Protein AF-A0A4T0GZQ4-F1 (afdb_monomer)

InterPro domains:
  IPR000477 Reverse transcriptase domain [PF00078] (363-568)
  IPR000477 Reverse transcriptase domain [PS50878] (343-579)
  IPR043502 DNA/RNA polymerase superfamily [SSF56672] (304-568)

Mean predicted aligned error: 12.55 Å

Sequence (806 aa):
MSSGGNKISCPACQIAYRDILDHFRKKHRGVISKQHAARVKLGRCDCGAVLASNSSVALRSHQNKARNNCTVWLQSHSPNPQPDFGVDQCDTRTSSHRPTPASVLDIFSSNSPPPATRSPPPPPALPTTPEWPAQDCTTQFLKLSGCSGVNKPPSPIWAPTFKSVVERLSKEYVGNPSEANLFHMLALPKLGLASCQYQAASGNKQARTLFSQYPHTGFGPVPLKFNNRDRSMMQTVEGYVEQGRCGTGNAVLGSNTKVLPIDDAVINALRAKHPQGESEPFQRYEGFVPGSMPHSGLAEHLLQKKMSADTSPGVSGWTYDLTMLAFQVPTFTAFFNLLMKQVIQNNAPGKTMLCASKLIPLSKPDNGVRPIAVGELFYRLIMKTIMSTYFNIGCLLPNQLGVGSKGGVEPIIYAAQRETDRESGSQFSHLISLDFSNAFNTLKRSSLCNSVFRHLQPVFRSVKWAYNQPAPLVLNDGDQIVNIPSNQGVRQGDPLGPLLFSLGVKDILQDLQNQLEGRATIMAYLDDVYLFAKEDVMDEVEEFFRSTSVGLKLNRSKCSVWRMDEIRENGCSILGSFVGSKKKRAAFLRAKIAKVVSKLDLLQGLRSQHALLLLTRCIQSELRHLQRCLRSDDMMEEWVTLDTALIRQVQLLRGSSRELLSDEWIISLPVRYGGMGISMHSKIAPLAYSAMADFTQDMLRPIFDTVYEPGNDNVAQPERQHQRVSKIHEEQYKKHVDLTREQQNILIDSQSKFGKSWLTTIPYNNSLALSNSEVSVALHYRTLCPGQAEFCLACGLRNTIGHDDL

Radius of gyration: 32.08 Å; Cα contacts (8 Å, |Δi|>4): 1096; chains: 1; bounding box: 82×89×100 Å

Solvent-accessible surface area (backbone atoms only — not comparable to full-atom values): 45987 Å² total; per-residue (Å²): 139,81,92,70,83,85,85,85,85,70,90,87,57,94,51,62,68,61,48,48,54,47,45,50,57,57,73,72,50,78,86,84,59,78,77,67,54,71,79,67,79,65,77,64,55,98,75,69,53,78,60,86,71,71,95,52,62,70,58,48,54,52,50,48,52,51,46,57,62,44,48,72,58,46,77,77,67,73,87,86,83,90,81,94,80,85,86,85,85,82,87,80,90,78,91,83,82,85,87,88,90,87,89,90,86,90,90,88,86,90,82,85,87,81,82,86,76,80,73,77,77,77,78,78,77,75,75,73,79,74,77,65,69,91,67,55,66,53,64,57,46,61,53,35,55,42,35,33,50,51,70,53,70,70,51,84,88,49,40,62,50,50,41,54,38,47,36,50,45,19,48,51,25,66,75,48,81,37,45,66,40,49,43,54,58,46,36,31,34,19,56,26,53,28,25,29,56,68,60,22,82,83,37,66,67,61,27,47,56,35,40,56,46,49,94,68,48,90,61,66,68,38,66,39,76,72,66,90,60,89,66,49,70,55,58,50,29,49,55,27,32,34,41,56,16,41,63,57,16,48,52,60,53,78,47,87,66,43,76,56,73,92,43,71,67,53,51,49,59,52,50,72,57,38,41,85,47,71,80,47,40,37,69,92,54,76,68,60,71,55,96,67,78,73,61,79,63,47,50,61,50,41,49,72,75,72,46,62,70,54,49,71,43,18,39,43,25,50,31,48,56,56,50,59,53,38,60,74,30,71,47,32,42,53,30,52,48,51,50,41,50,27,33,47,65,50,66,43,64,48,51,59,54,43,52,19,19,35,41,44,47,29,48,40,97,84,76,40,80,40,84,42,32,33,37,21,51,66,44,44,45,45,49,47,39,52,45,76,67,68,67,58,58,74,56,37,51,88,40,41,23,58,54,84,44,83,64,35,64,47,47,59,49,48,53,51,41,56,44,39,65,42,91,70,86,44,88,40,48,23,45,33,41,49,34,50,59,62,43,56,25,39,28,34,47,49,46,31,38,53,32,34,55,74,56,44,41,68,51,31,18,36,48,38,56,62,60,31,53,61,25,44,29,36,33,63,77,61,86,54,81,48,77,45,57,44,44,24,32,42,54,64,70,42,73,57,23,63,53,51,50,41,35,43,45,37,64,61,53,50,53,50,37,60,76,33,57,98,43,37,49,59,45,22,42,57,75,49,34,37,34,44,13,58,54,93,54,64,69,60,53,49,51,53,47,70,73,50,86,49,51,57,42,76,32,71,92,66,32,46,78,41,43,34,67,54,29,30,70,67,36,46,79,50,100,92,34,51,44,48,29,70,71,51,43,50,53,53,50,50,58,54,45,50,57,52,51,59,37,57,63,57,36,75,74,41,61,45,54,58,30,49,39,34,42,68,72,40,57,64,59,57,67,58,64,42,27,42,50,32,89,47,87,91,50,50,70,60,34,46,55,50,37,52,51,55,52,50,51,52,34,59,55,33,70,43,89,77,84,54,94,53,43,69,56,34,37,33,32,46,40,79,74,15,22,65,41,45,64,48,51,52,74,43,26,62,50,30,25,50,29,40,50,58,57,32,49,68,68,42,37,81,76,75,45,94,84,68,76,92,80,75,87,81,69,75,80,70,69,48,42,71,57,59,52,48,52,52,54,51,51,60,68,66,49,85,68,98,61,53,73,58,53,50,50,48,34,54,50,21,39,36,77,70,56,47,42,70,74,72,55,57,39,68,44,81,90,49,52,64,52,54,62,59,43,14,48,51,38,23,60,55,55,71,42,45,34,86,52,68,43,24,93,82,72,67,48,68,33,35,70,94,52,41,72,114

pLDDT: mean 80.66, std 23.18, range [21.62, 98.75]

Structure (mmCIF, N/CA/C/O backbone):
data_AF-A0A4T0GZQ4-F1
#
_entry.id   AF-A0A4T0GZQ4-F1
#
loop_
_atom_site.group_PDB
_atom_site.id
_atom_site.type_symbol
_atom_site.label_atom_id
_atom_site.label_alt_id
_atom_site.label_comp_id
_atom_site.label_asym_id
_atom_site.label_entity_id
_atom_site.label_seq_id
_atom_site.pdbx_PDB_ins_code
_atom_site.Cartn_x
_atom_site.Cartn_y
_atom_site.Cartn_z
_atom_site.occupancy
_atom_site.B_iso_or_equiv
_atom_site.auth_seq_id
_atom_site.auth_comp_id
_atom_site.auth_asym_id
_atom_site.auth_atom_id
_atom_site.pdbx_PDB_model_num
ATOM 1 N N . MET A 1 1 ? 16.306 19.475 3.702 1.00 23.75 1 MET A N 1
ATOM 2 C CA . MET A 1 1 ? 16.298 19.546 2.224 1.00 23.75 1 MET A CA 1
ATOM 3 C C . MET A 1 1 ? 16.507 18.150 1.658 1.00 23.75 1 MET A C 1
ATOM 5 O O . MET A 1 1 ? 17.451 17.471 2.030 1.00 23.75 1 MET A O 1
ATOM 9 N N . SER A 1 2 ? 15.541 17.676 0.877 1.00 21.62 2 SER A N 1
ATOM 10 C CA . SER A 1 2 ? 15.345 16.279 0.482 1.00 21.62 2 SER A CA 1
ATOM 11 C C . SER A 1 2 ? 16.032 15.938 -0.843 1.00 21.62 2 SER A C 1
ATOM 13 O O . SER A 1 2 ? 15.696 16.519 -1.875 1.00 21.62 2 SER A O 1
ATOM 15 N N . SER A 1 3 ? 16.914 14.938 -0.835 1.00 24.05 3 SER A N 1
ATOM 16 C CA . SER A 1 3 ? 17.512 14.311 -2.020 1.00 24.05 3 SER A CA 1
ATOM 17 C C . SER A 1 3 ? 16.481 13.454 -2.770 1.00 24.05 3 SER A C 1
ATOM 19 O O . SER A 1 3 ? 16.455 12.227 -2.710 1.00 24.05 3 SER A O 1
ATOM 21 N N . GLY A 1 4 ? 15.587 14.132 -3.487 1.00 23.78 4 GLY A N 1
ATOM 22 C CA . GLY A 1 4 ? 14.661 13.529 -4.435 1.00 23.78 4 GLY A CA 1
ATOM 23 C C . GLY A 1 4 ? 15.346 13.267 -5.772 1.00 23.78 4 GLY A C 1
ATOM 24 O O . GLY A 1 4 ? 15.381 14.140 -6.632 1.00 23.78 4 GLY A O 1
ATOM 25 N N . GLY A 1 5 ? 15.847 12.048 -5.968 1.00 27.56 5 GLY A N 1
ATOM 26 C CA . GLY A 1 5 ? 16.142 11.544 -7.307 1.00 27.56 5 GLY A CA 1
ATOM 27 C C . GLY A 1 5 ? 14.872 11.526 -8.169 1.00 27.56 5 GLY A C 1
ATOM 28 O O . GLY A 1 5 ? 13.815 11.092 -7.714 1.00 27.56 5 GLY A O 1
ATOM 29 N N . ASN A 1 6 ? 15.016 11.985 -9.414 1.00 26.67 6 ASN A N 1
ATOM 30 C CA . ASN A 1 6 ? 14.038 12.075 -10.511 1.00 26.67 6 ASN A CA 1
ATOM 31 C C . ASN A 1 6 ? 13.094 13.292 -10.488 1.00 26.67 6 ASN A C 1
ATOM 33 O O . ASN A 1 6 ? 12.062 13.309 -9.808 1.00 26.67 6 ASN A O 1
ATOM 37 N N . LYS A 1 7 ? 13.409 14.293 -11.320 1.00 28.78 7 LYS A N 1
ATOM 38 C CA . LYS A 1 7 ? 12.959 14.483 -12.724 1.00 28.78 7 LYS A CA 1
ATOM 39 C C . LYS A 1 7 ? 13.751 15.688 -13.280 1.00 28.78 7 LYS A C 1
ATOM 41 O O . LYS A 1 7 ? 14.019 16.609 -12.527 1.00 28.78 7 LYS A O 1
ATOM 46 N N . ILE A 1 8 ? 14.333 15.652 -14.477 1.00 24.08 8 ILE A N 1
ATOM 47 C CA . ILE A 1 8 ? 13.736 16.058 -15.763 1.00 24.08 8 ILE A CA 1
ATOM 48 C C . ILE A 1 8 ? 14.510 15.335 -16.884 1.00 24.08 8 ILE A C 1
ATOM 50 O O . ILE A 1 8 ? 15.741 15.316 -16.892 1.00 24.08 8 ILE A O 1
ATOM 54 N N . SER A 1 9 ? 13.802 14.726 -17.835 1.00 28.78 9 SER A N 1
ATOM 55 C CA . SER A 1 9 ? 14.374 14.271 -19.107 1.00 28.78 9 SER A CA 1
ATOM 56 C C . SER A 1 9 ? 14.308 15.409 -20.126 1.00 28.78 9 SER A C 1
ATOM 58 O O . SER A 1 9 ? 13.218 15.900 -20.412 1.00 28.78 9 SER A O 1
ATOM 60 N N . CYS A 1 10 ? 15.449 15.800 -20.695 1.00 24.52 10 CYS A N 1
ATOM 61 C CA . CYS A 1 10 ? 15.496 16.665 -21.873 1.00 24.52 10 CYS A CA 1
ATOM 62 C C . CYS A 1 10 ? 14.977 15.887 -23.107 1.00 24.52 10 CYS A C 1
ATOM 64 O O . CYS A 1 10 ? 15.439 14.764 -23.333 1.00 24.52 10 CYS A O 1
ATOM 66 N N . PRO A 1 11 ? 14.057 16.446 -23.921 1.00 32.50 11 PRO A N 1
ATOM 67 C CA . PRO A 1 11 ? 13.531 15.800 -25.131 1.00 32.50 11 PRO A CA 1
ATOM 68 C C . PRO A 1 11 ? 14.577 15.533 -26.229 1.00 32.50 11 PRO A C 1
ATOM 70 O O . PRO A 1 11 ? 14.305 14.766 -27.146 1.00 32.50 11 PRO A O 1
ATOM 73 N N . ALA A 1 12 ? 15.771 16.128 -26.144 1.00 27.91 12 ALA A N 1
ATOM 74 C CA . ALA A 1 12 ? 16.777 16.071 -27.206 1.00 27.91 12 ALA A CA 1
ATOM 75 C C . ALA A 1 12 ? 17.689 14.827 -27.181 1.00 27.91 12 ALA A C 1
ATOM 77 O O . ALA A 1 12 ? 18.412 14.585 -28.141 1.00 27.91 12 ALA A O 1
ATOM 78 N N . CYS A 1 13 ? 17.700 14.025 -26.109 1.00 34.69 13 CYS A N 1
ATOM 79 C CA . CYS A 1 13 ? 18.739 13.002 -25.907 1.00 34.69 13 CYS A CA 1
ATOM 80 C C . CYS A 1 13 ? 18.234 11.552 -25.815 1.00 34.69 13 CYS A C 1
ATOM 82 O O . CYS A 1 13 ? 18.862 10.724 -25.153 1.00 34.69 13 CYS A O 1
ATOM 84 N N . GLN A 1 14 ? 17.178 11.197 -26.563 1.00 39.50 14 GLN A N 1
ATOM 85 C CA . GLN A 1 14 ? 16.739 9.804 -26.815 1.00 39.50 14 GLN A CA 1
ATOM 86 C C . GLN A 1 14 ? 17.777 8.918 -27.560 1.00 39.50 14 GLN A C 1
ATOM 88 O O . GLN A 1 14 ? 17.420 8.002 -28.296 1.00 39.50 14 GLN A O 1
ATOM 93 N N . ILE A 1 15 ? 19.071 9.159 -27.364 1.00 36.44 15 ILE A N 1
ATOM 94 C CA . ILE A 1 15 ? 20.176 8.472 -28.032 1.00 36.44 15 ILE A CA 1
ATOM 95 C C . ILE A 1 15 ? 21.142 7.813 -27.021 1.00 36.44 15 ILE A C 1
ATOM 97 O O . ILE A 1 15 ? 21.798 6.843 -27.358 1.00 36.44 15 ILE A O 1
ATOM 101 N N . ALA A 1 16 ? 21.157 8.179 -25.732 1.00 43.62 16 ALA A N 1
ATOM 102 C CA . ALA A 1 16 ? 22.224 7.694 -24.841 1.00 43.62 16 ALA A CA 1
ATOM 103 C C . ALA A 1 16 ? 22.129 6.209 -24.408 1.00 43.62 16 ALA A C 1
ATOM 105 O O . ALA A 1 16 ? 23.152 5.547 -24.292 1.00 43.62 16 ALA A O 1
ATOM 106 N N . TYR A 1 17 ? 20.938 5.650 -24.162 1.00 39.59 17 TYR A N 1
ATOM 107 C CA . TYR A 1 17 ? 20.830 4.242 -23.722 1.00 39.59 17 TYR A CA 1
ATOM 108 C C . TYR A 1 17 ? 20.951 3.252 -24.892 1.00 39.59 17 TYR A C 1
ATOM 110 O O . TYR A 1 17 ? 21.590 2.209 -24.768 1.00 39.59 17 TYR A O 1
ATOM 118 N N . ARG A 1 18 ? 20.387 3.615 -26.054 1.00 37.22 18 ARG A N 1
ATOM 119 C CA . ARG A 1 18 ? 20.533 2.843 -27.293 1.00 37.22 18 ARG A CA 1
ATOM 120 C C . ARG A 1 18 ? 21.998 2.807 -27.731 1.00 37.22 18 ARG A C 1
ATOM 122 O O . ARG A 1 18 ? 22.458 1.737 -28.095 1.00 37.22 18 ARG A O 1
ATOM 129 N N . ASP A 1 19 ? 22.728 3.915 -27.587 1.00 43.00 19 ASP A N 1
ATOM 130 C CA . ASP A 1 19 ? 24.159 3.999 -27.893 1.00 43.00 19 ASP A CA 1
ATOM 131 C C . ASP A 1 19 ? 25.044 3.230 -26.913 1.00 43.00 19 ASP A C 1
ATOM 133 O O . ASP A 1 19 ? 26.093 2.753 -27.319 1.00 43.00 19 ASP A O 1
ATOM 137 N N . ILE A 1 20 ? 24.641 3.061 -25.648 1.00 41.03 20 ILE A N 1
ATOM 138 C CA . ILE A 1 20 ? 25.356 2.195 -24.695 1.00 41.03 20 ILE A CA 1
ATOM 139 C C . ILE A 1 20 ? 25.183 0.729 -25.079 1.00 41.03 20 ILE A C 1
ATOM 141 O O . ILE A 1 20 ? 26.166 -0.003 -25.101 1.00 41.03 20 ILE A O 1
ATOM 145 N N . LEU A 1 21 ? 23.964 0.305 -25.421 1.00 38.84 21 LEU A N 1
ATOM 146 C CA . LEU A 1 21 ? 23.730 -1.049 -25.923 1.00 38.84 21 LEU A CA 1
ATOM 147 C C . LEU A 1 21 ? 24.415 -1.275 -27.265 1.00 38.84 21 LEU A C 1
ATOM 149 O O . LEU A 1 21 ? 24.980 -2.338 -27.478 1.00 38.84 21 LEU A O 1
ATOM 153 N N . ASP A 1 22 ? 24.416 -0.284 -28.151 1.00 43.41 22 ASP A N 1
ATOM 154 C CA . ASP A 1 22 ? 25.172 -0.339 -29.398 1.00 43.41 22 ASP A CA 1
ATOM 155 C C . ASP A 1 22 ? 26.682 -0.324 -29.146 1.00 43.41 22 ASP A C 1
ATOM 157 O O . ASP A 1 22 ? 27.404 -1.012 -29.853 1.00 43.41 22 ASP A O 1
ATOM 161 N N . HIS A 1 23 ? 27.177 0.403 -28.142 1.00 42.34 23 HIS A N 1
ATOM 162 C CA . HIS A 1 23 ? 28.583 0.410 -27.742 1.00 42.34 23 HIS A CA 1
ATOM 163 C C . HIS A 1 23 ? 28.994 -0.940 -27.156 1.00 42.34 23 HIS A C 1
ATOM 165 O O . HIS A 1 23 ? 30.000 -1.484 -27.594 1.00 42.34 23 HIS A O 1
ATOM 171 N N . PHE A 1 24 ? 28.202 -1.525 -26.252 1.00 40.53 24 PHE A N 1
ATOM 172 C CA . PHE A 1 24 ? 28.402 -2.888 -25.753 1.00 40.53 24 PHE A CA 1
ATOM 173 C C . PHE A 1 24 ? 28.362 -3.892 -26.914 1.00 40.53 24 PHE A C 1
ATOM 175 O O . PHE A 1 24 ? 29.325 -4.616 -27.150 1.00 40.53 24 PHE A O 1
ATOM 182 N N . ARG A 1 25 ? 27.317 -3.865 -27.747 1.00 43.91 25 ARG A N 1
ATOM 183 C CA . ARG A 1 25 ? 27.191 -4.751 -28.918 1.00 43.91 25 ARG A CA 1
ATOM 184 C C . ARG A 1 25 ? 28.315 -4.570 -29.937 1.00 43.91 25 ARG A C 1
ATOM 186 O O . ARG A 1 25 ? 28.681 -5.542 -30.583 1.00 43.91 25 ARG A O 1
ATOM 193 N N . LYS A 1 26 ? 28.856 -3.360 -30.115 1.00 44.94 26 LYS A N 1
ATOM 194 C CA . LYS A 1 26 ? 29.976 -3.076 -31.034 1.00 44.94 26 LYS A CA 1
ATOM 195 C C . LYS A 1 26 ? 31.333 -3.431 -30.431 1.00 44.94 26 LYS A C 1
ATOM 197 O O . LYS A 1 26 ? 32.196 -3.889 -31.165 1.00 44.94 26 LYS A O 1
ATOM 202 N N . LYS A 1 27 ? 31.530 -3.241 -29.124 1.00 40.09 27 LYS A N 1
ATOM 203 C CA . LYS A 1 27 ? 32.787 -3.542 -28.419 1.00 40.09 27 LYS A CA 1
ATOM 204 C C . LYS A 1 27 ? 32.964 -5.043 -28.166 1.00 40.09 27 LYS A C 1
ATOM 206 O O . LYS A 1 27 ? 34.094 -5.512 -28.137 1.00 40.09 27 LYS A O 1
ATOM 211 N N . HIS A 1 28 ? 31.863 -5.788 -28.059 1.00 45.31 28 HIS A N 1
ATOM 212 C CA . HIS A 1 28 ? 31.848 -7.235 -27.815 1.00 45.31 28 HIS A CA 1
ATOM 213 C C . HIS A 1 28 ? 31.476 -8.072 -29.057 1.00 45.31 28 HIS A C 1
ATOM 215 O O . HIS A 1 28 ? 31.193 -9.262 -28.948 1.00 45.31 28 HIS A O 1
ATOM 221 N N . ARG A 1 29 ? 31.495 -7.481 -30.263 1.00 37.00 29 ARG A N 1
ATOM 222 C CA . ARG A 1 29 ? 31.456 -8.219 -31.537 1.00 37.00 29 ARG A CA 1
ATOM 223 C C . ARG A 1 29 ? 32.874 -8.309 -32.097 1.00 37.00 29 ARG A C 1
ATOM 225 O O . ARG A 1 29 ? 33.365 -7.308 -32.588 1.00 37.00 29 ARG A O 1
ATOM 232 N N . GLY A 1 30 ? 33.487 -9.491 -32.005 1.00 45.44 30 GLY A N 1
ATOM 233 C CA . GLY A 1 30 ? 34.592 -10.008 -32.837 1.00 45.44 30 GLY A CA 1
ATOM 234 C C . GLY A 1 30 ? 35.685 -9.052 -33.364 1.00 45.44 30 GLY A C 1
ATOM 235 O O . GLY A 1 30 ? 35.423 -8.141 -34.136 1.00 45.44 30 GLY A O 1
ATOM 236 N N . VAL A 1 31 ? 36.937 -9.371 -33.009 1.00 36.69 31 VAL A N 1
ATOM 237 C CA . VAL A 1 31 ? 38.247 -8.991 -33.596 1.00 36.69 31 VAL A CA 1
ATOM 238 C C . VAL A 1 31 ? 38.290 -7.755 -34.521 1.00 36.69 31 VAL A C 1
ATOM 240 O O . VAL A 1 31 ? 37.938 -7.795 -35.699 1.00 36.69 31 VAL A O 1
ATOM 243 N N . ILE A 1 32 ? 38.866 -6.662 -34.008 1.00 37.47 32 ILE A N 1
ATOM 244 C CA . ILE A 1 32 ? 39.205 -5.448 -34.772 1.00 37.47 32 ILE A CA 1
ATOM 245 C C . ILE A 1 32 ? 40.310 -5.761 -35.800 1.00 37.47 32 ILE A C 1
ATOM 247 O O . ILE A 1 32 ? 41.368 -6.276 -35.440 1.00 37.47 32 ILE A O 1
ATOM 251 N N . SER A 1 33 ? 40.101 -5.398 -37.070 1.00 41.66 33 SER A N 1
ATOM 252 C CA . SER A 1 33 ? 41.095 -5.588 -38.139 1.00 41.66 33 SER A CA 1
ATOM 253 C C . SER A 1 33 ? 42.335 -4.688 -37.983 1.00 41.66 33 SER A C 1
ATOM 255 O O . SER A 1 33 ? 42.250 -3.529 -37.560 1.00 41.66 33 SER A O 1
ATOM 257 N N . LYS A 1 34 ? 43.505 -5.212 -38.388 1.00 37.00 34 LYS A N 1
ATOM 258 C CA . LYS A 1 34 ? 44.832 -4.565 -38.271 1.00 37.00 34 LYS A CA 1
ATOM 259 C C . LYS A 1 34 ? 44.896 -3.145 -38.860 1.00 37.00 34 LYS A C 1
ATOM 261 O O . LYS A 1 34 ? 45.604 -2.296 -38.327 1.00 37.00 34 LYS A O 1
ATOM 266 N N . GLN A 1 35 ? 44.134 -2.855 -39.915 1.00 37.56 35 GLN A N 1
ATOM 267 C CA . GLN A 1 35 ? 44.163 -1.553 -40.596 1.00 37.56 35 GLN A CA 1
ATOM 268 C C . GLN A 1 35 ? 43.468 -0.424 -39.813 1.00 37.56 35 GLN A C 1
ATOM 270 O O . GLN A 1 35 ? 43.809 0.743 -40.000 1.00 37.56 35 GLN A O 1
ATOM 275 N N . HIS A 1 36 ? 42.536 -0.738 -38.904 1.00 38.31 36 HIS A N 1
ATOM 276 C CA . HIS A 1 36 ? 41.826 0.282 -38.119 1.00 38.31 36 HIS A CA 1
ATOM 277 C C . HIS A 1 36 ? 42.612 0.738 -36.875 1.00 38.31 36 HIS A C 1
ATOM 279 O O . HIS A 1 36 ? 42.454 1.874 -36.434 1.00 38.31 36 HIS A O 1
ATOM 285 N N . ALA A 1 37 ? 43.496 -0.110 -36.335 1.00 35.09 37 ALA A N 1
ATOM 286 C CA . ALA A 1 37 ? 44.306 0.194 -35.151 1.00 35.09 37 ALA A CA 1
ATOM 287 C C . ALA A 1 37 ? 45.426 1.220 -35.430 1.00 35.09 37 ALA A C 1
ATOM 289 O O . ALA A 1 37 ? 45.722 2.058 -34.579 1.00 35.09 37 ALA A O 1
ATOM 290 N N . ALA A 1 38 ? 45.993 1.214 -36.641 1.00 33.72 38 ALA A N 1
ATOM 291 C CA . ALA A 1 38 ? 47.089 2.106 -37.031 1.00 33.72 38 ALA A CA 1
ATOM 292 C C . ALA A 1 38 ? 46.673 3.588 -37.155 1.00 33.72 38 ALA A C 1
ATOM 294 O O . ALA A 1 38 ? 47.495 4.483 -36.978 1.00 33.72 38 ALA A O 1
ATOM 295 N N . ARG A 1 39 ? 45.387 3.872 -37.412 1.00 32.78 39 ARG A N 1
ATOM 296 C CA . ARG A 1 39 ? 44.881 5.242 -37.623 1.00 32.78 39 ARG A CA 1
ATOM 297 C C . ARG A 1 39 ? 44.642 6.047 -36.339 1.00 32.78 39 ARG A C 1
ATOM 299 O O . ARG A 1 39 ? 44.467 7.257 -36.435 1.00 32.78 39 ARG A O 1
ATOM 306 N N . VAL A 1 40 ? 44.640 5.419 -35.158 1.00 32.06 40 VAL A N 1
ATOM 307 C CA . VAL A 1 40 ? 44.196 6.060 -33.895 1.00 32.06 40 VAL A CA 1
ATOM 308 C C . VAL A 1 40 ? 45.311 6.206 -32.842 1.00 32.06 40 VAL A C 1
ATOM 310 O O . VAL A 1 40 ? 45.030 6.610 -31.721 1.00 32.06 40 VAL A O 1
ATOM 313 N N . LYS A 1 41 ? 46.578 5.908 -33.183 1.00 29.52 41 LYS A N 1
ATOM 314 C CA . LYS A 1 41 ? 47.761 6.023 -32.292 1.00 29.52 41 LYS A CA 1
ATOM 315 C C . LYS A 1 41 ? 47.526 5.498 -30.859 1.00 29.52 41 LYS A C 1
ATOM 317 O O . LYS A 1 41 ? 47.833 6.171 -29.879 1.00 29.52 41 LYS A O 1
ATOM 322 N N . LEU A 1 42 ? 46.988 4.285 -30.735 1.00 32.03 42 LEU A N 1
ATOM 323 C CA . LEU A 1 42 ? 46.937 3.551 -29.467 1.00 32.03 42 LEU A CA 1
ATOM 324 C C . LEU A 1 42 ? 48.161 2.632 -29.385 1.00 32.03 42 LEU A C 1
ATOM 326 O O . LEU A 1 42 ? 48.298 1.733 -30.213 1.00 32.03 42 LEU A O 1
ATOM 330 N N . GLY A 1 43 ? 49.043 2.849 -28.406 1.00 30.14 43 GLY A N 1
ATOM 331 C CA . GLY A 1 43 ? 50.091 1.881 -28.075 1.00 30.14 43 GLY A CA 1
ATOM 332 C C . GLY A 1 43 ? 49.457 0.609 -27.506 1.00 30.14 43 GLY A C 1
ATOM 333 O O . GLY A 1 43 ? 48.632 0.689 -26.596 1.00 30.14 43 GLY A O 1
ATOM 334 N N . ARG A 1 44 ? 49.798 -0.553 -28.069 1.00 33.22 44 ARG A N 1
ATOM 335 C CA . ARG A 1 44 ? 49.336 -1.875 -27.619 1.00 33.22 44 ARG A CA 1
ATOM 336 C C . ARG A 1 44 ? 50.514 -2.705 -27.116 1.00 33.22 44 ARG A C 1
ATOM 338 O O . ARG A 1 44 ? 51.618 -2.563 -27.625 1.00 33.22 44 ARG A O 1
ATOM 345 N N . CYS A 1 45 ? 50.229 -3.587 -26.159 1.00 34.12 45 CYS A N 1
ATOM 346 C CA . CYS A 1 45 ? 51.033 -4.776 -25.883 1.00 34.12 45 CYS A CA 1
ATOM 347 C C . CYS A 1 45 ? 50.745 -5.846 -26.957 1.00 34.12 45 CYS A C 1
ATOM 349 O O . CYS A 1 45 ? 49.644 -5.879 -27.521 1.00 34.12 45 CYS A O 1
ATOM 351 N N . ASP A 1 46 ? 51.708 -6.728 -27.219 1.00 36.66 46 ASP A N 1
ATOM 352 C CA . ASP A 1 46 ? 51.681 -7.717 -28.306 1.00 36.66 46 ASP A CA 1
ATOM 353 C C . ASP A 1 46 ? 50.530 -8.743 -28.230 1.00 36.66 46 ASP A C 1
ATOM 355 O O . ASP A 1 46 ? 50.212 -9.381 -29.231 1.00 36.66 46 ASP A O 1
ATOM 359 N N . CYS A 1 47 ? 49.822 -8.852 -27.100 1.00 42.25 47 CYS A N 1
ATOM 360 C CA . CYS A 1 47 ? 48.625 -9.694 -26.954 1.00 42.25 47 CYS A CA 1
ATOM 361 C C . CYS A 1 47 ? 47.312 -9.030 -27.426 1.00 42.25 47 CYS A C 1
ATOM 363 O O . CYS A 1 47 ? 46.246 -9.638 -27.373 1.00 42.25 47 CYS A O 1
ATOM 365 N N . GLY A 1 48 ? 47.346 -7.776 -27.891 1.00 39.72 48 GLY A N 1
ATOM 366 C CA . GLY A 1 48 ? 46.174 -7.098 -28.456 1.00 39.72 48 GLY A CA 1
ATOM 367 C C . GLY A 1 48 ? 45.190 -6.499 -27.442 1.00 39.72 48 GLY A C 1
ATOM 368 O O . GLY A 1 48 ? 44.212 -5.875 -27.870 1.00 39.72 48 GLY A O 1
ATOM 369 N N . ALA A 1 49 ? 45.458 -6.603 -26.138 1.00 32.94 49 ALA A N 1
ATOM 370 C CA . ALA A 1 49 ? 44.716 -5.886 -25.108 1.00 32.94 49 ALA A CA 1
ATOM 371 C C . ALA A 1 49 ? 44.929 -4.364 -25.235 1.00 32.94 49 ALA A C 1
ATOM 373 O O . ALA A 1 49 ? 46.039 -3.871 -25.458 1.00 32.94 49 ALA A O 1
ATOM 374 N N . VAL A 1 50 ? 43.842 -3.599 -25.108 1.00 30.95 50 VAL A N 1
ATOM 375 C CA . VAL A 1 50 ? 43.907 -2.137 -25.022 1.00 30.95 50 VAL A CA 1
ATOM 376 C C . VAL A 1 50 ? 44.387 -1.794 -23.615 1.00 30.95 50 VAL A C 1
ATOM 378 O O . VAL A 1 50 ? 43.604 -1.850 -22.672 1.00 30.95 50 VAL A O 1
ATOM 381 N N . LEU A 1 51 ? 45.661 -1.417 -23.477 1.00 30.89 51 LEU A N 1
ATOM 382 C CA . LEU A 1 51 ? 46.113 -0.646 -22.320 1.00 30.89 51 LEU A CA 1
ATOM 383 C C . LEU A 1 51 ? 45.188 0.564 -22.205 1.00 30.89 51 LEU A C 1
ATOM 385 O O . LEU A 1 51 ? 44.945 1.238 -23.210 1.00 30.89 51 LEU A O 1
ATOM 389 N N . ALA A 1 52 ? 44.640 0.814 -21.018 1.00 31.89 52 ALA A N 1
ATOM 390 C CA . ALA A 1 52 ? 43.803 1.972 -20.753 1.00 31.89 52 ALA A CA 1
ATOM 391 C C . ALA A 1 52 ? 44.537 3.253 -21.186 1.00 31.89 52 ALA A C 1
ATOM 393 O O . ALA A 1 52 ? 45.332 3.823 -20.444 1.00 31.89 52 ALA A O 1
ATOM 394 N N . SER A 1 53 ? 44.282 3.727 -22.408 1.00 27.56 53 SER A N 1
ATOM 395 C CA . SER A 1 53 ? 44.705 5.055 -22.811 1.00 27.56 53 SER A CA 1
ATOM 396 C C . SER A 1 53 ? 43.811 6.007 -22.038 1.00 27.56 53 SER A C 1
ATOM 398 O O . SER A 1 53 ? 42.610 6.063 -22.313 1.00 27.56 53 SER A O 1
ATOM 400 N N . ASN A 1 54 ? 44.392 6.676 -21.043 1.00 31.20 54 ASN A N 1
ATOM 401 C CA . ASN A 1 54 ? 43.836 7.794 -20.289 1.00 31.20 54 ASN A CA 1
ATOM 402 C C . ASN A 1 54 ? 42.494 8.289 -20.838 1.00 31.20 54 ASN A C 1
ATOM 404 O O . ASN A 1 54 ? 42.424 8.958 -21.876 1.00 31.20 54 ASN A O 1
ATOM 408 N N . SER A 1 55 ? 41.436 7.973 -20.101 1.00 39.47 55 SER A N 1
ATOM 409 C CA . SER A 1 55 ? 40.116 8.582 -20.182 1.00 39.47 55 SER A CA 1
ATOM 410 C C . SER A 1 55 ? 40.229 10.111 -20.231 1.00 39.47 55 SER A C 1
ATOM 412 O O . SER A 1 55 ? 40.237 10.792 -19.212 1.00 39.47 55 SER A O 1
ATOM 414 N N . SER A 1 56 ? 40.361 10.675 -21.429 1.00 31.00 56 SER A N 1
ATOM 415 C CA . SER A 1 56 ? 40.310 12.126 -21.633 1.00 31.00 56 SER A CA 1
ATOM 416 C C . SER A 1 56 ? 39.913 12.536 -23.053 1.00 31.00 56 SER A C 1
ATOM 418 O O . SER A 1 56 ? 39.361 13.617 -23.214 1.00 31.00 56 SER A O 1
ATOM 420 N N . VAL A 1 57 ? 40.065 11.689 -24.079 1.00 30.91 57 VAL A N 1
ATOM 421 C CA . VAL A 1 57 ? 39.730 12.082 -25.468 1.00 30.91 57 VAL A CA 1
ATOM 422 C C . VAL A 1 57 ? 38.262 11.802 -25.829 1.00 30.91 57 VAL A C 1
ATOM 424 O O . VAL A 1 57 ? 37.599 12.662 -26.410 1.00 30.91 57 VAL A O 1
ATOM 427 N N . ALA A 1 58 ? 37.693 10.668 -25.403 1.00 31.64 58 ALA A N 1
ATOM 428 C CA . ALA A 1 58 ? 36.276 10.360 -25.643 1.00 31.64 58 ALA A CA 1
ATOM 429 C C . ALA A 1 58 ? 35.332 11.230 -24.787 1.00 31.64 58 ALA A C 1
ATOM 431 O O . ALA A 1 58 ? 34.306 11.701 -25.279 1.00 31.64 58 ALA A O 1
ATOM 432 N N . LEU A 1 59 ? 35.720 11.535 -23.540 1.00 30.77 59 LEU A N 1
ATOM 433 C CA . LEU A 1 59 ? 34.976 12.458 -22.678 1.00 30.77 59 LEU A CA 1
ATOM 434 C C . LEU A 1 59 ? 35.110 13.919 -23.130 1.00 30.77 59 LEU A C 1
ATOM 436 O O . LEU A 1 59 ? 34.105 14.618 -23.102 1.00 30.77 59 LEU A O 1
ATOM 440 N N . ARG A 1 60 ? 36.273 14.384 -23.626 1.00 31.08 60 ARG A N 1
ATOM 441 C CA . ARG A 1 60 ? 36.406 15.748 -24.184 1.00 31.08 60 ARG A CA 1
ATOM 442 C C . ARG A 1 60 ? 35.656 15.920 -25.502 1.00 31.08 60 ARG A C 1
ATOM 444 O O . ARG A 1 60 ? 35.076 16.974 -25.714 1.00 31.08 60 ARG A O 1
ATOM 451 N N . SER A 1 61 ? 35.582 14.897 -26.356 1.00 33.69 61 SER A N 1
ATOM 452 C CA . SER A 1 61 ? 34.751 14.927 -27.572 1.00 33.69 61 SER A CA 1
ATOM 453 C C . SER A 1 61 ? 33.257 15.048 -27.239 1.00 33.69 61 SER A C 1
ATOM 455 O O . SER A 1 61 ? 32.545 15.860 -27.833 1.00 33.69 61 SER A O 1
ATOM 457 N N . HIS A 1 62 ? 32.791 14.314 -26.223 1.00 32.59 62 HIS A N 1
ATOM 458 C CA . HIS A 1 62 ? 31.392 14.338 -25.798 1.00 32.59 62 HIS A CA 1
ATOM 459 C C . HIS A 1 62 ? 31.041 15.560 -24.930 1.00 32.59 62 HIS A C 1
ATOM 461 O O . HIS A 1 62 ? 29.932 16.078 -25.046 1.00 32.59 62 HIS A O 1
ATOM 467 N N . GLN A 1 63 ? 31.980 16.066 -24.120 1.00 33.25 63 GLN A N 1
ATOM 468 C CA . GLN A 1 63 ? 31.864 17.334 -23.388 1.00 33.25 63 GLN A CA 1
ATOM 469 C C . GLN A 1 63 ? 31.960 18.544 -24.320 1.00 33.25 63 GLN A C 1
ATOM 471 O O . GLN A 1 63 ? 31.260 19.513 -24.068 1.00 33.25 63 GLN A O 1
ATOM 476 N N . ASN A 1 64 ? 32.730 18.490 -25.414 1.00 35.00 64 ASN A N 1
ATOM 477 C CA . ASN A 1 64 ? 32.776 19.553 -26.426 1.00 35.00 64 ASN A CA 1
ATOM 478 C C . ASN A 1 64 ? 31.556 19.521 -27.357 1.00 35.00 64 ASN A C 1
ATOM 480 O O . ASN A 1 64 ? 31.055 20.581 -27.709 1.00 35.00 64 ASN A O 1
ATOM 484 N N . LYS A 1 65 ? 30.992 18.346 -27.683 1.00 33.81 65 LYS A N 1
ATOM 485 C CA . LYS A 1 65 ? 29.676 18.251 -28.351 1.00 33.81 65 LYS A CA 1
ATOM 486 C C . LYS A 1 65 ? 28.523 18.684 -27.442 1.00 33.81 65 LYS A C 1
ATOM 488 O O . LYS A 1 65 ? 27.600 19.340 -27.910 1.00 33.81 65 LYS A O 1
ATOM 493 N N . ALA A 1 66 ? 28.582 18.361 -26.148 1.00 34.34 66 ALA A N 1
ATOM 494 C CA . ALA A 1 66 ? 27.615 18.843 -25.165 1.00 34.34 66 ALA A CA 1
ATOM 495 C C . ALA A 1 66 ? 27.778 20.346 -24.886 1.00 34.34 66 ALA A C 1
ATOM 497 O O . ALA A 1 66 ? 26.768 21.026 -24.773 1.00 34.34 66 ALA A O 1
ATOM 498 N N . ARG A 1 67 ? 29.009 20.884 -24.846 1.00 32.00 67 ARG A N 1
ATOM 499 C CA . ARG A 1 67 ? 29.274 22.331 -24.774 1.00 32.00 67 ARG A CA 1
ATOM 500 C C . ARG A 1 67 ? 28.758 23.039 -26.020 1.00 32.00 67 ARG A C 1
ATOM 502 O O . ARG A 1 67 ? 27.973 23.955 -25.847 1.00 32.00 67 ARG A O 1
ATOM 509 N N . ASN A 1 68 ? 29.082 22.564 -27.227 1.00 34.75 68 ASN A N 1
ATOM 510 C CA . ASN A 1 68 ? 28.663 23.186 -28.491 1.00 34.75 68 ASN A CA 1
ATOM 511 C C . ASN A 1 68 ? 27.143 23.141 -28.724 1.00 34.75 68 ASN A C 1
ATOM 513 O O . ASN A 1 68 ? 26.585 24.092 -29.258 1.00 34.75 68 ASN A O 1
ATOM 517 N N . ASN A 1 69 ? 26.450 22.091 -28.268 1.00 34.47 69 ASN A N 1
ATOM 518 C CA . ASN A 1 69 ? 24.982 22.040 -28.313 1.00 34.47 69 ASN A CA 1
ATOM 519 C C . ASN A 1 69 ? 24.309 22.824 -27.170 1.00 34.47 69 ASN A C 1
ATOM 521 O O . ASN A 1 69 ? 23.116 23.103 -27.256 1.00 34.47 69 ASN A O 1
ATOM 525 N N . CYS A 1 70 ? 25.047 23.193 -26.116 1.00 28.83 70 CYS A N 1
ATOM 526 C CA . CYS A 1 70 ? 24.559 24.081 -25.058 1.00 28.83 70 CYS A CA 1
ATOM 527 C C . CYS A 1 70 ? 24.819 25.562 -25.397 1.00 28.83 70 CYS A C 1
ATOM 529 O O . CYS A 1 70 ? 24.008 26.410 -25.037 1.00 28.83 70 CYS A O 1
ATOM 531 N N . THR A 1 71 ? 25.877 25.893 -26.153 1.00 30.17 71 THR A N 1
ATOM 532 C CA . THR A 1 71 ? 26.137 27.267 -26.628 1.00 30.17 71 THR A CA 1
ATOM 533 C C . THR A 1 71 ? 25.111 27.751 -27.651 1.00 30.17 71 THR A C 1
ATOM 535 O O . THR A 1 71 ? 24.778 28.930 -27.632 1.00 30.17 71 THR A O 1
ATOM 538 N N . VAL A 1 72 ? 24.526 26.861 -28.463 1.00 32.53 72 VAL A N 1
ATOM 539 C CA . VAL A 1 72 ? 23.424 27.220 -29.385 1.00 32.53 72 VAL A CA 1
ATOM 540 C C . VAL A 1 72 ? 22.119 27.535 -28.635 1.00 32.53 72 VAL A C 1
ATOM 542 O O . VAL A 1 72 ? 21.269 28.255 -29.147 1.00 32.53 72 VAL A O 1
ATOM 545 N N . TRP A 1 73 ? 21.966 27.067 -27.392 1.00 30.25 73 TRP A N 1
ATOM 546 C CA . TRP A 1 73 ? 20.817 27.416 -26.550 1.00 30.25 73 TRP A CA 1
ATOM 547 C C . TRP A 1 73 ? 21.099 28.650 -25.671 1.00 30.25 73 TRP A C 1
ATOM 549 O O . TRP A 1 73 ? 20.249 29.531 -25.554 1.00 30.25 73 TRP A O 1
ATOM 559 N N . LEU A 1 74 ? 22.320 28.777 -25.135 1.00 27.22 74 LEU A N 1
ATOM 560 C CA . LEU A 1 74 ? 22.732 29.884 -24.257 1.00 27.22 74 LEU A CA 1
ATOM 561 C C . LEU A 1 74 ? 23.024 31.211 -24.985 1.00 27.22 74 LEU A C 1
ATOM 563 O O . LEU A 1 74 ? 22.929 32.259 -24.358 1.00 27.22 74 LEU A O 1
ATOM 567 N N . GLN A 1 75 ? 23.281 31.217 -26.299 1.00 29.73 75 GLN A N 1
ATOM 568 C CA . GLN A 1 75 ? 23.375 32.466 -27.081 1.00 29.73 75 GLN A CA 1
ATOM 569 C C . GLN A 1 75 ? 22.016 33.117 -27.392 1.00 29.73 75 GLN A C 1
ATOM 571 O O . GLN A 1 75 ? 21.984 34.224 -27.920 1.00 29.73 75 GLN A O 1
ATOM 576 N N . SER A 1 76 ? 20.898 32.479 -27.028 1.00 33.19 76 SER A N 1
ATOM 577 C CA . SER A 1 76 ? 19.567 33.098 -27.122 1.00 33.19 76 SER A CA 1
ATOM 578 C C . SER A 1 76 ? 19.092 33.753 -25.821 1.00 33.19 76 SER A C 1
ATOM 580 O O . SER A 1 76 ? 18.118 34.493 -25.855 1.00 33.19 76 SER A O 1
ATOM 582 N N . HIS A 1 77 ? 19.759 33.513 -24.684 1.00 32.94 77 HIS A N 1
ATOM 583 C CA . HIS A 1 77 ? 19.351 34.041 -23.377 1.00 32.94 77 HIS A CA 1
ATOM 584 C C . HIS A 1 77 ? 20.565 34.205 -22.451 1.00 32.94 77 HIS A C 1
ATOM 586 O O . HIS A 1 77 ? 20.795 33.387 -21.561 1.00 32.94 77 HIS A O 1
ATOM 592 N N . SER A 1 78 ? 21.334 35.278 -22.646 1.00 24.09 78 SER A N 1
ATOM 593 C CA . SER A 1 78 ? 22.369 35.705 -21.698 1.00 24.09 78 SER A CA 1
ATOM 594 C C . SER A 1 78 ? 22.022 37.094 -21.151 1.00 24.09 78 SER A C 1
ATOM 596 O O . SER A 1 78 ? 22.026 38.050 -21.923 1.00 24.09 78 SER A O 1
ATOM 598 N N . PRO A 1 79 ? 21.779 37.255 -19.840 1.00 27.44 79 PRO A N 1
ATOM 599 C CA . PRO A 1 79 ? 22.159 38.455 -19.112 1.00 27.44 79 PRO A CA 1
ATOM 600 C C . PRO A 1 79 ? 23.589 38.250 -18.578 1.00 27.44 79 PRO A C 1
ATOM 602 O O . PRO A 1 79 ? 23.871 37.270 -17.890 1.00 27.44 79 PRO A O 1
ATOM 605 N N . ASN A 1 80 ? 24.512 39.131 -18.961 1.00 28.36 80 ASN A N 1
ATOM 606 C CA . ASN A 1 80 ? 25.902 39.156 -18.476 1.00 28.36 80 ASN A CA 1
ATOM 607 C C . ASN A 1 80 ? 26.022 40.131 -17.261 1.00 28.36 80 ASN A C 1
ATOM 609 O O . ASN A 1 80 ? 25.025 40.774 -16.937 1.00 28.36 80 ASN A O 1
ATOM 613 N N . PRO A 1 81 ? 27.156 40.227 -16.532 1.00 30.95 81 PRO A N 1
ATOM 614 C CA . PRO A 1 81 ? 27.234 39.739 -15.148 1.00 30.95 81 PRO A CA 1
ATOM 615 C C . PRO A 1 81 ? 27.877 40.720 -14.118 1.00 30.95 81 PRO A C 1
ATOM 617 O O . PRO A 1 81 ? 28.525 41.684 -14.505 1.00 30.95 81 PRO A O 1
ATOM 620 N N . GLN A 1 82 ? 27.805 40.345 -12.824 1.00 25.16 82 GLN A N 1
ATOM 621 C CA . GLN A 1 82 ? 28.683 40.724 -11.675 1.00 25.16 82 GLN A CA 1
ATOM 622 C C . GLN A 1 82 ? 28.622 42.155 -11.074 1.00 25.16 82 GLN A C 1
ATOM 624 O O . GLN A 1 82 ? 28.189 43.069 -11.767 1.00 25.16 82 GLN A O 1
ATOM 629 N N . PRO A 1 83 ? 29.163 42.410 -9.847 1.00 31.22 83 PRO A N 1
ATOM 630 C CA . PRO A 1 83 ? 29.429 41.555 -8.664 1.00 31.22 83 PRO A CA 1
ATOM 631 C C . PRO A 1 83 ? 28.895 42.148 -7.322 1.00 31.22 83 PRO A C 1
ATOM 633 O O . PRO A 1 83 ? 28.340 43.241 -7.277 1.00 31.22 83 PRO A O 1
ATOM 636 N N . ASP A 1 84 ? 29.087 41.400 -6.228 1.00 25.58 84 ASP A N 1
ATOM 637 C CA . ASP A 1 84 ? 28.903 41.800 -4.820 1.00 25.58 84 ASP A CA 1
ATOM 638 C C . ASP A 1 84 ? 29.655 43.089 -4.428 1.00 25.58 84 ASP A C 1
ATOM 640 O O . ASP A 1 84 ? 30.807 43.260 -4.819 1.00 25.58 84 ASP A O 1
ATOM 644 N N . PHE A 1 85 ? 29.022 43.945 -3.611 1.00 24.52 85 PHE A N 1
ATOM 645 C CA . PHE A 1 85 ? 29.437 44.369 -2.254 1.00 24.52 85 PHE A CA 1
ATOM 646 C C . PHE A 1 85 ? 28.684 45.647 -1.820 1.00 24.52 85 PHE A C 1
ATOM 648 O O . PHE A 1 85 ? 28.814 46.691 -2.440 1.00 24.52 85 PHE A O 1
ATOM 655 N N . GLY A 1 86 ? 27.960 45.549 -0.699 1.00 22.61 86 GLY A N 1
ATOM 656 C CA . GLY A 1 86 ? 27.989 46.523 0.400 1.00 22.61 86 GLY A CA 1
ATOM 657 C C . GLY A 1 86 ? 27.343 47.918 0.277 1.00 22.61 86 GLY A C 1
ATOM 658 O O . GLY A 1 86 ? 27.900 48.810 -0.338 1.00 22.61 86 GLY A O 1
ATOM 659 N N . VAL A 1 87 ? 26.312 48.107 1.115 1.00 23.88 87 VAL A N 1
ATOM 660 C CA . VAL A 1 87 ? 26.131 49.245 2.050 1.00 23.88 87 VAL A CA 1
ATOM 661 C C . VAL A 1 87 ? 25.608 50.603 1.511 1.00 23.88 87 VAL A C 1
ATOM 663 O O . VAL A 1 87 ? 26.213 51.254 0.675 1.00 23.88 87 VAL A O 1
ATOM 666 N N . ASP A 1 88 ? 24.501 51.016 2.146 1.00 23.98 88 ASP A N 1
ATOM 667 C CA . ASP A 1 88 ? 23.988 52.363 2.463 1.00 23.98 88 ASP A CA 1
ATOM 668 C C . ASP A 1 88 ? 23.426 53.366 1.425 1.00 23.98 88 ASP A C 1
ATOM 670 O O . ASP A 1 88 ? 24.082 53.841 0.511 1.00 23.98 88 ASP A O 1
ATOM 674 N N . GLN A 1 89 ? 22.191 53.773 1.769 1.00 24.38 89 GLN A N 1
ATOM 675 C CA . GLN A 1 89 ? 21.625 55.131 1.866 1.00 24.38 89 GLN A CA 1
ATOM 676 C C . GLN A 1 89 ? 21.353 56.024 0.633 1.00 24.38 89 GLN A C 1
ATOM 678 O O . GLN A 1 89 ? 22.199 56.311 -0.198 1.00 24.38 89 GLN A O 1
ATOM 683 N N . CYS A 1 90 ? 20.142 56.595 0.710 1.00 22.75 90 CYS A N 1
ATOM 684 C CA . CYS A 1 90 ? 19.716 57.949 0.336 1.00 22.75 90 CYS A CA 1
ATOM 685 C C . CYS A 1 90 ? 19.705 58.424 -1.133 1.00 22.75 90 CYS A C 1
ATOM 687 O O . CYS A 1 90 ? 20.709 58.814 -1.708 1.00 22.75 90 CYS A O 1
ATOM 689 N N . ASP A 1 91 ? 18.464 58.583 -1.604 1.00 23.30 91 ASP A N 1
ATOM 690 C CA . ASP A 1 91 ? 17.823 59.867 -1.934 1.00 23.30 91 ASP A CA 1
ATOM 691 C C . ASP A 1 91 ? 18.169 60.670 -3.209 1.00 23.30 91 ASP A C 1
ATOM 693 O O . ASP A 1 91 ? 19.311 60.908 -3.582 1.00 23.30 91 ASP A O 1
ATOM 697 N N . THR A 1 92 ? 17.083 61.249 -3.742 1.00 24.34 92 THR A N 1
ATOM 698 C CA . THR A 1 92 ? 16.941 62.423 -4.634 1.00 24.34 92 THR A CA 1
ATOM 699 C C . THR A 1 92 ? 17.042 62.301 -6.172 1.00 24.34 92 THR A C 1
ATOM 701 O O . THR A 1 92 ? 18.085 62.003 -6.730 1.00 24.34 92 THR A O 1
ATOM 704 N N . ARG A 1 93 ? 15.904 62.672 -6.815 1.00 23.55 93 ARG A N 1
ATOM 705 C CA . ARG A 1 93 ? 15.687 63.700 -7.882 1.00 23.55 93 ARG A CA 1
ATOM 706 C C . ARG A 1 93 ? 16.544 63.615 -9.173 1.00 23.55 93 ARG A C 1
ATOM 708 O O . ARG A 1 93 ? 17.727 63.367 -9.116 1.00 23.55 93 ARG A O 1
ATOM 715 N N . THR A 1 94 ? 16.121 63.920 -10.406 1.00 25.08 94 THR A N 1
ATOM 716 C CA . THR A 1 94 ? 14.931 64.517 -11.050 1.00 25.08 94 THR A CA 1
ATOM 717 C C . THR A 1 94 ? 15.217 64.593 -12.566 1.00 25.08 94 THR A C 1
ATOM 719 O O . THR A 1 94 ? 16.354 64.872 -12.928 1.00 25.08 94 THR A O 1
ATOM 722 N N . SER A 1 95 ? 14.157 64.579 -13.396 1.00 24.38 95 SER A N 1
ATOM 723 C CA . SER A 1 95 ? 14.047 65.267 -14.712 1.00 24.38 95 SER A CA 1
ATOM 724 C C . SER A 1 95 ? 14.890 64.721 -15.895 1.00 24.38 95 SER A C 1
ATOM 726 O O . SER A 1 95 ? 15.985 64.231 -15.699 1.00 24.38 95 SER A O 1
ATOM 728 N N . SER A 1 96 ? 14.509 64.828 -17.172 1.00 24.31 96 SER A N 1
ATOM 729 C CA . SER A 1 96 ? 13.324 65.376 -17.842 1.00 24.31 96 SER A CA 1
ATOM 730 C C . SER A 1 96 ? 13.404 65.098 -19.361 1.00 24.31 96 SER A C 1
ATOM 732 O O . SER A 1 96 ? 14.466 64.810 -19.900 1.00 24.31 96 SER A O 1
ATOM 734 N N . HIS A 1 97 ? 12.250 65.268 -20.017 1.00 24.86 97 HIS A N 1
ATOM 735 C CA . HIS A 1 97 ? 12.044 65.695 -21.413 1.00 24.86 97 HIS A CA 1
ATOM 736 C C . HIS A 1 97 ? 12.047 64.686 -22.591 1.00 24.86 97 HIS A C 1
ATOM 738 O O . HIS A 1 97 ? 13.051 64.356 -23.208 1.00 24.86 97 HIS A O 1
ATOM 744 N N . ARG A 1 98 ? 10.799 64.329 -22.957 1.00 26.36 98 ARG A N 1
ATOM 745 C CA . ARG A 1 98 ? 10.172 64.263 -24.309 1.00 26.36 98 ARG A CA 1
ATOM 746 C C . ARG A 1 98 ? 10.700 65.326 -25.308 1.00 26.36 98 ARG A C 1
ATOM 748 O O . ARG A 1 98 ? 11.117 66.370 -24.809 1.00 26.36 98 ARG A O 1
ATOM 755 N N . PRO A 1 99 ? 10.546 65.188 -26.658 1.00 29.31 99 PRO A N 1
ATOM 756 C CA . PRO A 1 99 ? 9.272 64.830 -27.328 1.00 29.31 99 PRO A CA 1
ATOM 757 C C . PRO A 1 99 ? 9.327 64.068 -28.690 1.00 29.31 99 PRO A C 1
ATOM 759 O O . PRO A 1 99 ? 10.358 63.924 -29.330 1.00 29.31 99 PRO A O 1
ATOM 762 N N . THR A 1 100 ? 8.154 63.590 -29.126 1.00 27.27 100 THR A N 1
ATOM 763 C CA . THR A 1 100 ? 7.736 63.161 -30.493 1.00 27.27 100 THR A CA 1
ATOM 764 C C . THR A 1 100 ? 7.171 64.366 -31.296 1.00 27.27 100 THR A C 1
ATOM 766 O O . THR A 1 100 ? 7.095 65.427 -30.675 1.00 27.27 100 THR A O 1
ATOM 769 N N . PRO A 1 101 ? 6.591 64.284 -32.532 1.00 47.84 101 PRO A N 1
ATOM 770 C CA . PRO A 1 101 ? 6.513 63.246 -33.600 1.00 47.84 101 PRO A CA 1
ATOM 771 C C . PRO A 1 101 ? 6.721 63.807 -35.054 1.00 47.84 101 PRO A C 1
ATOM 773 O O . PRO A 1 101 ? 6.865 65.010 -35.230 1.00 47.84 101 PRO A O 1
ATOM 776 N N . ALA A 1 102 ? 6.640 62.952 -36.097 1.00 24.64 102 ALA A N 1
ATOM 777 C CA . ALA A 1 102 ? 5.744 63.071 -37.284 1.00 24.64 102 ALA A CA 1
ATOM 778 C C . ALA A 1 102 ? 6.308 62.497 -38.617 1.00 24.64 102 ALA A C 1
ATOM 780 O O . ALA A 1 102 ? 7.509 62.414 -38.835 1.00 24.64 102 ALA A O 1
ATOM 781 N N . SER A 1 103 ? 5.359 62.073 -39.461 1.00 29.52 103 SER A N 1
ATOM 782 C CA . SER A 1 103 ? 5.356 61.330 -40.744 1.00 29.52 103 SER A CA 1
ATOM 783 C C . SER A 1 103 ? 5.990 62.004 -41.974 1.00 29.52 103 SER A C 1
ATOM 785 O O . SER A 1 103 ? 6.079 63.221 -41.951 1.00 29.52 103 SER A O 1
ATOM 787 N N . VAL A 1 104 ? 6.226 61.255 -43.079 1.00 25.91 104 VAL A N 1
ATOM 788 C CA . VAL A 1 104 ? 5.760 61.514 -44.483 1.00 25.91 104 VAL A CA 1
ATOM 789 C C . VAL A 1 104 ? 6.067 60.300 -45.413 1.00 25.91 104 VAL A C 1
ATOM 791 O O . VAL A 1 104 ? 6.959 59.505 -45.136 1.00 25.91 104 VAL A O 1
ATOM 794 N N . LEU A 1 105 ? 5.236 60.177 -46.459 1.00 25.94 105 LEU A N 1
ATOM 795 C CA . LEU A 1 105 ? 4.978 59.153 -47.491 1.00 25.94 105 LEU A CA 1
ATOM 796 C C . LEU A 1 105 ? 6.036 58.903 -48.604 1.00 25.94 105 LEU A C 1
ATOM 798 O O . LEU A 1 105 ? 6.814 59.789 -48.934 1.00 25.94 105 LEU A O 1
ATOM 802 N N . ASP A 1 106 ? 5.889 57.712 -49.220 1.00 25.25 106 ASP A N 1
ATOM 803 C CA . ASP A 1 106 ? 6.020 57.264 -50.633 1.00 25.25 106 ASP A CA 1
ATOM 804 C C . ASP A 1 106 ? 7.289 57.480 -51.496 1.00 25.25 106 ASP A C 1
ATOM 806 O O . ASP A 1 106 ? 7.829 58.574 -51.604 1.00 25.25 106 ASP A O 1
ATOM 810 N N . ILE A 1 107 ? 7.696 56.410 -52.216 1.00 25.91 107 ILE A N 1
ATOM 811 C CA . ILE A 1 107 ? 7.691 56.223 -53.698 1.00 25.91 107 ILE A CA 1
ATOM 812 C C . ILE A 1 107 ? 8.618 55.025 -54.069 1.00 25.91 107 ILE A C 1
ATOM 814 O O . ILE A 1 107 ? 9.816 55.069 -53.813 1.00 25.91 107 ILE A O 1
ATOM 818 N N . PHE A 1 108 ? 8.076 53.964 -54.693 1.00 27.95 108 PHE A N 1
ATOM 819 C CA . PHE A 1 108 ? 8.463 53.396 -56.014 1.00 27.95 108 PHE A CA 1
ATOM 820 C C . PHE A 1 108 ? 7.859 51.995 -56.246 1.00 27.95 108 PHE A C 1
ATOM 822 O O . PHE A 1 108 ? 7.791 51.151 -55.357 1.00 27.95 108 PHE A O 1
ATOM 829 N N . SER A 1 109 ? 7.396 51.790 -57.481 1.00 26.53 109 SER A N 1
ATOM 830 C CA . SER A 1 109 ? 6.564 50.685 -57.970 1.00 26.53 109 SER A CA 1
ATOM 831 C C . SER A 1 109 ? 7.354 49.657 -58.806 1.00 26.53 109 SER A C 1
ATOM 833 O O . SER A 1 109 ? 8.468 49.931 -59.246 1.00 26.53 109 SER A O 1
ATOM 835 N N . SER A 1 110 ? 6.676 48.541 -59.115 1.00 26.67 110 SER A N 1
ATOM 836 C CA . SER A 1 110 ? 6.912 47.502 -60.146 1.00 26.67 110 SER A CA 1
ATOM 837 C C . SER A 1 110 ? 7.657 46.207 -59.757 1.00 26.67 110 SER A C 1
ATOM 839 O O . SER A 1 110 ? 8.880 46.152 -59.685 1.00 26.67 110 SER A O 1
ATOM 841 N N . ASN A 1 111 ? 6.904 45.108 -59.581 1.00 29.47 111 ASN A N 1
ATOM 842 C CA . ASN A 1 111 ? 6.859 43.974 -60.527 1.00 29.47 111 ASN A CA 1
ATOM 843 C C . ASN A 1 111 ? 5.914 42.838 -60.054 1.00 29.47 111 ASN A C 1
ATOM 845 O O . ASN A 1 111 ? 5.657 42.662 -58.868 1.00 29.47 111 ASN A O 1
ATOM 849 N N . SER A 1 112 ? 5.369 42.125 -61.040 1.00 31.11 112 SER A N 1
ATOM 850 C CA . SER A 1 112 ? 4.213 41.207 -61.096 1.00 31.11 112 SER A CA 1
ATOM 851 C C . SER A 1 112 ? 4.124 40.036 -60.083 1.00 31.11 112 SER A C 1
ATOM 853 O O . SER A 1 112 ? 5.143 39.600 -59.551 1.00 31.11 112 SER A O 1
ATOM 855 N N . PRO A 1 113 ? 2.917 39.456 -59.854 1.00 32.91 113 PRO A N 1
ATOM 856 C CA . PRO A 1 113 ? 2.679 38.444 -58.817 1.00 32.91 113 PRO A CA 1
ATOM 857 C C . PRO A 1 113 ? 2.942 36.991 -59.283 1.00 32.91 113 PRO A C 1
ATOM 859 O O . PRO A 1 113 ? 2.653 36.658 -60.435 1.00 32.91 113 PRO A O 1
ATOM 862 N N . PRO A 1 114 ? 3.411 36.085 -58.399 1.00 30.81 114 PRO A N 1
ATOM 863 C CA . PRO A 1 114 ? 3.434 34.645 -58.656 1.00 30.81 114 PRO A CA 1
ATOM 864 C C . PRO A 1 114 ? 2.064 33.990 -58.355 1.00 30.81 114 PRO A C 1
ATOM 866 O O . PRO A 1 114 ? 1.245 34.560 -57.630 1.00 30.81 114 PRO A O 1
ATOM 869 N N . PRO A 1 115 ? 1.780 32.796 -58.910 1.00 32.97 115 PRO A N 1
ATOM 870 C CA . PRO A 1 115 ? 0.436 32.228 -58.944 1.00 32.97 115 PRO A CA 1
ATOM 871 C C . PRO A 1 115 ? -0.039 31.706 -57.582 1.00 32.97 115 PRO A C 1
ATOM 873 O O . PRO A 1 115 ? 0.736 31.209 -56.764 1.00 32.97 115 PRO A O 1
ATOM 876 N N . ALA A 1 116 ? -1.356 31.782 -57.382 1.00 36.41 116 ALA A N 1
ATOM 877 C CA . ALA A 1 116 ? -2.064 31.311 -56.200 1.00 36.41 116 ALA A CA 1
ATOM 878 C C . ALA A 1 116 ? -1.772 29.829 -55.903 1.00 36.41 116 ALA A C 1
ATOM 880 O O . ALA A 1 116 ? -2.157 28.928 -56.651 1.00 36.41 116 ALA A O 1
ATOM 881 N N . THR A 1 117 ? -1.139 29.569 -54.761 1.00 34.47 117 THR A N 1
ATOM 882 C CA . THR A 1 117 ? -1.088 28.234 -54.169 1.00 34.47 117 THR A CA 1
ATOM 883 C C . THR A 1 117 ? -2.448 27.944 -53.538 1.00 34.47 117 THR A C 1
ATOM 885 O O . THR A 1 117 ? -2.862 28.588 -52.577 1.00 34.47 117 THR A O 1
ATOM 888 N N . ARG A 1 118 ? -3.180 26.980 -54.111 1.00 38.47 118 ARG A N 1
ATOM 889 C CA . ARG A 1 118 ? -4.410 26.439 -53.519 1.00 38.47 118 ARG A CA 1
ATOM 890 C C . ARG A 1 118 ? -4.110 25.969 -52.096 1.00 38.47 118 ARG A C 1
ATOM 892 O O . ARG A 1 118 ? -3.312 25.053 -51.903 1.00 38.47 118 ARG A O 1
ATOM 899 N N . SER A 1 119 ? -4.771 26.575 -51.116 1.00 37.62 119 SER A N 1
ATOM 900 C CA . SER A 1 119 ? -4.818 26.053 -49.754 1.00 37.62 119 SER A CA 1
ATOM 901 C C . SER A 1 119 ? -5.386 24.625 -49.791 1.00 37.62 119 SER A C 1
ATOM 903 O O . SER A 1 119 ? -6.357 24.387 -50.517 1.00 37.62 119 SER A O 1
ATOM 905 N N . PRO A 1 120 ? -4.807 23.659 -49.057 1.00 38.72 120 PRO A N 1
ATOM 906 C CA . PRO A 1 120 ? -5.414 22.341 -48.936 1.00 38.72 120 PRO A CA 1
ATOM 907 C C . PRO A 1 120 ? -6.808 22.489 -48.303 1.00 38.72 120 PRO A C 1
ATOM 909 O O . PRO A 1 120 ? -6.994 23.368 -47.454 1.00 38.72 120 PRO A O 1
ATOM 912 N N . PRO A 1 121 ? -7.796 21.669 -48.705 1.00 38.03 121 PRO A N 1
ATOM 913 C CA . PRO A 1 121 ? -9.127 21.743 -48.124 1.00 38.03 121 PRO A CA 1
ATOM 914 C C . PRO A 1 121 ? -9.039 21.499 -46.609 1.00 38.03 121 PRO A C 1
ATOM 916 O O . PRO A 1 121 ? -8.184 20.716 -46.170 1.00 38.03 121 PRO A O 1
ATOM 919 N N . PRO A 1 122 ? -9.892 22.151 -45.798 1.00 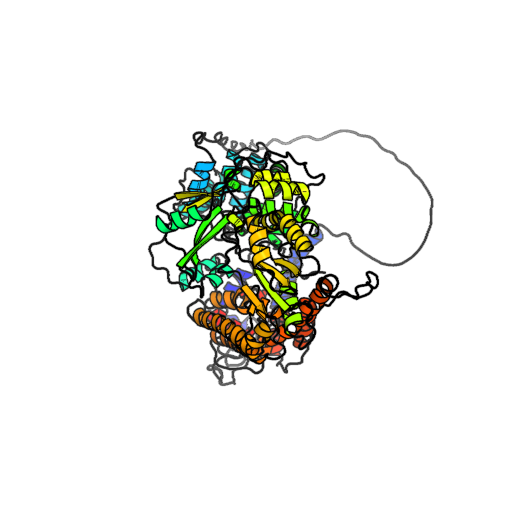39.34 122 PRO A N 1
ATOM 920 C CA . PRO A 1 122 ? -9.958 21.852 -44.377 1.00 39.34 122 PRO A CA 1
ATOM 921 C C . PRO A 1 122 ? -10.232 20.351 -44.198 1.00 39.34 122 PRO A C 1
ATOM 923 O O . PRO A 1 122 ? -10.954 19.760 -45.011 1.00 39.34 122 PRO A O 1
ATOM 926 N N . PRO A 1 123 ? -9.643 19.706 -43.173 1.00 38.84 123 PRO A N 1
ATOM 927 C CA . PRO A 1 123 ? -9.950 18.314 -42.882 1.00 38.84 123 PRO A CA 1
ATOM 928 C C . PRO A 1 123 ? -11.471 18.158 -42.739 1.00 38.84 123 PRO A C 1
ATOM 930 O O . PRO A 1 123 ? -12.120 19.079 -42.231 1.00 38.84 123 PRO A O 1
ATOM 933 N N . PRO A 1 124 ? -12.051 17.031 -43.196 1.00 38.38 124 PRO A N 1
ATOM 934 C CA . PRO A 1 124 ? -13.485 16.808 -43.087 1.00 38.38 124 PRO A CA 1
ATOM 935 C C . PRO A 1 124 ? -13.910 17.031 -41.637 1.00 38.38 124 PRO A C 1
ATOM 937 O O . PRO A 1 124 ? -13.240 16.553 -40.715 1.00 38.38 124 PRO A O 1
ATOM 940 N N . ALA A 1 125 ? -14.990 17.794 -41.447 1.00 39.97 125 ALA A N 1
ATOM 941 C CA . ALA A 1 125 ? -15.594 17.966 -40.138 1.00 39.97 125 ALA A CA 1
ATOM 942 C C . ALA A 1 125 ? -15.800 16.574 -39.532 1.00 39.97 125 ALA A C 1
ATOM 944 O O . ALA A 1 125 ? -16.381 15.692 -40.170 1.00 39.97 125 ALA A O 1
ATOM 945 N N . LEU A 1 126 ? -15.241 16.362 -38.337 1.00 45.00 126 LEU A N 1
ATOM 946 C CA . LEU A 1 126 ? -15.462 15.127 -37.598 1.00 45.00 126 LEU A CA 1
ATOM 947 C C . LEU A 1 126 ? -16.980 14.937 -37.467 1.00 45.00 126 LEU A C 1
ATOM 949 O O . LEU A 1 126 ? -17.668 15.915 -37.158 1.00 45.00 126 LEU A O 1
ATOM 953 N N . PRO A 1 127 ? -17.508 13.723 -37.704 1.00 41.22 127 PRO A N 1
ATOM 954 C CA . PRO A 1 127 ? -18.905 13.436 -37.423 1.00 41.22 127 PRO A CA 1
ATOM 955 C C . PRO A 1 127 ? -19.218 13.881 -35.995 1.00 41.22 127 PRO A C 1
ATOM 957 O O . PRO A 1 127 ? -18.413 13.647 -35.087 1.00 41.22 127 PRO A O 1
ATOM 960 N N . THR A 1 128 ? -20.370 14.523 -35.793 1.00 43.44 128 THR A N 1
ATOM 961 C CA . THR A 1 128 ? -20.952 14.672 -34.456 1.00 43.44 128 THR A CA 1
ATOM 962 C C . THR A 1 128 ? -20.881 13.324 -33.757 1.00 43.44 128 THR A C 1
ATOM 964 O O . THR A 1 128 ? -21.103 12.300 -34.410 1.00 43.44 128 THR A O 1
ATOM 967 N N . THR A 1 129 ? -20.524 13.337 -32.466 1.00 39.59 129 THR A N 1
ATOM 968 C CA . THR A 1 129 ? -20.482 12.152 -31.597 1.00 39.59 129 THR A CA 1
ATOM 969 C C . THR A 1 129 ? -21.558 11.164 -32.046 1.00 39.59 129 THR A C 1
ATOM 971 O O . THR A 1 129 ? -22.724 11.564 -32.053 1.00 39.59 129 THR A O 1
ATOM 974 N N . PRO A 1 130 ? -21.213 9.926 -32.461 1.00 38.31 130 PRO A N 1
ATOM 975 C CA . PRO A 1 130 ? -22.197 8.898 -32.667 1.00 38.31 130 PRO A CA 1
ATOM 976 C C . PRO A 1 130 ? -23.030 8.909 -31.407 1.00 38.31 130 PRO A C 1
ATOM 978 O O . PRO A 1 130 ? -22.478 8.855 -30.300 1.00 38.31 130 PRO A O 1
ATOM 981 N N . GLU A 1 131 ? -24.339 8.985 -31.588 1.00 40.44 131 GLU A N 1
ATOM 982 C CA . GLU A 1 131 ? -25.249 8.421 -30.621 1.00 40.44 131 GLU A CA 1
ATOM 983 C C . GLU A 1 131 ? -24.859 6.944 -30.526 1.00 40.44 131 GLU A C 1
ATOM 985 O O . GLU A 1 131 ? -25.379 6.070 -31.214 1.00 40.44 131 GLU A O 1
ATOM 990 N N . TRP A 1 132 ? -23.865 6.654 -29.680 1.00 40.75 132 TRP A N 1
ATOM 991 C CA . TRP A 1 132 ? -23.909 5.425 -28.926 1.00 40.75 132 TRP A CA 1
ATOM 992 C C . TRP A 1 132 ? -25.327 5.418 -28.377 1.00 40.75 132 TRP A C 1
ATOM 994 O O . TRP A 1 132 ? -25.707 6.420 -27.754 1.00 40.75 132 TRP A O 1
ATOM 1004 N N . PRO A 1 133 ? -26.140 4.387 -28.674 1.00 39.06 133 PRO A N 1
ATOM 1005 C CA . PRO A 1 133 ? -27.488 4.338 -28.138 1.00 39.06 133 PRO A CA 1
ATOM 1006 C C . PRO A 1 133 ? -27.375 4.650 -26.651 1.00 39.06 133 PRO A C 1
ATOM 1008 O O . PRO A 1 133 ? -26.378 4.252 -26.038 1.00 39.06 133 PRO A O 1
ATOM 1011 N N . ALA A 1 134 ? -28.347 5.369 -26.089 1.00 39.44 134 ALA A N 1
ATOM 1012 C CA . ALA A 1 134 ? -28.408 5.761 -24.678 1.00 39.44 134 ALA A CA 1
ATOM 1013 C C . ALA A 1 134 ? -28.463 4.555 -23.699 1.00 39.44 134 ALA A C 1
ATOM 1015 O O . ALA A 1 134 ? -29.089 4.599 -22.649 1.00 39.44 134 ALA A O 1
ATOM 1016 N N . GLN A 1 135 ? -27.833 3.436 -24.051 1.00 52.53 135 GLN A N 1
ATOM 1017 C CA . GLN A 1 135 ? -27.273 2.438 -23.172 1.00 52.53 135 GLN A CA 1
ATOM 1018 C C . GLN A 1 135 ? -26.406 3.129 -22.123 1.00 52.53 135 GLN A C 1
ATOM 1020 O O . GLN A 1 135 ? -25.382 3.739 -22.428 1.00 52.53 135 GLN A O 1
ATOM 1025 N N . ASP A 1 136 ? -26.845 2.982 -20.882 1.00 82.50 136 ASP A N 1
ATOM 1026 C CA . ASP A 1 136 ? -26.190 3.413 -19.659 1.00 82.50 136 ASP A CA 1
ATOM 1027 C C . ASP A 1 136 ? -24.647 3.305 -19.731 1.00 82.50 136 ASP A C 1
ATOM 1029 O O . ASP A 1 136 ? -24.076 2.207 -19.810 1.00 82.50 136 ASP A O 1
ATOM 1033 N N . CYS A 1 137 ? -23.968 4.464 -19.695 1.00 90.25 137 CYS A N 1
ATOM 1034 C CA . CYS A 1 137 ? -22.504 4.583 -19.667 1.00 90.25 137 CYS A CA 1
ATOM 1035 C C . CYS A 1 137 ? -21.895 3.716 -18.558 1.00 90.25 137 CYS A C 1
ATOM 1037 O O . CYS A 1 137 ? -20.813 3.152 -18.731 1.00 90.25 137 CYS A O 1
ATOM 1039 N N . THR A 1 138 ? -22.606 3.555 -17.437 1.00 89.75 138 THR A N 1
ATOM 1040 C CA . THR A 1 138 ? -22.182 2.699 -16.330 1.00 89.75 138 THR A CA 1
ATOM 1041 C C . THR A 1 138 ? -22.110 1.242 -16.766 1.00 89.75 138 THR A C 1
ATOM 1043 O O . THR A 1 138 ? -21.069 0.609 -16.606 1.00 89.75 138 THR A O 1
ATOM 1046 N N . THR A 1 139 ? -23.171 0.701 -17.362 1.00 90.69 139 THR A N 1
ATOM 1047 C CA . THR A 1 139 ? -23.193 -0.679 -17.861 1.00 90.69 139 THR A CA 1
ATOM 1048 C C . THR A 1 139 ? -22.051 -0.944 -18.846 1.00 90.69 139 THR A C 1
ATOM 1050 O O . THR A 1 139 ? -21.353 -1.956 -18.734 1.00 90.69 139 THR A O 1
ATOM 1053 N N . GLN A 1 140 ? -21.800 -0.025 -19.782 1.00 91.56 140 GLN A N 1
ATOM 1054 C CA . GLN A 1 140 ? -20.674 -0.151 -20.714 1.00 91.56 140 GLN A CA 1
ATOM 1055 C C . GLN A 1 140 ? -19.321 -0.091 -20.000 1.00 91.56 140 GLN A C 1
ATOM 1057 O O . GLN A 1 140 ? -18.415 -0.868 -20.306 1.00 91.56 140 GLN A O 1
ATOM 1062 N N . PHE A 1 141 ? -19.190 0.791 -19.013 1.00 94.56 141 PHE A N 1
ATOM 1063 C CA . PHE A 1 141 ? -17.986 0.912 -18.209 1.00 94.56 141 PHE A CA 1
ATOM 1064 C C . PHE A 1 141 ? -17.676 -0.373 -17.438 1.00 94.56 141 PHE A C 1
ATOM 1066 O O . PHE A 1 141 ? -16.542 -0.846 -17.477 1.00 94.56 141 PHE A O 1
ATOM 1073 N N . LEU A 1 142 ? -18.668 -0.996 -16.793 1.00 93.00 142 LEU A N 1
ATOM 1074 C CA . LEU A 1 142 ? -18.461 -2.254 -16.066 1.00 93.00 142 LEU A CA 1
ATOM 1075 C C . LEU A 1 142 ? -18.048 -3.396 -17.011 1.00 93.00 142 LEU A C 1
ATOM 1077 O O . LEU A 1 142 ? -17.192 -4.207 -16.645 1.00 93.00 142 LEU A O 1
ATOM 1081 N N . LYS A 1 143 ? -18.557 -3.417 -18.253 1.00 91.94 143 LYS A N 1
ATOM 1082 C CA . LYS A 1 143 ? -18.128 -4.368 -19.299 1.00 91.94 143 LYS A CA 1
ATOM 1083 C C . LYS A 1 143 ? -16.661 -4.208 -19.693 1.00 91.94 143 LYS A C 1
ATOM 1085 O O . LYS A 1 143 ? -16.038 -5.193 -20.085 1.00 91.94 143 LYS A O 1
ATOM 1090 N N . LEU A 1 144 ? -16.056 -3.027 -19.503 1.00 93.12 144 LEU A N 1
ATOM 1091 C CA . LEU A 1 144 ? -14.618 -2.848 -19.730 1.00 93.12 144 LEU A CA 1
ATOM 1092 C C . LEU A 1 144 ? -13.779 -3.780 -18.860 1.00 93.12 144 LEU A C 1
ATOM 1094 O O . LEU A 1 144 ? -12.644 -4.071 -19.235 1.00 93.12 144 LEU A O 1
ATOM 1098 N N . SER A 1 145 ? -14.296 -4.269 -17.726 1.00 91.62 145 SER A N 1
ATOM 1099 C CA . SER A 1 145 ? -13.614 -5.277 -16.906 1.00 91.62 145 SER A CA 1
ATOM 1100 C C . SER A 1 145 ? -13.195 -6.511 -17.709 1.00 91.62 145 SER A C 1
ATOM 1102 O O . SER A 1 145 ? -12.162 -7.070 -17.366 1.00 91.62 145 SER A O 1
ATOM 1104 N N . GLY A 1 146 ? -13.914 -6.843 -18.792 1.00 89.44 146 GLY A N 1
ATOM 1105 C CA . GLY A 1 146 ? -13.656 -7.967 -19.701 1.00 89.44 146 GLY A CA 1
ATOM 1106 C C . GLY A 1 146 ? -12.747 -7.637 -20.883 1.00 89.44 146 GLY A C 1
ATOM 1107 O O . GLY A 1 146 ? -12.486 -8.498 -21.717 1.00 89.44 146 GLY A O 1
ATOM 1108 N N . CYS A 1 147 ? -12.256 -6.399 -20.978 1.00 90.69 147 CYS A N 1
ATOM 1109 C CA . CYS A 1 147 ? -11.431 -5.934 -22.091 1.00 90.69 147 CYS A CA 1
ATOM 1110 C C . CYS A 1 147 ? -9.958 -5.807 -21.697 1.00 90.69 147 CYS A C 1
ATOM 1112 O O . CYS A 1 147 ? -9.607 -5.360 -20.596 1.00 90.69 147 CYS A O 1
ATOM 1114 N N . SER A 1 148 ? -9.088 -6.169 -22.636 1.00 89.00 148 SER A N 1
ATOM 1115 C CA . SER A 1 148 ? -7.644 -6.037 -22.522 1.00 89.00 148 SER A CA 1
ATOM 1116 C C . SER A 1 148 ? -7.244 -4.560 -22.468 1.00 89.00 148 SER A C 1
ATOM 1118 O O . SER A 1 148 ? -7.794 -3.720 -23.175 1.00 89.00 148 SER A O 1
ATOM 1120 N N . GLY A 1 149 ? -6.289 -4.232 -21.596 1.00 88.19 149 GLY A N 1
ATOM 1121 C CA . GLY A 1 149 ? -5.746 -2.882 -21.428 1.00 88.19 149 GLY A CA 1
ATOM 1122 C C . GLY A 1 149 ? -4.263 -2.808 -21.776 1.00 88.19 149 GLY A C 1
ATOM 1123 O O . GLY A 1 149 ? -3.603 -3.821 -22.013 1.00 88.19 149 GLY A O 1
ATOM 1124 N N . VAL A 1 150 ? -3.724 -1.591 -21.756 1.00 88.25 150 VAL A N 1
ATOM 1125 C CA . VAL A 1 150 ? -2.299 -1.336 -21.977 1.00 88.25 150 VAL A CA 1
ATOM 1126 C C . VAL A 1 150 ? -1.568 -1.286 -20.638 1.00 88.25 150 VAL A C 1
ATOM 1128 O O . VAL A 1 150 ? -1.695 -0.329 -19.880 1.00 88.25 150 VAL A O 1
ATOM 1131 N N . ASN A 1 151 ? -0.790 -2.332 -20.354 1.00 82.94 151 ASN A N 1
ATOM 1132 C CA . ASN A 1 151 ? -0.074 -2.481 -19.080 1.00 82.94 151 ASN A CA 1
ATOM 1133 C C . ASN A 1 151 ? 1.383 -1.989 -19.118 1.00 82.94 151 ASN A C 1
ATOM 1135 O O . ASN A 1 151 ? 2.017 -1.913 -18.073 1.00 82.94 151 ASN A O 1
ATOM 1139 N N . LYS A 1 152 ? 1.925 -1.688 -20.306 1.00 84.94 152 LYS A N 1
ATOM 1140 C CA . LYS A 1 152 ? 3.281 -1.146 -20.490 1.00 84.94 152 LYS A CA 1
ATOM 1141 C C . LYS A 1 152 ? 3.194 0.336 -20.883 1.00 84.94 152 LYS A C 1
ATOM 1143 O O . LYS A 1 152 ? 2.237 0.707 -21.566 1.00 84.94 152 LYS A O 1
ATOM 1148 N N . PRO A 1 153 ? 4.175 1.181 -20.524 1.00 84.25 153 PRO A N 1
ATOM 1149 C CA . PRO A 1 153 ? 4.220 2.560 -20.998 1.00 84.25 153 PRO A CA 1
ATOM 1150 C C . PRO A 1 153 ? 4.115 2.628 -22.531 1.00 84.25 153 PRO A C 1
ATOM 1152 O O . PRO A 1 153 ? 4.765 1.825 -23.215 1.00 84.25 153 PRO A O 1
ATOM 1155 N N . PRO A 1 154 ? 3.350 3.578 -23.104 1.00 84.06 154 PRO A N 1
ATOM 1156 C CA . PRO A 1 154 ? 3.322 3.769 -24.546 1.00 84.06 154 PRO A CA 1
ATOM 1157 C C . PRO A 1 154 ? 4.734 4.008 -25.079 1.00 84.06 154 PRO A C 1
ATOM 1159 O O . PRO A 1 154 ? 5.464 4.865 -24.580 1.00 84.06 154 PRO A O 1
ATOM 1162 N N . SER A 1 155 ? 5.122 3.257 -26.111 1.00 84.00 155 SER A N 1
ATOM 1163 C CA . SER A 1 155 ? 6.415 3.482 -26.760 1.00 84.00 155 SER A CA 1
ATOM 1164 C C . SER A 1 155 ? 6.506 4.913 -27.325 1.00 84.00 155 SER A C 1
ATOM 1166 O O . SER A 1 155 ? 5.467 5.527 -27.609 1.00 84.00 155 SER A O 1
ATOM 1168 N N . PRO A 1 156 ? 7.721 5.442 -27.574 1.00 84.75 156 PRO A N 1
ATOM 1169 C CA . PRO A 1 156 ? 7.906 6.787 -28.128 1.00 84.75 156 PRO A CA 1
ATOM 1170 C C . PRO A 1 156 ? 7.118 7.063 -29.420 1.00 84.75 156 PRO A C 1
ATOM 1172 O O . PRO A 1 156 ? 6.786 8.207 -29.703 1.00 84.75 156 PRO A O 1
ATOM 1175 N N . ILE A 1 157 ? 6.775 6.018 -30.181 1.00 87.12 157 ILE A N 1
ATOM 1176 C CA . ILE A 1 157 ? 6.011 6.108 -31.434 1.00 87.12 157 ILE A CA 1
ATOM 1177 C C . ILE A 1 157 ? 4.520 6.411 -31.185 1.00 87.12 157 ILE A C 1
ATOM 1179 O O . ILE A 1 157 ? 3.884 7.079 -32.003 1.00 87.12 157 ILE A O 1
ATOM 1183 N N . TRP A 1 158 ? 3.962 5.923 -30.072 1.00 90.50 158 TRP A N 1
ATOM 1184 C CA . TRP A 1 158 ? 2.540 6.045 -29.718 1.00 90.50 158 TRP A CA 1
ATOM 1185 C C . TRP A 1 158 ? 2.255 7.207 -28.760 1.00 90.50 158 TRP A C 1
ATOM 1187 O O . TRP A 1 158 ? 1.149 7.745 -28.762 1.00 90.50 158 TRP A O 1
ATOM 1197 N N . ALA A 1 159 ? 3.247 7.613 -27.962 1.00 93.06 159 ALA A N 1
ATOM 1198 C CA . ALA A 1 159 ? 3.088 8.657 -26.954 1.00 93.06 159 ALA A CA 1
ATOM 1199 C C . ALA A 1 159 ? 2.567 10.009 -27.503 1.00 93.06 159 ALA A C 1
ATOM 1201 O O . ALA A 1 159 ? 1.683 10.578 -26.863 1.00 93.06 159 ALA A O 1
ATOM 1202 N N . PRO A 1 160 ? 3.019 10.527 -28.668 1.00 95.75 160 PRO A N 1
ATOM 1203 C CA . PRO A 1 160 ? 2.492 11.782 -29.214 1.00 95.75 160 PRO A CA 1
ATOM 1204 C C . PRO A 1 160 ? 1.002 11.707 -29.572 1.00 95.75 160 PRO A C 1
ATOM 1206 O O . PRO A 1 160 ? 0.233 12.586 -29.193 1.00 95.75 160 PRO A O 1
ATOM 1209 N N . THR A 1 161 ? 0.574 10.632 -30.243 1.00 96.00 161 THR A N 1
ATOM 1210 C CA . THR A 1 161 ? -0.838 10.433 -30.607 1.00 96.00 161 THR A CA 1
ATOM 1211 C C . THR A 1 161 ? -1.710 10.285 -29.362 1.00 96.00 161 THR A C 1
ATOM 1213 O O . THR A 1 161 ? -2.775 10.888 -29.293 1.00 96.00 161 THR A O 1
ATOM 1216 N N . PHE A 1 162 ? -1.237 9.555 -28.346 1.00 97.00 162 PHE A N 1
ATOM 1217 C CA . PHE A 1 162 ? -1.934 9.436 -27.062 1.00 97.00 162 PHE A CA 1
ATOM 1218 C C . PHE A 1 162 ? -2.171 10.798 -26.409 1.00 97.00 162 PHE A C 1
ATOM 1220 O O . PHE A 1 162 ? -3.299 11.099 -26.030 1.00 97.00 162 PHE A O 1
ATOM 1227 N N . LYS A 1 163 ? -1.139 11.646 -26.336 1.00 97.88 163 LYS A N 1
ATOM 1228 C CA . LYS A 1 163 ? -1.266 12.999 -25.779 1.00 97.88 163 LYS A CA 1
ATOM 1229 C C . LYS A 1 163 ? -2.280 13.849 -26.541 1.00 97.88 163 LYS A C 1
ATOM 1231 O O . LYS A 1 163 ? -3.075 14.528 -25.906 1.00 97.88 163 LYS A O 1
ATOM 1236 N N . SER A 1 164 ? -2.285 13.777 -27.872 1.00 98.00 164 SER A N 1
ATOM 1237 C CA . SER A 1 164 ? -3.242 14.517 -28.704 1.00 98.00 164 SER A CA 1
ATOM 1238 C C . SER A 1 164 ? -4.694 14.080 -28.461 1.00 98.00 164 SER A C 1
ATOM 1240 O O . SER A 1 164 ? -5.572 14.930 -28.316 1.00 98.00 164 SER A O 1
ATOM 1242 N N . VAL A 1 165 ? -4.953 12.772 -28.334 1.00 98.31 165 VAL A N 1
ATOM 1243 C CA . VAL A 1 165 ? -6.294 12.259 -27.996 1.00 98.31 165 VAL A CA 1
ATOM 1244 C C . VAL A 1 165 ? -6.703 12.692 -26.587 1.00 98.31 165 VAL A C 1
ATOM 1246 O O . VAL A 1 165 ? -7.806 13.199 -26.404 1.00 98.31 165 VAL A O 1
ATOM 1249 N N . VAL A 1 166 ? -5.807 12.561 -25.602 1.00 98.50 166 VAL A N 1
ATOM 1250 C CA . VAL A 1 166 ? -6.044 13.037 -24.228 1.00 98.50 166 VAL A CA 1
ATOM 1251 C C . VAL A 1 166 ? -6.364 14.530 -24.212 1.00 98.50 166 VAL A C 1
ATOM 1253 O O . VAL A 1 166 ? -7.289 14.940 -23.515 1.00 98.50 166 VAL A O 1
ATOM 1256 N N . GLU A 1 167 ? -5.637 15.343 -24.980 1.00 98.69 167 GLU A N 1
ATOM 1257 C CA . GLU A 1 167 ? -5.868 16.784 -25.060 1.00 98.69 167 GLU A CA 1
ATOM 1258 C C . GLU A 1 167 ? -7.289 17.098 -25.535 1.00 98.69 167 GLU A C 1
ATOM 1260 O O . GLU A 1 167 ? -7.964 17.925 -24.917 1.00 98.69 167 GLU A O 1
ATOM 1265 N N . ARG A 1 168 ? -7.746 16.420 -26.595 1.00 98.31 168 ARG A N 1
ATOM 1266 C CA . ARG A 1 168 ? -9.088 16.598 -27.156 1.00 98.31 168 ARG A CA 1
ATOM 1267 C C . ARG A 1 168 ? -10.184 16.144 -26.191 1.00 98.31 168 ARG A C 1
ATOM 1269 O O . ARG A 1 168 ? -11.049 16.952 -25.875 1.00 98.31 168 ARG A O 1
ATOM 1276 N N . LEU A 1 169 ? -10.097 14.926 -25.649 1.00 98.50 169 LEU A N 1
ATOM 1277 C CA . LEU A 1 169 ? -11.080 14.421 -24.675 1.00 98.50 169 LEU A CA 1
ATOM 1278 C C . LEU A 1 169 ? -11.145 15.307 -23.418 1.00 98.50 169 LEU A C 1
ATOM 1280 O O . LEU A 1 169 ? -12.211 15.522 -22.846 1.00 98.50 169 LEU A O 1
ATOM 1284 N N . SER A 1 170 ? -10.003 15.861 -22.993 1.00 98.75 170 SER A N 1
ATOM 1285 C CA . SER A 1 170 ? -9.958 16.802 -21.867 1.00 98.75 170 SER A CA 1
ATOM 1286 C C . SER A 1 170 ? -10.698 18.102 -22.190 1.00 98.75 170 SER A C 1
ATOM 1288 O O . SER A 1 170 ? -11.442 18.594 -21.346 1.00 98.75 170 SER A O 1
ATOM 1290 N N . LYS A 1 171 ? -10.530 18.651 -23.404 1.00 98.56 171 LYS A N 1
ATOM 1291 C CA . LYS A 1 171 ? -11.268 19.842 -23.866 1.00 98.56 171 LYS A CA 1
ATOM 1292 C C . LYS A 1 171 ? -12.773 19.573 -23.950 1.00 98.56 171 LYS A C 1
ATOM 1294 O O . LYS A 1 171 ? -13.546 20.408 -23.495 1.00 98.56 171 LYS A O 1
ATOM 1299 N N . GLU A 1 172 ? -13.175 18.411 -24.465 1.00 98.00 172 GLU A N 1
ATOM 1300 C CA . GLU A 1 172 ? -14.582 17.991 -24.557 1.00 98.00 172 GLU A CA 1
ATOM 1301 C C . GLU A 1 172 ? -15.246 17.926 -23.171 1.00 98.00 172 GLU A C 1
ATOM 1303 O O . GLU A 1 172 ? -16.302 18.523 -22.969 1.00 98.00 172 GLU A O 1
ATOM 1308 N N . TYR A 1 173 ? -14.603 17.292 -22.181 1.00 98.25 173 TYR A N 1
ATOM 1309 C CA . TYR A 1 173 ? -15.139 17.258 -20.815 1.00 98.25 173 TYR A CA 1
ATOM 1310 C C . TYR A 1 173 ? -15.139 18.634 -20.143 1.00 98.25 173 TYR A C 1
ATOM 1312 O O . TYR A 1 173 ? -16.102 18.975 -19.468 1.00 98.25 173 TYR A O 1
ATOM 1320 N N . VAL A 1 174 ? -14.079 19.438 -20.299 1.00 98.44 174 VAL A N 1
ATOM 1321 C CA . VAL A 1 174 ? -14.028 20.787 -19.704 1.00 98.44 174 VAL A CA 1
ATOM 1322 C C . VAL A 1 174 ? -15.115 21.693 -20.285 1.00 98.44 174 VAL A C 1
ATOM 1324 O O . VAL A 1 174 ? -15.702 22.473 -19.540 1.00 98.44 174 VAL A O 1
ATOM 1327 N N . GLY A 1 175 ? -15.401 21.579 -21.586 1.00 98.12 175 GLY A N 1
ATOM 1328 C CA . GLY A 1 175 ? -16.472 22.328 -22.244 1.00 98.12 175 GLY A CA 1
ATOM 1329 C C . GLY A 1 175 ? -17.876 21.825 -21.901 1.00 98.12 175 GLY A C 1
ATOM 1330 O O . GLY A 1 175 ? -18.799 22.627 -21.803 1.00 98.12 175 GLY A O 1
ATOM 1331 N N . ASN A 1 176 ? -18.042 20.515 -21.693 1.00 97.25 176 ASN A N 1
ATOM 1332 C CA . ASN A 1 176 ? -19.315 19.898 -21.325 1.00 97.25 176 ASN A CA 1
ATOM 1333 C C . ASN A 1 176 ? -19.098 18.720 -20.348 1.00 97.25 176 ASN A C 1
ATOM 1335 O O . ASN A 1 176 ? -18.925 17.576 -20.791 1.00 97.25 176 ASN A O 1
ATOM 1339 N N . PRO A 1 177 ? -19.090 18.966 -19.024 1.00 96.75 177 PRO A N 1
ATOM 1340 C CA . PRO A 1 177 ? -18.906 17.912 -18.029 1.00 96.75 177 PRO A CA 1
ATOM 1341 C C . PRO A 1 177 ? -20.119 16.972 -17.973 1.00 96.75 177 PRO A C 1
ATOM 1343 O O . PRO A 1 177 ? -21.116 17.255 -17.314 1.00 96.75 177 PRO A O 1
ATOM 1346 N N . SER A 1 178 ? -20.024 15.830 -18.650 1.00 95.75 178 SER A N 1
ATOM 1347 C CA . SER A 1 178 ? -21.097 14.835 -18.760 1.00 95.75 178 SER A CA 1
ATOM 1348 C C . SER A 1 178 ? -20.585 13.419 -18.493 1.00 95.75 178 SER A C 1
ATOM 1350 O O . SER A 1 178 ? -19.378 13.155 -18.550 1.00 95.75 178 SER A O 1
ATOM 1352 N N . GLU A 1 179 ? -21.499 12.481 -18.216 1.00 95.06 179 GLU A N 1
ATOM 1353 C CA . GLU A 1 179 ? -21.132 11.067 -18.054 1.00 95.06 179 GLU A CA 1
ATOM 1354 C C . GLU A 1 179 ? -20.511 10.487 -19.326 1.00 95.06 179 GLU A C 1
ATOM 1356 O O . GLU A 1 179 ? -19.532 9.751 -19.231 1.00 95.06 179 GLU A O 1
ATOM 1361 N N . ALA A 1 180 ? -21.012 10.869 -20.505 1.00 95.38 180 ALA A N 1
ATOM 1362 C CA . ALA A 1 180 ? -20.494 10.410 -21.792 1.00 95.38 180 ALA A CA 1
ATOM 1363 C C . ALA A 1 180 ? -19.039 10.859 -22.022 1.00 95.38 180 ALA A C 1
ATOM 1365 O O . ALA A 1 180 ? -18.167 10.042 -22.328 1.00 95.38 180 ALA A O 1
ATOM 1366 N N . ASN A 1 181 ? -18.738 12.141 -21.789 1.00 96.94 181 ASN A N 1
ATOM 1367 C CA . ASN A 1 181 ? -17.376 12.660 -21.946 1.00 96.94 181 ASN A CA 1
ATOM 1368 C C . ASN A 1 181 ? -16.411 12.047 -20.920 1.00 96.94 181 ASN A C 1
ATOM 1370 O O . ASN A 1 181 ? -15.266 11.721 -21.250 1.00 96.94 181 ASN A O 1
ATOM 1374 N N . LEU A 1 182 ? -16.874 11.822 -19.684 1.00 97.88 182 LEU A N 1
ATOM 1375 C CA . LEU A 1 182 ? -16.085 11.110 -18.681 1.00 97.88 182 LEU A CA 1
ATOM 1376 C C . LEU A 1 182 ? -15.849 9.651 -19.082 1.00 97.88 182 LEU A C 1
ATOM 1378 O O . LEU A 1 182 ? -14.725 9.163 -18.960 1.00 97.88 182 LEU A O 1
ATOM 1382 N N . PHE A 1 183 ? -16.875 8.962 -19.584 1.00 97.44 183 PHE A N 1
ATOM 1383 C CA . PHE A 1 183 ? -16.770 7.589 -20.063 1.00 97.44 183 PHE A CA 1
ATOM 1384 C C . PHE A 1 183 ? -15.715 7.470 -21.161 1.00 97.44 183 PHE A C 1
ATOM 1386 O O . PHE A 1 183 ? -14.837 6.619 -21.052 1.00 97.44 183 PHE A O 1
ATOM 1393 N N . HIS A 1 184 ? -15.720 8.345 -22.172 1.00 96.50 184 HIS A N 1
ATOM 1394 C CA . HIS A 1 184 ? -14.722 8.295 -23.243 1.00 96.50 184 HIS A CA 1
ATOM 1395 C C . HIS A 1 184 ? -13.292 8.491 -22.729 1.00 96.50 184 HIS A C 1
ATOM 1397 O O . HIS A 1 184 ? -12.394 7.757 -23.157 1.00 96.50 184 HIS A O 1
ATOM 1403 N N . MET A 1 185 ? -13.080 9.407 -21.777 1.00 98.06 185 MET A N 1
ATOM 1404 C CA . MET A 1 185 ? -11.787 9.569 -21.105 1.00 98.06 185 MET A CA 1
ATOM 1405 C C . MET A 1 185 ? -11.391 8.307 -20.325 1.00 98.06 185 MET A C 1
ATOM 1407 O O . MET A 1 185 ? -10.265 7.821 -20.449 1.00 98.06 185 MET A O 1
ATOM 1411 N N . LEU A 1 186 ? -12.303 7.740 -19.533 1.00 97.88 186 LEU A N 1
ATOM 1412 C CA . LEU A 1 186 ? -12.030 6.542 -18.741 1.00 97.88 186 LEU A CA 1
ATOM 1413 C C . LEU A 1 186 ? -11.797 5.306 -19.626 1.00 97.88 186 LEU A C 1
ATOM 1415 O O . LEU A 1 186 ? -10.898 4.521 -19.348 1.00 97.88 186 LEU A O 1
ATOM 1419 N N . ALA A 1 187 ? -12.539 5.144 -20.716 1.00 96.69 187 ALA A N 1
ATOM 1420 C CA . ALA A 1 187 ? -12.454 3.996 -21.613 1.00 96.69 187 ALA A CA 1
ATOM 1421 C C . ALA A 1 187 ? -11.251 4.044 -22.576 1.00 96.69 187 ALA A C 1
ATOM 1423 O O . ALA A 1 187 ? -10.906 3.016 -23.169 1.00 96.69 187 ALA A O 1
ATOM 1424 N N . LEU A 1 188 ? -10.573 5.196 -22.695 1.00 96.69 188 LEU A N 1
ATOM 1425 C CA . LEU A 1 188 ? -9.446 5.427 -23.608 1.00 96.69 188 LEU A CA 1
ATOM 1426 C C . LEU A 1 188 ? -8.372 4.319 -23.591 1.00 96.69 188 LEU A C 1
ATOM 1428 O O . LEU A 1 188 ? -7.951 3.906 -24.677 1.00 96.69 188 LEU A O 1
ATOM 1432 N N . PRO A 1 189 ? -7.912 3.790 -22.434 1.00 96.00 189 PRO A N 1
ATOM 1433 C CA . PRO A 1 189 ? -6.881 2.753 -22.418 1.00 96.00 189 PRO A CA 1
ATOM 1434 C C . PRO A 1 189 ? -7.314 1.451 -23.098 1.00 96.00 189 PRO A C 1
ATOM 1436 O O . PRO A 1 189 ? -6.474 0.772 -23.688 1.00 96.00 189 PRO A O 1
ATOM 1439 N N . LYS A 1 190 ? -8.602 1.099 -23.011 1.00 94.06 190 LYS A N 1
ATOM 1440 C CA . LYS A 1 190 ? -9.142 -0.198 -23.442 1.00 94.06 190 LYS A CA 1
ATOM 1441 C C . LYS A 1 190 ? -9.807 -0.134 -24.811 1.00 94.06 190 LYS A C 1
ATOM 1443 O O . LYS A 1 190 ? -9.477 -0.943 -25.669 1.00 94.06 190 LYS A O 1
ATOM 1448 N N . LEU A 1 191 ? -10.696 0.835 -25.027 1.00 93.50 191 LEU A N 1
ATOM 1449 C CA . LEU A 1 191 ? -11.428 0.991 -26.289 1.00 93.50 191 LEU A CA 1
ATOM 1450 C C . LEU A 1 191 ? -10.650 1.795 -27.339 1.00 93.50 191 LEU A C 1
ATOM 1452 O O . LEU A 1 191 ? -10.905 1.669 -28.533 1.00 93.50 191 LEU A O 1
ATOM 1456 N N . GLY A 1 192 ? -9.700 2.626 -26.907 1.00 93.75 192 GLY A N 1
ATOM 1457 C CA . GLY A 1 192 ? -8.847 3.403 -27.802 1.00 93.75 192 GLY A CA 1
ATOM 1458 C C . GLY A 1 192 ? -7.492 2.744 -28.007 1.00 93.75 192 GLY A C 1
ATOM 1459 O O . GLY A 1 192 ? -7.229 2.118 -29.032 1.00 93.75 192 GLY A O 1
ATOM 1460 N N . LEU A 1 193 ? -6.607 2.906 -27.023 1.00 93.38 193 LEU A N 1
ATOM 1461 C CA . LEU A 1 193 ? -5.194 2.576 -27.180 1.00 93.38 193 LEU A CA 1
ATOM 1462 C C . LEU A 1 193 ? -4.964 1.070 -27.378 1.00 93.38 193 LEU A C 1
ATOM 1464 O O . LEU A 1 193 ? -4.291 0.696 -28.338 1.00 93.38 193 LEU A O 1
ATOM 1468 N N . ALA A 1 194 ? -5.519 0.212 -26.512 1.00 91.88 194 ALA A N 1
ATOM 1469 C CA . ALA A 1 194 ? -5.343 -1.239 -26.622 1.00 91.88 194 ALA A CA 1
ATOM 1470 C C . ALA A 1 194 ? -5.946 -1.799 -27.920 1.00 91.88 194 ALA A C 1
ATOM 1472 O O . ALA A 1 194 ? -5.261 -2.539 -28.627 1.00 91.88 194 ALA A O 1
ATOM 1473 N N . SER A 1 195 ? -7.178 -1.405 -28.267 1.00 89.88 195 SER A N 1
ATOM 1474 C CA . SER A 1 195 ? -7.829 -1.817 -29.517 1.00 89.88 195 SER A CA 1
ATOM 1475 C C . SER A 1 195 ? -7.008 -1.456 -30.753 1.00 89.88 195 SER A C 1
ATOM 1477 O O . SER A 1 195 ? -6.725 -2.327 -31.576 1.00 89.88 195 SER A O 1
ATOM 1479 N N . CYS A 1 196 ? -6.534 -0.212 -30.862 1.00 90.31 196 CYS A N 1
ATOM 1480 C CA . CYS A 1 196 ? -5.719 0.196 -32.006 1.00 90.31 196 CYS A CA 1
ATOM 1481 C C . CYS A 1 196 ? -4.340 -0.483 -32.023 1.00 90.31 196 CYS A C 1
ATOM 1483 O O . CYS A 1 196 ? -3.860 -0.855 -33.090 1.00 90.31 196 CYS A O 1
ATOM 1485 N N . GLN A 1 197 ? -3.692 -0.679 -30.868 1.00 88.25 197 GLN A N 1
ATOM 1486 C CA . GLN A 1 197 ? -2.405 -1.384 -30.797 1.00 88.25 197 GLN A CA 1
ATOM 1487 C C . GLN A 1 197 ? -2.521 -2.857 -31.193 1.00 88.25 197 GLN A C 1
ATOM 1489 O O . GLN A 1 197 ? -1.631 -3.372 -31.864 1.00 88.25 197 GLN A O 1
ATOM 1494 N N . TYR A 1 198 ? -3.611 -3.529 -30.819 1.00 85.12 198 TYR A N 1
ATOM 1495 C CA . TYR A 1 198 ? -3.856 -4.917 -31.211 1.00 85.12 198 TYR A CA 1
ATOM 1496 C C . TYR A 1 198 ? -3.984 -5.062 -32.734 1.00 85.12 198 TYR A C 1
ATOM 1498 O O . TYR A 1 198 ? -3.410 -5.974 -33.322 1.00 85.12 198 TYR A O 1
ATOM 1506 N N . GLN A 1 199 ? -4.655 -4.107 -33.385 1.00 78.12 199 GLN A N 1
ATOM 1507 C CA . GLN A 1 199 ? -4.805 -4.052 -34.844 1.00 78.12 199 GLN A CA 1
ATOM 1508 C C . GLN A 1 199 ? -3.546 -3.528 -35.569 1.00 78.12 199 GLN A C 1
ATOM 1510 O O . GLN A 1 199 ? -3.441 -3.608 -36.791 1.00 78.12 199 GLN A O 1
ATOM 1515 N N . ALA A 1 200 ? -2.549 -3.015 -34.834 1.00 72.50 200 ALA A N 1
ATOM 1516 C CA . ALA A 1 200 ? -1.316 -2.467 -35.403 1.00 72.50 200 ALA A CA 1
ATOM 1517 C C . ALA A 1 200 ? -0.352 -3.528 -35.957 1.00 72.50 200 ALA A C 1
ATOM 1519 O O . ALA A 1 200 ? 0.633 -3.154 -36.601 1.00 72.50 200 ALA A O 1
ATOM 1520 N N . ALA A 1 201 ? -0.642 -4.823 -35.771 1.00 62.97 201 ALA A N 1
ATOM 1521 C CA . ALA A 1 201 ? 0.047 -5.911 -36.469 1.00 62.97 201 ALA A CA 1
ATOM 1522 C C . ALA A 1 201 ? -0.011 -5.742 -38.004 1.00 62.97 201 ALA A C 1
ATOM 1524 O O . ALA A 1 201 ? 0.919 -6.147 -38.695 1.00 62.97 201 ALA A O 1
ATOM 1525 N N . SER A 1 202 ? -1.040 -5.052 -38.511 1.00 58.28 202 SER A N 1
ATOM 1526 C CA . SER A 1 202 ? -1.237 -4.720 -39.929 1.00 58.28 202 SER A CA 1
ATOM 1527 C C . SER A 1 202 ? -0.572 -3.400 -40.367 1.00 58.28 202 SER A C 1
ATOM 1529 O O . SER A 1 202 ? -0.564 -3.083 -41.552 1.00 58.28 202 SER A O 1
ATOM 1531 N N . GLY A 1 203 ? -0.010 -2.609 -39.436 1.00 77.56 203 GLY A N 1
ATOM 1532 C CA . GLY A 1 203 ? 0.692 -1.354 -39.738 1.00 77.56 203 GLY A CA 1
ATOM 1533 C C . GLY A 1 203 ? 0.565 -0.254 -38.669 1.00 77.56 203 GLY A C 1
ATOM 1534 O O . GLY A 1 203 ? -0.492 0.349 -38.477 1.00 77.56 203 GLY A O 1
ATOM 1535 N N . ASN A 1 204 ? 1.689 0.124 -38.043 1.00 81.75 204 ASN A N 1
ATOM 1536 C CA . ASN A 1 204 ? 1.745 1.144 -36.976 1.00 81.75 204 ASN A CA 1
ATOM 1537 C C . ASN A 1 204 ? 1.293 2.560 -37.392 1.00 81.75 204 ASN A C 1
ATOM 1539 O O . ASN A 1 204 ? 0.915 3.363 -36.537 1.00 81.75 204 ASN A O 1
ATOM 1543 N N . LYS A 1 205 ? 1.393 2.936 -38.674 1.00 85.00 205 LYS A N 1
ATOM 1544 C CA . LYS A 1 205 ? 0.986 4.278 -39.135 1.00 85.00 205 LYS A CA 1
ATOM 1545 C C . LYS A 1 205 ? -0.538 4.395 -39.177 1.00 85.00 205 LYS A C 1
ATOM 1547 O O . LYS A 1 205 ? -1.081 5.287 -38.537 1.00 85.00 205 LYS A O 1
ATOM 1552 N N . GLN A 1 206 ? -1.202 3.456 -39.848 1.00 85.31 206 GLN A N 1
ATOM 1553 C CA . GLN A 1 206 ? -2.660 3.414 -39.974 1.00 85.31 206 GLN A CA 1
ATOM 1554 C C . GLN A 1 206 ? -3.342 3.282 -38.609 1.00 85.31 206 GLN A C 1
ATOM 1556 O O . GLN A 1 206 ? -4.254 4.044 -38.301 1.00 85.31 206 GLN A O 1
ATOM 1561 N N . ALA A 1 207 ? -2.844 2.389 -37.751 1.00 87.94 207 ALA A N 1
ATOM 1562 C CA . ALA A 1 207 ? -3.410 2.194 -36.421 1.00 87.94 207 ALA A CA 1
ATOM 1563 C C . ALA A 1 207 ? -3.317 3.455 -35.536 1.00 87.94 207 ALA A C 1
ATOM 1565 O O . ALA A 1 207 ? -4.231 3.743 -34.765 1.00 87.94 207 ALA A O 1
ATOM 1566 N N . ARG A 1 208 ? -2.251 4.259 -35.677 1.00 90.81 208 ARG A N 1
ATOM 1567 C CA . ARG A 1 208 ? -2.140 5.561 -34.995 1.00 90.81 208 ARG A CA 1
ATOM 1568 C C . ARG A 1 208 ? -3.076 6.612 -35.579 1.00 90.81 208 ARG A C 1
ATOM 1570 O O . ARG A 1 208 ? -3.648 7.383 -34.815 1.00 90.81 208 ARG A O 1
ATOM 1577 N N . THR A 1 209 ? -3.256 6.640 -36.898 1.00 89.81 209 THR A N 1
ATOM 1578 C CA . THR A 1 209 ? -4.243 7.522 -37.537 1.00 89.81 209 THR A CA 1
ATOM 1579 C C . THR A 1 209 ? -5.649 7.216 -37.024 1.00 89.81 209 THR A C 1
ATOM 1581 O O . THR A 1 209 ? -6.340 8.130 -36.589 1.00 89.81 209 THR A O 1
ATOM 1584 N N . LEU A 1 210 ? -6.038 5.943 -36.953 1.00 90.00 210 LEU A N 1
ATOM 1585 C CA . LEU A 1 210 ? -7.338 5.544 -36.403 1.00 90.00 210 LEU A CA 1
ATOM 1586 C C . LEU A 1 210 ? -7.453 5.872 -34.912 1.00 90.00 210 LEU A C 1
ATOM 1588 O O . LEU A 1 210 ? -8.455 6.423 -34.470 1.00 90.00 210 LEU A O 1
ATOM 1592 N N . PHE A 1 211 ? -6.398 5.633 -34.128 1.00 93.94 211 PHE A N 1
ATOM 1593 C CA . PHE A 1 211 ? -6.385 6.017 -32.717 1.00 93.94 211 PHE A CA 1
ATOM 1594 C C . PHE A 1 211 ? -6.592 7.526 -32.506 1.00 93.94 211 PHE A C 1
ATOM 1596 O O . PHE A 1 211 ? -7.297 7.913 -31.577 1.00 93.94 211 PHE A O 1
ATOM 1603 N N . SER A 1 212 ? -6.055 8.379 -33.386 1.00 93.81 212 SER A N 1
ATOM 1604 C CA . SER A 1 212 ? -6.255 9.835 -33.303 1.00 93.81 212 SER A CA 1
ATOM 1605 C C . SER A 1 212 ? -7.726 10.266 -33.427 1.00 93.81 212 SER A C 1
ATOM 1607 O O . SER A 1 212 ? -8.095 11.336 -32.938 1.00 93.81 212 SER A O 1
ATOM 1609 N N . GLN A 1 213 ? -8.572 9.407 -34.006 1.00 92.88 213 GLN A N 1
ATOM 1610 C CA . GLN A 1 213 ? -10.005 9.622 -34.216 1.00 92.88 213 GLN A CA 1
ATOM 1611 C C . GLN A 1 213 ? -10.878 9.059 -33.078 1.00 92.88 213 GLN A C 1
ATOM 1613 O O . GLN A 1 213 ? -12.095 9.213 -33.117 1.00 92.88 213 GLN A O 1
ATOM 1618 N N . TYR A 1 214 ? -10.297 8.433 -32.043 1.00 94.38 214 TYR A N 1
ATOM 1619 C CA . TYR A 1 214 ? -11.048 7.908 -30.890 1.00 94.38 214 TYR A CA 1
ATOM 1620 C C . TYR A 1 214 ? -11.971 8.979 -30.262 1.00 94.38 214 TYR A C 1
ATOM 1622 O O . TYR A 1 214 ? -11.493 10.085 -30.016 1.00 94.38 214 TYR A O 1
ATOM 1630 N N . PRO A 1 215 ? -13.250 8.698 -29.949 1.00 90.81 215 PRO A N 1
ATOM 1631 C CA . PRO A 1 215 ? -13.871 7.374 -29.838 1.00 90.81 215 PRO A CA 1
ATOM 1632 C C . PRO A 1 215 ? -14.373 6.750 -31.151 1.00 90.81 215 PRO A C 1
ATOM 1634 O O . PRO A 1 215 ? -14.905 5.644 -31.131 1.00 90.81 215 PRO A O 1
ATOM 1637 N N . HIS A 1 216 ? -14.154 7.385 -32.303 1.00 86.69 216 HIS A N 1
ATOM 1638 C CA . HIS A 1 216 ? -14.621 6.922 -33.620 1.00 86.69 216 HIS A CA 1
ATOM 1639 C C . HIS A 1 216 ? -13.555 6.095 -34.346 1.00 86.69 216 HIS A C 1
ATOM 1641 O O . HIS A 1 216 ? -13.176 6.385 -35.475 1.00 86.69 216 HIS A O 1
ATOM 1647 N N . THR A 1 217 ? -13.021 5.070 -33.681 1.00 81.88 217 THR A N 1
ATOM 1648 C CA . THR A 1 217 ? -11.946 4.242 -34.257 1.00 81.88 217 THR A CA 1
ATOM 1649 C C . THR A 1 217 ? -12.455 3.187 -35.241 1.00 81.88 217 THR A C 1
ATOM 1651 O O . THR A 1 217 ? -11.667 2.673 -36.029 1.00 81.88 217 THR A O 1
ATOM 1654 N N . GLY A 1 218 ? -13.742 2.823 -35.165 1.00 74.31 218 GLY A N 1
ATOM 1655 C CA . GLY A 1 218 ? -14.325 1.704 -35.916 1.00 74.31 218 GLY A CA 1
ATOM 1656 C C . GLY A 1 218 ? -13.889 0.317 -35.422 1.00 74.31 218 GLY A C 1
ATOM 1657 O O . GLY A 1 218 ? -14.239 -0.687 -36.037 1.00 74.31 218 GLY A O 1
ATOM 1658 N N . PHE A 1 219 ? -13.135 0.236 -34.319 1.00 79.06 219 PHE A N 1
ATOM 1659 C CA . PHE A 1 219 ? -12.656 -1.026 -33.755 1.00 79.06 219 PHE A CA 1
ATOM 1660 C C . PHE A 1 219 ? -13.445 -1.446 -32.517 1.00 79.06 219 PHE A C 1
ATOM 1662 O O . PHE A 1 219 ? -13.730 -0.635 -31.638 1.00 79.06 219 PHE A O 1
ATOM 1669 N N . GLY A 1 220 ? -13.726 -2.746 -32.421 1.00 79.12 220 GLY A N 1
ATOM 1670 C CA . GLY A 1 220 ? -14.297 -3.349 -31.221 1.00 79.12 220 GLY A CA 1
ATOM 1671 C C . GLY A 1 220 ? -13.300 -3.438 -30.053 1.00 79.12 220 GLY A C 1
ATOM 1672 O O . GLY A 1 220 ? -12.081 -3.309 -30.244 1.00 79.12 220 GLY A O 1
ATOM 1673 N N . PRO A 1 221 ? -13.793 -3.675 -28.824 1.00 84.62 221 PRO A N 1
ATOM 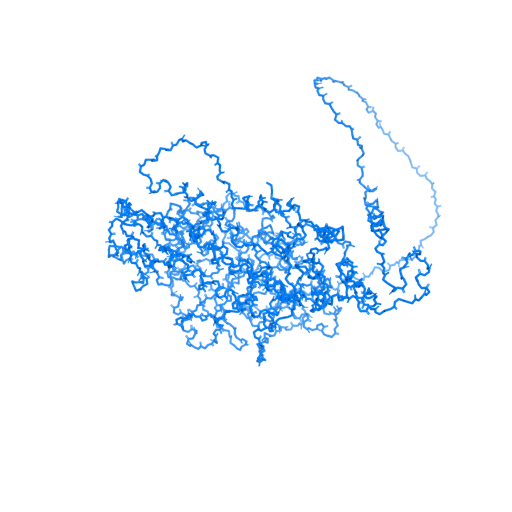1674 C CA . PRO A 1 221 ? -12.939 -3.989 -27.686 1.00 84.62 221 PRO A CA 1
ATOM 1675 C C . PRO A 1 221 ? -12.143 -5.270 -27.942 1.00 84.62 221 PRO A C 1
ATOM 1677 O O . PRO A 1 221 ? -12.648 -6.224 -28.528 1.00 84.62 221 PRO A O 1
ATOM 1680 N N . VAL A 1 222 ? -10.906 -5.315 -27.451 1.00 88.12 222 VAL A N 1
ATOM 1681 C CA . VAL A 1 222 ? -10.108 -6.547 -27.443 1.00 88.12 222 VAL A CA 1
ATOM 1682 C C . VAL A 1 222 ? -10.493 -7.350 -26.202 1.00 88.12 222 VAL A C 1
ATOM 1684 O O . VAL A 1 222 ? -10.233 -6.863 -25.097 1.00 88.12 222 VAL A O 1
ATOM 1687 N N . PRO A 1 223 ? -11.071 -8.558 -26.332 1.00 85.94 223 PRO A N 1
ATOM 1688 C CA . PRO A 1 223 ? -11.419 -9.372 -25.171 1.00 85.94 223 PRO A CA 1
ATOM 1689 C C . PRO A 1 223 ? -10.180 -9.673 -24.316 1.00 85.94 223 PRO A C 1
ATOM 1691 O O . PRO A 1 223 ? -9.059 -9.790 -24.830 1.00 85.94 223 PRO A O 1
ATOM 1694 N N . LEU A 1 224 ? -10.347 -9.767 -22.998 1.00 79.88 224 LEU A N 1
ATOM 1695 C CA . LEU A 1 224 ? -9.320 -10.318 -22.118 1.00 79.88 224 LEU A CA 1
ATOM 1696 C C . LEU A 1 224 ? -9.108 -11.781 -22.477 1.00 79.88 224 LEU A C 1
ATOM 1698 O O . LEU A 1 224 ? -9.974 -12.619 -22.267 1.00 79.88 224 LEU A O 1
ATOM 1702 N N . LYS A 1 225 ? -7.925 -12.100 -23.002 1.00 67.62 225 LYS A N 1
ATOM 1703 C CA . LYS A 1 225 ? -7.507 -13.491 -23.148 1.00 67.62 225 LYS A CA 1
ATOM 1704 C C . LYS A 1 225 ? -7.002 -13.979 -21.794 1.00 67.62 225 LYS A C 1
ATOM 1706 O O . LYS A 1 225 ? -5.849 -13.718 -21.439 1.00 67.62 225 LYS A O 1
ATOM 1711 N N . PHE A 1 226 ? -7.841 -14.696 -21.054 1.00 59.25 226 PHE A N 1
ATOM 1712 C CA . PHE A 1 226 ? -7.361 -15.589 -20.006 1.00 59.25 226 PHE A CA 1
ATOM 1713 C C . PHE A 1 226 ? -6.664 -16.741 -20.726 1.00 59.25 226 PHE A C 1
ATOM 1715 O O . PHE A 1 226 ? -7.292 -17.639 -21.274 1.00 59.25 226 PHE A O 1
ATOM 1722 N N . ASN A 1 227 ? -5.344 -16.645 -20.882 1.00 47.41 227 ASN A N 1
ATOM 1723 C CA . ASN A 1 227 ? -4.602 -17.732 -21.502 1.00 47.41 227 ASN A CA 1
ATOM 1724 C C . ASN A 1 227 ? -4.732 -18.966 -20.599 1.00 47.41 227 ASN A C 1
ATOM 1726 O O . ASN A 1 227 ? -4.049 -19.024 -19.583 1.00 47.41 227 ASN A O 1
ATOM 1730 N N . ASN A 1 228 ? -5.470 -19.984 -21.048 1.00 41.38 228 ASN A N 1
ATOM 1731 C CA . ASN A 1 228 ? -5.365 -21.385 -20.601 1.00 41.38 228 ASN A CA 1
ATOM 1732 C C . ASN A 1 228 ? -3.982 -22.010 -20.898 1.00 41.38 228 ASN A C 1
ATOM 1734 O O . ASN A 1 228 ? -3.829 -23.224 -20.945 1.00 41.38 228 ASN A O 1
ATOM 1738 N N . ARG A 1 229 ? -2.951 -21.194 -21.153 1.00 44.34 229 ARG A N 1
ATOM 1739 C CA . ARG A 1 229 ? -1.574 -21.680 -21.191 1.00 44.34 229 ARG A CA 1
ATOM 1740 C C . ARG A 1 229 ? -1.088 -21.656 -19.758 1.00 44.34 229 ARG A C 1
ATOM 1742 O O . ARG A 1 229 ? -1.027 -20.564 -19.193 1.00 44.34 229 ARG A O 1
ATOM 1749 N N . ASP A 1 230 ? -0.720 -22.819 -19.233 1.00 54.34 230 ASP A N 1
ATOM 1750 C CA . ASP A 1 230 ? -0.006 -22.992 -17.969 1.00 54.34 230 ASP A CA 1
ATOM 1751 C C . ASP A 1 230 ? 1.275 -22.151 -17.973 1.00 54.34 230 ASP A C 1
ATOM 1753 O O . ASP A 1 230 ? 2.373 -22.612 -18.289 1.00 54.34 230 ASP A O 1
ATOM 1757 N N . ARG A 1 231 ? 1.144 -20.853 -17.686 1.00 64.56 231 ARG A N 1
ATOM 1758 C CA . ARG A 1 231 ? 2.296 -19.992 -17.475 1.00 64.56 231 ARG A CA 1
ATOM 1759 C C . ARG A 1 231 ? 2.900 -20.420 -16.161 1.00 64.56 231 ARG A C 1
ATOM 1761 O O . ARG A 1 231 ? 2.240 -20.355 -15.124 1.00 64.56 231 ARG A O 1
ATOM 1768 N N . SER A 1 232 ? 4.171 -20.801 -16.198 1.00 83.44 232 SER A N 1
ATOM 1769 C CA . SER A 1 232 ? 4.890 -21.058 -14.960 1.00 83.44 232 SER A CA 1
ATOM 1770 C C . SER A 1 232 ? 4.866 -19.802 -14.080 1.00 83.44 232 SER A C 1
ATOM 1772 O O . SER A 1 232 ? 4.752 -18.666 -14.566 1.00 83.44 232 SER A O 1
ATOM 1774 N N . MET A 1 233 ? 4.996 -19.993 -12.765 1.00 86.81 233 MET A N 1
ATOM 1775 C CA . MET A 1 233 ? 5.142 -18.886 -11.814 1.00 86.81 233 MET A CA 1
ATOM 1776 C C . MET A 1 233 ? 6.218 -17.897 -12.293 1.00 86.81 233 MET A C 1
ATOM 1778 O O . MET A 1 233 ? 5.985 -16.691 -12.296 1.00 86.81 233 MET A O 1
ATOM 1782 N N . MET A 1 234 ? 7.344 -18.414 -12.797 1.00 90.19 234 MET A N 1
ATOM 1783 C CA . MET A 1 234 ? 8.465 -17.618 -13.300 1.00 90.19 234 MET A CA 1
ATOM 1784 C C . MET A 1 234 ? 8.062 -16.714 -14.469 1.00 90.19 234 MET A C 1
ATOM 1786 O O . MET A 1 234 ? 8.296 -15.510 -14.419 1.00 90.19 234 MET A O 1
ATOM 1790 N N . GLN A 1 235 ? 7.365 -17.245 -15.479 1.00 89.88 235 GLN A N 1
ATOM 1791 C CA . GLN A 1 235 ? 6.887 -16.444 -16.617 1.00 89.88 235 GLN A CA 1
ATOM 1792 C C . GLN A 1 235 ? 5.912 -15.341 -16.185 1.00 89.88 235 GLN A C 1
ATOM 1794 O O . GLN A 1 235 ? 5.909 -14.240 -16.742 1.00 89.88 235 GLN A O 1
ATOM 1799 N N . THR A 1 236 ? 5.081 -15.620 -15.180 1.00 88.69 236 THR A N 1
ATOM 1800 C CA . THR A 1 236 ? 4.153 -14.634 -14.615 1.00 88.69 236 THR A CA 1
ATOM 1801 C C . THR A 1 236 ? 4.902 -13.522 -13.880 1.00 88.69 236 THR A C 1
ATOM 1803 O O . THR A 1 236 ? 4.619 -12.341 -14.098 1.00 88.69 236 THR A O 1
ATOM 1806 N N . VAL A 1 237 ? 5.892 -13.881 -13.058 1.00 91.75 237 VAL A N 1
ATOM 1807 C CA . VAL A 1 237 ? 6.755 -12.930 -12.341 1.00 91.75 237 VAL A CA 1
ATOM 1808 C C . VAL A 1 237 ? 7.514 -12.039 -13.323 1.00 91.75 237 VAL A C 1
ATOM 1810 O O . VAL A 1 237 ? 7.477 -10.814 -13.186 1.00 91.75 237 VAL A O 1
ATOM 1813 N N . GLU A 1 238 ? 8.138 -12.622 -14.348 1.00 93.50 238 GLU A N 1
ATOM 1814 C CA . GLU A 1 238 ? 8.834 -11.854 -15.381 1.00 93.50 238 GLU A CA 1
ATOM 1815 C C . GLU A 1 238 ? 7.890 -10.893 -16.106 1.00 93.50 238 GLU A C 1
ATOM 1817 O O . GLU A 1 238 ? 8.203 -9.712 -16.258 1.00 93.50 238 GLU A O 1
ATOM 1822 N N . GLY A 1 239 ? 6.688 -11.356 -16.463 1.00 91.25 239 GLY A N 1
ATOM 1823 C CA . GLY A 1 239 ? 5.666 -10.522 -17.085 1.00 91.25 239 GLY A CA 1
ATOM 1824 C C . GLY A 1 239 ? 5.285 -9.297 -16.248 1.00 91.25 239 GLY A C 1
ATOM 1825 O O . GLY A 1 239 ? 5.058 -8.229 -16.819 1.00 91.25 239 GLY A O 1
ATOM 1826 N N . TYR A 1 240 ? 5.233 -9.408 -14.914 1.00 91.56 240 TYR A N 1
ATOM 1827 C CA . TYR A 1 240 ? 5.006 -8.255 -14.033 1.00 91.56 240 TYR A CA 1
ATOM 1828 C C . TYR A 1 240 ? 6.208 -7.314 -13.976 1.00 91.56 240 TYR A C 1
ATOM 1830 O O . TYR A 1 240 ? 6.027 -6.096 -14.029 1.00 91.56 240 TYR A O 1
ATOM 1838 N N . VAL A 1 241 ? 7.430 -7.844 -13.916 1.00 92.94 241 VAL A N 1
ATOM 1839 C CA . VAL A 1 241 ? 8.650 -7.023 -13.946 1.00 92.94 241 VAL A CA 1
ATOM 1840 C C . VAL A 1 241 ? 8.740 -6.233 -15.254 1.00 92.94 241 VAL A C 1
ATOM 1842 O O . VAL A 1 241 ? 8.995 -5.034 -15.208 1.00 92.94 241 VAL A O 1
ATOM 1845 N N . GLU A 1 242 ? 8.431 -6.837 -16.404 1.00 91.88 242 GLU A N 1
ATOM 1846 C CA . GLU A 1 242 ? 8.394 -6.153 -17.709 1.00 91.88 242 GLU A CA 1
ATOM 1847 C C . GLU A 1 242 ? 7.295 -5.084 -17.831 1.00 91.88 242 GLU A C 1
ATOM 1849 O O . GLU A 1 242 ? 7.325 -4.261 -18.745 1.00 91.88 242 GLU A O 1
ATOM 1854 N N . GLN A 1 243 ? 6.303 -5.096 -16.940 1.00 88.75 243 GLN A N 1
ATOM 1855 C CA . GLN A 1 243 ? 5.294 -4.039 -16.807 1.00 88.75 243 GLN A CA 1
ATOM 1856 C C . GLN A 1 243 ? 5.738 -2.944 -15.827 1.00 88.75 243 GLN A C 1
ATOM 1858 O O . GLN A 1 243 ? 4.972 -2.033 -15.539 1.00 88.75 243 GLN A O 1
ATOM 1863 N N . GLY A 1 244 ? 6.954 -3.035 -15.280 1.00 89.50 244 GLY A N 1
ATOM 1864 C CA . GLY A 1 244 ? 7.455 -2.141 -14.238 1.00 89.50 244 GLY A CA 1
ATOM 1865 C C . GLY A 1 244 ? 6.915 -2.449 -12.845 1.00 89.50 244 GLY A C 1
ATOM 1866 O O . GLY A 1 244 ? 7.218 -1.698 -11.926 1.00 89.50 244 GLY A O 1
ATOM 1867 N N . ARG A 1 245 ? 6.174 -3.556 -12.680 1.00 90.31 245 ARG A N 1
ATOM 1868 C CA . ARG A 1 245 ? 5.428 -3.933 -11.471 1.00 90.31 245 ARG A CA 1
ATOM 1869 C C . ARG A 1 245 ? 6.204 -4.900 -10.574 1.00 90.31 245 ARG A C 1
ATOM 1871 O O . ARG A 1 245 ? 5.709 -5.977 -10.231 1.00 90.31 245 ARG A O 1
ATOM 1878 N N . CYS A 1 246 ? 7.430 -4.532 -10.205 1.00 92.38 246 CYS A N 1
ATOM 1879 C CA . CYS A 1 246 ? 8.354 -5.406 -9.471 1.00 92.38 246 CYS A CA 1
ATOM 1880 C C . CYS A 1 246 ? 7.774 -5.912 -8.142 1.00 92.38 246 CYS A C 1
ATOM 1882 O O . CYS A 1 246 ? 7.925 -7.088 -7.835 1.00 92.38 246 CYS A O 1
ATOM 1884 N N . GLY A 1 247 ? 7.060 -5.081 -7.380 1.00 91.38 247 GLY A N 1
ATOM 1885 C CA . GLY A 1 247 ? 6.439 -5.483 -6.118 1.00 91.38 247 GLY A CA 1
ATOM 1886 C C . GLY A 1 247 ? 5.304 -6.491 -6.300 1.00 91.38 247 GLY A C 1
ATOM 1887 O O . GLY A 1 247 ? 5.159 -7.392 -5.480 1.00 91.38 247 GLY A O 1
ATOM 1888 N N . THR A 1 248 ? 4.542 -6.404 -7.401 1.00 88.38 248 THR A N 1
ATOM 1889 C CA . THR A 1 248 ? 3.553 -7.445 -7.748 1.00 88.38 248 THR A CA 1
ATOM 1890 C C . THR A 1 248 ? 4.261 -8.747 -8.123 1.00 88.38 248 THR A C 1
ATOM 1892 O O . THR A 1 248 ? 3.884 -9.803 -7.626 1.00 88.38 248 THR A O 1
ATOM 1895 N N . GLY A 1 249 ? 5.328 -8.672 -8.928 1.00 91.56 249 GLY A N 1
ATOM 1896 C CA . GLY A 1 249 ? 6.175 -9.827 -9.238 1.00 91.56 249 GLY A CA 1
ATOM 1897 C C . GLY A 1 249 ? 6.755 -10.479 -7.978 1.00 91.56 249 GLY A C 1
ATOM 189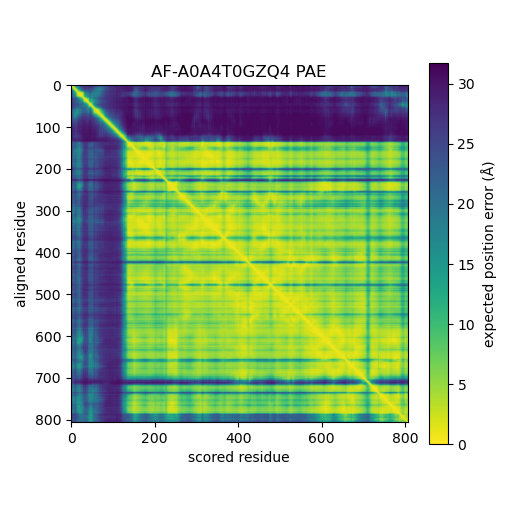8 O O . GLY A 1 249 ? 6.644 -11.685 -7.817 1.00 91.56 249 GLY A O 1
ATOM 1899 N N . ASN A 1 250 ? 7.272 -9.684 -7.038 1.00 92.81 250 ASN A N 1
ATOM 1900 C CA . ASN A 1 250 ? 7.794 -10.153 -5.753 1.00 92.81 250 ASN A CA 1
ATOM 1901 C C . ASN A 1 250 ? 6.724 -10.760 -4.835 1.00 92.81 250 ASN A C 1
ATOM 1903 O O . ASN A 1 250 ? 7.024 -11.640 -4.038 1.00 92.81 250 ASN A O 1
ATOM 1907 N N . ALA A 1 251 ? 5.487 -10.260 -4.900 1.00 88.75 251 ALA A N 1
ATOM 1908 C CA . ALA A 1 251 ? 4.381 -10.837 -4.148 1.00 88.75 251 ALA A CA 1
ATOM 1909 C C . ALA A 1 251 ? 4.003 -12.210 -4.708 1.00 88.75 251 ALA A C 1
ATOM 1911 O O . ALA A 1 251 ? 3.753 -13.118 -3.932 1.00 88.75 251 ALA A O 1
ATOM 1912 N N . VAL A 1 252 ? 3.996 -12.381 -6.033 1.00 87.69 252 VAL A N 1
ATOM 1913 C CA . VAL A 1 252 ? 3.762 -13.687 -6.674 1.00 87.69 252 VAL A CA 1
ATOM 1914 C C . VAL A 1 252 ? 4.929 -14.643 -6.416 1.00 87.69 252 VAL A C 1
ATOM 1916 O O . VAL A 1 252 ? 4.708 -15.823 -6.154 1.00 87.69 252 VAL A O 1
ATOM 1919 N N . LEU A 1 253 ? 6.161 -14.129 -6.431 1.00 86.75 253 LEU A N 1
ATOM 1920 C CA . LEU A 1 253 ? 7.375 -14.875 -6.120 1.00 86.75 253 LEU A CA 1
ATOM 1921 C C . LEU A 1 253 ? 7.383 -15.265 -4.627 1.00 86.75 253 LEU A C 1
ATOM 1923 O O . LEU A 1 253 ? 7.701 -14.460 -3.756 1.00 86.75 253 LEU A O 1
ATOM 1927 N N . GLY A 1 254 ? 6.997 -16.503 -4.319 1.00 73.94 254 GLY A N 1
ATOM 1928 C CA . GLY A 1 254 ? 6.947 -17.030 -2.948 1.00 73.94 254 GLY A CA 1
ATOM 1929 C C . GLY A 1 254 ? 5.597 -16.888 -2.232 1.00 73.94 254 GLY A C 1
ATOM 1930 O O . GLY A 1 254 ? 5.520 -17.146 -1.031 1.00 73.94 254 GLY A O 1
ATOM 1931 N N . SER A 1 255 ? 4.527 -16.493 -2.932 1.00 71.56 255 SER A N 1
ATOM 1932 C CA . SER A 1 255 ? 3.168 -16.538 -2.380 1.00 71.56 255 SER A CA 1
ATOM 1933 C C . SER A 1 255 ? 2.492 -17.879 -2.651 1.00 71.56 255 SER A C 1
ATOM 1935 O O . SER A 1 255 ? 2.366 -18.301 -3.798 1.00 71.56 255 SER A O 1
ATOM 1937 N N . ASN A 1 256 ? 1.943 -18.479 -1.592 1.00 63.28 256 ASN A N 1
ATOM 1938 C CA . ASN A 1 256 ? 0.969 -19.572 -1.694 1.00 63.28 256 ASN A CA 1
ATOM 1939 C C . ASN A 1 256 ? -0.472 -19.055 -1.863 1.00 63.28 256 ASN A C 1
ATOM 1941 O O . ASN A 1 256 ? -1.389 -19.842 -2.095 1.00 63.28 256 ASN A O 1
ATOM 1945 N N . THR A 1 257 ? -0.685 -17.741 -1.736 1.00 67.62 257 THR A N 1
ATOM 1946 C CA . THR A 1 257 ? -1.976 -17.093 -1.968 1.00 67.62 257 THR A CA 1
ATOM 1947 C C . THR A 1 257 ? -2.288 -17.117 -3.456 1.00 67.62 257 THR A C 1
ATOM 1949 O O . THR A 1 257 ? -1.576 -16.504 -4.256 1.00 67.62 257 THR A O 1
ATOM 19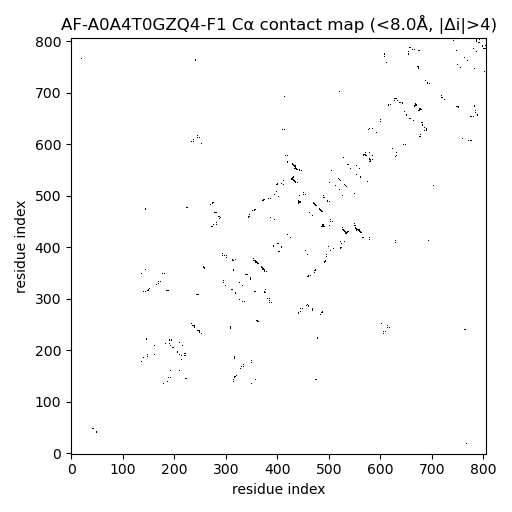52 N N . LYS A 1 258 ? -3.358 -17.822 -3.819 1.00 77.44 258 LYS A N 1
ATOM 1953 C CA . LYS A 1 258 ? -3.834 -17.965 -5.195 1.00 77.44 258 LYS A CA 1
ATOM 1954 C C . LYS A 1 258 ? -5.054 -17.076 -5.403 1.00 77.44 258 LYS A C 1
ATOM 1956 O O . LYS A 1 258 ? -5.827 -16.848 -4.471 1.00 77.44 258 LYS A O 1
ATOM 1961 N N . VAL A 1 259 ? -5.219 -16.574 -6.624 1.00 81.19 259 VAL A N 1
ATOM 1962 C CA . VAL A 1 259 ? -6.515 -16.038 -7.052 1.00 81.19 259 VAL A CA 1
ATOM 1963 C C . VAL A 1 259 ? -7.454 -17.232 -7.182 1.00 81.19 259 VAL A C 1
ATOM 1965 O O . VAL A 1 259 ? -7.101 -18.211 -7.839 1.00 81.19 259 VAL A O 1
ATOM 1968 N N . LEU A 1 260 ? -8.590 -17.183 -6.495 1.00 84.94 260 LEU A N 1
ATOM 1969 C CA . LEU A 1 260 ? -9.575 -18.258 -6.528 1.00 84.94 260 LEU A CA 1
ATOM 1970 C C . LEU A 1 260 ? -10.395 -18.188 -7.826 1.00 84.94 260 LEU A C 1
ATOM 1972 O O . LEU A 1 260 ? -10.625 -17.080 -8.325 1.00 84.94 260 LEU A O 1
ATOM 1976 N N . PRO A 1 261 ? -10.835 -19.337 -8.371 1.00 86.12 261 PRO A N 1
ATOM 1977 C CA . PRO A 1 261 ? -11.781 -19.349 -9.480 1.00 86.12 261 PRO A CA 1
ATOM 1978 C C . PRO A 1 261 ? -13.083 -18.651 -9.071 1.00 86.12 261 PRO A C 1
ATOM 1980 O O . PRO A 1 261 ? -13.454 -18.631 -7.896 1.00 86.12 261 PRO A O 1
ATOM 1983 N N . ILE A 1 262 ? -13.762 -18.041 -10.038 1.00 87.12 262 ILE A N 1
ATOM 1984 C CA . ILE A 1 262 ? -15.015 -17.324 -9.799 1.00 87.12 262 ILE A CA 1
ATOM 1985 C C . ILE A 1 262 ? -16.166 -18.334 -9.903 1.00 87.12 262 ILE A C 1
ATOM 1987 O O . ILE A 1 262 ? -16.893 -18.371 -10.882 1.00 87.12 262 ILE A O 1
ATOM 1991 N N . ASP A 1 263 ? -16.303 -19.205 -8.908 1.00 90.50 263 ASP A N 1
ATOM 1992 C CA . ASP A 1 263 ? -17.438 -20.130 -8.806 1.00 90.50 263 ASP A CA 1
ATOM 1993 C C . ASP A 1 263 ? -18.526 -19.593 -7.858 1.00 90.50 263 ASP A C 1
ATOM 1995 O O . ASP A 1 263 ? -18.337 -18.594 -7.152 1.00 90.50 263 ASP A O 1
ATOM 1999 N N . ASP A 1 264 ? -19.683 -20.258 -7.827 1.00 91.88 264 ASP A N 1
ATOM 2000 C CA . ASP A 1 264 ? -20.807 -19.859 -6.975 1.00 91.88 264 ASP A CA 1
ATOM 2001 C C . ASP A 1 264 ? -20.443 -19.826 -5.484 1.00 91.88 264 ASP A C 1
ATOM 2003 O O . ASP A 1 264 ? -20.933 -18.966 -4.746 1.00 91.88 264 ASP A O 1
ATOM 2007 N N . ALA A 1 265 ? -19.557 -20.714 -5.020 1.00 93.31 265 ALA A N 1
ATOM 2008 C CA . ALA A 1 265 ? -19.131 -20.751 -3.624 1.00 93.31 265 ALA A CA 1
ATOM 2009 C C . ALA A 1 265 ? -18.308 -19.504 -3.265 1.00 93.31 265 ALA A C 1
ATOM 2011 O O . ALA A 1 265 ? -18.575 -18.849 -2.252 1.00 93.31 265 ALA A O 1
ATOM 2012 N N . VAL A 1 266 ? -17.356 -19.122 -4.119 1.00 92.25 266 VAL A N 1
ATOM 2013 C CA . VAL A 1 266 ? -16.550 -17.906 -3.967 1.00 92.25 266 VAL A CA 1
ATOM 2014 C C . VAL A 1 266 ? -17.424 -16.662 -4.090 1.00 92.25 266 VAL A C 1
ATOM 2016 O O . VAL A 1 266 ? -17.313 -15.760 -3.255 1.00 92.25 266 VAL A O 1
ATOM 2019 N N . ILE A 1 267 ? -18.332 -16.608 -5.070 1.00 92.75 267 ILE A N 1
ATOM 2020 C CA . ILE A 1 267 ? -19.271 -15.491 -5.240 1.00 92.75 267 ILE A CA 1
ATOM 2021 C C . ILE A 1 267 ? -20.136 -15.325 -3.985 1.00 92.75 267 ILE A C 1
ATOM 2023 O O . ILE A 1 267 ? -20.257 -14.211 -3.469 1.00 92.75 267 ILE A O 1
ATOM 2027 N N . ASN A 1 268 ? -20.707 -16.406 -3.453 1.00 94.19 268 ASN A N 1
ATOM 2028 C CA . ASN A 1 268 ? -21.543 -16.353 -2.254 1.00 94.19 268 ASN A CA 1
ATOM 2029 C C . ASN A 1 268 ? -20.736 -15.962 -1.008 1.00 94.19 268 ASN A C 1
ATOM 2031 O O . ASN A 1 268 ? -21.188 -15.122 -0.226 1.00 94.19 268 ASN A O 1
ATOM 2035 N N . ALA A 1 269 ? -19.506 -16.465 -0.861 1.00 93.56 269 ALA A N 1
ATOM 2036 C CA . ALA A 1 269 ? -18.599 -16.055 0.211 1.00 93.56 269 ALA A CA 1
ATOM 2037 C C . ALA A 1 269 ? -18.224 -14.563 0.133 1.00 93.56 269 ALA A C 1
ATOM 2039 O O . ALA A 1 269 ? -18.049 -13.909 1.163 1.00 93.56 269 ALA A O 1
ATOM 2040 N N . LEU A 1 270 ? -18.104 -14.001 -1.074 1.00 93.00 270 LEU A N 1
ATOM 2041 C CA . LEU A 1 270 ? -17.892 -12.567 -1.277 1.00 93.00 270 LEU A CA 1
ATOM 2042 C C . LEU A 1 270 ? -19.156 -11.756 -0.979 1.00 93.00 270 LEU A C 1
ATOM 2044 O O . LEU A 1 270 ? -19.066 -10.757 -0.269 1.00 93.00 270 LEU A O 1
ATOM 2048 N N . ARG A 1 271 ? -20.332 -12.190 -1.452 1.00 94.12 271 ARG A N 1
ATOM 2049 C CA . ARG A 1 271 ? -21.620 -11.535 -1.154 1.00 94.12 271 ARG A CA 1
ATOM 2050 C C . ARG A 1 271 ? -21.870 -11.457 0.351 1.00 94.12 271 ARG A C 1
ATOM 2052 O O . ARG A 1 271 ? -22.209 -10.389 0.848 1.00 94.12 271 ARG A O 1
ATOM 2059 N N . ALA A 1 272 ? -21.597 -12.534 1.089 1.00 93.44 272 ALA A N 1
ATOM 2060 C CA . ALA A 1 272 ? -21.739 -12.576 2.547 1.00 93.44 272 ALA A CA 1
ATOM 2061 C C . ALA A 1 272 ? -20.867 -11.538 3.284 1.00 93.44 272 ALA A C 1
ATOM 2063 O O . ALA A 1 272 ? -21.188 -11.132 4.399 1.00 93.44 272 ALA A O 1
ATOM 2064 N N . LYS A 1 273 ? -19.772 -11.073 2.669 1.00 91.88 273 LYS A N 1
ATOM 2065 C CA . LYS A 1 273 ? -18.908 -10.029 3.241 1.00 91.88 273 LYS A CA 1
ATOM 2066 C C . LYS A 1 273 ? -19.405 -8.615 2.989 1.00 91.88 273 LYS A C 1
ATOM 2068 O O . LYS A 1 273 ? -18.882 -7.699 3.618 1.00 91.88 273 LYS A O 1
ATOM 2073 N N . HIS A 1 274 ? -20.367 -8.421 2.097 1.00 92.44 274 HIS A N 1
ATOM 2074 C CA . HIS A 1 274 ? -20.905 -7.113 1.744 1.00 92.44 274 HIS A CA 1
ATOM 2075 C C . HIS A 1 274 ? -22.376 -7.041 2.173 1.00 92.44 274 HIS A C 1
ATOM 2077 O O . HIS A 1 274 ? -23.266 -7.227 1.341 1.00 92.44 274 HIS A O 1
ATOM 2083 N N . PRO A 1 275 ? -22.644 -6.805 3.474 1.00 92.94 275 PRO A N 1
ATOM 2084 C CA . PRO A 1 275 ? -24.007 -6.753 3.981 1.00 92.94 275 PRO A CA 1
ATOM 2085 C C . PRO A 1 275 ? -24.781 -5.583 3.367 1.00 92.94 275 PRO A C 1
ATOM 2087 O O . PRO A 1 275 ? -24.204 -4.604 2.879 1.00 92.94 275 PRO A O 1
ATOM 2090 N N . GLN A 1 276 ? -26.108 -5.691 3.413 1.00 93.00 276 GLN A N 1
ATOM 2091 C CA . GLN A 1 276 ? -26.993 -4.589 3.054 1.00 93.00 276 GLN A CA 1
ATOM 2092 C C . GLN A 1 276 ? -26.800 -3.412 4.020 1.00 93.00 276 GLN A C 1
ATOM 2094 O O . GLN A 1 276 ? -26.422 -3.589 5.180 1.00 93.00 276 GLN A O 1
ATOM 2099 N N . GLY A 1 277 ? -27.023 -2.204 3.513 1.00 89.94 277 GLY A N 1
ATOM 2100 C CA . GLY A 1 277 ? -26.913 -0.956 4.262 1.00 89.94 277 GLY A CA 1
ATOM 2101 C C . GLY A 1 277 ? -28.194 -0.138 4.147 1.00 89.94 277 GLY A C 1
ATOM 2102 O O . GLY A 1 277 ? -29.082 -0.468 3.364 1.00 89.94 277 GLY A O 1
ATOM 2103 N N . GLU A 1 278 ? -28.278 0.933 4.930 1.00 90.94 278 GLU A N 1
ATOM 2104 C CA . GLU A 1 278 ? -29.360 1.913 4.815 1.00 90.94 278 GLU A CA 1
ATOM 2105 C C . GLU A 1 278 ? -29.315 2.599 3.441 1.00 90.94 278 GLU A C 1
ATOM 2107 O O . GLU A 1 278 ? -28.234 2.846 2.896 1.00 90.94 278 GLU A O 1
ATOM 2112 N N . SER A 1 279 ? -30.487 2.923 2.890 1.00 91.88 279 SER A N 1
ATOM 2113 C CA . SER A 1 279 ? -30.573 3.735 1.678 1.00 91.88 279 SER A CA 1
ATOM 2114 C C . SER A 1 279 ? -30.147 5.163 1.999 1.00 91.88 279 SER A C 1
ATOM 2116 O O . SER A 1 279 ? -30.637 5.761 2.951 1.00 91.88 279 SER A O 1
ATOM 2118 N N . GLU A 1 280 ? -29.236 5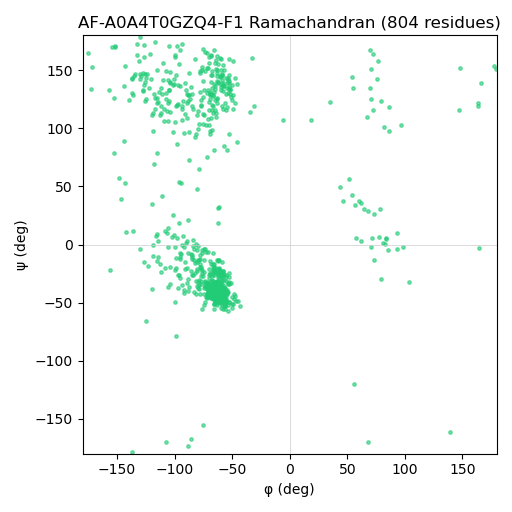.703 1.196 1.00 91.62 280 GLU A N 1
ATOM 2119 C CA . GLU A 1 280 ? -28.809 7.103 1.259 1.00 91.62 280 GLU A CA 1
ATOM 2120 C C . GLU A 1 280 ? -28.375 7.605 2.657 1.00 91.62 280 GLU A C 1
ATOM 2122 O O . GLU A 1 280 ? -28.857 8.631 3.150 1.00 91.62 280 GLU A O 1
ATOM 2127 N N . PRO A 1 281 ? -27.384 6.942 3.287 1.00 93.69 281 PRO A N 1
ATOM 2128 C CA . PRO A 1 281 ? -27.028 7.149 4.695 1.00 93.69 281 PRO A CA 1
ATOM 2129 C C . PRO A 1 281 ? -26.431 8.531 5.014 1.00 93.69 281 PRO A C 1
ATOM 2131 O O . PRO A 1 281 ? -26.212 8.853 6.179 1.00 93.69 281 PRO A O 1
ATOM 2134 N N . PHE A 1 282 ? -26.142 9.353 3.999 1.00 94.62 282 PHE A N 1
ATOM 2135 C CA . PHE A 1 282 ? -25.616 10.714 4.135 1.00 94.62 282 PHE A CA 1
ATOM 2136 C C . PHE A 1 282 ? -26.656 11.798 3.822 1.00 94.62 282 PHE A C 1
ATOM 2138 O O . PHE A 1 282 ? -26.299 12.974 3.708 1.00 94.62 282 PHE A O 1
ATOM 2145 N N . GLN A 1 283 ? -27.936 11.452 3.660 1.00 88.81 283 GLN A N 1
ATOM 2146 C CA . GLN A 1 283 ? -28.987 12.441 3.395 1.00 88.81 283 GLN A CA 1
ATOM 2147 C C . GLN A 1 283 ? -29.195 13.431 4.534 1.00 88.81 283 GLN A C 1
ATOM 2149 O O . GLN A 1 283 ? -29.474 14.594 4.262 1.00 88.81 283 GLN A O 1
ATOM 2154 N N . ARG A 1 284 ? -28.984 12.992 5.780 1.00 89.31 284 ARG A N 1
ATOM 2155 C CA . ARG A 1 284 ? -29.239 13.787 6.989 1.00 89.31 284 ARG A CA 1
ATOM 2156 C C . ARG A 1 284 ? -28.551 15.154 6.995 1.00 89.31 284 ARG A C 1
ATOM 2158 O O . ARG A 1 284 ? -29.092 16.094 7.566 1.00 89.31 284 ARG A O 1
ATOM 2165 N N . TYR A 1 285 ? -27.372 15.264 6.385 1.00 93.06 285 TYR A N 1
ATOM 2166 C CA . TYR A 1 285 ? -26.630 16.519 6.324 1.00 93.06 285 TYR A CA 1
ATOM 2167 C C . TYR A 1 285 ? -26.218 16.846 4.890 1.00 93.06 285 TYR A C 1
ATOM 2169 O O . TYR A 1 285 ? -25.854 15.968 4.102 1.00 93.06 285 TYR A O 1
ATOM 2177 N N . GLU A 1 286 ? -26.214 18.130 4.546 1.00 89.81 286 GLU A N 1
ATOM 2178 C CA . GLU A 1 286 ? -25.672 18.603 3.269 1.00 89.81 286 GLU A CA 1
ATOM 2179 C C . GLU A 1 286 ? -24.151 18.782 3.316 1.00 89.81 286 GLU A C 1
ATOM 2181 O O . GLU A 1 286 ? -23.442 18.420 2.374 1.00 89.81 286 GLU A O 1
ATOM 2186 N N . GLY A 1 287 ? -23.650 19.314 4.433 1.00 90.44 287 GLY A N 1
ATOM 2187 C CA . GLY A 1 287 ? -22.267 19.755 4.601 1.00 90.44 287 GLY A CA 1
ATOM 2188 C C . GLY A 1 287 ? -21.911 21.006 3.787 1.00 90.44 287 GLY A C 1
ATOM 2189 O O . GLY A 1 287 ? -22.652 21.402 2.887 1.00 90.44 287 GLY A O 1
ATOM 2190 N N . PHE A 1 288 ? -20.764 21.632 4.065 1.00 91.44 288 PHE A N 1
ATOM 2191 C CA . PHE A 1 288 ? -20.306 22.826 3.342 1.00 91.44 288 PHE A CA 1
ATOM 2192 C C . PHE A 1 288 ? -19.258 22.508 2.261 1.00 91.44 288 PHE A C 1
ATOM 2194 O O . PHE A 1 288 ? -18.672 21.425 2.228 1.00 91.44 288 PHE A O 1
ATOM 2201 N N . VAL A 1 289 ? -19.051 23.456 1.340 1.00 91.31 289 VAL A N 1
ATOM 2202 C CA . VAL A 1 289 ? -17.930 23.430 0.385 1.00 91.31 289 VAL A CA 1
ATOM 2203 C C . VAL A 1 289 ? -16.722 24.091 1.047 1.00 91.31 289 VAL A C 1
ATOM 2205 O O . VAL A 1 289 ? -16.863 25.230 1.494 1.00 91.31 289 VAL A O 1
ATOM 2208 N N . PRO A 1 290 ? -15.555 23.428 1.134 1.00 91.12 290 PRO A N 1
ATOM 2209 C CA . PRO A 1 290 ? -14.364 24.021 1.737 1.00 91.12 290 PRO A CA 1
ATOM 2210 C C . PRO A 1 290 ? -14.007 25.377 1.125 1.00 91.12 290 PRO A C 1
ATOM 2212 O O . PRO A 1 290 ? -14.091 25.553 -0.090 1.00 91.12 290 PRO A O 1
ATOM 2215 N N . GLY A 1 291 ? -13.563 26.319 1.963 1.00 85.25 291 GLY A N 1
ATOM 2216 C CA . GLY A 1 291 ? -13.205 27.674 1.523 1.00 85.25 291 GLY A CA 1
ATOM 2217 C C . GLY A 1 291 ? -11.980 27.737 0.601 1.00 85.25 291 GLY A C 1
ATOM 2218 O O . GLY A 1 291 ? -11.807 28.711 -0.124 1.00 85.25 291 GLY A O 1
ATOM 2219 N N . SER A 1 292 ? -11.143 26.696 0.590 1.00 90.44 292 SER A N 1
ATOM 2220 C CA . SER A 1 292 ? -9.988 26.569 -0.302 1.00 90.44 292 SER A CA 1
ATOM 2221 C C . SER A 1 292 ? -10.053 25.266 -1.089 1.00 90.44 292 SER 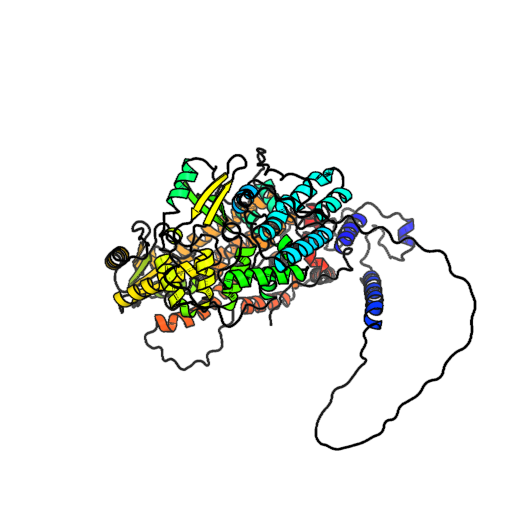A C 1
ATOM 2223 O O . SER A 1 292 ? -10.469 24.237 -0.563 1.00 90.44 292 SER A O 1
ATOM 2225 N N . MET A 1 293 ? -9.629 25.302 -2.353 1.00 94.31 293 MET A N 1
ATOM 2226 C CA . MET A 1 293 ? -9.496 24.121 -3.212 1.00 94.31 293 MET A CA 1
ATOM 2227 C C . MET A 1 293 ? -8.053 23.599 -3.191 1.00 94.31 293 MET A C 1
ATOM 2229 O O . MET A 1 293 ? -7.131 24.388 -2.970 1.00 94.31 293 MET A O 1
ATOM 2233 N N . PRO A 1 294 ? -7.814 22.305 -3.478 1.00 95.06 294 PRO A N 1
ATOM 2234 C CA . PRO A 1 294 ? -6.457 21.799 -3.638 1.00 95.06 294 PRO A CA 1
ATOM 2235 C C . PRO A 1 294 ? -5.716 22.529 -4.766 1.00 95.06 294 PRO A C 1
ATOM 2237 O O . PRO A 1 294 ? -6.305 22.863 -5.797 1.00 95.06 294 PRO A O 1
ATOM 2240 N N . HIS A 1 295 ? -4.408 22.742 -4.598 1.00 94.50 295 HIS A N 1
ATOM 2241 C CA . HIS A 1 295 ? -3.573 23.346 -5.638 1.00 94.50 295 HIS A CA 1
ATOM 2242 C C . HIS A 1 295 ? -3.601 22.524 -6.936 1.00 94.50 295 HIS A C 1
ATOM 2244 O O . HIS A 1 295 ? -3.533 21.294 -6.907 1.00 94.50 295 HIS A O 1
ATOM 2250 N N . SER A 1 296 ? -3.606 23.208 -8.082 1.00 92.06 296 SER A N 1
ATOM 2251 C CA . SER A 1 296 ? -3.790 22.602 -9.410 1.00 92.06 296 SER A CA 1
ATOM 2252 C C . SER A 1 296 ? -2.749 21.538 -9.787 1.00 92.06 296 SER A C 1
ATOM 2254 O O . SER A 1 296 ? -3.071 20.605 -10.519 1.00 92.06 296 SER A O 1
ATOM 2256 N N . GLY A 1 297 ? -1.514 21.658 -9.289 1.00 94.62 297 GLY A N 1
ATOM 2257 C CA . GLY A 1 297 ? -0.429 20.692 -9.511 1.00 94.62 297 GLY A CA 1
ATOM 2258 C C . GLY A 1 297 ? -0.318 19.595 -8.445 1.00 94.62 297 GLY A C 1
ATOM 2259 O O . GLY A 1 297 ? 0.545 18.721 -8.552 1.00 94.62 297 GLY A O 1
ATOM 2260 N N . LEU A 1 298 ? -1.156 19.617 -7.399 1.00 97.25 298 LEU A N 1
ATOM 2261 C CA . LEU A 1 298 ? -1.019 18.696 -6.267 1.00 97.25 298 LEU A CA 1
ATOM 2262 C C . LEU A 1 298 ? -1.290 17.242 -6.673 1.00 97.25 298 LEU A C 1
ATOM 2264 O O . LEU A 1 298 ? -0.567 16.350 -6.237 1.00 97.25 298 LEU A O 1
ATOM 2268 N N . ALA A 1 299 ? -2.272 16.997 -7.544 1.00 97.56 299 ALA A N 1
ATOM 2269 C CA . ALA A 1 299 ? -2.577 15.649 -8.023 1.00 97.56 299 ALA A CA 1
ATOM 2270 C C . ALA A 1 299 ? -1.381 15.025 -8.767 1.00 97.56 299 ALA A C 1
ATOM 2272 O O . ALA A 1 299 ? -0.953 13.920 -8.436 1.00 97.56 299 ALA A O 1
ATOM 2273 N N . GLU A 1 300 ? -0.769 15.747 -9.709 1.00 97.56 300 GLU A N 1
ATOM 2274 C CA . GLU A 1 300 ? 0.433 15.265 -10.402 1.00 97.56 300 GLU A CA 1
ATOM 2275 C C . GLU A 1 300 ? 1.584 15.021 -9.413 1.00 97.56 300 GLU A C 1
ATOM 2277 O O . GLU A 1 300 ? 2.258 13.986 -9.465 1.00 97.56 300 GLU A O 1
ATOM 2282 N N . HIS A 1 301 ? 1.782 15.943 -8.466 1.00 97.06 301 HIS A N 1
ATOM 2283 C CA . HIS A 1 301 ? 2.806 15.806 -7.437 1.00 97.06 301 HIS A CA 1
ATOM 2284 C C . HIS A 1 301 ? 2.604 14.541 -6.588 1.00 97.06 301 HIS A C 1
ATOM 2286 O O . HIS A 1 301 ? 3.555 13.790 -6.357 1.00 97.06 301 HIS A O 1
ATOM 2292 N N . LEU A 1 302 ? 1.374 14.270 -6.142 1.00 96.81 302 LEU A N 1
ATOM 2293 C CA . LEU A 1 302 ? 1.041 13.087 -5.349 1.00 96.81 302 LEU A CA 1
ATOM 2294 C C . LEU A 1 302 ? 1.159 11.800 -6.163 1.00 96.81 302 LEU A C 1
ATOM 2296 O O . LEU A 1 302 ? 1.705 10.820 -5.650 1.00 96.81 302 LEU A O 1
ATOM 2300 N N . LEU A 1 303 ? 0.729 11.799 -7.428 1.00 96.38 303 LEU A N 1
ATOM 2301 C CA . LEU A 1 303 ? 0.964 10.677 -8.332 1.00 96.38 303 LEU A CA 1
ATOM 2302 C C . LEU A 1 303 ? 2.469 10.391 -8.414 1.00 96.38 303 LEU A C 1
ATOM 2304 O O . LEU A 1 303 ? 2.897 9.274 -8.151 1.00 96.38 303 LEU A O 1
ATOM 2308 N N . GLN A 1 304 ? 3.300 11.407 -8.655 1.00 94.19 304 GLN A N 1
ATOM 2309 C CA . GLN A 1 304 ? 4.748 11.231 -8.760 1.00 94.19 304 GLN A CA 1
ATOM 2310 C C . GLN A 1 304 ? 5.415 10.772 -7.454 1.00 94.19 304 GLN A C 1
ATOM 2312 O O . GLN A 1 304 ? 6.348 9.971 -7.500 1.00 94.19 304 GLN A O 1
ATOM 2317 N N . LYS A 1 305 ? 5.040 11.357 -6.311 1.00 93.75 305 LYS A N 1
ATOM 2318 C CA . LYS A 1 305 ? 5.817 11.250 -5.063 1.00 93.75 305 LYS A CA 1
ATOM 2319 C C . LYS A 1 305 ? 5.228 10.286 -4.040 1.00 93.75 305 LYS A C 1
ATOM 2321 O O . LYS A 1 305 ? 5.944 9.893 -3.122 1.00 93.75 305 LYS A O 1
ATOM 2326 N N . LYS A 1 306 ? 3.941 9.947 -4.146 1.00 90.25 306 LYS A N 1
ATOM 2327 C CA . LYS A 1 306 ? 3.204 9.188 -3.121 1.00 90.25 306 LYS A CA 1
ATOM 2328 C C . LYS A 1 306 ? 2.492 7.947 -3.657 1.00 90.25 306 LYS A C 1
ATOM 2330 O O . LYS A 1 306 ? 2.100 7.108 -2.849 1.00 90.25 306 LYS A O 1
ATOM 2335 N N . MET A 1 307 ? 2.316 7.805 -4.970 1.00 91.50 307 MET A N 1
ATOM 2336 C CA . MET A 1 307 ? 1.761 6.590 -5.570 1.00 91.50 307 MET A CA 1
ATOM 2337 C C . MET A 1 307 ? 2.867 5.714 -6.156 1.00 91.50 307 MET A C 1
ATOM 2339 O O . MET A 1 307 ? 3.799 6.205 -6.786 1.00 91.50 307 MET A O 1
ATOM 2343 N N . SER A 1 308 ? 2.755 4.402 -5.943 1.00 87.81 308 SER A N 1
ATOM 2344 C CA . SER A 1 308 ? 3.681 3.437 -6.536 1.00 87.81 308 SER A CA 1
ATOM 2345 C C . SER A 1 308 ? 3.379 3.254 -8.022 1.00 87.81 308 SER A C 1
ATOM 2347 O O . SER A 1 308 ? 2.209 3.143 -8.398 1.00 87.81 308 SER A O 1
ATOM 2349 N N . ALA A 1 309 ? 4.420 3.137 -8.848 1.00 85.25 309 ALA A N 1
ATOM 2350 C CA . ALA A 1 309 ? 4.280 2.722 -10.245 1.00 85.25 309 ALA A CA 1
ATOM 2351 C C . ALA A 1 309 ? 3.653 1.317 -10.375 1.00 85.25 309 ALA A C 1
ATOM 2353 O O . ALA A 1 309 ? 2.975 1.033 -11.356 1.00 85.25 309 ALA A O 1
ATOM 2354 N N . ASP A 1 310 ? 3.769 0.483 -9.334 1.00 85.69 310 ASP A N 1
ATOM 2355 C CA . ASP A 1 310 ? 3.203 -0.874 -9.284 1.00 85.69 310 ASP A CA 1
ATOM 2356 C C . ASP A 1 310 ? 1.678 -0.903 -9.094 1.00 85.69 310 ASP A C 1
ATOM 2358 O O . ASP A 1 310 ? 1.071 -1.979 -9.064 1.00 85.69 310 ASP A O 1
ATOM 2362 N N . THR A 1 311 ? 1.053 0.265 -8.920 1.00 88.56 311 THR A N 1
ATOM 2363 C CA . THR A 1 311 ? -0.378 0.393 -8.647 1.00 88.56 311 THR A CA 1
ATOM 2364 C C . THR A 1 311 ? -1.202 -0.255 -9.762 1.00 88.56 311 THR A C 1
ATOM 2366 O O . THR A 1 311 ? -1.203 0.211 -10.901 1.00 88.56 311 THR A O 1
ATOM 2369 N N . SER A 1 312 ? -1.964 -1.300 -9.421 1.00 89.31 312 SER A N 1
ATOM 2370 C CA . SER A 1 312 ? -2.886 -1.956 -10.356 1.00 89.31 312 SER A CA 1
ATOM 2371 C C . SER A 1 312 ? -3.917 -0.963 -10.914 1.00 89.31 312 SER A C 1
ATOM 2373 O O . SER A 1 312 ? -4.475 -0.189 -10.129 1.00 89.31 312 SER A O 1
ATOM 2375 N N . PRO A 1 313 ? -4.230 -1.003 -12.222 1.00 92.81 313 PRO A N 1
ATOM 2376 C CA . PRO A 1 313 ? -5.311 -0.206 -12.801 1.00 92.81 313 PRO A CA 1
ATOM 2377 C C . PRO A 1 313 ? -6.683 -0.715 -12.337 1.00 92.81 313 PRO A C 1
ATOM 2379 O O . PRO A 1 313 ? -6.817 -1.897 -12.007 1.00 92.81 313 PRO A O 1
ATOM 2382 N N . GLY A 1 314 ? -7.697 0.153 -12.368 1.00 94.50 314 GLY A N 1
ATOM 2383 C CA . GLY A 1 314 ? -9.103 -0.199 -12.125 1.00 94.50 314 GLY A CA 1
ATOM 2384 C C . GLY A 1 314 ? -9.761 -0.934 -13.304 1.00 94.50 314 GLY A C 1
ATOM 2385 O O . GLY A 1 314 ? -9.086 -1.587 -14.113 1.00 94.50 314 GLY A O 1
ATOM 2386 N N . VAL A 1 315 ? -11.085 -0.830 -13.397 1.00 95.44 315 VAL A N 1
ATOM 2387 C CA . VAL A 1 315 ? -11.929 -1.292 -14.509 1.00 95.44 315 VAL A CA 1
ATOM 2388 C C . VAL A 1 315 ? -11.553 -0.576 -15.810 1.00 95.44 315 VAL A C 1
ATOM 2390 O O . VAL A 1 315 ? -11.403 -1.240 -16.835 1.00 95.44 315 VAL A O 1
ATOM 2393 N N . SER A 1 316 ? -11.285 0.732 -15.755 1.00 96.00 316 SER A N 1
ATOM 2394 C CA . SER A 1 316 ? -10.930 1.569 -16.917 1.00 96.00 316 SER A CA 1
ATOM 2395 C C . SER A 1 316 ? -9.634 1.166 -17.637 1.00 96.00 316 SER A C 1
ATOM 2397 O O . SER A 1 316 ? -9.471 1.387 -18.834 1.00 96.00 316 SER A O 1
ATOM 2399 N N . GLY A 1 317 ? -8.691 0.551 -16.916 1.00 94.69 317 GLY A N 1
ATOM 2400 C CA . GLY A 1 317 ? -7.356 0.249 -17.435 1.00 94.69 317 GLY A CA 1
ATOM 2401 C C . GLY A 1 317 ? -6.350 1.403 -17.340 1.00 94.69 317 GLY A C 1
ATOM 2402 O O . GLY A 1 317 ? -5.227 1.236 -17.808 1.00 94.69 317 GLY A O 1
ATOM 2403 N N . TRP A 1 318 ? -6.693 2.540 -16.719 1.00 96.94 318 TRP A N 1
ATOM 2404 C CA . TRP A 1 318 ? -5.730 3.622 -16.482 1.00 96.94 318 TRP A CA 1
ATOM 2405 C C . TRP A 1 318 ? -4.619 3.178 -15.524 1.00 96.94 318 TRP A C 1
ATOM 2407 O O . TRP A 1 318 ? -4.867 2.874 -14.354 1.00 96.94 318 TRP A O 1
ATOM 2417 N N . THR A 1 319 ? -3.386 3.140 -16.031 1.00 94.88 319 THR A N 1
ATOM 2418 C CA . THR A 1 319 ? -2.178 2.808 -15.265 1.00 94.88 319 THR A CA 1
ATOM 2419 C C . THR A 1 319 ? -1.477 4.068 -14.761 1.00 94.88 319 THR A C 1
ATOM 2421 O O . THR A 1 319 ? -1.759 5.186 -15.208 1.00 94.88 319 THR A O 1
ATOM 2424 N N . TYR A 1 320 ? -0.527 3.888 -13.839 1.00 94.00 320 TYR A N 1
ATOM 2425 C CA . TYR A 1 320 ? 0.375 4.952 -13.399 1.00 94.00 320 TYR A CA 1
ATOM 2426 C C . TYR A 1 320 ? 1.036 5.669 -14.586 1.00 94.00 320 TYR A C 1
ATOM 2428 O O . TYR A 1 320 ? 0.951 6.891 -14.686 1.00 94.00 320 TYR A O 1
ATOM 2436 N N . ASP A 1 321 ? 1.629 4.917 -15.517 1.00 91.94 321 ASP A N 1
ATOM 2437 C CA . ASP A 1 321 ? 2.395 5.481 -16.632 1.00 91.94 321 ASP A CA 1
ATOM 2438 C C . ASP A 1 321 ? 1.522 6.228 -17.641 1.00 91.94 321 ASP A C 1
ATOM 2440 O O . ASP A 1 321 ? 1.907 7.299 -18.109 1.00 91.94 321 ASP A O 1
ATOM 2444 N N . LEU A 1 322 ? 0.328 5.707 -17.945 1.00 95.69 322 LEU A N 1
ATOM 2445 C CA . LEU A 1 322 ? -0.630 6.405 -18.807 1.00 95.69 322 LEU A CA 1
ATOM 2446 C C . LEU A 1 322 ? -1.063 7.731 -18.179 1.00 95.69 322 LEU A C 1
ATOM 2448 O O . LEU A 1 322 ? -1.111 8.751 -18.862 1.00 95.69 322 LEU A O 1
ATOM 2452 N N . THR A 1 323 ? -1.313 7.734 -16.871 1.00 97.25 323 THR A N 1
ATOM 2453 C CA . THR A 1 323 ? -1.730 8.938 -16.141 1.00 97.25 323 THR A CA 1
ATOM 2454 C C . THR A 1 323 ? -0.584 9.950 -16.047 1.00 97.25 323 THR A C 1
ATOM 2456 O O . THR A 1 323 ? -0.784 11.137 -16.289 1.00 97.25 323 THR A O 1
ATOM 2459 N N . MET A 1 324 ? 0.646 9.490 -15.789 1.00 95.69 324 MET A N 1
ATOM 2460 C CA . MET A 1 324 ? 1.851 10.326 -15.831 1.00 95.69 324 MET A CA 1
ATOM 2461 C C . MET A 1 324 ? 2.101 10.931 -17.217 1.00 95.69 324 MET A C 1
ATOM 2463 O O . MET A 1 324 ? 2.590 12.055 -17.317 1.00 95.69 324 MET A O 1
ATOM 2467 N N . LEU A 1 325 ? 1.796 10.196 -18.288 1.00 95.94 325 LEU A N 1
ATOM 2468 C CA . LEU A 1 325 ? 1.896 10.703 -19.653 1.00 95.94 325 LEU A CA 1
ATOM 2469 C C . LEU A 1 325 ? 0.793 11.726 -19.960 1.00 95.94 325 LEU A C 1
ATOM 2471 O O . LEU A 1 325 ? 1.072 12.716 -20.634 1.00 95.94 325 LEU A O 1
ATOM 2475 N N . ALA A 1 326 ? -0.420 11.509 -19.446 1.00 97.81 326 ALA A N 1
ATOM 2476 C CA . ALA A 1 326 ? -1.552 12.421 -19.586 1.00 97.81 326 ALA A CA 1
ATOM 2477 C C . ALA A 1 326 ? -1.315 13.761 -18.870 1.00 97.81 326 ALA A C 1
ATOM 2479 O O . ALA A 1 326 ? -1.568 14.801 -19.463 1.00 97.81 326 ALA A O 1
ATOM 2480 N N . PHE A 1 327 ? -0.721 13.770 -17.669 1.00 97.88 327 PHE A N 1
ATOM 2481 C CA . PHE A 1 327 ? -0.357 15.013 -16.961 1.00 97.88 327 PHE A CA 1
ATOM 2482 C C . PHE A 1 327 ? 0.679 15.885 -17.693 1.00 97.88 327 PHE A C 1
ATOM 2484 O O . PHE A 1 327 ? 0.802 17.067 -17.395 1.00 97.88 327 PHE A O 1
ATOM 2491 N N . GLN A 1 328 ? 1.374 15.359 -18.710 1.00 96.44 328 GLN A N 1
ATOM 2492 C CA . GLN A 1 328 ? 2.218 16.181 -19.592 1.00 96.44 328 GLN A CA 1
ATOM 2493 C C . GLN A 1 328 ? 1.399 17.033 -20.579 1.00 96.44 328 GLN A C 1
ATOM 2495 O O . GLN A 1 328 ? 1.983 17.788 -21.355 1.00 96.44 328 GLN A O 1
ATOM 2500 N N . VAL A 1 329 ? 0.073 16.883 -20.595 1.00 97.75 329 VAL A N 1
ATOM 2501 C CA . VAL A 1 329 ? -0.870 17.658 -21.401 1.00 97.75 329 VAL A CA 1
ATOM 2502 C C . VAL A 1 329 ? -1.566 18.677 -20.486 1.00 97.75 329 VAL A C 1
ATOM 2504 O O . VAL A 1 329 ? -2.338 18.272 -19.618 1.00 97.75 329 VAL A O 1
ATOM 2507 N N . PRO A 1 330 ? -1.361 19.996 -20.665 1.00 97.38 330 PRO A N 1
ATOM 2508 C CA . PRO A 1 330 ? -1.923 21.006 -19.762 1.00 97.38 330 PRO A CA 1
ATOM 2509 C C . PRO A 1 330 ? -3.452 20.957 -19.614 1.00 97.38 330 PRO A C 1
ATOM 2511 O O . PRO A 1 330 ? -3.978 21.168 -18.520 1.00 97.38 330 PRO A O 1
ATOM 2514 N N . THR A 1 331 ? -4.187 20.630 -20.682 1.00 98.19 331 THR A N 1
ATOM 2515 C CA . THR A 1 331 ? -5.655 20.516 -20.619 1.00 98.19 331 THR A CA 1
ATOM 2516 C C . THR A 1 331 ? -6.124 19.317 -19.801 1.00 98.19 331 THR A C 1
ATOM 2518 O O . THR A 1 331 ? -7.201 19.385 -19.217 1.00 98.19 331 THR A O 1
ATOM 2521 N N . PHE A 1 332 ? -5.317 18.258 -19.681 1.00 98.62 332 PHE A N 1
ATOM 2522 C CA . PHE A 1 332 ? -5.622 17.141 -18.789 1.00 98.62 332 PHE A CA 1
ATOM 2523 C C . PHE A 1 332 ? -5.581 17.576 -17.322 1.00 98.62 332 PHE A C 1
ATOM 2525 O O . PHE A 1 332 ? -6.444 17.191 -16.539 1.00 98.62 332 PHE A O 1
ATOM 2532 N N . THR A 1 333 ? -4.635 18.444 -16.953 1.00 98.25 333 THR A N 1
ATOM 2533 C CA . THR A 1 333 ? -4.599 19.053 -15.616 1.00 98.25 333 THR A CA 1
ATOM 2534 C C . THR A 1 333 ? -5.854 19.889 -15.355 1.00 98.25 333 THR A C 1
ATOM 2536 O O . THR A 1 333 ? -6.427 19.807 -14.269 1.00 98.25 333 THR A O 1
ATOM 2539 N N . ALA A 1 334 ? -6.338 20.648 -16.345 1.00 98.19 334 ALA A N 1
ATOM 2540 C CA . ALA A 1 334 ? -7.601 21.385 -16.231 1.00 98.19 334 ALA A CA 1
ATOM 2541 C C . ALA A 1 334 ? -8.813 20.446 -16.065 1.00 98.19 334 ALA A C 1
ATOM 2543 O O . ALA A 1 334 ? -9.606 20.639 -15.143 1.00 98.19 334 ALA A O 1
ATOM 2544 N N . PHE A 1 335 ? -8.907 19.396 -16.889 1.00 98.69 335 PHE A N 1
ATOM 2545 C CA . PHE A 1 335 ? -9.911 18.331 -16.776 1.00 98.69 335 PHE A CA 1
ATOM 2546 C C . PHE A 1 335 ? -9.928 17.711 -15.374 1.00 98.69 335 PHE A C 1
ATOM 2548 O O . PHE A 1 335 ? -10.971 17.654 -14.724 1.00 98.69 335 PHE A O 1
ATOM 2555 N N . PHE A 1 336 ? -8.763 17.285 -14.886 1.00 98.56 336 PHE A N 1
ATOM 2556 C CA . PHE A 1 336 ? -8.647 16.580 -13.616 1.00 98.56 336 PHE A CA 1
ATOM 2557 C C . PHE A 1 336 ? -9.019 17.480 -12.431 1.00 98.56 336 PHE A C 1
ATOM 2559 O O . PHE A 1 336 ? -9.709 17.045 -11.509 1.00 98.56 336 PHE A O 1
ATOM 2566 N N . ASN A 1 337 ? -8.614 18.754 -12.472 1.00 98.38 337 ASN A N 1
ATOM 2567 C CA . ASN A 1 337 ? -8.969 19.737 -11.449 1.00 98.38 337 ASN A CA 1
ATOM 2568 C C . ASN A 1 337 ? -10.465 20.067 -11.450 1.00 98.38 337 ASN A C 1
ATOM 2570 O O . ASN A 1 337 ? -11.052 20.201 -10.376 1.00 98.38 337 ASN A O 1
ATOM 2574 N N . LEU A 1 338 ? -11.095 20.157 -12.625 1.00 98.50 338 LEU A N 1
ATOM 2575 C CA . LEU A 1 338 ? -12.540 20.345 -12.728 1.00 98.50 338 LEU A CA 1
ATOM 2576 C C . LEU A 1 338 ? -13.296 19.143 -12.154 1.00 98.50 338 LEU A C 1
ATOM 2578 O O . LEU A 1 338 ? -14.158 19.328 -11.298 1.00 98.50 338 LEU A O 1
ATOM 2582 N N . LEU A 1 339 ? -12.924 17.922 -12.548 1.00 98.69 339 LEU A N 1
ATOM 2583 C CA . LEU A 1 339 ? -13.530 16.700 -12.018 1.00 98.69 339 LEU A CA 1
ATOM 2584 C C . LEU A 1 339 ? -13.380 16.616 -10.490 1.00 98.69 339 LEU A C 1
ATOM 2586 O O . LEU A 1 339 ? -14.347 16.350 -9.780 1.00 98.69 339 LEU A O 1
ATOM 2590 N N . MET A 1 340 ? -12.187 16.908 -9.961 1.00 98.38 340 MET A N 1
ATOM 2591 C CA . MET A 1 340 ? -11.940 16.963 -8.516 1.00 98.38 340 MET A CA 1
ATOM 2592 C C . MET A 1 340 ? -12.811 18.015 -7.818 1.00 98.38 340 MET A C 1
ATOM 2594 O O . MET A 1 340 ? -13.376 17.736 -6.760 1.00 98.38 340 MET A O 1
ATOM 2598 N N . LYS A 1 341 ? -12.957 19.210 -8.406 1.00 98.00 341 LYS A N 1
ATOM 2599 C CA . LYS A 1 341 ? -13.842 20.256 -7.880 1.00 98.00 341 LYS A CA 1
ATOM 2600 C C . LYS A 1 341 ? -15.286 19.779 -7.807 1.00 98.00 341 LYS A C 1
ATOM 2602 O O . LYS A 1 341 ? -15.937 19.984 -6.787 1.00 98.00 341 LYS A O 1
ATOM 2607 N N . GLN A 1 342 ? -15.759 19.098 -8.843 1.00 98.12 342 GLN A N 1
ATOM 2608 C CA . GLN A 1 342 ? -17.115 18.569 -8.877 1.00 98.12 342 GLN A CA 1
ATOM 2609 C C . GLN A 1 342 ? -17.339 17.453 -7.838 1.00 98.12 342 GLN A C 1
ATOM 2611 O O . GLN A 1 342 ? -18.399 17.375 -7.217 1.00 98.12 342 GLN A O 1
ATOM 2616 N N . VAL A 1 343 ? -16.324 16.623 -7.566 1.00 98.06 343 VAL A N 1
ATOM 2617 C CA . VAL A 1 343 ? -16.370 15.633 -6.471 1.00 98.06 343 VAL A CA 1
ATOM 2618 C C . VAL A 1 343 ? -16.490 16.330 -5.113 1.00 98.06 343 VAL A C 1
ATOM 2620 O O . VAL A 1 343 ? -17.359 15.973 -4.319 1.00 98.06 343 VAL A O 1
ATOM 2623 N N . ILE A 1 344 ? -15.681 17.367 -4.865 1.00 97.69 344 ILE A N 1
ATOM 2624 C CA . ILE A 1 344 ? -15.737 18.173 -3.629 1.00 97.69 344 ILE A CA 1
ATOM 2625 C C . ILE A 1 344 ? -17.106 18.844 -3.460 1.00 97.69 344 ILE A C 1
ATOM 2627 O O . ILE A 1 344 ? -17.609 18.968 -2.345 1.00 97.69 344 ILE A O 1
ATOM 2631 N N . GLN A 1 345 ? -17.738 19.238 -4.563 1.00 96.12 345 GLN A N 1
ATOM 2632 C CA . GLN A 1 345 ? -19.060 19.857 -4.573 1.00 96.12 345 GLN A CA 1
ATOM 2633 C C . GLN A 1 345 ? -20.223 18.855 -4.518 1.00 96.12 345 GLN A C 1
ATOM 2635 O O . GLN A 1 345 ? -21.365 19.295 -4.405 1.00 96.12 345 GLN A O 1
ATOM 2640 N N . ASN A 1 346 ? -19.955 17.541 -4.546 1.00 96.25 346 ASN A N 1
ATOM 2641 C CA . ASN A 1 346 ? -20.961 16.477 -4.633 1.00 96.25 346 ASN A CA 1
ATOM 2642 C C . ASN A 1 346 ? -21.837 16.549 -5.907 1.00 96.25 346 ASN A C 1
ATOM 2644 O O . ASN A 1 346 ? -23.028 16.257 -5.864 1.00 96.25 346 ASN A O 1
ATOM 2648 N N . ASN A 1 347 ? -21.259 16.930 -7.050 1.00 95.81 347 ASN A N 1
ATOM 2649 C CA . ASN A 1 347 ? -21.971 17.033 -8.334 1.00 95.81 347 ASN A CA 1
ATOM 2650 C C . ASN A 1 347 ? -21.199 16.446 -9.535 1.00 95.81 347 ASN A C 1
ATOM 2652 O O . ASN A 1 347 ? -21.590 16.665 -10.679 1.00 95.81 347 ASN A O 1
ATOM 2656 N N . ALA A 1 348 ? -20.106 15.706 -9.303 1.00 97.06 348 ALA A N 1
ATOM 2657 C CA . ALA A 1 348 ? -19.361 15.074 -10.393 1.00 97.06 348 ALA A CA 1
ATOM 2658 C C . ALA A 1 348 ? -20.195 13.996 -11.112 1.00 97.06 348 ALA A C 1
ATOM 2660 O O . ALA A 1 348 ? -20.777 13.143 -10.426 1.00 97.06 348 ALA A O 1
ATOM 2661 N N . PRO A 1 349 ? -20.204 13.991 -12.462 1.00 95.75 349 PRO A N 1
ATOM 2662 C CA . PRO A 1 349 ? -20.853 12.952 -13.257 1.00 95.75 349 PRO A CA 1
ATOM 2663 C C . PRO A 1 349 ? -20.125 11.607 -13.118 1.00 95.75 349 PRO A C 1
ATOM 2665 O O . PRO A 1 349 ? -18.966 11.548 -12.701 1.00 95.75 349 PRO A O 1
ATOM 2668 N N . GLY A 1 350 ? -20.788 10.505 -13.483 1.00 94.56 350 GLY A N 1
ATOM 2669 C CA . GLY A 1 350 ? -20.166 9.182 -13.564 1.00 94.56 350 GLY A CA 1
ATOM 2670 C C . GLY A 1 350 ? -19.687 8.642 -12.219 1.00 94.56 350 GLY A C 1
ATOM 2671 O O . GLY A 1 350 ? -18.712 7.887 -12.163 1.00 94.56 350 GLY A O 1
ATOM 2672 N N . LYS A 1 351 ? -20.372 9.015 -11.129 1.00 95.38 351 LYS A N 1
ATOM 2673 C CA . LYS A 1 351 ? -20.104 8.537 -9.764 1.00 95.38 351 LYS A CA 1
ATOM 2674 C C . LYS A 1 351 ? -19.932 7.024 -9.721 1.00 95.38 351 LYS A C 1
ATOM 2676 O O . LYS A 1 351 ? -18.945 6.547 -9.165 1.00 95.38 351 LYS A O 1
ATOM 2681 N N . THR A 1 352 ? -20.849 6.278 -10.334 1.00 95.19 352 THR A N 1
ATOM 2682 C CA . THR A 1 352 ? -20.826 4.811 -10.343 1.00 95.19 352 THR A CA 1
ATOM 2683 C C . THR A 1 352 ? -19.589 4.263 -11.057 1.00 95.19 352 THR A C 1
ATOM 2685 O O . THR A 1 352 ? -18.959 3.341 -10.543 1.00 95.19 352 THR A O 1
ATOM 2688 N N . MET A 1 353 ? -19.173 4.876 -12.173 1.00 97.00 353 MET A N 1
ATOM 2689 C CA . MET A 1 353 ? -17.952 4.500 -12.897 1.00 97.00 353 MET A CA 1
ATOM 2690 C C . MET A 1 353 ? -16.691 4.762 -12.063 1.00 97.00 353 MET A C 1
ATOM 2692 O O . MET A 1 353 ? -15.859 3.876 -11.897 1.00 97.00 353 MET A O 1
ATOM 2696 N N . LEU A 1 354 ? -16.562 5.958 -11.482 1.00 97.38 354 LEU A N 1
ATOM 2697 C CA . LEU A 1 354 ? -15.400 6.337 -10.670 1.00 97.38 354 LEU A CA 1
ATOM 2698 C C . LEU A 1 354 ? -15.314 5.558 -9.348 1.00 97.38 354 LEU A C 1
ATOM 2700 O O . LEU A 1 354 ? -14.222 5.307 -8.847 1.00 97.38 354 LEU A O 1
ATOM 2704 N N . CYS A 1 355 ? -16.454 5.174 -8.776 1.00 97.00 355 CYS A N 1
ATOM 2705 C CA . CYS A 1 355 ? -16.530 4.411 -7.533 1.00 97.00 355 CYS A CA 1
ATOM 2706 C C . CYS A 1 355 ? -16.409 2.894 -7.725 1.00 97.00 355 CYS A C 1
ATOM 2708 O O . CYS A 1 355 ? -16.264 2.180 -6.726 1.00 97.00 355 CYS A O 1
ATOM 2710 N N . ALA A 1 356 ? -16.476 2.398 -8.962 1.00 96.31 356 ALA A N 1
ATOM 2711 C CA . ALA A 1 356 ? -16.367 0.977 -9.249 1.00 96.31 356 ALA A CA 1
ATOM 2712 C C . ALA A 1 356 ? -14.959 0.446 -8.944 1.00 96.31 356 ALA A C 1
ATOM 2714 O O . ALA A 1 356 ? -13.947 1.147 -9.044 1.00 96.31 356 ALA A O 1
ATOM 2715 N N . SER A 1 357 ? -14.890 -0.826 -8.563 1.00 95.88 357 SER A N 1
ATOM 2716 C CA . SER A 1 357 ? -13.632 -1.514 -8.275 1.00 95.88 357 SER A CA 1
ATOM 2717 C C . SER A 1 357 ? -13.613 -2.898 -8.903 1.00 95.88 357 SER A C 1
ATOM 2719 O O . SER A 1 357 ? -14.632 -3.582 -8.922 1.00 95.88 357 SER A O 1
ATOM 2721 N N . LYS A 1 358 ? -12.442 -3.348 -9.361 1.00 94.25 358 LYS A N 1
ATOM 2722 C CA . LYS A 1 358 ? -12.245 -4.766 -9.699 1.00 94.25 358 LYS A CA 1
ATOM 2723 C C . LYS A 1 358 ? -12.057 -5.556 -8.418 1.00 94.25 358 LYS A C 1
ATOM 2725 O O . LYS A 1 358 ? -11.154 -5.230 -7.648 1.00 94.25 358 LYS A O 1
ATOM 2730 N N . LEU A 1 359 ? -12.871 -6.575 -8.202 1.00 93.00 359 LEU A N 1
ATOM 2731 C CA . LEU A 1 359 ? -12.818 -7.416 -7.020 1.00 93.00 359 LEU A CA 1
ATOM 2732 C C . LEU A 1 359 ? -12.063 -8.706 -7.343 1.00 93.00 359 LEU A C 1
ATOM 2734 O O . LEU A 1 359 ? -12.454 -9.466 -8.222 1.00 93.00 359 LEU A O 1
ATOM 2738 N N . ILE A 1 360 ? -10.956 -8.925 -6.639 1.00 89.25 360 ILE A N 1
ATOM 2739 C CA . ILE A 1 360 ? -10.085 -10.088 -6.809 1.00 89.25 360 ILE A CA 1
ATOM 2740 C C . ILE A 1 360 ? -10.245 -10.984 -5.573 1.00 89.25 360 ILE A C 1
ATOM 2742 O O . ILE A 1 360 ? -9.915 -10.532 -4.469 1.00 89.25 360 ILE A O 1
ATOM 2746 N N . PRO A 1 361 ? -10.741 -12.226 -5.720 1.00 90.75 361 PRO A N 1
ATOM 2747 C CA . PRO A 1 361 ? -10.808 -13.183 -4.624 1.00 90.75 361 PRO A CA 1
ATOM 2748 C C . PRO A 1 361 ? -9.445 -13.844 -4.419 1.00 90.75 361 PRO A C 1
ATOM 2750 O O . PRO A 1 361 ? -8.979 -14.615 -5.252 1.00 90.75 361 PRO A O 1
ATOM 2753 N N . LEU A 1 362 ? -8.791 -13.546 -3.302 1.00 87.31 362 LEU A N 1
ATOM 2754 C CA . LEU A 1 362 ? -7.556 -14.215 -2.899 1.00 87.31 362 LEU A CA 1
ATOM 2755 C C . LEU A 1 362 ? -7.847 -15.308 -1.873 1.00 87.31 362 LEU A C 1
ATOM 2757 O O . LEU A 1 362 ? -8.715 -15.131 -1.017 1.00 87.31 362 LEU A O 1
ATOM 2761 N N . SER A 1 363 ? -7.096 -16.406 -1.903 1.00 86.81 363 SER A N 1
ATOM 2762 C CA . SER A 1 363 ? -7.164 -17.409 -0.843 1.00 86.81 363 SER A CA 1
ATOM 2763 C C . SER A 1 363 ? -6.621 -16.864 0.482 1.00 86.81 363 SER A C 1
ATOM 2765 O O . SER A 1 363 ? -5.692 -16.053 0.536 1.00 86.81 363 SER A O 1
ATOM 2767 N N . LYS A 1 364 ? -7.212 -17.300 1.589 1.00 83.75 364 LYS A N 1
ATOM 2768 C CA . LYS A 1 364 ? -6.639 -17.149 2.924 1.00 83.75 364 LYS A CA 1
ATOM 2769 C C . LYS A 1 364 ? -5.966 -18.457 3.362 1.00 83.75 364 LYS A C 1
ATOM 2771 O O . LYS A 1 364 ? -6.297 -19.513 2.826 1.00 83.75 364 LYS A O 1
ATOM 2776 N N . PRO A 1 365 ? -5.076 -18.409 4.370 1.00 78.19 365 PRO A N 1
ATOM 2777 C CA . PRO A 1 365 ? -4.515 -19.618 4.974 1.00 78.19 365 PRO A CA 1
ATOM 2778 C C . PRO A 1 365 ? -5.567 -20.555 5.592 1.00 78.19 365 PRO A C 1
ATOM 2780 O O . PRO A 1 365 ? -5.339 -21.753 5.650 1.00 78.19 365 PRO A O 1
ATOM 2783 N N . ASP A 1 366 ? -6.710 -20.018 6.031 1.00 79.06 366 ASP A N 1
ATOM 2784 C CA . ASP A 1 366 ? -7.832 -20.752 6.637 1.00 79.06 366 ASP A CA 1
ATOM 2785 C C . ASP A 1 366 ? -8.851 -21.264 5.595 1.00 79.06 366 ASP A C 1
ATOM 2787 O O . ASP A 1 366 ? -10.014 -21.478 5.924 1.00 79.06 366 ASP A O 1
ATOM 2791 N N . ASN A 1 367 ? -8.448 -21.393 4.323 1.00 79.44 367 ASN A N 1
ATOM 2792 C CA . ASN A 1 367 ? -9.312 -21.682 3.167 1.00 79.44 367 ASN A CA 1
ATOM 2793 C C . ASN A 1 367 ? -10.455 -20.674 2.928 1.00 79.44 367 ASN A C 1
ATOM 2795 O O . ASN A 1 367 ? -11.263 -20.859 2.019 1.00 79.44 367 ASN A O 1
ATOM 2799 N N . GLY A 1 368 ? -10.520 -19.572 3.679 1.00 85.38 368 GLY A N 1
ATOM 2800 C CA . GLY A 1 368 ? -11.483 -18.509 3.431 1.00 85.38 368 GLY A CA 1
ATOM 2801 C C . GLY A 1 368 ? -11.121 -17.641 2.220 1.00 85.38 368 GLY A C 1
ATOM 2802 O O . GLY A 1 368 ? -9.997 -17.636 1.720 1.00 85.38 368 GLY A O 1
ATOM 2803 N N . VAL A 1 369 ? -12.070 -16.814 1.780 1.00 88.12 369 VAL A N 1
ATOM 2804 C CA . VAL A 1 369 ? -11.850 -15.838 0.698 1.00 88.12 369 VAL A CA 1
ATOM 2805 C C . VAL A 1 369 ? -11.392 -14.498 1.283 1.00 88.12 369 VAL A C 1
ATOM 2807 O O . VAL A 1 369 ? -11.927 -14.042 2.297 1.00 88.12 369 VAL A O 1
ATOM 2810 N N . ARG A 1 370 ? -10.428 -13.814 0.664 1.00 84.50 370 ARG A N 1
ATOM 2811 C CA . ARG A 1 370 ? -10.041 -12.423 0.948 1.00 84.50 370 ARG A CA 1
ATOM 2812 C C . ARG A 1 370 ? -10.394 -11.544 -0.260 1.00 84.50 370 ARG A C 1
ATOM 2814 O O . ARG A 1 370 ? -9.753 -11.688 -1.298 1.00 84.50 370 ARG A O 1
ATOM 2821 N N . PRO A 1 371 ? -11.375 -10.631 -0.140 1.00 89.00 371 PRO A N 1
ATOM 2822 C CA . PRO A 1 371 ? -11.658 -9.674 -1.200 1.00 89.00 371 PRO A CA 1
ATOM 2823 C C . PRO A 1 371 ? -10.544 -8.630 -1.291 1.00 89.00 371 PRO A C 1
ATOM 2825 O O . PRO A 1 371 ? -10.148 -8.053 -0.280 1.00 89.00 371 PRO A O 1
ATOM 2828 N N . ILE A 1 372 ? -10.062 -8.359 -2.502 1.00 87.44 372 ILE A N 1
ATOM 2829 C CA . ILE A 1 372 ? -9.244 -7.182 -2.806 1.00 87.44 372 ILE A CA 1
ATOM 2830 C C . ILE A 1 372 ? -9.974 -6.358 -3.855 1.00 87.44 372 ILE A C 1
ATOM 2832 O O . ILE A 1 372 ? -10.089 -6.781 -5.003 1.00 87.44 372 ILE A O 1
ATOM 2836 N N . ALA A 1 373 ? -10.450 -5.176 -3.473 1.00 92.38 373 ALA A N 1
ATOM 2837 C CA . ALA A 1 373 ? -11.056 -4.235 -4.402 1.00 92.38 373 ALA A CA 1
ATOM 2838 C C . ALA A 1 373 ? -10.008 -3.235 -4.917 1.00 92.38 373 ALA A C 1
ATOM 2840 O O . ALA A 1 373 ? -9.376 -2.487 -4.172 1.00 92.38 373 ALA A O 1
ATOM 2841 N N . VAL A 1 374 ? -9.801 -3.241 -6.232 1.00 93.56 374 VAL A N 1
ATOM 2842 C CA . VAL A 1 374 ? -8.902 -2.333 -6.945 1.00 93.56 374 VAL A CA 1
ATOM 2843 C C . VAL A 1 374 ? -9.737 -1.233 -7.593 1.00 93.56 374 VAL A C 1
ATOM 2845 O O . VAL A 1 374 ? -10.285 -1.424 -8.680 1.00 93.56 374 VAL A O 1
ATOM 2848 N N . GLY A 1 375 ? -9.837 -0.092 -6.909 1.00 95.12 375 GLY A N 1
ATOM 2849 C CA . GLY A 1 375 ? -10.610 1.064 -7.367 1.00 95.12 375 GLY A CA 1
ATOM 2850 C C . GLY A 1 375 ? -9.977 1.846 -8.521 1.00 95.12 375 GLY A C 1
ATOM 2851 O O . GLY A 1 375 ? -8.780 1.723 -8.819 1.00 95.12 375 GLY A O 1
ATOM 2852 N N . GLU A 1 376 ? -10.785 2.701 -9.148 1.00 96.31 376 GLU A N 1
ATOM 2853 C CA . GLU A 1 376 ? -10.360 3.552 -10.259 1.00 96.31 376 GLU A CA 1
ATOM 2854 C C . GLU A 1 376 ? -9.194 4.474 -9.912 1.00 96.31 376 GLU A C 1
ATOM 2856 O O . GLU A 1 376 ? -9.144 5.093 -8.849 1.00 96.31 376 GLU A O 1
ATOM 2861 N N . LEU A 1 377 ? -8.220 4.581 -10.821 1.00 96.56 377 LEU A N 1
ATOM 2862 C CA . LEU A 1 377 ? -7.009 5.361 -10.560 1.00 96.56 377 LEU A CA 1
ATOM 2863 C C . LEU A 1 377 ? -7.317 6.857 -10.400 1.00 96.56 377 LEU A C 1
ATOM 2865 O O . LEU A 1 377 ? -6.764 7.486 -9.500 1.00 96.56 377 LEU A O 1
ATOM 2869 N N . PHE A 1 378 ? -8.232 7.404 -11.208 1.00 98.06 378 PHE A N 1
ATOM 2870 C CA . PHE A 1 378 ? -8.636 8.810 -11.106 1.00 98.06 378 PHE A CA 1
ATOM 2871 C C . PHE A 1 378 ? -9.328 9.088 -9.773 1.00 98.06 378 PHE A C 1
ATOM 2873 O O . PHE A 1 378 ? -8.913 10.000 -9.065 1.00 98.06 378 PHE A O 1
ATOM 2880 N N . TYR A 1 379 ? -10.289 8.248 -9.374 1.00 98.06 379 TYR A N 1
ATOM 2881 C CA . TYR A 1 379 ? -10.922 8.328 -8.056 1.00 98.06 379 TYR A CA 1
ATOM 2882 C C . TYR A 1 379 ? -9.886 8.278 -6.929 1.00 98.06 379 TYR A C 1
ATOM 2884 O O . TYR A 1 379 ? -9.869 9.139 -6.049 1.00 98.06 379 TYR A O 1
ATOM 2892 N N . ARG A 1 380 ? -8.967 7.305 -6.977 1.00 97.75 380 ARG A N 1
ATOM 2893 C CA . ARG A 1 380 ? -7.950 7.147 -5.934 1.00 97.75 380 ARG A CA 1
ATOM 2894 C C . ARG A 1 380 ? -7.033 8.358 -5.827 1.00 97.75 380 ARG A C 1
ATOM 2896 O O . ARG A 1 380 ? -6.658 8.737 -4.718 1.00 97.75 380 ARG A O 1
ATOM 2903 N N . LEU A 1 381 ? -6.663 8.949 -6.960 1.00 98.00 381 LEU A N 1
ATOM 2904 C CA . LEU A 1 381 ? -5.825 10.137 -6.990 1.00 98.00 381 LEU A CA 1
ATOM 2905 C C . LEU A 1 381 ? -6.588 11.381 -6.510 1.00 98.00 381 LEU A C 1
ATOM 2907 O O . LEU A 1 381 ? -6.046 12.128 -5.702 1.00 98.00 381 LEU A O 1
ATOM 2911 N N . ILE A 1 382 ? -7.846 11.566 -6.922 1.00 98.19 382 ILE A N 1
ATOM 2912 C CA . ILE A 1 382 ? -8.726 12.639 -6.428 1.00 98.19 382 ILE A CA 1
ATOM 2913 C C . ILE A 1 382 ? -8.842 12.569 -4.904 1.00 98.19 382 ILE A C 1
ATOM 2915 O O . ILE A 1 382 ? -8.547 13.545 -4.219 1.00 98.19 382 ILE A O 1
ATOM 2919 N N . MET A 1 383 ? -9.182 11.400 -4.358 1.00 97.44 383 MET A N 1
ATOM 2920 C CA . MET A 1 383 ? -9.364 11.245 -2.916 1.00 97.44 383 MET A CA 1
ATOM 2921 C C . MET A 1 383 ? -8.066 11.419 -2.132 1.00 97.44 383 MET A C 1
ATOM 2923 O O . MET A 1 383 ? -8.073 12.046 -1.076 1.00 97.44 383 MET A O 1
ATOM 2927 N N . LYS A 1 384 ? -6.927 10.953 -2.660 1.00 96.62 384 LYS A N 1
ATOM 2928 C CA . LYS A 1 384 ? -5.615 11.245 -2.062 1.00 96.62 384 LYS A CA 1
ATOM 2929 C C . LYS A 1 384 ? -5.305 12.741 -2.048 1.00 96.62 384 LYS A C 1
ATOM 2931 O O . LYS A 1 384 ? -4.746 13.214 -1.061 1.00 96.62 384 LYS A O 1
ATOM 2936 N N . THR A 1 385 ? -5.657 13.471 -3.105 1.00 97.62 385 THR A N 1
ATOM 2937 C CA . THR A 1 385 ? -5.481 14.928 -3.170 1.00 97.62 385 THR A CA 1
ATOM 2938 C C . THR A 1 385 ? -6.354 15.629 -2.133 1.00 97.62 385 THR A C 1
ATOM 2940 O O . THR A 1 385 ? -5.829 16.401 -1.339 1.00 97.62 385 THR A O 1
ATOM 2943 N N . ILE A 1 386 ? -7.640 15.277 -2.052 1.00 96.25 386 ILE A N 1
ATOM 2944 C CA . ILE A 1 386 ? -8.587 15.803 -1.054 1.00 96.25 386 ILE A CA 1
ATOM 2945 C C . ILE A 1 386 ? -8.080 15.537 0.371 1.00 96.25 386 ILE A C 1
ATOM 2947 O O . ILE A 1 386 ? -7.998 16.459 1.180 1.00 96.25 386 ILE A O 1
ATOM 2951 N N . MET A 1 387 ? -7.662 14.304 0.677 1.00 94.69 387 MET A N 1
ATOM 2952 C CA . MET A 1 387 ? -7.085 13.966 1.983 1.00 94.69 387 MET A CA 1
ATOM 2953 C C . MET A 1 387 ? -5.820 14.773 2.274 1.00 94.69 387 MET A C 1
ATOM 2955 O O . MET A 1 387 ? -5.678 15.302 3.366 1.00 94.69 387 MET A O 1
ATOM 2959 N N . SER A 1 388 ? -4.904 14.894 1.308 1.00 94.31 388 SER A N 1
ATOM 2960 C CA . SER A 1 388 ? -3.661 15.649 1.500 1.00 94.31 388 SER A CA 1
ATOM 2961 C C . SER A 1 388 ? -3.893 17.141 1.748 1.00 94.31 388 SER A C 1
ATOM 2963 O O . SER A 1 388 ? -2.981 17.798 2.244 1.00 94.31 388 SER A O 1
ATOM 2965 N N . THR A 1 389 ? -5.055 17.676 1.366 1.00 95.44 389 THR A N 1
ATOM 2966 C CA . THR A 1 389 ? -5.419 19.082 1.568 1.00 95.44 389 THR A CA 1
ATOM 2967 C C . THR A 1 389 ? -6.172 19.302 2.876 1.00 95.44 389 THR A C 1
ATOM 2969 O O . THR A 1 389 ? -5.891 20.278 3.562 1.00 95.44 389 THR A O 1
ATOM 2972 N N . TYR A 1 390 ? -7.111 18.421 3.231 1.00 95.31 390 TYR A N 1
ATOM 2973 C CA . TYR A 1 390 ? -8.069 18.701 4.308 1.00 95.31 390 TYR A CA 1
ATOM 2974 C C . TYR A 1 390 ? -7.945 17.814 5.550 1.00 95.31 390 TYR A C 1
ATOM 2976 O O . TYR A 1 390 ? -8.606 18.086 6.549 1.00 95.31 390 TYR A O 1
ATOM 2984 N N . PHE A 1 391 ? -7.155 16.739 5.512 1.00 94.56 391 PHE A N 1
ATOM 2985 C CA . PHE A 1 391 ? -7.002 15.856 6.667 1.00 94.56 391 PHE A CA 1
ATOM 2986 C C . PHE A 1 391 ? -6.266 16.553 7.820 1.00 94.56 391 PHE A C 1
ATOM 2988 O O . PHE A 1 391 ? -5.208 17.152 7.625 1.00 94.56 391 PHE A O 1
ATOM 2995 N N . ASN A 1 392 ? -6.791 16.392 9.035 1.00 91.75 392 ASN A N 1
ATOM 2996 C CA . ASN A 1 392 ? -6.159 16.825 10.276 1.00 91.75 392 ASN A CA 1
ATOM 2997 C C . ASN A 1 392 ? -6.048 15.630 11.232 1.00 91.75 392 ASN A C 1
ATOM 2999 O O . ASN A 1 392 ? -7.048 15.000 11.547 1.00 91.75 392 ASN A O 1
ATOM 3003 N N . ILE A 1 393 ? -4.847 15.330 11.726 1.00 91.56 393 ILE A N 1
ATOM 3004 C CA . ILE A 1 393 ? -4.607 14.194 12.631 1.00 91.56 393 ILE A CA 1
ATOM 3005 C C . ILE A 1 393 ? -5.371 14.288 13.967 1.00 91.56 393 ILE A C 1
ATOM 3007 O O . ILE A 1 393 ? -5.769 13.264 14.520 1.00 91.56 393 ILE A O 1
ATOM 3011 N N . GLY A 1 394 ? -5.645 15.500 14.457 1.00 91.12 394 GLY A N 1
ATOM 3012 C CA . GLY A 1 394 ? -6.413 15.738 15.681 1.00 91.12 394 GLY A CA 1
ATOM 3013 C C . GLY A 1 394 ? -7.848 15.210 15.610 1.00 91.12 394 GLY A C 1
ATOM 3014 O O . GLY A 1 394 ? -8.440 14.922 16.642 1.00 91.12 394 GLY A O 1
ATOM 3015 N N . CYS A 1 395 ? -8.386 14.981 14.404 1.00 92.12 395 CYS A N 1
ATOM 3016 C CA . CYS A 1 395 ? -9.693 14.345 14.244 1.00 92.12 395 CYS A CA 1
ATOM 3017 C C . CYS A 1 395 ? -9.697 12.849 14.592 1.00 92.12 395 CYS A C 1
ATOM 3019 O O . CYS A 1 395 ? -10.768 12.262 14.584 1.00 92.12 395 CYS A O 1
ATOM 3021 N N . LEU A 1 396 ? -8.542 12.226 14.872 1.00 93.69 396 LEU A N 1
ATOM 3022 C CA . LEU A 1 396 ? -8.409 10.797 15.197 1.00 93.69 396 LEU A CA 1
ATOM 3023 C C . LEU A 1 396 ? -7.825 10.545 16.590 1.00 93.69 396 LEU A C 1
ATOM 3025 O O . LEU A 1 396 ? -8.276 9.637 17.286 1.00 93.69 396 LEU A O 1
ATOM 3029 N N . LEU A 1 397 ? -6.855 11.358 17.005 1.00 90.12 397 LEU A N 1
ATOM 3030 C CA . LEU A 1 397 ? -6.200 11.239 18.309 1.00 90.12 397 LEU A CA 1
ATOM 3031 C C . LEU A 1 397 ? -7.186 11.454 19.482 1.00 90.12 397 LEU A C 1
ATOM 3033 O O . LEU A 1 397 ? -8.223 12.103 19.290 1.00 90.12 397 LEU A O 1
ATOM 3037 N N . PRO A 1 398 ? -6.891 10.907 20.679 1.00 87.62 398 PRO A N 1
ATOM 3038 C CA . PRO A 1 398 ? -5.669 10.171 21.041 1.00 87.62 398 PRO A CA 1
ATOM 3039 C C . PRO A 1 398 ? -5.679 8.675 20.682 1.00 87.62 398 PRO A C 1
ATOM 3041 O O . PRO A 1 398 ? -4.615 8.113 20.448 1.00 87.62 398 PRO A O 1
ATOM 3044 N N . ASN A 1 399 ? -6.845 8.026 20.589 1.00 90.31 399 ASN A N 1
ATOM 3045 C CA . ASN A 1 399 ? -6.901 6.557 20.557 1.00 90.31 399 ASN A CA 1
ATOM 3046 C C . ASN A 1 399 ? -6.497 5.926 19.219 1.00 90.31 399 ASN A C 1
ATOM 3048 O O . ASN A 1 399 ? -6.101 4.766 19.200 1.00 90.31 399 ASN A O 1
ATOM 3052 N N . GLN A 1 400 ? -6.613 6.637 18.094 1.00 93.62 400 GLN A N 1
ATOM 3053 C CA . GLN A 1 400 ? -6.467 6.039 16.766 1.00 93.62 400 GLN A CA 1
ATOM 3054 C C . GLN A 1 400 ? -5.203 6.518 16.043 1.00 93.62 400 GLN A C 1
ATOM 3056 O O . GLN A 1 400 ? -5.090 7.674 15.636 1.00 93.62 400 GLN A O 1
ATOM 3061 N N . LEU A 1 401 ? -4.268 5.590 15.836 1.00 93.56 401 LEU A N 1
ATOM 3062 C CA . LEU A 1 401 ? -2.944 5.824 15.256 1.00 93.56 401 LEU A CA 1
ATOM 3063 C C . LEU A 1 401 ? -2.810 5.316 13.809 1.00 93.56 401 LEU A C 1
ATOM 3065 O O . LEU A 1 401 ? -1.773 5.500 13.173 1.00 93.56 401 LEU A O 1
ATOM 3069 N N . GLY A 1 402 ? -3.852 4.694 13.255 1.00 92.75 402 GLY A N 1
ATOM 3070 C CA . GLY A 1 402 ? -3.822 4.051 11.939 1.00 92.75 402 GLY A CA 1
ATOM 3071 C C . GLY A 1 402 ? -3.656 4.997 10.746 1.00 92.75 402 GLY A C 1
ATOM 3072 O O . GLY A 1 402 ? -3.219 4.570 9.675 1.00 92.75 402 GLY A O 1
ATOM 3073 N N . VAL A 1 403 ? -3.983 6.286 10.899 1.00 93.38 403 VAL A N 1
ATOM 3074 C CA . VAL A 1 403 ? -3.957 7.263 9.800 1.00 93.38 403 VAL A CA 1
ATOM 3075 C C . VAL A 1 403 ? -3.314 8.570 10.244 1.00 93.38 403 VAL A C 1
ATOM 3077 O O . VAL A 1 403 ? -3.703 9.176 11.233 1.00 93.38 403 VAL A O 1
ATOM 3080 N N . GLY A 1 404 ? -2.333 9.041 9.473 1.00 89.56 404 GLY A N 1
ATOM 3081 C CA . GLY A 1 404 ? -1.672 10.327 9.713 1.00 89.56 404 GLY A CA 1
ATOM 3082 C C . GLY A 1 404 ? -0.607 10.310 10.809 1.00 89.56 404 GLY A C 1
ATOM 3083 O O . GLY A 1 404 ? 0.370 11.053 10.689 1.00 89.56 404 GLY A O 1
ATOM 3084 N N . SER A 1 405 ? -0.735 9.443 11.817 1.00 89.31 405 SER A N 1
ATOM 3085 C CA . SER A 1 405 ? 0.271 9.263 12.868 1.00 89.31 405 SER A CA 1
ATOM 3086 C C . SER A 1 405 ? 1.553 8.673 12.290 1.00 89.31 405 SER A C 1
ATOM 3088 O O . SER A 1 405 ? 1.572 7.585 11.707 1.00 89.31 405 SER A O 1
ATOM 3090 N N . LYS A 1 406 ? 2.655 9.417 12.421 1.00 85.88 406 LYS A N 1
ATOM 3091 C CA . LYS A 1 406 ? 3.977 8.920 12.030 1.00 85.88 406 LYS A CA 1
ATOM 3092 C C . LYS A 1 406 ? 4.311 7.723 12.912 1.00 85.88 406 LYS A C 1
ATOM 3094 O O . LYS A 1 406 ? 4.253 7.845 14.125 1.00 85.88 406 LYS A O 1
ATOM 3099 N N . GLY A 1 407 ? 4.643 6.601 12.280 1.00 85.81 407 GLY A N 1
ATOM 3100 C CA . GLY A 1 407 ? 4.962 5.366 12.983 1.00 85.81 407 GLY A CA 1
ATOM 3101 C C . GLY A 1 407 ? 3.808 4.822 13.823 1.00 85.81 407 GLY A C 1
ATOM 3102 O O . GLY A 1 407 ? 4.066 4.341 14.899 1.00 85.81 407 GLY A O 1
ATOM 3103 N N . GLY A 1 408 ? 2.540 4.933 13.406 1.00 90.19 408 GLY A N 1
ATOM 3104 C CA . GLY A 1 408 ? 1.398 4.589 14.272 1.00 90.19 408 GLY A CA 1
ATOM 3105 C C . GLY A 1 408 ? 1.329 3.146 14.807 1.00 90.19 408 GLY A C 1
ATOM 3106 O O . GLY A 1 408 ? 0.576 2.898 15.742 1.00 90.19 408 GLY A O 1
ATOM 3107 N N . VAL A 1 409 ? 2.094 2.206 14.242 1.00 93.56 409 VAL A N 1
ATOM 3108 C CA . VAL A 1 409 ? 2.202 0.825 14.750 1.00 93.56 409 VAL A CA 1
ATOM 3109 C C . VAL A 1 409 ? 3.185 0.753 15.918 1.00 93.56 409 VAL A C 1
ATOM 3111 O O . VAL A 1 409 ? 2.943 0.078 16.917 1.00 93.56 409 VAL A O 1
ATOM 3114 N N . GLU A 1 410 ? 4.311 1.444 15.777 1.00 93.25 410 GLU A N 1
ATOM 3115 C CA . GLU A 1 410 ? 5.465 1.321 16.655 1.00 93.25 410 GLU A CA 1
ATOM 3116 C C . GLU A 1 410 ? 5.190 1.698 18.134 1.00 93.25 410 GLU A C 1
ATOM 3118 O O . GLU A 1 410 ? 5.619 0.933 18.998 1.00 93.25 410 GLU A O 1
ATOM 3123 N N . PRO A 1 411 ? 4.397 2.741 18.464 1.00 92.38 411 PRO A N 1
ATOM 3124 C CA . PRO A 1 411 ? 3.952 3.057 19.818 1.00 92.38 411 PRO A CA 1
ATOM 3125 C C . PRO A 1 411 ? 3.248 1.933 20.548 1.00 92.38 411 PRO A C 1
ATOM 3127 O O . PRO A 1 411 ? 3.541 1.699 21.715 1.00 92.38 411 PRO A O 1
ATOM 3130 N N . ILE A 1 412 ? 2.362 1.208 19.869 1.00 94.94 412 ILE A N 1
ATOM 3131 C CA . ILE A 1 412 ? 1.601 0.121 20.489 1.00 94.94 412 ILE A CA 1
ATOM 3132 C C . ILE A 1 412 ? 2.546 -1.034 20.841 1.00 94.94 412 ILE A C 1
ATOM 3134 O O . ILE A 1 412 ? 2.509 -1.567 21.948 1.00 94.94 412 ILE A O 1
ATOM 3138 N N . ILE A 1 413 ? 3.441 -1.391 19.916 1.00 95.81 413 ILE A N 1
ATOM 3139 C CA . ILE A 1 413 ? 4.413 -2.472 20.121 1.00 95.81 413 ILE A CA 1
ATOM 3140 C C . ILE A 1 413 ? 5.408 -2.103 21.224 1.00 95.81 413 ILE A C 1
ATOM 3142 O O . ILE A 1 413 ? 5.707 -2.927 22.085 1.00 95.81 413 ILE A O 1
ATOM 3146 N N . TYR A 1 414 ? 5.915 -0.869 21.217 1.00 93.25 414 TYR A N 1
ATOM 3147 C CA . TYR A 1 414 ? 6.875 -0.410 22.214 1.00 93.25 414 TYR A CA 1
ATOM 3148 C C . TYR A 1 414 ? 6.245 -0.285 23.604 1.00 93.25 414 TYR A C 1
ATOM 3150 O O . TYR A 1 414 ? 6.891 -0.646 24.581 1.00 93.25 414 TYR A O 1
ATOM 3158 N N . ALA A 1 415 ? 4.986 0.155 23.710 1.00 92.69 415 ALA A N 1
ATOM 3159 C CA . ALA A 1 415 ? 4.250 0.139 24.974 1.00 92.69 415 ALA A CA 1
ATOM 3160 C C . ALA A 1 415 ? 4.144 -1.290 25.535 1.00 92.69 415 ALA A C 1
ATOM 3162 O O . ALA A 1 415 ? 4.470 -1.519 26.699 1.00 92.69 415 ALA A O 1
ATOM 3163 N N . ALA A 1 416 ? 3.801 -2.273 24.693 1.00 94.25 416 ALA A N 1
ATOM 3164 C CA . ALA A 1 416 ? 3.783 -3.683 25.091 1.00 94.25 416 ALA A CA 1
ATOM 3165 C C . ALA A 1 416 ? 5.168 -4.189 25.516 1.00 94.25 416 ALA A C 1
ATOM 3167 O O . ALA A 1 416 ? 5.286 -4.845 26.549 1.00 94.25 416 ALA A O 1
ATOM 3168 N N . GLN A 1 417 ? 6.223 -3.849 24.771 1.00 93.00 417 GLN A N 1
ATOM 3169 C CA . GLN A 1 417 ? 7.600 -4.213 25.118 1.00 93.00 417 GLN A CA 1
ATOM 3170 C C . GLN A 1 417 ? 8.040 -3.587 26.451 1.00 93.00 417 GLN A C 1
ATOM 3172 O O . GLN A 1 417 ? 8.592 -4.291 27.292 1.00 93.00 417 GLN A O 1
ATOM 3177 N N . ARG A 1 418 ? 7.754 -2.297 26.673 1.00 89.69 418 ARG A N 1
ATOM 3178 C CA . ARG A 1 418 ? 8.075 -1.562 27.906 1.00 89.69 418 ARG A CA 1
ATOM 3179 C C . ARG A 1 418 ? 7.420 -2.200 29.128 1.00 89.69 418 ARG A C 1
ATOM 3181 O O . ARG A 1 418 ? 8.100 -2.400 30.129 1.00 89.69 418 ARG A O 1
ATOM 3188 N N . GLU A 1 419 ? 6.130 -2.524 29.058 1.00 90.44 419 GLU A N 1
ATOM 3189 C CA . GLU A 1 419 ? 5.440 -3.172 30.181 1.00 90.44 419 GLU A CA 1
ATOM 3190 C C . GLU A 1 419 ? 5.905 -4.621 30.381 1.00 90.44 419 GLU A C 1
ATOM 3192 O O . GLU A 1 419 ? 6.109 -5.046 31.516 1.00 90.44 419 GLU A O 1
ATOM 3197 N N . THR A 1 420 ? 6.195 -5.345 29.295 1.00 90.81 420 THR A N 1
ATOM 3198 C CA . THR A 1 420 ? 6.740 -6.712 29.363 1.00 90.81 420 THR A CA 1
ATOM 3199 C C . THR A 1 420 ? 8.160 -6.759 29.933 1.00 90.81 420 THR A C 1
ATOM 3201 O O . THR A 1 420 ? 8.542 -7.776 30.497 1.00 90.81 420 THR A O 1
ATOM 3204 N N . ASP A 1 421 ? 8.966 -5.701 29.809 1.00 87.94 421 ASP A N 1
ATOM 3205 C CA . ASP A 1 421 ? 10.344 -5.688 30.320 1.00 87.94 421 ASP A CA 1
ATOM 3206 C C . ASP A 1 421 ? 10.418 -5.396 31.836 1.00 87.94 421 ASP A C 1
ATOM 3208 O O . ASP A 1 421 ? 11.361 -5.827 32.499 1.00 87.94 421 ASP A O 1
ATOM 3212 N N . ARG A 1 422 ? 9.409 -4.751 32.439 1.00 83.94 422 ARG A N 1
ATOM 3213 C CA . ARG A 1 422 ? 9.394 -4.375 33.873 1.00 83.94 422 ARG A CA 1
ATOM 3214 C C . ARG A 1 422 ? 9.201 -5.579 34.796 1.00 83.94 422 ARG A C 1
ATOM 3216 O O . ARG A 1 422 ? 8.085 -6.067 34.895 1.00 83.94 422 ARG A O 1
ATOM 3223 N N . GLU A 1 423 ? 10.247 -6.087 35.451 1.00 66.94 423 GLU A N 1
ATOM 3224 C CA . GLU A 1 423 ? 10.166 -7.295 36.310 1.00 66.94 423 GLU A CA 1
ATOM 3225 C C . GLU A 1 423 ? 9.196 -7.154 37.497 1.00 66.94 423 GLU A C 1
ATOM 3227 O O . GLU A 1 423 ? 8.472 -8.096 37.804 1.00 66.94 423 GLU A O 1
ATOM 3232 N N . SER A 1 424 ? 9.127 -5.964 38.102 1.00 66.06 424 SER A N 1
ATOM 3233 C CA . SER A 1 424 ? 8.202 -5.612 39.187 1.00 66.06 424 SER A CA 1
ATOM 3234 C C . SER A 1 424 ? 7.629 -4.214 38.938 1.00 66.06 424 SER A C 1
ATOM 3236 O O . SER A 1 424 ? 8.346 -3.332 38.466 1.00 66.06 424 SER A O 1
ATOM 3238 N N . GLY A 1 425 ? 6.350 -3.990 39.261 1.00 65.81 425 GLY A N 1
ATOM 3239 C CA . GLY A 1 425 ? 5.728 -2.661 39.167 1.00 65.81 425 GLY A CA 1
ATOM 3240 C C . GLY A 1 425 ? 5.327 -2.217 37.754 1.00 65.81 425 GLY A C 1
ATOM 3241 O O . GLY A 1 425 ? 5.348 -1.020 37.466 1.00 65.81 425 GLY A O 1
ATOM 3242 N N . SER A 1 426 ? 4.969 -3.150 36.860 1.00 73.06 426 SER A N 1
ATOM 3243 C CA . SER A 1 426 ? 4.286 -2.777 35.612 1.00 73.06 426 SER A CA 1
ATOM 3244 C C . SER A 1 426 ? 2.986 -2.032 35.928 1.00 73.06 426 SER A C 1
ATOM 3246 O O . SER A 1 426 ? 2.265 -2.377 36.865 1.00 73.06 426 SER A O 1
ATOM 3248 N N . GLN A 1 427 ? 2.702 -0.985 35.153 1.00 83.75 427 GLN A N 1
ATOM 3249 C CA . GLN A 1 427 ? 1.512 -0.154 35.343 1.00 83.75 427 GLN A CA 1
ATOM 3250 C C . GLN A 1 427 ? 0.232 -0.915 34.974 1.00 83.75 427 GLN A C 1
ATOM 3252 O O . GLN A 1 427 ? -0.840 -0.607 35.495 1.00 83.75 427 GLN A O 1
ATOM 3257 N N . PHE A 1 428 ? 0.358 -1.897 34.080 1.00 91.12 428 PHE A N 1
ATOM 3258 C CA . PHE A 1 428 ? -0.729 -2.691 33.530 1.00 91.12 428 PHE A CA 1
ATOM 3259 C C . PHE A 1 428 ? -0.402 -4.170 33.694 1.00 91.12 428 PHE A C 1
ATOM 3261 O O . PHE A 1 428 ? 0.696 -4.609 33.379 1.00 91.12 428 PHE A O 1
ATOM 3268 N N . SER A 1 429 ? -1.353 -4.959 34.177 1.00 93.25 429 SER A N 1
ATOM 3269 C CA . SER A 1 429 ? -1.159 -6.397 34.372 1.00 93.25 429 SER A CA 1
ATOM 3270 C C . SER A 1 429 ? -1.564 -7.214 33.141 1.00 93.25 429 SER A C 1
ATOM 3272 O O . SER A 1 429 ? -1.075 -8.331 32.980 1.00 93.25 429 SER A O 1
ATOM 3274 N N . HIS A 1 430 ? -2.401 -6.654 32.257 1.00 96.00 430 HIS A N 1
ATOM 3275 C CA . HIS A 1 430 ? -2.949 -7.330 31.082 1.00 96.00 430 HIS A CA 1
ATOM 3276 C C . HIS A 1 430 ? -2.781 -6.508 29.799 1.00 96.00 430 HIS A C 1
ATOM 3278 O O . HIS A 1 430 ? -2.873 -5.277 29.797 1.00 96.00 430 HIS A O 1
ATOM 3284 N N . LEU A 1 431 ? -2.587 -7.215 28.687 1.00 97.38 431 LEU A N 1
ATOM 3285 C CA . LEU A 1 431 ? -2.747 -6.712 27.329 1.00 97.38 431 LEU A CA 1
ATOM 3286 C C . LEU A 1 431 ? -3.918 -7.452 26.684 1.00 97.38 431 LEU A C 1
ATOM 3288 O O . LEU A 1 431 ? -3.898 -8.678 26.574 1.00 97.38 431 LEU A O 1
ATOM 3292 N N . ILE A 1 432 ? -4.918 -6.710 26.224 1.00 98.12 432 ILE A N 1
ATOM 3293 C CA . ILE A 1 432 ? -6.094 -7.263 25.551 1.00 98.12 432 ILE A CA 1
ATOM 3294 C C . ILE A 1 432 ? -6.076 -6.802 24.099 1.00 98.12 432 ILE A C 1
ATOM 3296 O O . ILE A 1 432 ? -5.907 -5.615 23.833 1.00 98.12 432 ILE A O 1
ATOM 3300 N N . SER A 1 433 ? -6.262 -7.724 23.158 1.00 97.81 433 SER A N 1
ATOM 3301 C CA . SER A 1 433 ? -6.450 -7.411 21.737 1.00 97.81 433 SER A CA 1
ATOM 3302 C C . SER A 1 433 ? -7.874 -7.734 21.301 1.00 97.81 433 SER A C 1
ATOM 3304 O O . SER A 1 433 ? -8.408 -8.799 21.626 1.00 97.81 433 SER A O 1
ATOM 3306 N N . LEU A 1 434 ? -8.486 -6.813 20.559 1.00 97.75 434 LEU A N 1
ATOM 3307 C CA . LEU A 1 434 ? -9.832 -6.967 20.019 1.00 97.75 434 LEU A CA 1
ATOM 3308 C C . LEU A 1 434 ? -9.772 -7.259 18.517 1.00 97.75 434 LEU A C 1
ATOM 3310 O O . LEU A 1 434 ? -9.095 -6.553 17.774 1.00 97.75 434 LEU A O 1
ATOM 3314 N N . ASP A 1 435 ? -10.534 -8.259 18.071 1.00 96.38 435 ASP A N 1
ATOM 3315 C CA . ASP A 1 435 ? -10.747 -8.575 16.654 1.00 96.38 435 ASP A CA 1
ATOM 3316 C C . ASP A 1 435 ? -12.233 -8.412 16.318 1.00 96.38 435 ASP A C 1
ATOM 3318 O O . ASP A 1 435 ? -13.109 -8.951 17.002 1.00 96.38 435 ASP A O 1
ATOM 3322 N N . PHE A 1 436 ? -12.535 -7.673 15.251 1.00 95.44 436 PHE A N 1
ATOM 3323 C CA . PHE A 1 436 ? -13.904 -7.447 14.791 1.00 95.44 436 PHE A CA 1
ATOM 3324 C C . PHE A 1 436 ? -14.211 -8.268 13.537 1.00 95.44 436 PHE A C 1
ATOM 3326 O O . PHE A 1 436 ? -13.495 -8.240 12.532 1.00 95.44 436 PHE A O 1
ATOM 3333 N N . SER A 1 437 ? -15.360 -8.943 13.537 1.00 93.25 437 SER A N 1
ATOM 3334 C CA . SER A 1 437 ? -15.807 -9.728 12.386 1.00 93.25 437 SER A CA 1
ATOM 3335 C C . SER A 1 437 ? -16.133 -8.825 11.195 1.00 93.25 437 SER A C 1
ATOM 3337 O O . SER A 1 437 ? -17.120 -8.097 11.218 1.00 93.25 437 SER A O 1
ATOM 3339 N N . ASN A 1 438 ? -15.341 -8.919 10.120 1.00 92.31 438 ASN A N 1
ATOM 3340 C CA . ASN A 1 438 ? -15.578 -8.204 8.855 1.00 92.31 438 ASN A CA 1
ATOM 3341 C C . ASN A 1 438 ? -15.680 -6.666 9.013 1.00 92.31 438 ASN A C 1
ATOM 3343 O O . ASN A 1 438 ? -16.402 -6.010 8.261 1.00 92.31 438 ASN A O 1
ATOM 3347 N N . ALA A 1 439 ? -14.911 -6.105 9.955 1.00 93.12 439 ALA A N 1
ATOM 3348 C CA . ALA A 1 439 ? -15.027 -4.735 10.466 1.00 93.12 439 ALA A CA 1
ATOM 3349 C C . ALA A 1 439 ? -15.253 -3.658 9.391 1.00 93.12 439 ALA A C 1
ATOM 3351 O O . ALA A 1 439 ? -16.213 -2.888 9.449 1.00 93.12 439 ALA A O 1
ATOM 3352 N N . PHE A 1 440 ? -14.391 -3.636 8.367 1.00 92.69 440 PHE A N 1
ATOM 3353 C CA . PHE A 1 440 ? -14.438 -2.631 7.302 1.00 92.69 440 PHE A CA 1
ATOM 3354 C C . PHE A 1 440 ? -15.781 -2.614 6.563 1.00 92.69 440 PHE A C 1
ATOM 3356 O O . PHE A 1 440 ? -16.260 -1.539 6.223 1.00 92.69 440 PHE A O 1
ATOM 3363 N N . ASN A 1 441 ? -16.402 -3.773 6.325 1.00 93.69 441 ASN A N 1
ATOM 3364 C CA . ASN A 1 441 ? -17.642 -3.865 5.552 1.00 93.69 441 ASN A CA 1
ATOM 3365 C C . ASN A 1 441 ? -18.912 -3.767 6.418 1.00 93.69 441 ASN A C 1
ATOM 3367 O O . ASN A 1 441 ? -19.994 -3.574 5.867 1.00 93.69 441 ASN A O 1
ATOM 3371 N N . THR A 1 442 ? -18.812 -3.926 7.742 1.00 94.19 442 THR A N 1
ATOM 3372 C CA . THR A 1 442 ? -19.978 -3.954 8.647 1.00 94.19 442 THR A CA 1
ATOM 3373 C C . THR A 1 442 ? -20.241 -2.629 9.356 1.00 94.19 442 THR A C 1
ATOM 3375 O O . THR A 1 442 ? -21.373 -2.400 9.781 1.00 94.19 442 THR A O 1
ATOM 3378 N N . LEU A 1 443 ? -19.243 -1.741 9.447 1.00 95.00 443 LEU A N 1
ATOM 3379 C CA . LEU A 1 443 ? -19.406 -0.397 10.008 1.00 95.00 443 LEU A CA 1
ATOM 3380 C C . LEU A 1 443 ? -20.592 0.331 9.350 1.00 95.00 443 LEU A C 1
ATOM 3382 O O . LEU A 1 443 ? -20.666 0.440 8.121 1.00 95.00 443 LEU A O 1
ATOM 3386 N N . LYS A 1 444 ? -21.526 0.852 10.150 1.00 95.38 444 LYS A N 1
ATOM 3387 C CA . LYS A 1 444 ? -22.702 1.536 9.601 1.00 95.38 444 LYS A CA 1
ATOM 3388 C C . LYS A 1 444 ? -22.323 2.848 8.926 1.00 95.38 444 LYS A C 1
ATOM 3390 O O . LYS A 1 444 ? -21.676 3.712 9.521 1.00 95.38 444 LYS A O 1
ATOM 3395 N N . ARG A 1 445 ? -22.788 3.047 7.689 1.00 95.62 445 ARG A N 1
ATOM 3396 C CA . ARG A 1 445 ? -22.572 4.310 6.966 1.00 95.62 445 ARG A CA 1
ATOM 3397 C C . ARG A 1 445 ? -23.296 5.500 7.601 1.00 95.62 445 ARG A C 1
ATOM 3399 O O . ARG A 1 445 ? -22.823 6.620 7.449 1.00 95.62 445 ARG A O 1
ATOM 3406 N N . SER A 1 446 ? -24.381 5.274 8.340 1.00 93.94 446 SER A N 1
ATOM 3407 C CA . SER A 1 446 ? -25.062 6.303 9.136 1.00 93.94 446 SER A CA 1
ATOM 3408 C C . SER A 1 446 ? -24.196 6.782 10.310 1.00 93.94 446 SER A C 1
ATOM 3410 O O . SER A 1 446 ? -24.050 7.987 10.518 1.00 93.94 446 SER A O 1
ATOM 3412 N N . SER A 1 447 ? -23.520 5.866 11.014 1.00 93.50 447 SER A N 1
ATOM 3413 C CA . SER A 1 447 ? -22.490 6.214 12.008 1.00 93.50 447 SER A CA 1
ATOM 3414 C C . SER A 1 447 ? -21.341 6.985 11.360 1.00 93.50 447 SER A C 1
ATOM 3416 O O . SER A 1 447 ? -20.983 8.061 11.834 1.00 93.50 447 SER A O 1
ATOM 3418 N N . LEU A 1 448 ? -20.841 6.508 10.214 1.00 94.50 448 LEU A N 1
ATOM 3419 C CA . LEU A 1 448 ? -19.800 7.202 9.454 1.00 94.50 448 LEU A CA 1
ATOM 3420 C C . LEU A 1 448 ? -20.219 8.622 9.042 1.00 94.50 448 LEU A C 1
ATOM 3422 O O . LEU A 1 448 ? -19.418 9.549 9.136 1.00 94.50 448 LEU A O 1
ATOM 3426 N N . CYS A 1 449 ? -21.464 8.804 8.598 1.00 95.94 449 CYS A N 1
ATOM 3427 C CA . CYS A 1 449 ? -22.014 10.107 8.245 1.00 95.94 449 CYS A CA 1
ATOM 3428 C C . CYS A 1 449 ? -21.914 11.087 9.420 1.00 95.94 449 CYS A C 1
ATOM 3430 O O . CYS A 1 449 ? -21.368 12.180 9.253 1.00 95.94 449 CYS A O 1
ATOM 3432 N N . ASN A 1 450 ? -22.364 10.673 10.609 1.00 95.12 450 ASN A N 1
ATOM 3433 C CA . ASN A 1 450 ? -22.281 11.493 11.817 1.00 95.12 450 ASN A CA 1
ATOM 3434 C C . ASN A 1 450 ? -20.824 11.818 12.184 1.00 95.12 450 ASN A C 1
ATOM 3436 O O . ASN A 1 450 ? -20.506 12.981 12.430 1.00 95.12 450 ASN A O 1
ATOM 3440 N N . SER A 1 451 ? -19.926 10.827 12.162 1.00 94.94 451 SER A N 1
ATOM 3441 C CA . SER A 1 451 ? -18.517 11.023 12.525 1.00 94.94 451 SER A CA 1
ATOM 3442 C C . SER A 1 451 ? -17.783 11.955 11.560 1.00 94.94 451 SER A C 1
ATOM 3444 O O . SER A 1 451 ? -17.059 12.845 11.999 1.00 94.94 451 SER A O 1
ATOM 3446 N N . VAL A 1 452 ? -17.981 11.806 10.245 1.00 95.88 452 VAL A N 1
ATOM 3447 C CA . VAL A 1 452 ? -17.353 12.694 9.250 1.00 95.88 452 VAL A CA 1
ATOM 3448 C C . VAL A 1 452 ? -17.900 14.112 9.378 1.00 95.88 452 VAL A C 1
ATOM 3450 O O . VAL A 1 452 ? -17.128 15.065 9.316 1.00 95.88 452 VAL A O 1
ATOM 3453 N N . PHE A 1 453 ? -19.212 14.264 9.583 1.00 96.00 453 PHE A N 1
ATOM 3454 C CA . PHE A 1 453 ? -19.826 15.577 9.762 1.00 96.00 453 PHE A CA 1
ATOM 3455 C C . PHE A 1 453 ? -19.271 16.303 10.995 1.00 96.00 453 PHE A C 1
ATOM 3457 O O . PHE A 1 453 ? -18.948 17.485 10.911 1.00 96.00 453 PHE A O 1
ATOM 3464 N N . ARG A 1 454 ? -19.116 15.579 12.111 1.00 94.75 454 ARG A N 1
ATOM 3465 C CA . ARG A 1 454 ? -18.628 16.109 13.389 1.00 94.75 454 ARG A CA 1
ATOM 3466 C C . ARG A 1 454 ? -17.135 16.437 13.376 1.00 94.75 454 ARG A C 1
ATOM 3468 O O . ARG A 1 454 ? -16.748 17.497 13.852 1.00 94.75 454 ARG A O 1
ATOM 3475 N N . HIS A 1 455 ? -16.304 15.542 12.841 1.00 95.31 455 HIS A N 1
ATOM 3476 C CA . HIS A 1 455 ? -14.850 15.588 13.056 1.00 95.31 455 HIS A CA 1
ATOM 3477 C C . HIS A 1 455 ? -14.037 16.013 11.833 1.00 95.31 455 HIS A C 1
ATOM 3479 O O . HIS A 1 455 ? -12.886 16.419 11.978 1.00 95.31 455 HIS A O 1
ATOM 3485 N N . LEU A 1 456 ? -14.593 15.913 10.619 1.00 94.81 456 LEU A N 1
ATOM 3486 C CA . LEU A 1 456 ? -13.861 16.222 9.388 1.00 94.81 456 LEU A CA 1
ATOM 3487 C C . LEU A 1 456 ? -14.778 16.786 8.297 1.00 94.81 456 LEU A C 1
ATOM 3489 O O . LEU A 1 456 ? -14.859 16.279 7.177 1.00 94.81 456 LEU A O 1
ATOM 3493 N N . GLN A 1 457 ? -15.458 17.881 8.631 1.00 93.75 457 GLN A N 1
ATOM 3494 C CA . GLN A 1 457 ? -16.445 18.518 7.764 1.00 93.75 457 GLN A CA 1
ATOM 3495 C C . GLN A 1 457 ? -15.936 18.785 6.325 1.00 93.75 457 GLN A C 1
ATOM 3497 O O . GLN A 1 457 ? -16.644 18.401 5.391 1.00 93.75 457 GLN A O 1
ATOM 3502 N N . PRO A 1 458 ? -14.717 19.323 6.083 1.00 95.06 458 PRO A N 1
ATOM 3503 C CA . PRO A 1 458 ? -14.290 19.703 4.731 1.00 95.06 458 PRO A CA 1
ATOM 3504 C C . PRO A 1 458 ? -14.292 18.570 3.688 1.00 95.06 458 PRO A C 1
ATOM 3506 O O . PRO A 1 458 ? -14.378 18.833 2.490 1.00 95.06 458 PRO A O 1
ATOM 3509 N N . VAL A 1 459 ? -14.217 17.300 4.103 1.00 95.50 459 VAL A N 1
ATOM 3510 C CA . VAL A 1 459 ? -14.296 16.159 3.169 1.00 95.50 459 VAL A CA 1
ATOM 3511 C C . VAL A 1 459 ? -15.711 15.593 3.032 1.00 95.50 459 VAL A C 1
ATOM 3513 O O . VAL A 1 459 ? -15.945 14.764 2.154 1.00 95.50 459 VAL A O 1
ATOM 3516 N N . PHE A 1 460 ? -16.667 16.039 3.854 1.00 96.88 460 PHE A N 1
ATOM 3517 C CA . PHE A 1 460 ? -18.004 15.457 3.980 1.00 96.88 460 PHE A CA 1
ATOM 3518 C C . PHE A 1 460 ? -18.720 15.319 2.638 1.00 96.88 460 PHE A C 1
ATOM 3520 O O . PHE A 1 460 ? -19.194 14.234 2.317 1.00 96.88 460 PHE A O 1
ATOM 3527 N N . ARG A 1 461 ? -18.756 16.375 1.814 1.00 97.06 461 ARG A N 1
ATOM 3528 C CA . ARG A 1 461 ? -19.410 16.328 0.495 1.00 97.06 461 ARG A CA 1
ATOM 3529 C C . ARG A 1 461 ? -18.754 15.319 -0.450 1.00 97.06 461 ARG A C 1
ATOM 3531 O O . ARG A 1 461 ? -19.463 14.611 -1.156 1.00 97.06 461 ARG A O 1
ATOM 3538 N N . SER A 1 462 ? -17.429 15.180 -0.397 1.00 97.25 462 SER A N 1
ATOM 3539 C CA . SER A 1 462 ? -16.696 14.176 -1.186 1.00 97.25 462 SER A CA 1
ATOM 3540 C C . SER A 1 462 ? -17.011 12.753 -0.716 1.00 97.25 462 SER A C 1
ATOM 3542 O O . SER A 1 462 ? -17.175 11.843 -1.528 1.00 97.25 462 SER A O 1
ATOM 3544 N N . VAL A 1 463 ? -17.133 12.558 0.602 1.00 97.31 463 VAL A N 1
ATOM 3545 C CA . VAL A 1 463 ? -17.516 11.272 1.199 1.00 97.31 463 VAL A CA 1
ATOM 3546 C C . VAL A 1 463 ? -18.968 10.941 0.867 1.00 97.31 463 VAL A C 1
ATOM 3548 O O . VAL A 1 463 ? -19.234 9.836 0.410 1.00 97.31 463 VAL A O 1
ATOM 3551 N N . LYS A 1 464 ? -19.896 11.895 1.003 1.00 97.38 464 LYS A N 1
ATOM 3552 C CA . LYS A 1 464 ? -21.299 11.763 0.586 1.00 97.38 464 LYS A CA 1
ATOM 3553 C C . LYS A 1 464 ? -21.385 11.390 -0.893 1.00 97.38 464 LYS A C 1
ATOM 3555 O O . LYS A 1 464 ? -22.048 10.411 -1.245 1.00 97.38 464 LYS A O 1
ATOM 3560 N N . TRP A 1 465 ? -20.635 12.080 -1.749 1.00 96.88 465 TRP A N 1
ATOM 3561 C CA . TRP A 1 465 ? -20.549 11.739 -3.163 1.00 96.88 465 TRP A CA 1
ATOM 3562 C C . TRP A 1 465 ? -20.088 10.297 -3.365 1.00 96.88 465 TRP A C 1
ATOM 3564 O O . TRP A 1 465 ? -20.704 9.579 -4.135 1.00 96.88 465 TRP A O 1
ATOM 3574 N N . ALA A 1 466 ? -19.094 9.812 -2.625 1.00 96.75 466 ALA A N 1
ATOM 3575 C CA . ALA A 1 466 ? -18.549 8.468 -2.810 1.00 96.75 466 ALA A CA 1
ATOM 3576 C C . ALA A 1 466 ? -19.351 7.326 -2.141 1.00 96.75 466 ALA A C 1
ATOM 3578 O O . ALA A 1 466 ? -19.364 6.215 -2.668 1.00 96.75 466 ALA A O 1
ATOM 3579 N N . TYR A 1 467 ? -20.009 7.580 -1.004 1.00 96.19 467 TYR A N 1
ATOM 3580 C CA . TYR A 1 467 ? -20.559 6.552 -0.100 1.00 96.19 467 TYR A CA 1
ATOM 3581 C C . TYR A 1 467 ? -22.080 6.605 0.097 1.00 96.19 467 TYR A C 1
ATOM 3583 O O . TYR A 1 467 ? -22.645 5.659 0.646 1.00 96.19 467 TYR A O 1
ATOM 3591 N N . ASN A 1 468 ? -22.773 7.653 -0.369 1.00 95.50 468 ASN A N 1
ATOM 3592 C CA . ASN A 1 468 ? -24.234 7.746 -0.222 1.00 95.50 468 ASN A CA 1
ATOM 3593 C C . ASN A 1 468 ? -25.008 6.733 -1.083 1.00 95.50 468 ASN A C 1
ATOM 3595 O O . ASN A 1 468 ? -26.198 6.557 -0.890 1.00 95.50 468 ASN A O 1
ATOM 3599 N N . GLN A 1 469 ? -24.351 6.102 -2.059 1.00 93.31 469 GLN A N 1
ATOM 3600 C CA . GLN A 1 469 ? -24.961 5.080 -2.911 1.00 93.31 469 GLN A CA 1
ATOM 3601 C C . GLN A 1 469 ? -24.051 3.848 -2.966 1.00 93.31 469 GLN A C 1
ATOM 3603 O O . GLN A 1 469 ? -22.846 3.974 -2.705 1.00 93.31 469 GLN A O 1
ATOM 3608 N N . PRO A 1 470 ? -24.586 2.665 -3.300 1.00 94.75 470 PRO A N 1
ATOM 3609 C CA . PRO A 1 470 ? -23.782 1.463 -3.453 1.00 94.75 470 PRO A CA 1
ATOM 3610 C C . PRO A 1 470 ? -22.746 1.597 -4.573 1.00 94.75 470 PRO A C 1
ATOM 3612 O O . PRO A 1 470 ? -23.029 2.135 -5.642 1.00 94.75 470 PRO A O 1
ATOM 3615 N N . ALA A 1 471 ? -21.537 1.085 -4.339 1.00 95.31 471 ALA A N 1
ATOM 3616 C CA . ALA A 1 471 ? -20.481 1.061 -5.350 1.00 95.31 471 ALA A CA 1
ATOM 3617 C C . ALA A 1 471 ? -20.365 -0.336 -5.992 1.00 95.31 471 ALA A C 1
ATOM 3619 O O . ALA A 1 471 ? -20.365 -1.320 -5.245 1.00 95.31 471 ALA A O 1
ATOM 3620 N N . PRO A 1 472 ? -20.207 -0.452 -7.326 1.00 95.75 472 PRO A N 1
ATOM 3621 C CA . PRO A 1 472 ? -20.022 -1.742 -7.990 1.00 95.75 472 PRO A CA 1
ATOM 3622 C C . PRO A 1 472 ? -18.669 -2.382 -7.659 1.00 95.75 472 PRO A C 1
ATOM 3624 O O . PRO A 1 472 ? -17.616 -1.763 -7.849 1.00 95.75 472 PRO A O 1
ATOM 3627 N N . LEU A 1 473 ? -18.680 -3.641 -7.225 1.00 95.75 473 LEU A N 1
ATOM 3628 C CA . LEU A 1 473 ? -17.493 -4.487 -7.116 1.00 95.75 473 LEU A CA 1
ATOM 3629 C C . LEU A 1 473 ? -17.575 -5.566 -8.197 1.00 95.75 473 LEU A C 1
ATOM 3631 O O . LEU A 1 473 ? -18.379 -6.492 -8.110 1.00 95.75 473 LEU A O 1
ATOM 3635 N N . VAL A 1 474 ? -16.756 -5.420 -9.236 1.00 94.88 474 VAL A N 1
ATOM 3636 C CA . VAL A 1 474 ? -16.839 -6.227 -10.456 1.00 94.88 474 VAL A CA 1
ATOM 3637 C C . VAL A 1 474 ? -15.847 -7.380 -10.408 1.00 94.88 474 VAL A C 1
ATOM 3639 O O . VAL A 1 474 ? -14.636 -7.163 -10.328 1.00 94.88 474 VAL A O 1
ATOM 3642 N N . LEU A 1 475 ? -16.372 -8.593 -10.505 1.00 91.19 475 LEU A N 1
ATOM 3643 C CA . LEU A 1 475 ? -15.654 -9.838 -10.748 1.00 91.19 475 LEU A CA 1
ATOM 3644 C C . LEU A 1 475 ? -15.730 -10.173 -12.236 1.00 91.19 475 LEU A C 1
ATOM 3646 O O . LEU A 1 475 ? -16.787 -10.022 -12.850 1.00 91.19 475 LEU A O 1
ATOM 3650 N N . ASN A 1 476 ? -14.612 -10.609 -12.807 1.00 85.75 476 ASN A N 1
ATOM 3651 C CA . ASN A 1 476 ? -14.546 -11.006 -14.207 1.00 85.75 476 ASN A CA 1
ATOM 3652 C C . ASN A 1 476 ? -13.430 -12.039 -14.417 1.00 85.75 476 ASN A C 1
ATOM 3654 O O . ASN A 1 476 ? -12.284 -11.774 -14.041 1.00 85.75 476 ASN A O 1
ATOM 3658 N N . ASP A 1 477 ? -13.770 -13.179 -15.015 1.00 75.00 477 ASP A N 1
ATOM 3659 C CA . ASP A 1 477 ? -12.858 -14.271 -15.394 1.00 75.00 477 ASP A CA 1
ATOM 3660 C C . ASP A 1 477 ? -12.759 -14.491 -16.915 1.00 75.00 477 ASP A C 1
ATOM 3662 O O . ASP A 1 477 ? -12.122 -15.440 -17.360 1.00 75.00 477 ASP A O 1
ATOM 3666 N N . GLY A 1 478 ? -13.339 -13.592 -17.713 1.00 70.69 478 GLY A N 1
ATOM 3667 C CA . GLY A 1 478 ? -13.333 -13.625 -19.175 1.00 70.69 478 GLY A CA 1
ATOM 3668 C C . GLY A 1 478 ? -14.654 -14.087 -19.772 1.00 70.69 478 GLY A C 1
ATOM 3669 O O . GLY A 1 478 ? -15.044 -13.554 -20.812 1.00 70.69 478 GLY A O 1
ATOM 3670 N N . ASP A 1 479 ? -15.357 -14.982 -19.081 1.00 70.19 479 ASP A N 1
ATOM 3671 C CA . ASP A 1 479 ? -16.597 -15.597 -19.560 1.00 70.19 479 ASP A CA 1
ATOM 3672 C C . ASP A 1 479 ? -17.827 -15.002 -18.865 1.00 70.19 479 ASP A C 1
ATOM 3674 O O . ASP A 1 479 ? -18.875 -14.815 -19.487 1.00 70.19 479 ASP A O 1
ATOM 3678 N N . GLN A 1 480 ? -17.690 -14.621 -17.592 1.00 79.69 480 GLN A N 1
ATOM 3679 C CA . GLN A 1 480 ? -18.763 -14.029 -16.795 1.00 79.69 480 GLN A CA 1
ATOM 3680 C C . GLN A 1 480 ? -18.346 -12.707 -16.143 1.00 79.69 480 GLN A C 1
ATOM 3682 O O . GLN A 1 480 ? -17.198 -12.489 -15.750 1.00 79.69 480 GLN A O 1
ATOM 3687 N N . ILE A 1 481 ? -19.323 -11.805 -16.004 1.00 85.94 481 ILE A N 1
ATOM 3688 C CA . ILE A 1 481 ? -19.184 -10.549 -15.263 1.00 85.94 481 ILE A CA 1
ATOM 3689 C C . ILE A 1 481 ? -20.185 -10.566 -14.117 1.00 85.94 481 ILE A C 1
ATOM 3691 O O . ILE A 1 481 ? -21.393 -10.498 -14.342 1.00 85.94 481 ILE A O 1
ATOM 3695 N N . VAL A 1 482 ? -19.683 -10.610 -12.886 1.00 91.25 482 VAL A N 1
ATOM 3696 C CA . VAL A 1 482 ? -20.512 -10.588 -11.677 1.00 91.25 482 VAL A CA 1
ATOM 3697 C C . VAL A 1 482 ? -20.305 -9.263 -10.957 1.00 91.25 482 VAL A C 1
ATOM 3699 O O . VAL A 1 482 ? -19.177 -8.848 -10.699 1.00 91.25 482 VAL A O 1
ATOM 3702 N N . ASN A 1 483 ? -21.401 -8.587 -10.618 1.00 92.62 483 ASN A N 1
ATOM 3703 C CA . ASN A 1 483 ? -21.375 -7.348 -9.847 1.00 92.62 483 ASN A CA 1
ATOM 3704 C C . ASN A 1 483 ? -21.885 -7.600 -8.423 1.00 92.62 483 ASN A C 1
ATOM 3706 O O . ASN A 1 483 ? -23.002 -8.083 -8.240 1.00 92.62 483 ASN A O 1
ATOM 3710 N N . ILE A 1 484 ? -21.082 -7.243 -7.421 1.00 94.38 484 ILE A N 1
ATOM 3711 C CA . ILE A 1 484 ? -21.470 -7.254 -6.009 1.00 94.38 484 ILE A CA 1
ATOM 3712 C C . ILE A 1 484 ? -21.526 -5.800 -5.514 1.00 94.38 484 ILE A C 1
ATOM 3714 O O . ILE A 1 484 ? -20.504 -5.114 -5.538 1.00 94.38 484 ILE A O 1
ATOM 3718 N N . PRO A 1 485 ? -22.682 -5.291 -5.058 1.00 94.69 485 PRO A N 1
ATOM 3719 C CA . PRO A 1 485 ? -22.768 -3.931 -4.542 1.00 94.69 485 PRO A CA 1
ATOM 3720 C C . PRO A 1 485 ? -22.132 -3.815 -3.147 1.00 94.69 485 PRO A C 1
ATOM 3722 O O . PRO A 1 485 ? -22.423 -4.594 -2.241 1.00 94.69 485 PRO A O 1
ATOM 3725 N N . SER A 1 486 ? -21.294 -2.798 -2.941 1.00 95.12 486 SER A N 1
ATOM 3726 C CA . SER A 1 486 ? -20.842 -2.385 -1.607 1.00 95.12 486 SER A CA 1
ATOM 3727 C C . SER A 1 486 ? -21.839 -1.383 -1.017 1.00 95.12 486 SER A C 1
ATOM 3729 O O . SER A 1 486 ? -21.769 -0.189 -1.326 1.00 95.12 486 SER A O 1
ATOM 3731 N N . ASN A 1 487 ? -22.761 -1.870 -0.179 1.00 93.44 487 ASN A N 1
ATOM 3732 C CA . ASN A 1 487 ? -23.845 -1.075 0.424 1.00 93.44 487 ASN A CA 1
ATOM 3733 C C . ASN A 1 487 ? -23.503 -0.506 1.808 1.00 93.44 487 ASN A C 1
ATOM 3735 O O . ASN A 1 487 ? -23.911 0.602 2.138 1.00 93.44 487 ASN A O 1
ATOM 3739 N N . GLN A 1 488 ? -22.741 -1.250 2.605 1.00 94.69 488 GLN A N 1
ATOM 3740 C CA . GLN A 1 488 ? -22.389 -0.908 3.983 1.00 94.69 488 GLN A CA 1
ATOM 3741 C C . GLN A 1 488 ? -20.868 -0.816 4.142 1.00 94.69 488 GLN A C 1
ATOM 3743 O O . GLN A 1 488 ? -20.112 -1.263 3.269 1.00 94.69 488 GLN A O 1
ATOM 3748 N N . GLY A 1 489 ? -20.420 -0.194 5.231 1.00 94.69 489 GLY A N 1
ATOM 3749 C CA . GLY A 1 489 ? -19.008 -0.084 5.552 1.00 94.69 489 GLY A CA 1
ATOM 3750 C C . GLY A 1 489 ? -18.227 0.812 4.602 1.00 94.69 489 GLY A C 1
ATOM 3751 O O . GLY A 1 489 ? -18.772 1.530 3.750 1.00 94.69 489 GLY A O 1
ATOM 3752 N N . VAL A 1 490 ? -16.914 0.745 4.772 1.00 94.31 490 VAL A N 1
ATOM 3753 C CA . VAL A 1 490 ? -15.921 1.410 3.942 1.00 94.31 490 VAL A CA 1
ATOM 3754 C C . VAL A 1 490 ? -15.327 0.410 2.949 1.00 94.31 490 VAL A C 1
ATOM 3756 O O . VAL A 1 490 ? -15.112 -0.762 3.258 1.00 94.31 490 VAL A O 1
ATOM 3759 N N . ARG A 1 491 ? -15.049 0.855 1.723 1.00 91.44 491 ARG A N 1
ATOM 3760 C CA . ARG A 1 491 ? -14.571 -0.048 0.667 1.00 91.44 491 ARG A CA 1
ATOM 3761 C C . ARG A 1 491 ? -13.104 -0.404 0.896 1.00 91.44 491 ARG A C 1
ATOM 3763 O O . ARG A 1 491 ? -12.251 0.477 1.009 1.00 91.44 491 ARG A O 1
ATOM 3770 N N . GLN A 1 492 ? -12.782 -1.694 0.916 1.00 85.38 492 GLN A N 1
ATOM 3771 C CA . GLN A 1 492 ? -11.394 -2.150 1.023 1.00 85.38 492 GLN A CA 1
ATOM 3772 C C . GLN A 1 492 ? -10.599 -1.751 -0.228 1.00 85.38 492 GLN A C 1
ATOM 3774 O O . GLN A 1 492 ? -11.048 -1.967 -1.346 1.00 85.38 492 GLN A O 1
ATOM 3779 N N . GLY A 1 493 ? -9.419 -1.152 -0.052 1.00 85.19 493 GLY A N 1
ATOM 3780 C CA . GLY A 1 493 ? -8.608 -0.631 -1.164 1.00 85.19 493 GLY A CA 1
ATOM 3781 C C . GLY A 1 493 ? -8.974 0.789 -1.626 1.00 85.19 493 GLY A C 1
ATOM 3782 O O . GLY A 1 493 ? -8.254 1.363 -2.450 1.00 85.19 493 GLY A O 1
ATOM 3783 N N . ASP A 1 494 ? -10.030 1.390 -1.067 1.00 91.94 494 ASP A N 1
ATOM 3784 C CA . ASP A 1 494 ? -10.310 2.821 -1.198 1.00 91.94 494 ASP A CA 1
ATOM 3785 C C . ASP A 1 494 ? -9.292 3.634 -0.372 1.00 91.94 494 ASP A C 1
ATOM 3787 O O . ASP A 1 494 ? -9.093 3.334 0.807 1.00 91.94 494 ASP A O 1
ATOM 3791 N N . PRO A 1 495 ? -8.649 4.676 -0.932 1.00 92.12 495 PRO A N 1
ATOM 3792 C CA . PRO A 1 495 ? -7.755 5.557 -0.187 1.00 92.12 495 PRO A CA 1
ATOM 3793 C C . PRO A 1 495 ? -8.395 6.234 1.024 1.00 92.12 495 PRO A C 1
ATOM 3795 O O . PRO A 1 495 ? -7.681 6.487 1.991 1.00 92.12 495 PRO A O 1
ATOM 3798 N N . LEU A 1 496 ? -9.705 6.503 0.987 1.00 93.81 496 LEU A N 1
ATOM 3799 C CA . LEU A 1 496 ? -10.444 7.025 2.138 1.00 93.81 496 LEU A CA 1
ATOM 3800 C C . LEU A 1 496 ? -10.750 5.946 3.179 1.00 93.81 496 LEU A C 1
ATOM 3802 O O . LEU A 1 496 ? -11.003 6.288 4.328 1.00 93.81 496 LEU A O 1
ATOM 3806 N N . GLY A 1 497 ? -10.735 4.665 2.799 1.00 94.88 497 GLY A N 1
ATOM 3807 C CA . GLY A 1 497 ? -11.202 3.552 3.627 1.00 94.88 497 GLY A CA 1
ATOM 3808 C C . GLY A 1 497 ? -10.618 3.550 5.043 1.00 94.88 497 GLY A C 1
ATOM 3809 O O . GLY A 1 497 ? -11.397 3.601 5.991 1.00 94.88 497 GLY A O 1
ATOM 3810 N N . PRO A 1 498 ? -9.280 3.575 5.209 1.00 95.75 498 PRO A N 1
ATOM 3811 C CA . PRO A 1 498 ? -8.653 3.629 6.530 1.00 95.75 498 PRO A CA 1
ATOM 3812 C C . PRO A 1 498 ? -9.100 4.836 7.366 1.00 95.75 498 PRO A C 1
ATOM 3814 O O . PRO A 1 498 ? -9.463 4.674 8.524 1.00 95.75 498 PRO A O 1
ATOM 3817 N N . LEU A 1 499 ? -9.140 6.036 6.771 1.00 95.94 499 LEU A N 1
ATOM 3818 C CA . LEU A 1 499 ? -9.547 7.264 7.466 1.00 95.94 499 LEU A CA 1
ATOM 3819 C C . LEU A 1 499 ? -11.009 7.199 7.907 1.00 95.94 499 LEU A C 1
ATOM 3821 O O . LEU A 1 499 ? -11.328 7.536 9.041 1.00 95.94 499 LEU A O 1
ATOM 3825 N N . LEU A 1 500 ? -11.892 6.769 7.008 1.00 96.69 500 LEU A N 1
ATOM 3826 C CA . LEU A 1 500 ? -13.319 6.668 7.279 1.00 96.69 500 LEU A CA 1
ATOM 3827 C C . LEU A 1 500 ? -13.608 5.611 8.344 1.00 96.69 500 LEU A C 1
ATOM 3829 O O . LEU A 1 500 ? -14.411 5.870 9.232 1.00 96.69 500 LEU A O 1
ATOM 3833 N N . PHE A 1 501 ? -12.922 4.466 8.310 1.00 96.56 501 PHE A N 1
ATOM 3834 C CA . PHE A 1 501 ? -13.043 3.468 9.369 1.00 96.56 501 PHE A CA 1
ATOM 3835 C C . PHE A 1 501 ? -12.626 4.055 10.720 1.00 96.56 501 PHE A C 1
ATOM 3837 O O . PHE A 1 501 ? -13.420 4.069 11.654 1.00 96.56 501 PHE A O 1
ATOM 3844 N N . SER A 1 502 ? -11.416 4.618 10.787 1.00 96.38 502 SER A N 1
ATOM 3845 C CA . SER A 1 502 ? -10.866 5.265 11.979 1.00 96.38 502 SER A CA 1
ATOM 3846 C C . SER A 1 502 ? -11.770 6.366 12.543 1.00 96.38 502 SER A C 1
ATOM 3848 O O . SER A 1 502 ? -11.952 6.436 13.754 1.00 96.38 502 SER A O 1
ATOM 3850 N N . LEU A 1 503 ? -12.370 7.194 11.684 1.00 95.62 503 LEU A N 1
ATOM 3851 C CA . LEU A 1 503 ? -13.343 8.212 12.088 1.00 95.62 503 LEU A CA 1
ATOM 3852 C C . LEU A 1 503 ? -14.642 7.597 12.608 1.00 95.62 503 LEU A C 1
ATOM 3854 O O . LEU A 1 503 ? -15.158 8.039 13.629 1.00 95.62 503 LEU A O 1
ATOM 3858 N N . GLY A 1 504 ? -15.175 6.590 11.916 1.00 95.00 504 GLY A N 1
ATOM 3859 C CA . GLY A 1 504 ? -16.439 5.957 12.287 1.00 95.00 504 GLY A CA 1
ATOM 3860 C C . GLY A 1 504 ? -16.385 5.207 13.619 1.00 95.00 504 GLY A C 1
ATOM 3861 O O . GLY A 1 504 ? -17.422 5.047 14.255 1.00 95.00 504 GLY A O 1
ATOM 3862 N N . VAL A 1 505 ? -15.193 4.791 14.059 1.00 94.88 505 VAL A N 1
ATOM 3863 C CA . VAL A 1 505 ? -14.979 4.166 15.375 1.00 94.88 505 VAL A CA 1
ATOM 3864 C C . VAL A 1 505 ? -14.426 5.127 16.429 1.00 94.88 505 VAL A C 1
ATOM 3866 O O . VAL A 1 505 ? -14.238 4.728 17.572 1.00 94.88 505 VAL A O 1
ATOM 3869 N N . LYS A 1 506 ? -14.149 6.390 16.083 1.00 93.75 506 LYS A N 1
ATOM 3870 C CA . LYS A 1 506 ? -13.513 7.333 17.013 1.00 93.75 506 LYS A CA 1
ATOM 3871 C C . LYS A 1 506 ? -14.317 7.518 18.294 1.00 93.75 506 LYS A C 1
ATOM 3873 O O . LYS A 1 506 ? -13.773 7.331 19.376 1.00 93.75 506 LYS A O 1
ATOM 3878 N N . ASP A 1 507 ? -15.582 7.904 18.149 1.00 93.69 507 ASP A N 1
ATOM 3879 C CA . ASP A 1 507 ? -16.423 8.249 19.298 1.00 93.69 507 ASP A CA 1
ATOM 3880 C C . ASP A 1 507 ? -16.609 7.026 20.196 1.00 93.69 507 ASP A C 1
ATOM 3882 O O . ASP A 1 507 ? -16.446 7.126 21.403 1.00 93.69 507 ASP A O 1
ATOM 3886 N N . ILE A 1 508 ? -16.793 5.842 19.603 1.00 94.75 508 ILE A N 1
ATOM 3887 C CA . ILE A 1 508 ? -17.006 4.627 20.387 1.00 94.75 508 ILE A CA 1
ATOM 3888 C C . ILE A 1 508 ? -15.751 4.152 21.133 1.00 94.75 508 ILE A C 1
ATOM 3890 O O . ILE A 1 508 ? -15.853 3.621 22.234 1.00 94.75 508 ILE A O 1
ATOM 3894 N N . LEU A 1 509 ? -14.555 4.367 20.573 1.00 95.62 509 LEU A N 1
ATOM 3895 C CA . LEU A 1 509 ? -13.307 4.096 21.291 1.00 95.62 509 LEU A CA 1
ATOM 3896 C C . LEU A 1 509 ? -13.088 5.091 22.437 1.00 95.62 509 LEU A C 1
ATOM 3898 O O . LEU A 1 509 ? -12.563 4.699 23.476 1.00 95.62 509 LEU A O 1
ATOM 3902 N N . GLN A 1 510 ? -13.505 6.349 22.268 1.00 94.88 510 GLN A N 1
ATOM 3903 C CA . GLN A 1 510 ? -13.449 7.348 23.335 1.00 94.88 510 GLN A CA 1
ATOM 3904 C C . GLN A 1 510 ? -14.445 7.025 24.456 1.00 94.88 510 GLN A C 1
ATOM 3906 O O . GLN A 1 510 ? -14.089 7.119 25.627 1.00 94.88 510 GLN A O 1
ATOM 3911 N N . ASP A 1 511 ? -15.659 6.600 24.111 1.00 95.75 511 ASP A N 1
ATOM 3912 C CA . ASP A 1 511 ? -16.670 6.184 25.085 1.00 95.75 511 ASP A CA 1
ATOM 3913 C C . ASP A 1 511 ? -16.175 4.984 25.908 1.00 95.75 511 ASP A C 1
ATOM 3915 O O . ASP A 1 511 ? -16.261 5.001 27.136 1.00 95.75 511 ASP A O 1
ATOM 3919 N N . LEU A 1 512 ? -15.553 3.990 25.258 1.00 96.88 512 LEU A N 1
ATOM 3920 C CA . LEU A 1 512 ? -14.933 2.860 25.957 1.00 96.88 512 LEU A CA 1
ATOM 3921 C C . LEU A 1 512 ? -13.768 3.304 26.852 1.00 96.88 512 LEU A C 1
ATOM 3923 O O . LEU A 1 512 ? -13.628 2.821 27.972 1.00 96.88 512 LEU A O 1
ATOM 3927 N N . GLN A 1 513 ? -12.935 4.237 26.377 1.00 95.69 513 GLN A N 1
ATOM 3928 C CA . GLN A 1 513 ? -11.826 4.786 27.161 1.00 95.69 513 GLN A CA 1
ATOM 3929 C C . GLN A 1 513 ? -12.325 5.492 28.429 1.00 95.69 513 GLN A C 1
ATOM 3931 O O . GLN A 1 513 ? -11.682 5.369 29.471 1.00 95.69 513 GLN A O 1
ATOM 3936 N N . ASN A 1 514 ? -13.455 6.197 28.348 1.00 96.12 514 ASN A N 1
ATOM 3937 C CA . ASN A 1 514 ? -14.077 6.860 29.493 1.00 96.12 514 ASN A CA 1
ATOM 3938 C C . ASN A 1 514 ? -14.693 5.838 30.464 1.00 96.12 514 ASN A C 1
ATOM 3940 O O . ASN A 1 514 ? -14.541 5.965 31.673 1.00 96.12 514 ASN A O 1
ATOM 3944 N N . GLN A 1 515 ? -15.347 4.788 29.958 1.00 96.94 515 GLN A N 1
ATOM 3945 C CA . GLN A 1 515 ? -15.911 3.729 30.805 1.00 96.94 515 GLN A CA 1
ATOM 3946 C C . GLN A 1 515 ? -14.830 2.960 31.589 1.00 96.94 515 GLN A C 1
ATOM 3948 O O . GLN A 1 515 ? -15.038 2.546 32.733 1.00 96.94 515 GLN A O 1
ATOM 3953 N N . LEU A 1 516 ? -13.658 2.778 30.980 1.00 96.75 516 LEU A N 1
ATOM 3954 C CA . LEU A 1 516 ? -12.512 2.092 31.578 1.00 96.75 516 LEU A CA 1
ATOM 3955 C C . LEU A 1 516 ? -11.503 3.059 32.223 1.00 96.75 516 LEU A C 1
ATOM 3957 O O . LEU A 1 516 ? -10.345 2.685 32.434 1.00 96.75 516 LEU A O 1
ATOM 3961 N N . GLU A 1 517 ? -11.907 4.297 32.520 1.00 94.25 517 GLU A N 1
ATOM 3962 C CA . GLU A 1 517 ? -11.019 5.323 33.067 1.00 94.25 517 GLU A CA 1
ATOM 3963 C C . GLU A 1 517 ? -10.281 4.826 34.323 1.00 94.25 517 GLU A C 1
ATOM 3965 O O . GLU A 1 517 ? -10.841 4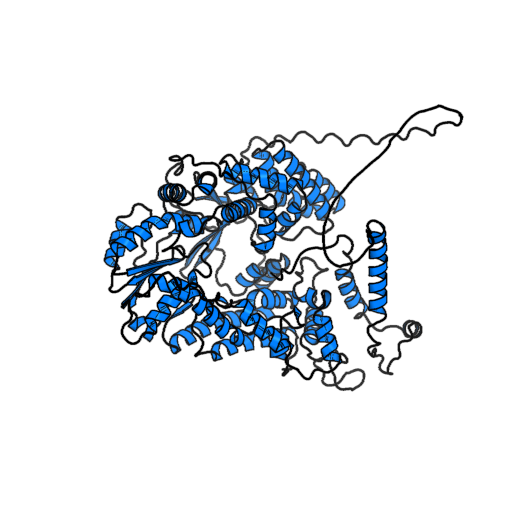.172 35.204 1.00 94.25 517 GLU A O 1
ATOM 3970 N N . GLY A 1 518 ? -8.968 5.070 34.369 1.00 91.50 518 GLY A N 1
ATOM 3971 C CA . GLY A 1 518 ? -8.089 4.618 35.451 1.00 91.50 518 GLY A CA 1
ATOM 3972 C C . GLY A 1 518 ? -7.774 3.115 35.464 1.00 91.50 518 GLY A C 1
ATOM 3973 O O . GLY A 1 518 ? -6.826 2.719 36.155 1.00 91.50 518 GLY A O 1
ATOM 3974 N N . ARG A 1 519 ? -8.498 2.294 34.691 1.00 95.44 519 ARG A N 1
ATOM 3975 C CA . ARG A 1 519 ? -8.351 0.829 34.620 1.00 95.44 519 ARG A CA 1
ATOM 3976 C C . ARG A 1 519 ? -7.670 0.357 33.343 1.00 95.44 519 ARG A C 1
ATOM 3978 O O . ARG A 1 519 ? -6.879 -0.582 33.414 1.00 95.44 519 ARG A O 1
ATOM 3985 N N . ALA A 1 520 ? -7.920 1.008 32.207 1.00 95.25 520 ALA A N 1
ATOM 3986 C CA . ALA A 1 520 ? -7.281 0.663 30.942 1.00 95.25 520 ALA A CA 1
ATOM 3987 C C . ALA A 1 520 ? -6.947 1.876 30.065 1.00 95.25 520 ALA A C 1
ATOM 3989 O O . ALA A 1 520 ? -7.622 2.901 30.099 1.00 95.25 520 ALA A O 1
ATOM 3990 N N . THR A 1 521 ? -5.929 1.713 29.223 1.00 94.56 521 THR A N 1
ATOM 3991 C CA . THR A 1 521 ? -5.538 2.654 28.169 1.00 94.56 521 THR A CA 1
ATOM 3992 C C . THR A 1 521 ? -5.730 2.000 26.807 1.00 94.56 521 THR A C 1
ATOM 3994 O O . THR A 1 521 ? -5.188 0.923 26.551 1.00 94.56 521 THR A O 1
ATOM 3997 N N . ILE A 1 522 ? -6.471 2.661 25.918 1.00 95.88 522 ILE A N 1
ATOM 3998 C CA . ILE A 1 522 ? -6.869 2.131 24.612 1.00 95.88 522 ILE A CA 1
ATOM 3999 C C . ILE A 1 522 ? -6.044 2.766 23.499 1.00 95.88 522 ILE A C 1
ATOM 4001 O O . ILE A 1 522 ? -6.071 3.984 23.295 1.00 95.88 522 ILE A O 1
ATOM 4005 N N . MET A 1 523 ? -5.380 1.920 22.715 1.00 95.56 523 MET A N 1
ATOM 4006 C CA . MET A 1 523 ? -4.649 2.309 21.515 1.00 95.56 523 MET A CA 1
ATOM 4007 C C . MET A 1 523 ? -5.096 1.452 20.335 1.00 95.56 523 MET A C 1
ATOM 4009 O O . MET A 1 523 ? -5.147 0.228 20.421 1.00 95.56 523 MET A O 1
ATOM 4013 N N . ALA A 1 524 ? -5.393 2.086 19.209 1.00 96.38 524 ALA A N 1
ATOM 4014 C CA . ALA A 1 524 ? -5.883 1.420 18.015 1.00 96.38 524 ALA A CA 1
ATOM 4015 C C . ALA A 1 524 ? -5.019 1.749 16.798 1.00 96.38 524 ALA A C 1
ATOM 4017 O O . ALA A 1 524 ? -4.631 2.899 16.575 1.00 96.38 524 ALA A O 1
ATOM 4018 N N . TYR A 1 525 ? -4.778 0.739 15.971 1.00 96.25 525 TYR A N 1
ATOM 4019 C CA . TYR A 1 525 ? -4.255 0.885 14.623 1.00 96.25 525 TYR A CA 1
ATOM 4020 C C . TYR A 1 525 ? -5.287 0.330 13.643 1.00 96.25 525 TYR A C 1
ATOM 4022 O O . TYR A 1 525 ? -5.370 -0.871 13.414 1.00 96.25 525 TYR A O 1
ATOM 4030 N N . LEU A 1 526 ? -6.088 1.222 13.059 1.00 95.31 526 LEU A N 1
ATOM 4031 C CA . LEU A 1 526 ? -7.262 0.853 12.266 1.00 95.31 526 LEU A CA 1
ATOM 4032 C C . LEU A 1 526 ? -8.217 -0.032 13.086 1.00 95.31 526 LEU A C 1
ATOM 4034 O O . LEU A 1 526 ? -8.727 0.448 14.098 1.00 95.31 526 LEU A O 1
ATOM 4038 N N . ASP A 1 527 ? -8.485 -1.258 12.632 1.00 94.56 527 ASP A N 1
ATOM 4039 C CA . ASP A 1 527 ? -9.336 -2.260 13.279 1.00 94.56 527 ASP A CA 1
ATOM 4040 C C . ASP A 1 527 ? -8.635 -3.063 14.380 1.00 94.56 527 ASP A C 1
ATOM 4042 O O . ASP A 1 527 ? -9.330 -3.652 15.206 1.00 94.56 527 ASP A O 1
ATOM 4046 N N . ASP A 1 528 ? -7.302 -3.038 14.445 1.00 96.25 528 ASP A N 1
ATOM 4047 C CA . ASP A 1 528 ? -6.545 -3.668 15.525 1.00 96.25 528 ASP A CA 1
ATOM 4048 C C . ASP A 1 528 ? -6.570 -2.765 16.773 1.00 96.25 528 ASP A C 1
ATOM 4050 O O . ASP A 1 528 ? -5.872 -1.746 16.832 1.00 96.25 528 ASP A O 1
ATOM 4054 N N . VAL A 1 529 ? -7.379 -3.122 17.775 1.00 97.50 529 VAL A N 1
ATOM 4055 C CA . VAL A 1 529 ? -7.528 -2.360 19.029 1.00 97.50 529 VAL A CA 1
ATOM 4056 C C . VAL A 1 529 ? -6.860 -3.107 20.180 1.00 97.50 529 VAL A C 1
ATOM 4058 O O . VAL A 1 529 ? -7.120 -4.291 20.386 1.00 97.50 529 VAL A O 1
ATOM 4061 N N . TYR A 1 530 ? -6.030 -2.398 20.943 1.00 97.62 530 TYR A N 1
ATOM 4062 C CA . TYR A 1 530 ? -5.298 -2.919 22.092 1.00 97.62 530 TYR A CA 1
ATOM 4063 C C . TYR A 1 530 ? -5.640 -2.130 23.352 1.00 97.62 530 TYR A C 1
ATOM 4065 O O . TYR A 1 530 ? -5.667 -0.898 23.334 1.00 97.62 530 TYR A O 1
ATOM 4073 N N . LEU A 1 531 ? -5.879 -2.848 24.447 1.00 97.62 531 LEU A N 1
ATOM 4074 C CA . LEU A 1 531 ? -6.107 -2.279 25.766 1.00 97.62 531 LEU A CA 1
ATOM 4075 C C . LEU A 1 531 ? -4.968 -2.714 26.683 1.00 97.62 531 LEU A C 1
ATOM 4077 O O . LEU A 1 531 ? -4.744 -3.907 26.886 1.00 97.62 531 LEU A O 1
ATOM 4081 N N . PHE A 1 532 ? -4.271 -1.737 27.247 1.00 96.06 532 PHE A N 1
ATOM 4082 C CA . PHE A 1 532 ? -3.341 -1.934 28.351 1.00 96.06 532 PHE A CA 1
ATOM 4083 C C . PHE A 1 532 ? -4.144 -1.784 29.636 1.00 96.06 532 PHE A C 1
ATOM 4085 O O . PHE A 1 532 ? -4.602 -0.682 29.921 1.00 96.06 532 PHE A O 1
ATOM 4092 N N . ALA A 1 533 ? -4.382 -2.874 30.364 1.00 96.56 533 ALA A N 1
ATOM 4093 C CA . ALA A 1 533 ? -5.348 -2.911 31.461 1.00 96.56 533 ALA A CA 1
ATOM 4094 C C . ALA A 1 533 ? -4.718 -3.362 32.788 1.00 96.56 533 ALA A C 1
ATOM 4096 O O . ALA A 1 533 ? -3.789 -4.169 32.826 1.00 96.56 533 ALA A O 1
ATOM 4097 N N . LYS A 1 534 ? -5.215 -2.814 33.900 1.00 95.25 534 LYS A N 1
ATOM 4098 C CA . LYS A 1 534 ? -4.804 -3.172 35.271 1.00 95.25 534 LYS A CA 1
ATOM 4099 C C . LYS A 1 534 ? -5.439 -4.467 35.773 1.00 95.25 534 LYS A C 1
ATOM 4101 O O . LYS A 1 534 ? -4.976 -5.025 36.766 1.00 95.25 534 LYS A O 1
ATOM 4106 N N . GLU A 1 535 ? -6.451 -4.946 35.068 1.00 95.25 535 GLU A N 1
ATOM 4107 C CA . GLU A 1 535 ? -7.203 -6.169 35.325 1.00 95.25 535 GLU A CA 1
ATOM 4108 C C . GLU A 1 535 ? -7.802 -6.680 34.006 1.00 95.25 535 GLU A C 1
ATOM 4110 O O . GLU A 1 535 ? -7.754 -5.979 32.990 1.00 95.25 535 GLU A O 1
ATOM 4115 N N . ASP A 1 536 ? -8.345 -7.897 34.002 1.00 97.12 536 ASP A N 1
ATOM 4116 C CA . ASP A 1 536 ? -9.076 -8.408 32.843 1.00 97.12 536 ASP A CA 1
ATOM 4117 C C . ASP A 1 536 ? -10.458 -7.740 32.759 1.00 97.12 536 ASP A C 1
ATOM 4119 O O . ASP A 1 536 ? -11.331 -7.970 33.591 1.00 97.12 536 ASP A O 1
ATOM 4123 N N . VAL A 1 537 ? -10.640 -6.899 31.740 1.00 97.81 537 VAL A N 1
ATOM 4124 C CA . VAL A 1 537 ? -11.877 -6.145 31.472 1.00 97.81 537 VAL A CA 1
ATOM 4125 C C . VAL A 1 537 ? -12.639 -6.681 30.256 1.00 97.81 537 VAL A C 1
ATOM 4127 O O . VAL A 1 537 ? -13.538 -6.022 29.735 1.00 97.81 537 VAL A O 1
ATOM 4130 N N . MET A 1 538 ? -12.271 -7.855 29.738 1.00 97.50 538 MET A N 1
ATOM 4131 C CA . MET A 1 538 ? -12.734 -8.306 28.426 1.00 97.50 538 MET A CA 1
ATOM 4132 C C . MET A 1 538 ? -14.246 -8.573 28.360 1.00 97.50 538 MET A C 1
ATOM 4134 O O . MET A 1 538 ? -14.861 -8.292 27.331 1.00 97.50 538 MET A O 1
ATOM 4138 N N . ASP A 1 539 ? -14.865 -9.053 29.440 1.00 96.50 539 ASP A N 1
ATOM 4139 C CA . ASP A 1 539 ? -16.318 -9.283 29.478 1.00 96.50 539 ASP A CA 1
ATOM 4140 C C . ASP A 1 539 ? -17.110 -7.963 29.481 1.00 96.50 539 ASP A C 1
ATOM 4142 O O . ASP A 1 539 ? -18.124 -7.844 28.792 1.00 96.50 539 ASP A O 1
ATOM 4146 N N . GLU A 1 540 ? -16.605 -6.934 30.171 1.00 96.94 540 GLU A N 1
ATOM 4147 C CA . GLU A 1 540 ? -17.173 -5.579 30.149 1.00 96.94 540 GLU A CA 1
ATOM 4148 C C . GLU A 1 540 ? -17.039 -4.943 28.756 1.00 96.94 540 GLU A C 1
ATOM 4150 O O . GLU A 1 540 ? -17.989 -4.347 28.247 1.00 96.94 540 GLU A O 1
ATOM 4155 N N . VAL A 1 541 ? -15.886 -5.122 28.101 1.00 97.50 541 VAL A N 1
ATOM 4156 C CA . VAL A 1 541 ? -15.659 -4.681 26.714 1.00 97.50 541 VAL A CA 1
ATOM 4157 C C . VAL A 1 541 ? -16.609 -5.395 25.749 1.00 97.50 541 VAL A C 1
ATOM 4159 O O . VAL A 1 541 ? -17.120 -4.782 24.807 1.00 97.50 541 VAL A O 1
ATOM 4162 N N . GLU A 1 542 ? -16.863 -6.687 25.963 1.00 95.94 542 GLU A N 1
ATOM 4163 C CA . GLU A 1 542 ? -17.787 -7.450 25.131 1.00 95.94 542 GLU A CA 1
ATOM 4164 C C . GLU A 1 542 ? -19.226 -6.945 25.263 1.00 95.94 542 GLU A C 1
ATOM 4166 O O . GLU A 1 542 ? -19.890 -6.724 24.244 1.00 95.94 542 GLU A O 1
ATOM 4171 N N . GLU A 1 543 ? -19.690 -6.714 26.493 1.00 95.81 543 GLU A N 1
ATOM 4172 C CA . GLU A 1 543 ? -21.009 -6.133 26.753 1.00 95.81 543 GLU A CA 1
ATOM 4173 C C . GLU A 1 543 ? -21.122 -4.721 26.172 1.00 95.81 543 GLU A C 1
ATOM 4175 O O . GLU A 1 543 ? -22.102 -4.409 25.489 1.00 95.81 543 GLU A O 1
ATOM 4180 N N . PHE A 1 544 ? -20.082 -3.897 26.336 1.00 96.62 544 PHE A N 1
ATOM 4181 C CA . PHE A 1 544 ? -20.035 -2.566 25.746 1.00 96.62 544 PHE A CA 1
ATOM 4182 C C . PHE A 1 544 ? -20.283 -2.634 24.241 1.00 96.62 544 PHE A C 1
ATOM 4184 O O . PHE A 1 544 ? -21.264 -2.060 23.774 1.00 96.62 544 PHE A O 1
ATOM 4191 N N . PHE A 1 545 ? -19.487 -3.401 23.481 1.00 95.31 545 PHE A N 1
ATOM 4192 C CA . PHE A 1 545 ? -19.648 -3.497 22.024 1.00 95.31 545 PHE A CA 1
ATOM 4193 C C . PHE A 1 545 ? -20.989 -4.107 21.598 1.00 95.31 545 PHE A C 1
ATOM 4195 O O . PHE A 1 545 ? -21.526 -3.702 20.561 1.00 95.31 545 PHE A O 1
ATOM 4202 N N . ARG A 1 546 ? -21.558 -5.022 22.396 1.00 93.56 546 ARG A N 1
ATOM 4203 C CA . ARG A 1 546 ? -22.892 -5.608 22.178 1.00 93.56 546 ARG A CA 1
ATOM 4204 C C . ARG A 1 546 ? -24.008 -4.566 22.271 1.00 93.56 546 ARG A C 1
ATOM 4206 O O . ARG A 1 546 ? -24.968 -4.654 21.508 1.00 93.56 546 ARG A O 1
ATOM 4213 N N . SER A 1 547 ? -23.856 -3.570 23.144 1.00 92.62 547 SER A N 1
ATOM 4214 C CA . SER A 1 547 ? -24.814 -2.467 23.307 1.00 92.62 547 SER A CA 1
ATOM 4215 C C . SER A 1 547 ? -24.717 -1.389 22.213 1.00 92.62 547 SER A C 1
ATOM 4217 O O . SER A 1 547 ? -25.640 -0.594 22.024 1.00 92.62 547 SER A O 1
ATOM 4219 N N . THR A 1 548 ? -23.615 -1.350 21.455 1.00 91.06 548 THR A N 1
ATOM 4220 C CA . THR A 1 548 ? -23.377 -0.287 20.467 1.00 91.06 548 THR A CA 1
ATOM 4221 C C . THR A 1 548 ? -24.198 -0.456 19.195 1.00 91.06 548 THR A C 1
ATOM 4223 O O . THR A 1 548 ? -24.470 -1.553 18.711 1.00 91.06 548 THR A O 1
ATOM 4226 N N . SER A 1 549 ? -24.523 0.669 18.558 1.00 87.88 549 SER A N 1
ATOM 4227 C CA . SER A 1 549 ? -25.266 0.683 17.296 1.00 87.88 549 SER A CA 1
ATOM 4228 C C . SER A 1 549 ? -24.382 0.839 16.051 1.00 87.88 549 SER A C 1
ATOM 4230 O O . SER A 1 549 ? -24.928 0.921 14.950 1.00 87.88 549 SER A O 1
ATOM 4232 N N . VAL A 1 550 ? -23.045 0.831 16.181 1.00 90.88 550 VAL A N 1
ATOM 4233 C CA . VAL A 1 550 ? -22.086 1.141 15.091 1.00 90.88 550 VAL A CA 1
ATOM 4234 C C . VAL A 1 550 ? -21.897 0.016 14.061 1.00 90.88 550 VAL A C 1
ATOM 4236 O O . VAL A 1 550 ? -21.268 0.223 13.023 1.00 90.88 550 VAL A O 1
ATOM 4239 N N . GLY A 1 551 ? -22.469 -1.168 14.305 1.00 91.38 551 GLY A N 1
ATOM 4240 C CA . GLY A 1 551 ? -22.417 -2.320 13.390 1.00 91.38 551 GLY A CA 1
ATOM 4241 C C . GLY A 1 551 ? -21.154 -3.179 13.507 1.00 91.38 551 GLY A C 1
ATOM 4242 O O . GLY A 1 551 ? -20.967 -4.114 12.727 1.00 91.38 551 GLY A O 1
ATOM 4243 N N . LEU A 1 552 ? -20.285 -2.890 14.477 1.00 93.38 552 LEU A N 1
ATOM 4244 C CA . LEU A 1 552 ? -19.135 -3.729 14.791 1.00 93.38 552 LEU A CA 1
ATOM 4245 C C . LEU A 1 552 ? -19.535 -4.841 15.757 1.00 93.38 552 LEU A C 1
ATOM 4247 O O . LEU A 1 552 ? -20.223 -4.602 16.742 1.00 93.38 552 LEU A O 1
ATOM 4251 N N . LYS A 1 553 ? -19.076 -6.059 15.466 1.00 93.69 553 LYS A N 1
ATOM 4252 C CA . LYS A 1 553 ? -19.271 -7.232 16.316 1.00 93.69 553 LYS A CA 1
ATOM 4253 C C . LYS A 1 553 ? -17.920 -7.862 16.609 1.00 93.69 553 LYS A C 1
ATOM 4255 O O . LYS A 1 553 ? -17.196 -8.224 15.676 1.00 93.69 553 LYS A O 1
ATOM 4260 N N . LEU A 1 554 ? -17.605 -8.006 17.892 1.00 95.50 554 LEU A N 1
ATOM 4261 C CA . LEU A 1 554 ? -16.397 -8.693 18.327 1.00 95.50 554 LEU A CA 1
ATOM 4262 C C . LEU A 1 554 ? -16.426 -10.159 17.906 1.00 95.50 554 LEU A C 1
ATOM 4264 O O . LEU A 1 554 ? -17.455 -10.839 17.954 1.00 95.50 554 LEU A O 1
ATOM 4268 N N . ASN A 1 555 ? -15.267 -10.646 17.493 1.00 94.88 555 ASN A N 1
ATOM 4269 C CA . ASN A 1 555 ? -15.003 -12.052 17.304 1.00 94.88 555 ASN A CA 1
ATOM 4270 C C . ASN A 1 555 ? -14.286 -12.587 18.544 1.00 94.88 555 ASN A C 1
ATOM 4272 O O . ASN A 1 555 ? -13.059 -12.646 18.574 1.00 94.88 555 ASN A O 1
ATOM 4276 N N . ARG A 1 556 ? -15.052 -13.001 19.560 1.00 94.19 556 ARG A N 1
ATOM 4277 C CA . ARG A 1 556 ? -14.498 -13.449 20.850 1.00 94.19 556 ARG A CA 1
ATOM 4278 C C . ARG A 1 556 ? -13.421 -14.530 20.706 1.00 94.19 556 ARG A C 1
ATOM 4280 O O . ARG A 1 556 ? -12.455 -14.500 21.451 1.00 94.19 556 ARG A O 1
ATOM 4287 N N . SER A 1 557 ? -13.542 -15.415 19.708 1.00 93.94 557 SER A N 1
ATOM 4288 C CA . SER A 1 557 ? -12.560 -16.479 19.420 1.00 93.94 557 SER A CA 1
ATOM 4289 C C . SER A 1 557 ? -11.206 -15.987 18.891 1.00 93.94 557 SER A C 1
ATOM 4291 O O . SER A 1 557 ? -10.244 -16.749 18.867 1.00 93.94 557 SER A O 1
ATOM 4293 N N . LYS A 1 558 ? -11.141 -14.736 18.423 1.00 94.00 558 LYS A N 1
ATOM 4294 C CA . LYS A 1 558 ? -9.924 -14.089 17.918 1.00 94.00 558 LYS A CA 1
ATOM 4295 C C . LYS A 1 558 ? -9.438 -12.946 18.802 1.00 94.00 558 LYS A C 1
ATOM 4297 O O . LYS A 1 558 ? -8.281 -12.558 18.673 1.00 94.00 558 LYS A O 1
ATOM 4302 N N . CYS A 1 559 ? -10.283 -12.435 19.697 1.00 96.62 559 CYS A N 1
ATOM 4303 C CA . CYS A 1 559 ? -9.821 -11.604 20.800 1.00 96.62 559 CYS A CA 1
ATOM 4304 C C . CYS A 1 559 ? -8.900 -12.424 21.709 1.00 96.62 559 CYS A C 1
ATOM 4306 O O . CYS A 1 559 ? -9.091 -13.628 21.877 1.00 96.62 559 CYS A O 1
ATOM 4308 N N . SER A 1 560 ? -7.914 -11.772 22.311 1.00 96.81 560 SER A N 1
ATOM 4309 C CA . SER A 1 560 ? -6.986 -12.426 23.235 1.00 96.81 560 SER A CA 1
ATOM 4310 C C . SER A 1 560 ? -6.738 -11.546 24.449 1.00 96.81 560 SER A C 1
ATOM 4312 O O . SER A 1 560 ? -6.630 -10.328 24.311 1.00 96.81 560 SER A O 1
ATOM 4314 N N . VAL A 1 561 ? -6.619 -12.182 25.610 1.00 97.56 561 VAL A N 1
ATOM 4315 C CA . VAL A 1 561 ? -6.201 -11.572 26.873 1.00 97.56 561 VAL A CA 1
ATOM 4316 C C . VAL A 1 561 ? -4.896 -12.247 27.264 1.00 97.56 561 VAL A C 1
ATOM 4318 O O . VAL A 1 561 ? -4.834 -13.473 27.308 1.00 97.56 561 VAL A O 1
ATOM 4321 N N . TRP A 1 562 ? -3.862 -11.455 27.512 1.00 96.62 562 TRP A N 1
ATOM 4322 C CA . TRP A 1 562 ? -2.580 -11.951 27.994 1.00 96.62 562 TRP A CA 1
ATOM 4323 C C . TRP A 1 562 ? -2.195 -11.206 29.252 1.00 96.62 562 TRP A C 1
ATOM 4325 O O . TRP A 1 562 ? -2.292 -9.976 29.294 1.00 96.62 562 TRP A O 1
ATOM 4335 N N . ARG A 1 563 ? -1.685 -11.927 30.244 1.00 95.12 563 ARG A N 1
ATOM 4336 C CA . ARG A 1 563 ? -0.985 -11.280 31.350 1.00 95.12 563 ARG A CA 1
ATOM 4337 C C . ARG A 1 563 ? 0.430 -10.884 30.916 1.00 95.12 563 ARG A C 1
ATOM 4339 O O . ARG A 1 563 ? 1.042 -11.537 30.068 1.00 95.12 563 ARG A O 1
ATOM 4346 N N . MET A 1 564 ? 0.977 -9.806 31.474 1.00 93.38 564 MET A N 1
ATOM 4347 C CA . MET A 1 564 ? 2.313 -9.324 31.075 1.00 93.38 564 MET A CA 1
ATOM 4348 C C . MET A 1 564 ? 3.438 -10.324 31.402 1.00 93.38 564 MET A C 1
ATOM 4350 O O . MET A 1 564 ? 4.414 -10.422 30.656 1.00 93.38 564 MET A O 1
ATOM 4354 N N . ASP A 1 565 ? 3.300 -11.095 32.485 1.00 91.88 565 ASP A N 1
ATOM 4355 C CA . ASP A 1 565 ? 4.200 -12.200 32.849 1.00 91.88 565 ASP A CA 1
ATOM 4356 C C . ASP A 1 565 ? 4.162 -13.329 31.801 1.00 91.88 565 ASP A C 1
ATOM 4358 O O . ASP A 1 565 ? 5.209 -13.764 31.319 1.00 91.88 565 ASP A O 1
ATOM 4362 N N . GLU A 1 566 ? 2.972 -13.712 31.337 1.00 93.56 566 GLU A N 1
ATOM 4363 C CA . GLU A 1 566 ? 2.805 -14.692 30.259 1.00 93.56 566 GLU A CA 1
ATOM 4364 C C . GLU A 1 566 ? 3.449 -14.228 28.945 1.00 93.56 566 GLU A C 1
ATOM 4366 O O . GLU A 1 566 ? 4.088 -15.029 28.257 1.00 93.56 566 GLU A O 1
ATOM 4371 N N . ILE A 1 567 ? 3.326 -12.941 28.589 1.00 95.06 567 ILE A N 1
ATOM 4372 C CA . ILE A 1 567 ? 4.005 -12.383 27.406 1.00 95.06 567 ILE A CA 1
ATOM 4373 C C . ILE A 1 567 ? 5.524 -12.445 27.590 1.00 95.06 567 ILE A C 1
ATOM 4375 O O . ILE A 1 567 ? 6.239 -12.802 26.650 1.00 95.06 567 ILE A O 1
ATOM 4379 N N . ARG A 1 568 ? 6.048 -12.144 28.781 1.00 92.75 568 ARG A N 1
ATOM 4380 C CA . ARG A 1 568 ? 7.494 -12.212 29.041 1.00 92.75 568 ARG A CA 1
ATOM 4381 C C . ARG A 1 568 ? 8.037 -13.614 28.778 1.00 92.75 568 ARG A C 1
ATOM 4383 O O . ARG A 1 568 ? 9.054 -13.762 28.097 1.00 92.75 568 ARG A O 1
ATOM 4390 N N . GLU A 1 569 ? 7.344 -14.636 29.268 1.00 91.25 569 GLU A N 1
ATOM 4391 C CA . GLU A 1 569 ? 7.766 -16.032 29.152 1.00 91.25 569 GLU A CA 1
ATOM 4392 C C . GLU A 1 569 ? 7.522 -16.604 27.746 1.00 91.25 569 GLU A C 1
ATOM 4394 O O . GLU A 1 569 ? 8.447 -17.088 27.074 1.00 91.25 569 GLU A O 1
ATOM 4399 N N . ASN A 1 570 ? 6.277 -16.518 27.275 1.00 92.50 570 ASN A N 1
ATOM 4400 C CA . ASN A 1 570 ? 5.793 -17.227 26.090 1.00 92.50 570 ASN A CA 1
ATOM 4401 C C . ASN A 1 570 ? 5.835 -16.382 24.816 1.00 92.50 570 ASN A C 1
ATOM 4403 O O . ASN A 1 570 ? 6.003 -16.932 23.719 1.00 92.50 570 ASN A O 1
ATOM 4407 N N . GLY A 1 571 ? 5.760 -15.064 24.975 1.00 94.44 571 GLY A N 1
ATOM 4408 C CA . GLY A 1 571 ? 5.707 -14.082 23.905 1.00 94.44 571 GLY A CA 1
ATOM 4409 C C . GLY A 1 571 ? 4.349 -13.975 23.218 1.00 94.44 571 GLY A C 1
ATOM 4410 O O . GLY A 1 571 ? 3.551 -14.911 23.217 1.00 94.44 571 GLY A O 1
ATOM 4411 N N . CYS A 1 572 ? 4.104 -12.832 22.582 1.00 95.06 572 CYS A N 1
ATOM 4412 C CA . CYS A 1 572 ? 2.899 -12.570 21.801 1.00 95.06 572 CYS A CA 1
ATOM 4413 C C . CYS A 1 572 ? 3.238 -11.908 20.455 1.00 95.06 572 CYS A C 1
ATOM 4415 O O . CYS A 1 572 ? 4.204 -11.153 20.322 1.00 95.06 572 CYS A O 1
ATOM 4417 N N . SER A 1 573 ? 2.444 -12.217 19.425 1.00 95.25 573 SER A N 1
ATOM 4418 C CA . SER A 1 573 ? 2.530 -11.536 18.128 1.00 95.25 573 SER A CA 1
ATOM 4419 C C . SER A 1 573 ? 1.635 -10.304 18.141 1.00 95.25 573 SER A C 1
ATOM 4421 O O . SER A 1 573 ? 0.451 -10.420 18.436 1.00 95.25 573 SER A O 1
ATOM 4423 N N . ILE A 1 574 ? 2.180 -9.149 17.767 1.00 94.75 574 ILE A N 1
ATOM 4424 C CA . ILE A 1 574 ? 1.466 -7.868 17.806 1.00 94.75 574 ILE A CA 1
ATOM 4425 C C . ILE A 1 574 ? 1.792 -7.040 16.565 1.00 94.75 574 ILE A C 1
ATOM 4427 O O . ILE A 1 574 ? 2.961 -6.810 16.259 1.00 94.75 574 ILE A O 1
ATOM 4431 N N . LEU A 1 575 ? 0.764 -6.632 15.810 1.00 93.88 575 LEU A N 1
ATOM 4432 C CA . LEU A 1 575 ? 0.877 -5.768 14.619 1.00 93.88 575 LEU A CA 1
ATOM 4433 C C . LEU A 1 575 ? 1.993 -6.176 13.627 1.00 93.88 575 LEU A C 1
ATOM 4435 O O . LEU A 1 575 ? 2.689 -5.348 13.040 1.00 93.88 575 LEU A O 1
ATOM 4439 N N . GLY A 1 576 ? 2.188 -7.485 13.442 1.00 93.06 576 GLY A N 1
ATOM 4440 C CA . GLY A 1 576 ? 3.216 -8.038 12.553 1.00 93.06 576 GLY A CA 1
ATOM 4441 C C . GLY A 1 576 ? 4.628 -8.145 13.150 1.00 93.06 576 GLY A C 1
ATOM 4442 O O . GLY A 1 576 ? 5.515 -8.647 12.458 1.00 93.06 576 GLY A O 1
ATOM 4443 N N . SER A 1 577 ? 4.824 -7.744 14.408 1.00 96.25 577 SER A N 1
ATOM 4444 C CA . SER A 1 577 ? 6.030 -7.947 15.225 1.00 96.25 577 SER A CA 1
ATOM 4445 C C . SER A 1 577 ? 5.797 -8.997 16.325 1.00 96.25 577 SER A C 1
ATOM 4447 O O . SER A 1 577 ? 4.789 -9.710 16.317 1.00 96.25 577 SER A O 1
ATOM 4449 N N . PHE A 1 578 ? 6.748 -9.110 17.253 1.00 96.88 578 PHE A N 1
ATOM 4450 C CA . PHE A 1 578 ? 6.732 -10.054 18.365 1.00 96.88 578 PHE A CA 1
ATOM 4451 C C . PHE A 1 578 ? 7.347 -9.429 19.626 1.00 96.88 578 PHE A C 1
ATOM 4453 O O . PHE A 1 578 ? 8.408 -8.811 19.541 1.00 96.88 578 PHE A O 1
ATOM 4460 N N . VAL A 1 579 ? 6.711 -9.628 20.781 1.00 96.44 579 VAL A N 1
ATOM 4461 C CA . VAL A 1 579 ? 7.184 -9.192 22.110 1.00 96.44 579 VAL A CA 1
ATOM 4462 C C . VAL A 1 579 ? 7.347 -10.425 23.000 1.00 96.44 579 VAL A C 1
ATOM 4464 O O . VAL A 1 579 ? 6.564 -11.363 22.880 1.00 96.44 579 VAL A O 1
ATOM 4467 N N . GLY A 1 580 ? 8.376 -10.456 23.852 1.00 94.94 580 GLY A N 1
ATOM 4468 C CA . GLY A 1 580 ? 8.621 -11.544 24.811 1.00 94.94 580 GLY A CA 1
ATOM 4469 C C . GLY A 1 580 ? 10.096 -11.934 24.944 1.00 94.94 580 GLY A C 1
ATOM 4470 O O . GLY A 1 580 ? 11.000 -11.185 24.553 1.00 94.94 580 GLY A O 1
ATOM 4471 N N . SER A 1 581 ? 10.351 -13.132 25.477 1.00 93.94 581 SER A N 1
ATOM 4472 C CA . SER A 1 581 ? 11.708 -13.636 25.730 1.00 93.94 581 SER A CA 1
ATOM 4473 C C . SER A 1 581 ? 12.600 -13.677 24.480 1.00 93.94 581 SER A C 1
ATOM 4475 O O . SER A 1 581 ? 12.141 -13.919 23.357 1.00 93.94 581 SER A O 1
ATOM 4477 N N . LYS A 1 582 ? 13.921 -13.513 24.680 1.00 94.94 582 LYS A N 1
ATOM 4478 C CA . LYS A 1 582 ? 14.944 -13.586 23.616 1.00 94.94 582 LYS A CA 1
ATOM 4479 C C . LYS A 1 582 ? 14.769 -14.828 22.739 1.00 94.94 582 LYS A C 1
ATOM 4481 O O . LYS A 1 582 ? 14.759 -14.731 21.515 1.00 94.94 582 LYS A O 1
ATOM 4486 N N . LYS A 1 583 ? 14.571 -15.998 23.358 1.00 95.81 583 LYS A N 1
ATOM 4487 C CA . LYS A 1 583 ? 14.406 -17.281 22.655 1.00 95.81 583 LYS A CA 1
ATOM 4488 C C . LYS A 1 583 ? 13.220 -17.260 21.683 1.00 95.81 583 LYS A C 1
ATOM 4490 O O . LYS A 1 583 ? 13.347 -17.735 20.555 1.00 95.81 583 LYS A O 1
ATOM 4495 N N . LYS A 1 584 ? 12.074 -16.716 22.105 1.00 96.62 584 LYS A N 1
ATOM 4496 C CA . LYS A 1 584 ? 10.848 -16.663 21.295 1.00 96.62 584 LYS A CA 1
ATOM 4497 C C . LYS A 1 584 ? 10.946 -15.610 20.188 1.00 96.62 584 LYS A C 1
ATOM 4499 O O . LYS A 1 584 ? 10.629 -15.921 19.040 1.00 96.62 584 LYS A O 1
ATOM 4504 N N . ARG A 1 585 ? 11.481 -14.422 20.498 1.00 96.50 585 ARG A N 1
ATOM 4505 C CA . ARG A 1 585 ? 11.785 -13.366 19.513 1.00 96.50 585 ARG A CA 1
ATOM 4506 C C . ARG A 1 585 ? 12.747 -13.858 18.418 1.00 96.50 585 ARG A C 1
ATOM 4508 O O . ARG A 1 585 ? 12.455 -13.681 17.235 1.00 96.50 585 ARG A O 1
ATOM 4515 N N . ALA A 1 586 ? 13.828 -14.551 18.786 1.00 97.31 586 ALA A N 1
ATOM 4516 C CA . ALA A 1 586 ? 14.782 -15.118 17.829 1.00 97.31 586 ALA A CA 1
ATOM 4517 C C . ALA A 1 586 ? 14.131 -16.184 16.932 1.00 97.31 586 ALA A C 1
ATOM 4519 O O . ALA A 1 586 ? 14.291 -16.153 15.714 1.00 97.31 586 ALA A O 1
ATOM 4520 N N . ALA A 1 587 ? 13.328 -17.091 17.504 1.00 97.50 587 ALA A N 1
ATOM 4521 C CA . ALA A 1 587 ? 12.598 -18.097 16.729 1.00 97.50 587 ALA A CA 1
ATOM 4522 C C . ALA A 1 587 ? 11.617 -17.462 15.724 1.00 97.50 587 ALA A C 1
ATOM 4524 O O . ALA A 1 587 ? 11.543 -17.892 14.570 1.00 97.50 587 ALA A O 1
ATOM 4525 N N . PHE A 1 588 ? 10.903 -16.410 16.139 1.00 97.81 588 PHE A N 1
ATOM 4526 C CA . PHE A 1 588 ? 10.030 -15.636 15.260 1.00 97.81 588 PHE A CA 1
ATOM 4527 C C . PHE A 1 588 ? 10.809 -15.003 14.100 1.00 97.81 588 PHE A C 1
ATOM 4529 O O . PHE A 1 588 ? 10.422 -15.167 12.938 1.00 97.81 588 PHE A O 1
ATOM 4536 N N . LEU A 1 589 ? 11.919 -14.317 14.392 1.00 98.06 589 LEU A N 1
ATOM 4537 C CA . LEU A 1 589 ? 12.742 -13.669 13.372 1.00 98.06 589 LEU A CA 1
ATOM 4538 C C . LEU A 1 589 ? 13.330 -14.691 12.394 1.00 98.06 589 LEU A C 1
ATOM 4540 O O . LEU A 1 589 ? 13.210 -14.509 11.183 1.00 98.06 589 LEU A O 1
ATOM 4544 N N . ARG A 1 590 ? 13.861 -15.810 12.894 1.00 98.06 590 ARG A N 1
ATOM 4545 C CA . ARG A 1 590 ? 14.407 -16.890 12.064 1.00 98.06 590 ARG A CA 1
ATOM 4546 C C . ARG A 1 590 ? 13.370 -17.466 11.106 1.00 98.06 590 ARG A C 1
ATOM 4548 O O . ARG A 1 590 ? 13.657 -17.649 9.927 1.00 98.06 590 ARG A O 1
ATOM 4555 N N . ALA A 1 591 ? 12.135 -17.674 11.569 1.00 97.38 591 ALA A N 1
ATOM 4556 C CA . ALA A 1 591 ? 11.040 -18.130 10.713 1.00 97.38 591 ALA A CA 1
ATOM 4557 C C . ALA A 1 591 ? 10.678 -17.109 9.617 1.00 97.38 591 ALA A C 1
ATOM 4559 O O . ALA A 1 591 ? 10.292 -17.489 8.509 1.00 97.38 591 ALA A O 1
ATOM 4560 N N . LYS A 1 592 ? 10.795 -15.804 9.899 1.00 97.31 592 LYS A N 1
ATOM 4561 C CA . LYS A 1 592 ? 10.594 -14.743 8.899 1.00 97.31 592 LYS A CA 1
ATOM 4562 C C . LYS A 1 592 ? 11.746 -14.691 7.897 1.00 97.31 592 LYS A C 1
ATOM 4564 O O . LYS A 1 592 ? 11.479 -14.609 6.702 1.00 97.31 592 LYS A O 1
ATOM 4569 N N . ILE A 1 593 ? 12.990 -14.790 8.364 1.00 97.81 593 ILE A N 1
ATOM 4570 C CA . ILE A 1 593 ? 14.193 -14.819 7.522 1.00 97.81 593 ILE A CA 1
ATOM 4571 C C . ILE A 1 593 ? 14.173 -16.034 6.597 1.00 97.81 593 ILE A C 1
ATOM 4573 O O . ILE A 1 593 ? 14.381 -15.869 5.400 1.00 97.81 593 ILE A O 1
ATOM 4577 N N . ALA A 1 594 ? 13.817 -17.218 7.101 1.00 97.06 594 ALA A N 1
ATOM 4578 C CA . ALA A 1 594 ? 13.708 -18.431 6.292 1.00 97.06 594 ALA A CA 1
ATOM 4579 C C . ALA A 1 594 ? 12.787 -18.240 5.072 1.00 97.06 594 ALA A C 1
ATOM 4581 O O . ALA A 1 594 ? 13.140 -18.643 3.970 1.00 97.06 594 ALA A O 1
ATOM 4582 N N . LYS A 1 595 ? 11.653 -17.540 5.230 1.00 94.81 595 LYS A N 1
ATOM 4583 C CA . LYS A 1 595 ? 10.747 -17.224 4.108 1.00 94.81 595 LYS A CA 1
ATOM 4584 C C . LYS A 1 595 ? 11.388 -16.309 3.062 1.00 94.81 595 LYS A C 1
ATOM 4586 O O . LYS A 1 595 ? 11.119 -16.471 1.874 1.00 94.81 595 LYS A O 1
ATOM 4591 N N . VAL A 1 596 ? 12.209 -15.349 3.491 1.00 96.00 596 VAL A N 1
ATOM 4592 C CA . VAL A 1 596 ? 12.954 -14.468 2.577 1.00 96.00 596 VAL A CA 1
ATOM 4593 C C . VAL A 1 596 ? 14.039 -15.260 1.849 1.00 96.00 596 VAL A C 1
ATOM 4595 O O . VAL A 1 596 ? 14.155 -15.135 0.635 1.00 96.00 596 VAL A O 1
ATOM 4598 N N . VAL A 1 597 ? 14.773 -16.125 2.557 1.00 96.31 597 VAL A N 1
ATOM 4599 C CA . VAL A 1 597 ? 15.807 -16.996 1.973 1.00 96.31 597 VAL A CA 1
ATOM 4600 C C . VAL A 1 597 ? 15.210 -17.935 0.926 1.00 96.31 597 VAL A C 1
ATOM 4602 O O . VAL A 1 597 ? 15.673 -17.933 -0.208 1.00 96.31 597 VAL A O 1
ATOM 4605 N N . SER A 1 598 ? 14.102 -18.621 1.227 1.00 94.06 598 SER A N 1
ATOM 4606 C CA . SER A 1 598 ? 13.420 -19.465 0.235 1.00 94.06 598 SER A CA 1
ATOM 4607 C C . SER A 1 598 ? 12.973 -18.683 -1.004 1.00 94.06 598 SER A C 1
ATOM 4609 O O . SER A 1 598 ? 12.925 -19.228 -2.102 1.00 94.06 598 SER A O 1
ATOM 4611 N N . LYS A 1 599 ? 12.642 -17.394 -0.856 1.00 93.88 599 LYS A N 1
ATOM 4612 C CA . LYS A 1 599 ? 12.313 -16.529 -1.994 1.00 93.88 599 LYS A CA 1
ATOM 4613 C C . LYS A 1 599 ? 13.551 -16.144 -2.810 1.00 93.88 599 LYS A C 1
ATOM 4615 O O . LYS A 1 599 ? 13.443 -16.038 -4.030 1.00 93.88 599 LYS A O 1
ATOM 4620 N N . LEU A 1 600 ? 14.703 -15.941 -2.166 1.00 95.81 600 LEU A N 1
ATOM 4621 C CA . LEU A 1 600 ? 15.977 -15.704 -2.854 1.00 95.81 600 LEU A CA 1
ATOM 4622 C C . LEU A 1 600 ? 16.352 -16.901 -3.735 1.00 95.81 600 LEU A C 1
ATOM 4624 O O . LEU A 1 600 ? 16.718 -16.693 -4.889 1.00 95.81 600 LEU A O 1
ATOM 4628 N N . ASP A 1 601 ? 16.152 -18.129 -3.250 1.00 94.12 601 ASP A N 1
ATOM 4629 C CA . ASP A 1 601 ? 16.442 -19.350 -4.016 1.00 94.12 601 ASP A CA 1
ATOM 4630 C C . ASP A 1 601 ? 15.654 -19.411 -5.339 1.00 94.12 601 ASP A C 1
ATOM 4632 O O . ASP A 1 601 ? 16.189 -19.793 -6.382 1.00 94.12 601 ASP A O 1
ATOM 4636 N N . LEU A 1 602 ? 14.399 -18.943 -5.337 1.00 94.50 602 LEU A N 1
ATOM 4637 C CA . LEU A 1 602 ? 13.544 -18.905 -6.530 1.00 94.50 602 LEU A CA 1
ATOM 4638 C C . LEU A 1 602 ? 14.050 -17.951 -7.624 1.00 94.50 602 LEU A C 1
ATOM 4640 O O . LEU A 1 602 ? 13.657 -18.095 -8.784 1.00 94.50 602 LEU A O 1
ATOM 4644 N N . LEU A 1 603 ? 14.919 -16.988 -7.299 1.00 95.19 603 LEU A N 1
ATOM 4645 C CA . LEU A 1 603 ? 15.440 -16.030 -8.277 1.00 95.19 603 LEU A CA 1
ATOM 4646 C C . LEU A 1 603 ? 16.301 -16.684 -9.361 1.00 95.19 603 LEU A C 1
ATOM 4648 O O . LEU A 1 603 ? 16.414 -16.123 -10.449 1.00 95.19 603 LEU A O 1
ATOM 4652 N N . GLN A 1 604 ? 16.879 -17.859 -9.095 1.00 90.75 604 GLN A N 1
ATOM 4653 C CA . GLN A 1 604 ? 17.686 -18.598 -10.073 1.00 90.75 604 GLN A CA 1
ATOM 4654 C C . GLN A 1 604 ? 16.866 -19.044 -11.297 1.00 90.75 604 GLN A C 1
ATOM 4656 O O . GLN A 1 604 ? 17.419 -19.235 -12.375 1.00 90.75 604 GLN A O 1
ATOM 4661 N N . GLY A 1 605 ? 15.541 -19.170 -11.149 1.00 91.00 605 GLY A N 1
ATOM 4662 C CA . GLY A 1 605 ? 14.627 -19.522 -12.239 1.00 91.00 605 GLY A CA 1
ATOM 4663 C C . GLY A 1 605 ? 14.232 -18.355 -13.151 1.00 91.00 605 GLY A C 1
ATOM 4664 O O . GLY A 1 605 ? 13.434 -18.551 -14.067 1.00 91.00 605 GLY A O 1
ATOM 4665 N N . LEU A 1 606 ? 14.736 -17.143 -12.897 1.00 95.31 606 LEU A N 1
ATOM 4666 C CA . LEU A 1 606 ? 14.416 -15.931 -13.653 1.00 95.31 606 LEU A CA 1
ATOM 4667 C C . LEU A 1 606 ? 15.618 -15.469 -14.482 1.00 95.31 606 LEU A C 1
ATOM 4669 O O . LEU A 1 606 ? 16.771 -15.701 -14.122 1.00 95.31 606 LEU A O 1
ATOM 4673 N N . ARG A 1 607 ? 15.368 -14.707 -15.554 1.00 96.00 607 ARG A N 1
ATOM 4674 C CA . ARG A 1 607 ? 16.429 -13.949 -16.243 1.00 96.00 607 ARG A CA 1
ATOM 4675 C C . ARG A 1 607 ? 17.184 -13.050 -15.254 1.00 96.00 607 ARG A C 1
ATOM 4677 O O . ARG A 1 607 ? 16.554 -12.350 -14.457 1.00 96.00 607 ARG A O 1
ATOM 4684 N N . SER A 1 608 ? 18.514 -12.967 -15.363 1.00 96.50 608 SER A N 1
ATOM 4685 C CA . SER A 1 608 ? 19.367 -12.286 -14.371 1.00 96.50 608 SER A CA 1
ATOM 4686 C C . SER A 1 608 ? 18.985 -10.821 -14.152 1.00 96.50 608 SER A C 1
ATOM 4688 O O . SER A 1 608 ? 18.980 -10.349 -13.018 1.00 96.50 608 SER A O 1
ATOM 4690 N N . GLN A 1 609 ? 18.583 -10.098 -15.206 1.00 97.12 609 GLN A N 1
ATOM 4691 C CA . GLN A 1 609 ? 18.106 -8.714 -15.073 1.00 97.12 609 GLN A CA 1
ATOM 4692 C C . GLN A 1 609 ? 16.839 -8.625 -14.204 1.00 97.12 609 GLN A C 1
ATOM 4694 O O . GLN A 1 609 ? 16.696 -7.701 -13.407 1.00 97.12 609 GLN A O 1
ATOM 4699 N N . HIS A 1 610 ? 15.921 -9.585 -14.337 1.00 97.31 610 HIS A N 1
ATOM 4700 C CA . HIS A 1 610 ? 14.666 -9.621 -13.585 1.00 97.31 610 HIS A CA 1
ATOM 4701 C C . HIS A 1 610 ? 14.934 -9.977 -12.125 1.00 97.31 610 HIS A C 1
ATOM 4703 O O . HIS A 1 610 ? 14.457 -9.283 -11.227 1.00 97.31 610 HIS A O 1
ATOM 4709 N N . ALA A 1 611 ? 15.758 -11.002 -11.900 1.00 97.38 611 ALA A N 1
ATOM 4710 C CA . ALA A 1 611 ? 16.204 -11.396 -10.574 1.00 97.38 611 ALA A CA 1
ATOM 4711 C C . ALA A 1 611 ? 16.903 -10.242 -9.838 1.00 97.38 611 ALA A C 1
ATOM 4713 O O . ALA A 1 611 ? 16.570 -9.950 -8.691 1.00 97.38 611 ALA A O 1
ATOM 4714 N N . LEU A 1 612 ? 17.800 -9.522 -10.519 1.00 97.25 612 LEU A N 1
ATOM 4715 C CA . LEU A 1 612 ? 18.496 -8.364 -9.963 1.00 97.25 612 LEU A CA 1
ATOM 4716 C C . LEU A 1 612 ? 17.535 -7.227 -9.582 1.00 97.25 612 LEU A C 1
ATOM 4718 O O . LEU A 1 612 ? 17.678 -6.629 -8.513 1.00 97.25 612 LEU A O 1
ATOM 4722 N N . LEU A 1 613 ? 16.540 -6.931 -10.424 1.00 96.56 613 LEU A N 1
ATOM 4723 C CA . LEU A 1 613 ? 15.523 -5.917 -10.130 1.00 96.56 613 LEU A CA 1
ATOM 4724 C C . LEU A 1 613 ? 14.678 -6.303 -8.909 1.00 96.56 613 LEU A C 1
ATOM 4726 O O . LEU A 1 613 ? 14.413 -5.448 -8.065 1.00 96.56 613 LEU A O 1
ATOM 4730 N N . LEU A 1 614 ? 14.276 -7.571 -8.787 1.00 96.56 614 LEU A N 1
ATOM 4731 C CA . LEU A 1 614 ? 13.521 -8.057 -7.627 1.00 96.56 614 LEU A CA 1
ATOM 4732 C C . LEU A 1 614 ? 14.370 -8.041 -6.355 1.00 96.56 614 LEU A C 1
ATOM 4734 O O . LEU A 1 614 ? 13.904 -7.550 -5.326 1.00 96.56 614 LEU A O 1
ATOM 4738 N N . LEU A 1 615 ? 15.624 -8.490 -6.433 1.00 96.88 615 LEU A N 1
ATOM 4739 C CA . LEU A 1 615 ? 16.572 -8.454 -5.322 1.00 96.88 615 LEU A CA 1
ATOM 4740 C C . LEU A 1 615 ? 16.748 -7.025 -4.795 1.00 96.88 615 LEU A C 1
ATOM 4742 O O . LEU A 1 615 ? 16.507 -6.759 -3.619 1.00 96.88 615 LEU A O 1
ATOM 4746 N N . THR A 1 616 ? 17.120 -6.095 -5.679 1.00 94.19 616 THR A N 1
ATOM 4747 C CA . THR A 1 616 ? 17.514 -4.726 -5.309 1.00 94.19 616 THR A CA 1
ATOM 4748 C C . THR A 1 616 ? 16.334 -3.816 -4.970 1.00 94.19 616 THR A C 1
ATOM 4750 O O . THR A 1 616 ? 16.488 -2.923 -4.133 1.00 94.19 616 THR A O 1
ATOM 4753 N N . ARG A 1 617 ? 15.158 -4.013 -5.586 1.00 92.38 617 ARG A N 1
ATOM 4754 C CA . ARG A 1 617 ? 13.983 -3.142 -5.383 1.00 92.38 617 ARG A CA 1
ATOM 4755 C C . ARG A 1 617 ? 12.951 -3.698 -4.411 1.00 92.38 617 ARG A C 1
ATOM 4757 O O . ARG A 1 617 ? 12.160 -2.909 -3.897 1.00 92.38 617 ARG A O 1
ATOM 4764 N N . CYS A 1 618 ? 12.922 -5.011 -4.187 1.00 94.12 618 CYS A N 1
ATOM 4765 C CA . CYS A 1 618 ? 11.871 -5.657 -3.405 1.00 94.12 618 CYS A CA 1
ATOM 4766 C C . CYS A 1 618 ? 12.446 -6.483 -2.253 1.00 94.12 618 CYS A C 1
ATOM 4768 O O . CYS A 1 618 ? 12.258 -6.103 -1.098 1.00 94.12 618 CYS A O 1
ATOM 4770 N N . ILE A 1 619 ? 13.179 -7.559 -2.543 1.00 95.50 619 ILE A N 1
ATOM 4771 C CA . ILE A 1 619 ? 13.525 -8.581 -1.544 1.00 95.50 619 ILE A CA 1
ATOM 4772 C C . ILE A 1 619 ? 14.443 -8.020 -0.454 1.00 95.50 619 ILE A C 1
ATOM 4774 O O . ILE A 1 619 ? 14.152 -8.197 0.725 1.00 95.50 619 ILE A O 1
ATOM 4778 N N . GLN A 1 620 ? 15.464 -7.225 -0.804 1.00 94.69 620 GLN A N 1
ATOM 4779 C CA . GLN A 1 620 ? 16.333 -6.579 0.199 1.00 94.69 620 GLN A CA 1
ATOM 4780 C C . GLN A 1 620 ? 15.600 -5.589 1.127 1.00 94.69 620 GLN A C 1
ATOM 4782 O O . GLN A 1 620 ? 16.151 -5.119 2.119 1.00 94.69 620 GLN A O 1
ATOM 4787 N N . SER A 1 621 ? 14.363 -5.205 0.793 1.00 92.88 621 SER A N 1
ATOM 4788 C CA . SER A 1 621 ? 13.541 -4.325 1.627 1.00 92.88 621 SER A CA 1
ATOM 4789 C C . SER A 1 621 ? 12.576 -5.071 2.546 1.00 92.88 621 SER A C 1
ATOM 4791 O O . SER A 1 621 ? 11.947 -4.446 3.406 1.00 92.88 621 SER A O 1
ATOM 4793 N N . GLU A 1 622 ? 12.474 -6.394 2.404 1.00 94.38 622 GLU A N 1
ATOM 4794 C CA . GLU A 1 622 ? 11.672 -7.219 3.296 1.00 94.38 622 GLU A CA 1
ATOM 4795 C C . GLU A 1 622 ? 12.238 -7.184 4.723 1.00 94.38 622 GLU A C 1
ATOM 4797 O O . GLU A 1 622 ? 13.418 -6.922 4.957 1.00 94.38 622 GLU A O 1
ATOM 4802 N N . LEU A 1 623 ? 11.349 -7.366 5.701 1.00 95.56 623 LEU A N 1
ATOM 4803 C CA . LEU A 1 623 ? 11.644 -7.323 7.142 1.00 95.56 623 LEU A CA 1
ATOM 4804 C C . LEU A 1 623 ? 12.181 -5.985 7.692 1.00 95.56 623 LEU A C 1
ATOM 4806 O O . LEU A 1 623 ? 12.377 -5.872 8.899 1.00 95.56 623 LEU A O 1
ATOM 4810 N N . ARG A 1 624 ? 12.304 -4.919 6.884 1.00 93.62 624 ARG A N 1
ATOM 4811 C CA . ARG A 1 624 ? 12.696 -3.576 7.373 1.00 93.62 624 ARG A CA 1
ATOM 4812 C C . ARG A 1 624 ? 11.775 -2.990 8.447 1.00 93.62 624 ARG A C 1
ATOM 4814 O O . ARG A 1 624 ? 12.177 -2.090 9.174 1.00 93.62 624 ARG A O 1
ATOM 4821 N N . HIS A 1 625 ? 10.524 -3.442 8.522 1.00 94.56 625 HIS A N 1
ATOM 4822 C CA . HIS A 1 625 ? 9.618 -3.050 9.603 1.00 94.56 625 HIS A CA 1
ATOM 4823 C C . HIS A 1 625 ? 10.027 -3.691 10.936 1.00 94.56 625 HIS A C 1
ATOM 4825 O O . HIS A 1 625 ? 10.022 -3.003 11.949 1.00 94.56 625 HIS A O 1
ATOM 4831 N N . LEU A 1 626 ? 10.472 -4.955 10.937 1.00 97.00 626 LEU A N 1
ATOM 4832 C CA . LEU A 1 626 ? 10.960 -5.627 12.145 1.00 97.00 626 LEU A CA 1
ATOM 4833 C C . LEU A 1 626 ? 12.213 -4.948 12.696 1.00 97.00 626 LEU A C 1
ATOM 4835 O O . LEU A 1 626 ? 12.332 -4.821 13.900 1.00 97.00 626 LEU A O 1
ATOM 4839 N N . GLN A 1 627 ? 13.078 -4.393 11.845 1.00 95.69 627 GLN A N 1
ATOM 4840 C CA . GLN A 1 627 ? 14.207 -3.573 12.307 1.00 95.69 627 GLN A CA 1
ATOM 4841 C C . GLN A 1 627 ? 13.787 -2.372 13.173 1.00 95.69 627 GLN A C 1
ATOM 4843 O O . GLN A 1 627 ? 14.599 -1.872 13.937 1.00 95.69 627 GLN A O 1
ATOM 4848 N N . ARG A 1 628 ? 12.551 -1.873 13.021 1.00 93.94 628 ARG A N 1
ATOM 4849 C CA . ARG A 1 628 ? 12.006 -0.767 13.827 1.00 93.94 628 ARG A CA 1
ATOM 4850 C C . ARG A 1 628 ? 11.181 -1.238 15.023 1.00 93.94 628 ARG A C 1
ATOM 4852 O O . ARG A 1 628 ? 11.090 -0.506 15.995 1.00 93.94 628 ARG A O 1
ATOM 4859 N N . CYS A 1 629 ? 10.552 -2.409 14.922 1.00 94.88 629 CYS A N 1
ATOM 4860 C CA . CYS A 1 629 ? 9.510 -2.847 15.858 1.00 94.88 629 CYS A CA 1
ATOM 4861 C C . CYS A 1 629 ? 9.921 -4.027 16.744 1.00 94.88 629 CYS A C 1
ATOM 4863 O O . CYS A 1 629 ? 9.296 -4.262 17.770 1.00 94.88 629 CYS A O 1
ATOM 4865 N N . LEU A 1 630 ? 10.890 -4.833 16.315 1.00 96.25 630 LEU A N 1
ATOM 4866 C CA . LEU A 1 630 ? 11.349 -6.005 17.047 1.00 96.25 630 LEU A CA 1
ATOM 4867 C C . LEU A 1 630 ? 12.600 -5.612 17.821 1.00 96.25 630 LEU A C 1
ATOM 4869 O O . LEU A 1 630 ? 13.607 -5.244 17.215 1.00 96.25 630 LEU A O 1
ATOM 4873 N N . ARG A 1 631 ? 12.553 -5.742 19.148 1.00 94.25 631 ARG A N 1
ATOM 4874 C CA . ARG A 1 631 ? 13.759 -5.693 19.970 1.00 94.25 631 ARG A CA 1
ATOM 4875 C C . ARG A 1 631 ? 14.689 -6.807 19.492 1.00 94.25 631 ARG A C 1
ATOM 4877 O O . ARG A 1 631 ? 14.284 -7.968 19.495 1.00 94.25 631 ARG A O 1
ATOM 4884 N N . SER A 1 632 ? 15.884 -6.474 19.016 1.00 95.25 632 SER A N 1
ATOM 4885 C CA . SER A 1 632 ? 16.835 -7.463 18.486 1.00 95.25 632 SER A CA 1
ATOM 4886 C C . SER A 1 632 ? 18.295 -7.161 18.824 1.00 95.25 632 SER A C 1
ATOM 4888 O O . SER A 1 632 ? 19.187 -7.775 18.248 1.00 95.25 632 SER A O 1
ATOM 4890 N N . ASP A 1 633 ? 18.536 -6.205 19.722 1.00 92.31 633 ASP A N 1
ATOM 4891 C CA . ASP A 1 633 ? 19.854 -5.804 20.231 1.00 92.31 633 ASP A CA 1
ATOM 4892 C C . ASP A 1 633 ? 20.641 -6.981 20.826 1.00 92.31 633 ASP A C 1
ATOM 4894 O O . ASP A 1 633 ? 21.865 -7.016 20.753 1.00 92.31 633 ASP A O 1
ATOM 4898 N N . ASP A 1 634 ? 19.929 -7.984 21.334 1.00 94.12 634 ASP A N 1
ATOM 4899 C CA . ASP A 1 634 ? 20.461 -9.188 21.960 1.00 94.12 634 ASP A CA 1
ATOM 4900 C C . ASP A 1 634 ? 20.468 -10.432 21.048 1.00 94.12 634 ASP A C 1
ATOM 4902 O O . ASP A 1 634 ? 20.735 -11.524 21.547 1.00 94.12 634 ASP A O 1
ATOM 4906 N N . MET A 1 635 ? 20.163 -10.311 19.748 1.00 95.38 635 MET A N 1
ATOM 4907 C CA . MET A 1 635 ? 20.084 -11.438 18.788 1.00 95.38 635 MET A CA 1
ATOM 4908 C C . MET A 1 635 ? 20.531 -11.056 17.366 1.00 95.38 635 MET A C 1
ATOM 4910 O O . MET A 1 635 ? 19.921 -11.436 16.360 1.00 95.38 635 MET A O 1
ATOM 4914 N N . MET A 1 636 ? 21.581 -10.244 17.269 1.00 95.69 636 MET A N 1
ATOM 4915 C CA . MET A 1 636 ? 22.066 -9.699 15.999 1.00 95.69 636 MET A CA 1
ATOM 4916 C C . MET A 1 636 ? 22.542 -10.770 15.005 1.00 95.69 636 MET A C 1
ATOM 4918 O O . MET A 1 636 ? 22.478 -10.544 13.795 1.00 95.69 636 MET A O 1
ATOM 4922 N N . GLU A 1 637 ? 22.951 -11.941 15.492 1.00 96.38 637 GLU A N 1
ATOM 4923 C CA . GLU A 1 637 ? 23.342 -13.113 14.704 1.00 96.38 637 GLU A CA 1
ATOM 4924 C C . GLU A 1 637 ? 22.254 -13.579 13.719 1.00 96.38 637 GLU A C 1
ATOM 4926 O O . GLU A 1 637 ? 22.558 -14.023 12.608 1.00 96.38 637 GLU A O 1
ATOM 4931 N N . GLU A 1 638 ? 20.973 -13.400 14.058 1.00 97.50 638 GLU A N 1
ATOM 4932 C CA . GLU A 1 638 ? 19.872 -13.749 13.157 1.00 97.50 638 GLU A CA 1
ATOM 4933 C C . GLU A 1 638 ? 19.867 -12.836 11.923 1.00 97.50 638 GLU A C 1
ATOM 4935 O O . GLU A 1 638 ? 19.694 -13.306 10.800 1.00 97.50 638 GLU A O 1
ATOM 4940 N N . TRP A 1 639 ? 20.130 -11.534 12.090 1.00 97.69 639 TRP A N 1
ATOM 4941 C CA . TRP A 1 639 ? 20.208 -10.595 10.966 1.00 97.69 639 TRP A CA 1
ATOM 4942 C C . TRP A 1 639 ? 21.397 -10.876 10.044 1.00 97.69 639 TRP A C 1
ATOM 4944 O O . TRP A 1 639 ? 21.256 -10.758 8.827 1.00 97.69 639 TRP A O 1
ATOM 4954 N N . VAL A 1 640 ? 22.533 -11.306 10.603 1.00 97.44 640 VAL A N 1
ATOM 4955 C CA . VAL A 1 640 ? 23.722 -11.697 9.824 1.00 97.44 640 VAL A CA 1
ATOM 4956 C C . VAL A 1 640 ? 23.408 -12.858 8.874 1.00 97.44 640 VAL A C 1
ATOM 4958 O O . VAL A 1 640 ? 23.915 -12.896 7.751 1.00 97.44 640 VAL A O 1
ATOM 4961 N N . THR A 1 641 ? 22.511 -13.767 9.268 1.00 97.50 641 THR A N 1
ATOM 4962 C CA . THR A 1 641 ? 22.054 -14.866 8.402 1.00 97.50 641 THR A CA 1
ATOM 4963 C C . THR A 1 641 ? 21.368 -14.340 7.136 1.00 97.50 641 THR A C 1
ATOM 4965 O O . THR A 1 641 ? 21.645 -14.816 6.033 1.00 97.50 641 THR A O 1
ATOM 4968 N N . LEU A 1 642 ? 20.504 -13.326 7.266 1.00 97.38 642 LEU A N 1
ATOM 4969 C CA . LEU A 1 642 ? 19.856 -12.695 6.113 1.00 97.38 642 LEU A CA 1
ATOM 4970 C C . LEU A 1 642 ? 20.860 -11.919 5.249 1.00 97.38 642 LEU A C 1
ATOM 4972 O O . LEU A 1 642 ? 20.818 -12.029 4.024 1.00 97.38 642 LEU A O 1
ATOM 4976 N N . ASP A 1 643 ? 21.771 -11.174 5.875 1.00 97.38 643 ASP A N 1
ATOM 4977 C CA . ASP A 1 643 ? 22.805 -10.405 5.172 1.00 97.38 643 ASP A CA 1
ATOM 4978 C C . ASP A 1 643 ? 23.688 -11.311 4.309 1.00 97.38 643 ASP A C 1
ATOM 4980 O O . ASP A 1 643 ? 23.901 -11.043 3.124 1.00 97.38 643 ASP A O 1
ATOM 4984 N N . THR A 1 644 ? 24.107 -12.445 4.872 1.00 96.38 644 THR A N 1
ATOM 4985 C CA . THR A 1 644 ? 24.888 -13.472 4.172 1.00 96.38 644 THR A CA 1
ATOM 4986 C C . THR A 1 644 ? 24.125 -14.022 2.966 1.00 96.38 644 THR A C 1
ATOM 4988 O O . THR A 1 644 ? 24.682 -14.136 1.875 1.00 96.38 644 THR A O 1
ATOM 4991 N N . ALA A 1 645 ? 22.828 -14.313 3.119 1.00 96.88 645 ALA A N 1
ATOM 4992 C CA . ALA A 1 645 ? 21.998 -14.801 2.018 1.00 96.88 645 ALA A CA 1
ATOM 4993 C C . ALA A 1 645 ? 21.836 -13.760 0.893 1.00 96.88 645 ALA A C 1
ATOM 4995 O O . ALA A 1 645 ? 21.887 -14.108 -0.289 1.00 96.88 645 ALA A O 1
ATOM 4996 N N . LEU A 1 646 ? 21.684 -12.477 1.237 1.00 96.88 646 LEU A N 1
ATOM 4997 C CA . LEU A 1 646 ? 21.597 -11.387 0.260 1.00 96.88 646 LEU A CA 1
ATOM 4998 C C . LEU A 1 646 ? 22.906 -11.212 -0.522 1.00 96.88 646 LEU A C 1
ATOM 5000 O O . LEU A 1 646 ? 22.864 -11.063 -1.745 1.00 96.88 646 LEU A O 1
ATOM 5004 N N . ILE A 1 647 ? 24.055 -11.259 0.161 1.00 95.62 647 ILE A N 1
ATOM 5005 C CA . ILE A 1 647 ? 25.383 -11.207 -0.471 1.00 95.62 647 ILE A CA 1
ATOM 5006 C C . ILE A 1 647 ? 25.560 -12.397 -1.413 1.00 95.62 647 ILE A C 1
ATOM 5008 O O . ILE A 1 647 ? 25.864 -12.204 -2.592 1.00 95.62 647 ILE A O 1
ATOM 5012 N N . ARG A 1 648 ? 25.270 -13.612 -0.934 1.00 95.12 648 ARG A N 1
ATOM 5013 C CA . ARG A 1 648 ? 25.349 -14.838 -1.736 1.00 95.12 648 ARG A CA 1
ATOM 5014 C C . ARG A 1 648 ? 24.514 -14.746 -3.007 1.00 95.12 648 ARG A C 1
ATOM 5016 O O . ARG A 1 648 ? 24.962 -15.165 -4.071 1.00 95.12 648 ARG A O 1
ATOM 5023 N N . GLN A 1 649 ? 23.330 -14.141 -2.941 1.00 96.06 649 GLN A N 1
ATOM 5024 C CA . GLN A 1 649 ? 22.496 -13.976 -4.128 1.00 96.06 649 GLN A CA 1
ATOM 5025 C C . GLN A 1 649 ? 23.132 -13.062 -5.187 1.00 96.06 649 GLN A C 1
ATOM 5027 O O . GLN A 1 649 ? 22.971 -13.305 -6.385 1.00 96.06 649 GLN A O 1
ATOM 5032 N N . VAL A 1 650 ? 23.880 -12.031 -4.782 1.00 95.62 650 VAL A N 1
ATOM 5033 C CA . VAL A 1 650 ? 24.654 -11.207 -5.725 1.00 95.62 650 VAL A CA 1
ATOM 5034 C C . VAL A 1 650 ? 25.777 -12.023 -6.360 1.00 95.62 650 VAL A C 1
ATOM 5036 O O . VAL A 1 650 ? 25.972 -11.928 -7.568 1.00 95.62 650 VAL A O 1
ATOM 5039 N N . GLN A 1 651 ? 26.474 -12.853 -5.581 1.00 93.62 651 GLN A N 1
ATOM 5040 C CA . GLN A 1 651 ? 27.547 -13.726 -6.075 1.00 93.62 651 GLN A CA 1
ATOM 5041 C C . GLN A 1 651 ? 27.021 -14.754 -7.094 1.00 93.62 651 GLN A C 1
ATOM 5043 O O . GLN A 1 651 ? 27.637 -14.969 -8.139 1.00 93.62 651 GLN A O 1
ATOM 5048 N N . LEU A 1 652 ? 25.830 -15.314 -6.849 1.00 94.25 652 LEU A N 1
ATOM 5049 C CA . LEU A 1 652 ? 25.140 -16.200 -7.792 1.00 94.25 652 LEU A CA 1
ATOM 5050 C C . LEU A 1 652 ? 24.773 -15.481 -9.096 1.00 94.25 652 LEU A C 1
ATOM 5052 O O . LEU A 1 652 ? 25.040 -16.003 -10.174 1.00 94.25 652 LEU A O 1
ATOM 5056 N N . LEU A 1 653 ? 24.214 -14.266 -9.022 1.00 94.81 653 LEU A N 1
ATOM 5057 C CA . LEU A 1 653 ? 23.894 -13.467 -10.216 1.00 94.81 653 LEU A CA 1
ATOM 5058 C C . LEU A 1 653 ? 25.141 -13.005 -10.977 1.00 94.81 653 LEU A C 1
ATOM 5060 O O . LEU A 1 653 ? 25.092 -12.853 -12.196 1.00 94.81 653 LEU A O 1
ATOM 5064 N N . ARG A 1 654 ? 26.244 -12.780 -10.257 1.00 93.25 654 ARG A N 1
ATOM 5065 C CA . ARG A 1 654 ? 27.573 -12.514 -10.814 1.00 93.25 654 ARG A CA 1
ATOM 5066 C C . ARG A 1 654 ? 28.134 -13.733 -11.545 1.00 93.25 654 ARG A C 1
ATOM 5068 O O . ARG A 1 654 ? 28.988 -13.554 -12.403 1.00 93.25 654 ARG A O 1
ATOM 5075 N N . GLY A 1 655 ? 27.660 -14.937 -11.223 1.00 89.81 655 GLY A N 1
ATOM 5076 C CA . GLY A 1 655 ? 28.116 -16.180 -11.835 1.00 89.81 655 GLY A CA 1
ATOM 5077 C C . GLY A 1 655 ? 29.511 -16.598 -11.376 1.00 89.81 655 GLY A C 1
ATOM 5078 O O . GLY A 1 655 ? 30.200 -17.278 -12.121 1.00 89.81 655 GLY A O 1
ATOM 5079 N N . SER A 1 656 ? 29.961 -16.197 -10.181 1.00 83.56 656 SER A N 1
ATOM 5080 C CA . SER A 1 656 ? 31.292 -16.535 -9.655 1.00 83.56 656 SER A CA 1
ATOM 5081 C C . SER A 1 656 ? 31.218 -16.926 -8.183 1.00 83.56 656 SER A C 1
ATOM 5083 O O . SER A 1 656 ? 30.660 -16.184 -7.375 1.00 83.56 656 SER A O 1
ATOM 5085 N N . SER A 1 657 ? 31.823 -18.066 -7.837 1.00 74.94 657 SER A N 1
ATOM 5086 C CA . SER A 1 657 ? 31.958 -18.558 -6.459 1.00 74.94 657 SER A CA 1
ATOM 5087 C C . 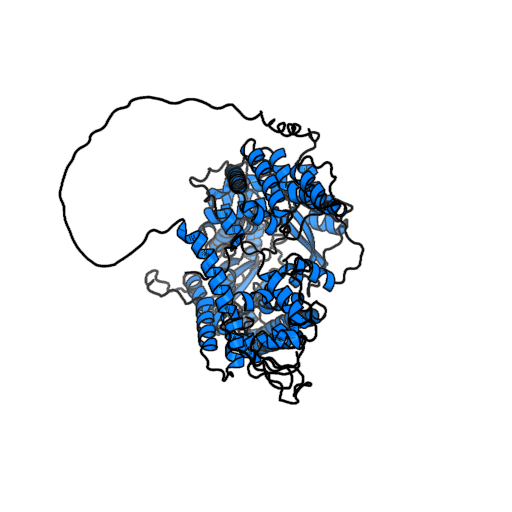SER A 1 657 ? 33.093 -17.889 -5.679 1.00 74.94 657 SER A C 1
ATOM 5089 O O . SER A 1 657 ? 33.305 -18.215 -4.515 1.00 74.94 657 SER A O 1
ATOM 5091 N N . ARG A 1 658 ? 33.849 -16.974 -6.304 1.00 81.75 658 ARG A N 1
ATOM 5092 C CA . ARG A 1 658 ? 34.930 -16.247 -5.634 1.00 81.75 658 ARG A CA 1
ATOM 5093 C C . ARG A 1 658 ? 34.333 -15.319 -4.578 1.00 81.75 658 ARG A C 1
ATOM 5095 O O . ARG A 1 658 ? 33.633 -14.371 -4.929 1.00 81.75 658 ARG A O 1
ATOM 5102 N N . GLU A 1 659 ? 34.648 -15.574 -3.314 1.00 79.12 659 GLU A N 1
ATOM 5103 C CA . GLU A 1 659 ? 34.345 -14.677 -2.200 1.00 79.12 659 GLU A CA 1
ATOM 5104 C C . GLU A 1 659 ? 35.444 -13.621 -2.077 1.00 79.12 659 GLU A C 1
ATOM 5106 O O . GLU A 1 659 ? 36.637 -13.937 -2.081 1.00 79.12 659 GLU A O 1
ATOM 5111 N N . LEU A 1 660 ? 35.049 -12.352 -2.005 1.00 84.12 660 LEU A N 1
ATOM 5112 C CA . LEU A 1 660 ? 35.979 -11.239 -1.836 1.00 84.12 660 LEU A CA 1
ATOM 5113 C C . LEU A 1 660 ? 35.815 -10.633 -0.450 1.00 84.12 660 LEU A C 1
ATOM 5115 O O . LEU A 1 660 ? 34.695 -10.410 0.003 1.00 84.12 660 LEU A O 1
ATOM 5119 N N . LEU A 1 661 ? 36.927 -10.235 0.170 1.00 82.00 661 LEU A N 1
ATOM 5120 C CA . LEU A 1 661 ? 36.900 -9.460 1.418 1.00 82.00 661 LEU A CA 1
ATOM 5121 C C . LEU A 1 661 ? 36.118 -8.142 1.269 1.00 82.00 661 LEU A C 1
ATOM 5123 O O . LEU A 1 661 ? 35.573 -7.619 2.237 1.00 82.00 661 LEU A O 1
ATOM 5127 N N . SER A 1 662 ? 36.042 -7.607 0.048 1.00 84.00 662 SER A N 1
ATOM 5128 C CA . SER A 1 662 ? 35.296 -6.395 -0.280 1.00 84.00 662 SER A CA 1
ATOM 5129 C C . SER A 1 662 ? 33.809 -6.627 -0.568 1.00 84.00 662 SER A C 1
ATOM 5131 O O . SER A 1 662 ? 33.096 -5.629 -0.685 1.00 84.00 662 SER A O 1
ATOM 5133 N N . ASP A 1 663 ? 33.321 -7.875 -0.685 1.00 89.56 663 ASP A N 1
ATOM 5134 C CA . ASP A 1 663 ? 31.947 -8.163 -1.138 1.00 89.56 663 ASP A CA 1
ATOM 5135 C C . ASP A 1 663 ? 30.914 -7.498 -0.215 1.00 89.56 663 ASP A C 1
ATOM 5137 O O . ASP A 1 663 ? 30.078 -6.727 -0.688 1.00 89.56 663 ASP A O 1
ATOM 5141 N N . GLU A 1 664 ? 31.009 -7.700 1.104 1.00 91.00 664 GLU A N 1
ATOM 5142 C CA . GLU A 1 664 ? 30.093 -7.069 2.066 1.00 91.00 664 GLU A CA 1
ATOM 5143 C C . GLU A 1 664 ? 30.109 -5.536 1.937 1.00 91.00 664 GLU A C 1
ATOM 5145 O O . GLU A 1 664 ? 29.059 -4.884 1.924 1.00 91.00 664 GLU A O 1
ATOM 5150 N N . TRP A 1 665 ? 31.297 -4.943 1.800 1.00 91.00 665 TRP A N 1
ATOM 5151 C CA . TRP A 1 665 ? 31.459 -3.496 1.688 1.00 91.00 665 TRP A CA 1
ATOM 5152 C C . TRP A 1 665 ? 30.848 -2.943 0.394 1.00 91.00 665 TRP A C 1
ATOM 5154 O O . TRP A 1 665 ? 29.975 -2.078 0.460 1.00 91.00 665 TRP A O 1
ATOM 5164 N N . ILE A 1 666 ? 31.236 -3.455 -0.778 1.00 92.62 666 ILE A N 1
ATOM 5165 C CA . ILE A 1 666 ? 30.794 -2.914 -2.074 1.00 92.62 666 ILE A CA 1
ATOM 5166 C C . ILE A 1 666 ? 29.312 -3.201 -2.352 1.00 92.62 666 ILE A C 1
ATOM 5168 O O . ILE A 1 666 ? 28.611 -2.378 -2.949 1.00 92.62 666 ILE A O 1
ATOM 5172 N N . ILE A 1 667 ? 28.797 -4.345 -1.890 1.00 94.56 667 ILE A N 1
ATOM 5173 C CA . ILE A 1 667 ? 27.385 -4.707 -2.046 1.00 94.56 667 ILE A CA 1
ATOM 5174 C C . ILE A 1 667 ? 26.508 -3.825 -1.145 1.00 94.56 667 ILE A C 1
ATOM 5176 O O . ILE A 1 667 ? 25.468 -3.323 -1.595 1.00 94.56 667 ILE A O 1
ATOM 5180 N N . SER A 1 668 ? 26.941 -3.576 0.096 1.00 93.38 668 SER A N 1
ATOM 5181 C CA . SER A 1 668 ? 26.182 -2.751 1.042 1.00 93.38 668 SER A CA 1
ATOM 5182 C C . SER A 1 668 ? 26.243 -1.255 0.773 1.00 93.38 668 SER A C 1
ATOM 5184 O O . SER A 1 668 ? 25.287 -0.529 1.073 1.00 93.38 668 SER A O 1
ATOM 5186 N N . LEU A 1 669 ? 27.322 -0.792 0.145 1.00 92.94 669 LEU A N 1
ATOM 5187 C CA . LEU A 1 669 ? 27.529 0.609 -0.162 1.00 92.94 669 LEU A CA 1
ATOM 5188 C C . LEU A 1 669 ? 26.399 1.155 -1.067 1.00 92.94 669 LEU A C 1
ATOM 5190 O O . LEU A 1 669 ? 26.050 0.542 -2.083 1.00 92.94 669 LEU A O 1
ATOM 5194 N N . PRO A 1 670 ? 25.809 2.326 -0.753 1.00 94.12 670 PRO A N 1
ATOM 5195 C CA . PRO A 1 670 ? 24.781 2.938 -1.585 1.00 94.12 670 PRO A CA 1
ATOM 5196 C C . PRO A 1 670 ? 25.189 3.103 -3.052 1.00 94.12 670 PRO A C 1
ATOM 5198 O O . PRO A 1 670 ? 26.315 3.482 -3.367 1.00 94.12 670 PRO A O 1
ATOM 5201 N N . VAL A 1 671 ? 24.217 2.972 -3.961 1.00 94.25 671 VAL A N 1
ATOM 5202 C CA . VAL A 1 671 ? 24.427 3.125 -5.415 1.00 94.25 671 VAL A CA 1
ATOM 5203 C C . VAL A 1 671 ? 25.100 4.454 -5.787 1.00 94.25 671 VAL A C 1
ATOM 5205 O O . VAL A 1 671 ? 25.897 4.506 -6.721 1.00 94.25 671 VAL A O 1
ATOM 5208 N N . ARG A 1 672 ? 24.809 5.534 -5.043 1.00 92.50 672 ARG A N 1
ATOM 5209 C CA . ARG A 1 672 ? 25.416 6.864 -5.249 1.00 92.50 672 ARG A CA 1
ATOM 5210 C C . ARG A 1 672 ? 26.921 6.917 -4.966 1.00 92.50 672 ARG A C 1
ATOM 5212 O O . ARG A 1 672 ? 27.567 7.828 -5.457 1.00 92.50 672 ARG A O 1
ATOM 5219 N N . TYR A 1 673 ? 27.436 5.967 -4.194 1.00 92.88 673 TYR A N 1
ATOM 5220 C CA . TYR A 1 673 ? 28.850 5.822 -3.854 1.00 92.88 673 TYR A CA 1
ATOM 5221 C C . TYR A 1 673 ? 29.532 4.710 -4.667 1.00 92.88 673 TYR A C 1
ATOM 5223 O O . TYR A 1 673 ? 30.700 4.420 -4.450 1.00 92.88 673 TYR A O 1
ATOM 5231 N N . GLY A 1 674 ? 28.830 4.115 -5.639 1.00 91.75 674 GLY A N 1
ATOM 5232 C CA . GLY A 1 674 ? 29.395 3.117 -6.548 1.00 91.75 674 GLY A CA 1
ATOM 5233 C C . GLY A 1 674 ? 29.108 1.665 -6.160 1.00 91.75 674 GLY A C 1
ATOM 5234 O O . GLY A 1 674 ? 29.430 0.779 -6.938 1.00 91.75 674 GLY A O 1
ATOM 5235 N N . GLY A 1 675 ? 28.424 1.407 -5.040 1.00 93.75 675 GLY A N 1
ATOM 5236 C CA . GLY A 1 675 ? 28.027 0.053 -4.633 1.00 93.75 675 GLY A CA 1
ATOM 5237 C C . GLY A 1 675 ? 26.706 -0.443 -5.233 1.00 93.75 675 GLY A C 1
ATOM 5238 O O . GLY A 1 675 ? 26.168 0.171 -6.166 1.00 93.75 675 GLY A O 1
ATOM 5239 N N . MET A 1 676 ? 26.169 -1.544 -4.695 1.00 94.50 676 MET A N 1
ATOM 5240 C CA . MET A 1 676 ? 24.887 -2.145 -5.120 1.00 94.50 676 MET A CA 1
ATOM 5241 C C . MET A 1 676 ? 23.666 -1.583 -4.375 1.00 94.50 676 MET A C 1
ATOM 5243 O O . MET A 1 676 ? 22.542 -1.677 -4.869 1.00 94.50 676 MET A O 1
ATOM 5247 N N . GLY A 1 677 ? 23.867 -0.966 -3.206 1.00 93.56 677 GLY A N 1
ATOM 5248 C CA . GLY A 1 677 ? 22.795 -0.426 -2.370 1.00 93.56 677 GLY A CA 1
ATOM 5249 C C . GLY A 1 677 ? 21.890 -1.487 -1.738 1.00 93.56 677 GLY A C 1
ATOM 5250 O O . GLY A 1 677 ? 20.710 -1.206 -1.505 1.00 93.56 677 GLY A O 1
ATOM 5251 N N . ILE A 1 678 ? 22.421 -2.685 -1.486 1.00 94.81 678 ILE A N 1
ATOM 5252 C CA . ILE A 1 678 ? 21.740 -3.752 -0.743 1.00 94.81 678 ILE A CA 1
ATOM 5253 C C . ILE A 1 678 ? 22.128 -3.602 0.723 1.00 94.81 678 ILE A C 1
ATOM 5255 O O . ILE A 1 678 ? 23.200 -4.020 1.137 1.00 94.81 678 ILE A O 1
ATOM 5259 N N . SER A 1 679 ? 21.291 -2.933 1.505 1.00 90.31 679 SER A N 1
ATOM 5260 C CA . SER A 1 679 ? 21.649 -2.580 2.878 1.00 90.31 679 SER A CA 1
ATOM 5261 C C . SER A 1 679 ? 21.756 -3.801 3.793 1.00 90.31 679 SER A C 1
ATOM 5263 O O . SER A 1 679 ? 20.898 -4.672 3.732 1.00 90.31 679 SER A O 1
ATOM 5265 N N . MET A 1 680 ? 22.755 -3.810 4.682 1.00 93.62 680 MET A N 1
ATOM 5266 C CA . MET A 1 680 ? 22.919 -4.864 5.692 1.00 93.62 680 MET A CA 1
ATOM 5267 C C . MET A 1 680 ? 21.934 -4.657 6.841 1.00 93.62 680 MET A C 1
ATOM 5269 O O . MET A 1 680 ? 21.955 -3.621 7.521 1.00 93.62 680 MET A O 1
ATOM 5273 N N . HIS A 1 681 ? 21.065 -5.635 7.062 1.00 95.75 681 HIS A N 1
ATOM 5274 C CA . HIS A 1 681 ? 20.051 -5.600 8.095 1.00 95.75 681 HIS A CA 1
ATOM 5275 C C . HIS A 1 681 ? 20.658 -5.558 9.489 1.00 95.75 681 HIS A C 1
ATOM 5277 O O . HIS A 1 681 ? 20.146 -4.808 10.322 1.00 95.75 681 HIS A O 1
ATOM 5283 N N . SER A 1 682 ? 21.763 -6.272 9.711 1.00 95.31 682 SER A N 1
ATOM 5284 C CA . SER A 1 682 ? 22.492 -6.275 10.985 1.00 95.31 682 SER A CA 1
ATOM 5285 C C . SER A 1 682 ? 23.023 -4.886 11.360 1.00 95.31 682 SER A C 1
ATOM 5287 O O . SER A 1 682 ? 22.982 -4.485 12.518 1.00 95.31 682 SER A O 1
ATOM 5289 N N . LYS A 1 683 ? 23.447 -4.083 10.379 1.00 92.88 683 LYS A N 1
ATOM 5290 C CA . LYS A 1 683 ? 23.957 -2.722 10.625 1.00 92.88 683 LYS A CA 1
ATOM 5291 C C . LYS A 1 683 ? 22.841 -1.702 10.842 1.00 92.88 683 LYS A C 1
ATOM 5293 O O . LYS A 1 683 ? 23.027 -0.719 11.552 1.00 92.88 683 LYS A O 1
ATOM 5298 N N . ILE A 1 684 ? 21.684 -1.909 10.210 1.00 94.75 684 ILE A N 1
ATOM 5299 C CA . ILE A 1 684 ? 20.561 -0.962 10.265 1.00 94.75 684 ILE A CA 1
ATOM 5300 C C . ILE A 1 684 ? 19.645 -1.212 11.464 1.00 94.75 684 ILE A C 1
ATOM 5302 O O . ILE A 1 684 ? 19.147 -0.239 12.026 1.00 94.75 684 ILE A O 1
ATOM 5306 N N . ALA A 1 685 ? 19.412 -2.469 11.855 1.00 96.12 685 ALA A N 1
ATOM 5307 C CA . ALA A 1 685 ? 18.496 -2.829 12.938 1.00 96.12 685 ALA A CA 1
ATOM 5308 C C . ALA A 1 685 ? 18.713 -2.036 14.244 1.00 96.12 685 ALA A C 1
ATOM 5310 O O . ALA A 1 685 ? 17.750 -1.408 14.688 1.00 96.12 685 ALA A O 1
ATOM 5311 N N . PRO A 1 686 ? 19.931 -1.939 14.821 1.00 94.56 686 PRO A N 1
ATOM 5312 C CA . PRO A 1 686 ? 20.130 -1.194 16.068 1.00 94.56 686 PRO A CA 1
ATOM 5313 C C . PRO A 1 686 ? 19.798 0.300 15.924 1.00 94.56 686 PRO A C 1
ATOM 5315 O O . PRO A 1 686 ? 19.166 0.893 16.797 1.00 94.56 686 PRO A O 1
ATOM 5318 N N . LEU A 1 687 ? 20.152 0.910 14.787 1.00 94.56 687 LEU A N 1
ATOM 5319 C CA . LEU A 1 687 ? 19.848 2.318 14.515 1.00 94.56 687 LEU A CA 1
ATOM 5320 C C . LEU A 1 687 ? 18.353 2.563 14.317 1.00 94.56 687 LEU A C 1
ATOM 5322 O O . LEU A 1 687 ? 17.833 3.603 14.717 1.00 94.56 687 LEU A O 1
ATOM 5326 N N . ALA A 1 688 ? 17.684 1.640 13.628 1.00 94.19 688 ALA A N 1
ATOM 5327 C CA . ALA A 1 688 ? 16.273 1.728 13.301 1.00 94.19 688 ALA A CA 1
ATOM 5328 C C . ALA A 1 688 ? 15.404 1.565 14.550 1.00 94.19 688 ALA A C 1
ATOM 5330 O O . ALA A 1 688 ? 14.489 2.364 14.742 1.00 94.19 688 ALA A O 1
ATOM 5331 N N . TYR A 1 689 ? 15.733 0.589 15.397 1.00 93.94 689 TYR A N 1
ATOM 5332 C CA . TYR A 1 689 ? 15.047 0.348 16.659 1.00 93.94 689 TYR A CA 1
ATOM 5333 C C . TYR A 1 689 ? 15.240 1.522 17.623 1.00 93.94 689 TYR A C 1
ATOM 5335 O O . TYR A 1 689 ? 14.257 2.093 18.081 1.00 93.94 689 TYR A O 1
ATOM 5343 N N . SER A 1 690 ? 16.482 1.973 17.846 1.00 91.75 690 SER A N 1
ATOM 5344 C CA . SER A 1 690 ? 16.753 3.110 18.741 1.00 91.75 690 SER A CA 1
ATOM 5345 C C . SER A 1 690 ? 16.103 4.411 18.254 1.00 91.75 690 SER A C 1
ATOM 5347 O O . SER A 1 690 ? 15.466 5.101 19.041 1.00 91.75 690 SER A O 1
ATOM 5349 N N . ALA A 1 691 ? 16.168 4.729 16.953 1.00 91.56 691 ALA A N 1
ATOM 5350 C CA . ALA A 1 691 ? 15.508 5.928 16.429 1.00 91.56 691 ALA A CA 1
ATOM 5351 C C . ALA A 1 691 ? 13.984 5.896 16.609 1.00 91.56 691 ALA A C 1
ATOM 5353 O O . ALA A 1 691 ? 13.356 6.946 16.740 1.00 91.56 691 ALA A O 1
ATOM 5354 N N . MET A 1 692 ? 13.390 4.702 16.566 1.00 90.50 692 MET A N 1
ATOM 5355 C CA . MET A 1 692 ? 11.961 4.534 16.782 1.00 90.50 692 MET A CA 1
ATOM 5356 C C . MET A 1 692 ? 11.592 4.567 18.267 1.00 90.50 692 MET A C 1
ATOM 5358 O O . MET A 1 692 ? 10.577 5.170 18.603 1.00 90.50 692 MET A O 1
ATOM 5362 N N . ALA A 1 693 ? 12.412 3.978 19.140 1.00 88.56 693 ALA A N 1
ATOM 5363 C CA . ALA A 1 693 ? 12.247 4.055 20.589 1.00 88.56 693 ALA A CA 1
ATOM 5364 C C . ALA A 1 693 ? 12.247 5.517 21.060 1.00 88.56 693 ALA A C 1
ATOM 5366 O O . ALA A 1 693 ? 11.294 5.940 21.710 1.00 88.56 693 ALA A O 1
ATOM 5367 N N . ASP A 1 694 ? 13.230 6.313 20.622 1.00 87.69 694 ASP A N 1
ATOM 5368 C CA . ASP A 1 694 ? 13.321 7.740 20.958 1.00 87.69 694 ASP A CA 1
ATOM 5369 C C . ASP A 1 694 ? 12.081 8.513 20.480 1.00 87.69 694 ASP A C 1
ATOM 5371 O O . ASP A 1 694 ? 11.482 9.274 21.231 1.00 87.69 694 ASP A O 1
ATOM 5375 N N . PHE A 1 695 ? 11.651 8.280 19.233 1.00 86.44 695 PHE A N 1
ATOM 5376 C CA . PHE A 1 695 ? 10.458 8.921 18.670 1.00 86.44 695 PHE A CA 1
ATOM 5377 C C . PHE A 1 695 ? 9.171 8.543 19.421 1.00 86.44 695 PHE A C 1
ATOM 5379 O O . PHE A 1 695 ? 8.264 9.358 19.579 1.00 86.44 695 PHE A O 1
ATOM 5386 N N . THR A 1 696 ? 9.076 7.288 19.846 1.00 87.38 696 THR A N 1
ATOM 5387 C CA . THR A 1 696 ? 7.885 6.727 20.480 1.00 87.38 696 THR A CA 1
ATOM 5388 C C . THR A 1 696 ? 7.767 7.136 21.942 1.00 87.38 696 THR A C 1
ATOM 5390 O O . THR A 1 696 ? 6.657 7.366 22.420 1.00 87.38 696 THR A O 1
ATOM 5393 N N . GLN A 1 697 ? 8.895 7.269 22.643 1.00 83.75 697 GLN A N 1
ATOM 5394 C CA . GLN A 1 697 ? 8.931 7.684 24.041 1.00 83.75 697 GLN A CA 1
ATOM 5395 C C . GLN A 1 697 ? 8.198 9.016 24.248 1.00 83.75 697 GLN A C 1
ATOM 5397 O O . GLN A 1 697 ? 7.430 9.149 25.196 1.00 83.75 697 GLN A O 1
ATOM 5402 N N . ASP A 1 698 ? 8.364 9.974 23.334 1.00 79.50 698 ASP A N 1
ATOM 5403 C CA . ASP A 1 698 ? 7.683 11.272 23.402 1.00 79.50 698 ASP A CA 1
ATOM 5404 C C . ASP A 1 698 ? 6.163 11.158 23.224 1.00 79.50 698 ASP A C 1
ATOM 5406 O O . ASP A 1 698 ? 5.411 11.886 23.865 1.00 79.50 698 ASP A O 1
ATOM 5410 N N . MET A 1 699 ? 5.694 10.217 22.396 1.00 80.50 699 MET A N 1
ATOM 5411 C CA . MET A 1 699 ? 4.261 9.968 22.198 1.00 80.50 699 MET A CA 1
ATOM 5412 C C . MET A 1 699 ? 3.625 9.247 23.390 1.00 80.50 699 MET A C 1
ATOM 5414 O O . MET A 1 699 ? 2.474 9.514 23.723 1.00 80.50 699 MET A O 1
ATOM 5418 N N . LEU A 1 700 ? 4.350 8.312 24.007 1.00 83.50 700 LEU A N 1
ATOM 5419 C CA . LEU A 1 700 ? 3.829 7.500 25.107 1.00 83.50 700 LEU A CA 1
ATOM 5420 C C . LEU A 1 700 ? 3.909 8.206 26.461 1.00 83.50 700 LEU A C 1
ATOM 5422 O O . LEU A 1 700 ? 3.126 7.876 27.346 1.00 83.50 700 LEU A O 1
ATOM 5426 N N . ARG A 1 701 ? 4.817 9.172 26.632 1.00 80.25 701 ARG A N 1
ATOM 5427 C CA . ARG A 1 701 ? 5.030 9.884 27.901 1.00 80.25 701 ARG A CA 1
ATOM 5428 C C . ARG A 1 701 ? 3.738 10.484 28.483 1.00 80.25 701 ARG A C 1
ATOM 5430 O O . ARG A 1 701 ? 3.437 10.156 29.625 1.00 80.25 701 ARG A O 1
ATOM 5437 N N . PRO A 1 702 ? 2.898 11.228 27.730 1.00 72.06 702 PRO A N 1
ATOM 5438 C CA . PRO A 1 702 ? 1.632 11.752 28.260 1.00 72.06 702 PRO A CA 1
ATOM 5439 C C . PRO A 1 702 ? 0.588 10.672 28.588 1.00 72.06 702 PRO A C 1
ATOM 5441 O O . PRO A 1 702 ? -0.401 10.961 29.249 1.00 72.06 702 PRO A O 1
ATOM 5444 N N . ILE A 1 703 ? 0.765 9.451 28.073 1.00 73.50 703 ILE A N 1
ATOM 5445 C CA . ILE A 1 703 ? -0.201 8.352 28.187 1.00 73.50 703 ILE A CA 1
ATOM 5446 C C . ILE A 1 703 ? 0.167 7.414 29.351 1.00 73.50 703 ILE A C 1
ATOM 5448 O O . ILE A 1 703 ? -0.715 6.904 30.038 1.00 73.50 703 ILE A O 1
ATOM 5452 N N . PHE A 1 704 ? 1.463 7.173 29.567 1.00 77.50 704 PHE A N 1
ATOM 5453 C CA . PHE A 1 704 ? 1.970 6.161 30.499 1.00 77.50 704 PHE A CA 1
ATOM 5454 C C . PHE A 1 704 ? 2.750 6.735 31.695 1.00 77.50 704 PHE A C 1
ATOM 5456 O O . PHE A 1 704 ? 2.992 5.998 32.649 1.00 77.50 704 PHE A O 1
ATOM 5463 N N . ASP A 1 705 ? 3.165 8.007 31.686 1.00 73.69 705 ASP A N 1
ATOM 5464 C CA . ASP A 1 705 ? 3.984 8.572 32.766 1.00 73.69 705 ASP A CA 1
ATOM 5465 C C . ASP A 1 705 ? 3.142 9.513 33.650 1.00 73.69 705 ASP A C 1
ATOM 5467 O O . ASP A 1 705 ? 2.570 10.493 33.182 1.00 73.69 705 ASP A O 1
ATOM 5471 N N . THR A 1 706 ? 3.057 9.214 34.953 1.00 58.06 706 THR A N 1
ATOM 5472 C CA . THR A 1 706 ? 2.196 9.921 35.927 1.00 58.06 706 THR A CA 1
ATOM 5473 C C . THR A 1 706 ? 2.711 11.303 36.341 1.00 58.06 706 THR A C 1
ATOM 5475 O O . THR A 1 706 ? 1.973 12.069 36.951 1.00 58.06 706 THR A O 1
ATOM 5478 N N . VAL A 1 707 ? 3.970 11.624 36.027 1.00 55.91 707 VAL A N 1
ATOM 5479 C CA . VAL A 1 707 ? 4.626 12.911 36.315 1.00 55.91 707 VAL A CA 1
ATOM 5480 C C . VAL A 1 707 ? 5.009 13.551 34.983 1.00 55.91 707 VAL A C 1
ATOM 5482 O O . VAL A 1 707 ? 6.174 13.578 34.593 1.00 55.91 707 VAL A O 1
ATOM 5485 N N . TYR A 1 708 ? 4.008 13.990 34.224 1.00 49.09 708 TYR A N 1
ATOM 5486 C CA . TYR A 1 708 ? 4.233 14.785 33.023 1.00 49.09 708 TYR A CA 1
ATOM 5487 C C . TYR A 1 708 ? 3.861 16.238 33.314 1.00 49.09 708 TYR A C 1
ATOM 5489 O O . TYR A 1 708 ? 2.683 16.573 33.409 1.00 49.09 708 TYR A O 1
ATOM 5497 N N . GLU A 1 709 ? 4.870 17.100 33.453 1.00 51.84 709 GLU A N 1
ATOM 5498 C CA . GLU A 1 709 ? 4.672 18.548 33.449 1.00 51.84 709 GLU A CA 1
ATOM 5499 C C . GLU A 1 709 ? 4.807 19.072 32.009 1.00 51.84 709 GLU A C 1
ATOM 5501 O O . GLU A 1 709 ? 5.901 19.010 31.431 1.00 51.84 709 GLU A O 1
ATOM 5506 N N . PRO A 1 710 ? 3.722 19.568 31.387 1.00 50.59 710 PRO A N 1
ATOM 5507 C CA . PRO A 1 710 ? 3.806 20.197 30.075 1.00 50.59 710 PRO A CA 1
ATOM 5508 C C . PRO A 1 710 ? 4.564 21.525 30.205 1.00 50.59 710 PRO A C 1
ATOM 5510 O O . PRO A 1 710 ? 4.037 22.480 30.771 1.00 50.59 710 PRO A O 1
ATOM 5513 N N . GLY A 1 711 ? 5.800 21.607 29.694 1.00 49.84 711 GLY A N 1
ATOM 5514 C CA . GLY A 1 711 ? 6.527 22.884 29.727 1.00 49.84 711 GLY A CA 1
ATOM 5515 C C . GLY A 1 711 ? 8.037 22.905 29.479 1.00 49.84 711 GLY A C 1
ATOM 5516 O O . GLY A 1 711 ? 8.588 24.000 29.433 1.00 49.84 711 GLY A O 1
ATOM 5517 N N . ASN A 1 712 ? 8.729 21.775 29.287 1.00 46.91 712 ASN A N 1
ATOM 5518 C CA . ASN A 1 712 ? 10.193 21.773 29.094 1.00 46.91 712 ASN A CA 1
ATOM 5519 C C . ASN A 1 712 ? 10.628 21.393 27.662 1.00 46.91 712 ASN A C 1
ATOM 5521 O O . ASN A 1 712 ? 11.574 20.631 27.455 1.00 46.91 712 ASN A O 1
ATOM 5525 N N . ASP A 1 713 ? 9.926 21.919 26.654 1.00 50.34 713 ASP A N 1
ATOM 5526 C CA . ASP A 1 713 ? 10.083 21.560 25.234 1.00 50.34 713 ASP A CA 1
ATOM 5527 C C . ASP A 1 713 ? 11.275 22.257 24.542 1.00 50.34 713 ASP A C 1
ATOM 5529 O O . ASP A 1 713 ? 11.170 22.767 23.429 1.00 50.34 713 ASP A O 1
ATOM 5533 N N . ASN A 1 714 ? 12.448 22.231 25.181 1.00 46.50 714 ASN A N 1
ATOM 5534 C CA . ASN A 1 714 ? 13.743 22.457 24.522 1.00 46.50 714 ASN A CA 1
ATOM 5535 C C . ASN A 1 714 ? 14.482 21.130 24.257 1.00 46.50 714 ASN A C 1
ATOM 5537 O O . ASN A 1 714 ? 15.709 21.092 24.156 1.00 46.50 714 ASN A O 1
ATOM 5541 N N . VAL A 1 715 ? 13.754 20.015 24.134 1.00 56.56 715 VAL A N 1
ATOM 5542 C CA . VAL A 1 715 ? 14.346 18.734 23.735 1.00 56.56 715 VAL A CA 1
ATOM 5543 C C . VAL A 1 715 ? 14.529 18.742 22.217 1.00 56.56 715 VAL A C 1
ATOM 5545 O O . VAL A 1 715 ? 13.566 18.813 21.453 1.00 56.56 715 VAL A O 1
ATOM 5548 N N . ALA A 1 716 ? 15.783 18.707 21.761 1.00 62.59 716 ALA A N 1
ATOM 5549 C CA . ALA A 1 716 ? 16.101 18.599 20.342 1.00 62.59 716 ALA A CA 1
ATOM 5550 C C . ALA A 1 716 ? 15.358 17.403 19.718 1.00 62.59 716 ALA A C 1
ATOM 5552 O O . ALA A 1 716 ? 15.346 16.317 20.294 1.00 62.59 716 ALA A O 1
ATOM 5553 N N . GLN A 1 717 ? 14.755 17.589 18.534 1.00 69.38 717 GLN A N 1
ATOM 5554 C CA . GLN A 1 717 ? 14.040 16.500 17.860 1.00 69.38 717 GLN A CA 1
ATOM 5555 C C . GLN A 1 717 ? 14.952 15.272 17.712 1.00 69.38 717 GLN A C 1
ATOM 5557 O O . GLN A 1 717 ? 16.064 15.420 17.189 1.00 69.38 717 GLN A O 1
ATOM 5562 N N . PRO A 1 718 ? 14.487 14.067 18.094 1.00 79.19 718 PRO A N 1
ATOM 5563 C CA . PRO A 1 718 ? 15.310 12.873 18.019 1.00 79.19 718 PRO A CA 1
ATOM 5564 C C . PRO A 1 718 ? 15.759 12.616 16.578 1.00 79.19 718 PRO A C 1
ATOM 5566 O O . PRO A 1 718 ? 14.997 12.766 15.612 1.00 79.19 718 PRO A O 1
ATOM 5569 N N . GLU A 1 719 ? 17.027 12.231 16.420 1.00 86.88 719 GLU A N 1
ATOM 5570 C CA . GLU A 1 719 ? 17.604 11.985 15.102 1.00 86.88 719 GLU A CA 1
ATOM 5571 C C . GLU A 1 719 ? 16.874 10.824 14.412 1.00 86.88 719 GLU A C 1
ATOM 5573 O O . GLU A 1 719 ? 16.808 9.711 14.939 1.00 86.88 719 GLU A O 1
ATOM 5578 N N . ARG A 1 720 ? 16.362 11.057 13.199 1.00 88.12 720 ARG A N 1
ATOM 5579 C CA . ARG A 1 720 ? 15.573 10.071 12.448 1.00 88.12 720 ARG A CA 1
ATOM 5580 C C . ARG A 1 720 ? 16.457 8.940 11.927 1.00 88.12 720 ARG A C 1
ATOM 5582 O O . ARG A 1 720 ? 17.597 9.168 11.527 1.00 88.12 720 ARG A O 1
ATOM 5589 N N . GLN A 1 721 ? 15.871 7.751 11.752 1.00 90.69 721 GLN A N 1
ATOM 5590 C CA . GLN A 1 721 ? 16.558 6.565 11.211 1.00 90.69 721 GLN A CA 1
ATOM 5591 C C . GLN A 1 721 ? 17.413 6.868 9.966 1.00 90.69 721 GLN A C 1
ATOM 5593 O O . GLN A 1 721 ? 18.570 6.470 9.894 1.00 90.69 721 GLN A O 1
ATOM 5598 N N . HIS A 1 722 ? 16.865 7.577 8.971 1.00 90.31 722 HIS A N 1
ATOM 5599 C CA . HIS A 1 722 ? 17.592 7.838 7.723 1.00 90.31 722 HIS A CA 1
ATOM 5600 C C . HIS A 1 722 ? 18.830 8.731 7.908 1.00 90.31 722 HIS A C 1
ATOM 5602 O O . HIS A 1 722 ? 19.757 8.624 7.111 1.00 90.31 722 HIS A O 1
ATOM 5608 N N . GLN A 1 723 ? 18.851 9.593 8.931 1.00 92.19 723 GLN A N 1
ATOM 5609 C CA . GLN A 1 723 ? 20.001 10.441 9.254 1.00 92.19 723 GLN A CA 1
ATOM 5610 C C . GLN A 1 723 ? 21.105 9.584 9.885 1.00 92.19 723 GLN A C 1
ATOM 5612 O O . GLN A 1 723 ? 22.211 9.550 9.346 1.00 92.19 723 GLN A O 1
ATOM 5617 N N . ARG A 1 724 ? 20.758 8.766 10.895 1.00 93.12 724 ARG A N 1
ATOM 5618 C CA . ARG A 1 724 ? 21.677 7.797 11.528 1.00 93.12 724 ARG A CA 1
ATOM 5619 C C . ARG A 1 724 ? 22.298 6.842 10.505 1.00 93.12 724 ARG A C 1
ATOM 5621 O O . ARG A 1 724 ? 23.511 6.687 10.439 1.00 93.12 724 ARG A O 1
ATOM 5628 N N . VAL A 1 725 ? 21.469 6.264 9.632 1.00 92.06 725 VAL A N 1
ATOM 5629 C CA . VAL A 1 725 ? 21.920 5.356 8.562 1.00 92.06 725 VAL A CA 1
ATOM 5630 C C . VAL A 1 725 ? 22.781 6.083 7.521 1.00 92.06 725 VAL A C 1
ATOM 5632 O O . VAL A 1 725 ? 23.736 5.510 7.002 1.00 92.06 725 VAL A O 1
ATOM 5635 N N . SER A 1 726 ? 22.476 7.346 7.192 1.00 91.50 726 SER A N 1
ATOM 5636 C CA . SER A 1 726 ? 23.284 8.104 6.228 1.00 91.50 726 SER A CA 1
ATOM 5637 C C . SER A 1 726 ? 24.690 8.398 6.748 1.00 91.50 726 SER A C 1
ATOM 5639 O O . SER A 1 726 ? 25.617 8.335 5.944 1.00 91.50 726 SER A O 1
ATOM 5641 N N . LYS A 1 727 ? 24.850 8.671 8.051 1.00 91.50 727 LYS A N 1
ATOM 5642 C CA . LYS A 1 727 ? 26.164 8.860 8.688 1.00 91.50 727 LYS A CA 1
ATOM 5643 C C . LYS A 1 727 ? 27.027 7.603 8.554 1.00 91.50 727 LYS A C 1
ATOM 5645 O O . LYS A 1 727 ? 28.124 7.685 8.014 1.00 91.50 727 LYS A O 1
ATOM 5650 N N . ILE A 1 728 ? 26.478 6.430 8.888 1.00 90.25 728 ILE A N 1
ATOM 5651 C CA . ILE A 1 728 ? 27.194 5.151 8.728 1.00 90.25 728 ILE A CA 1
ATOM 5652 C C . ILE A 1 728 ? 27.591 4.901 7.271 1.00 90.25 728 ILE A C 1
ATOM 5654 O O . ILE A 1 728 ? 28.711 4.478 7.003 1.00 90.25 728 ILE A O 1
ATOM 5658 N N . HIS A 1 729 ? 26.702 5.159 6.309 1.00 90.44 729 HIS A N 1
ATOM 5659 C CA . HIS A 1 729 ? 27.052 4.983 4.898 1.00 90.44 729 HIS A CA 1
ATOM 5660 C C . HIS A 1 729 ? 28.174 5.925 4.444 1.00 90.44 729 HIS A C 1
ATOM 5662 O O . HIS A 1 729 ? 28.992 5.543 3.611 1.00 90.44 729 HIS A O 1
ATOM 5668 N N . GLU A 1 730 ? 28.201 7.158 4.949 1.00 90.62 730 GLU A N 1
ATOM 5669 C CA . GLU A 1 730 ? 29.259 8.117 4.638 1.00 90.62 730 GLU A CA 1
ATOM 5670 C C . GLU A 1 730 ? 30.594 7.703 5.268 1.00 90.62 730 GLU A C 1
ATOM 5672 O O . GLU A 1 730 ? 31.622 7.731 4.596 1.00 90.62 730 GLU A O 1
ATOM 5677 N N . GLU A 1 731 ? 30.579 7.244 6.518 1.00 88.69 731 GLU A N 1
ATOM 5678 C CA . GLU A 1 731 ? 31.751 6.675 7.186 1.00 88.69 731 GLU A CA 1
ATOM 5679 C C . GLU A 1 731 ? 32.275 5.444 6.442 1.00 88.69 731 GLU A C 1
ATOM 5681 O O . GLU A 1 731 ? 33.466 5.357 6.162 1.00 88.69 731 GLU A O 1
ATOM 5686 N N . GLN A 1 732 ? 31.395 4.522 6.044 1.00 85.62 732 GLN A N 1
ATOM 5687 C CA . GLN A 1 732 ? 31.760 3.339 5.259 1.00 85.62 732 GLN A CA 1
ATOM 5688 C C . GLN A 1 732 ? 32.355 3.686 3.896 1.00 85.62 732 GLN A C 1
ATOM 5690 O O . GLN A 1 732 ? 33.236 2.971 3.430 1.00 85.62 732 GLN A O 1
ATOM 5695 N N . TYR A 1 733 ? 31.889 4.760 3.259 1.00 86.69 733 TYR A N 1
ATOM 5696 C CA . TYR A 1 733 ? 32.466 5.239 2.006 1.00 86.69 733 TYR A CA 1
ATOM 5697 C C . TYR A 1 733 ? 33.859 5.852 2.207 1.00 86.69 733 TYR A C 1
ATOM 5699 O O . TYR A 1 733 ? 34.727 5.688 1.357 1.00 86.69 733 TYR A O 1
ATOM 5707 N N . LYS A 1 734 ? 34.076 6.545 3.334 1.00 84.62 734 LYS A N 1
ATOM 5708 C CA . LYS A 1 734 ? 35.367 7.155 3.698 1.00 84.62 734 LYS A CA 1
ATOM 5709 C C . LYS A 1 734 ? 36.384 6.151 4.244 1.00 84.62 734 LYS A C 1
ATOM 5711 O O . LYS A 1 734 ? 37.577 6.465 4.271 1.00 84.62 734 LYS A O 1
ATOM 5716 N N . LYS A 1 735 ? 35.945 4.974 4.708 1.00 77.00 735 LYS A N 1
ATOM 5717 C CA . LYS A 1 735 ? 36.857 3.896 5.109 1.00 77.00 735 LYS A CA 1
ATOM 5718 C C . LYS A 1 735 ? 37.768 3.578 3.930 1.00 77.00 735 LYS A C 1
ATOM 5720 O O . LYS A 1 735 ? 37.295 3.253 2.845 1.00 77.00 735 LYS A O 1
ATOM 5725 N N . HIS A 1 736 ? 39.069 3.711 4.160 1.00 60.12 736 HIS A N 1
ATOM 5726 C CA . HIS A 1 736 ? 40.074 3.397 3.161 1.00 60.12 736 HIS A CA 1
ATOM 5727 C C . HIS A 1 736 ? 40.073 1.882 2.989 1.00 60.12 736 HIS A C 1
ATOM 5729 O O . HIS A 1 736 ? 40.535 1.146 3.856 1.00 60.12 736 HIS A O 1
ATOM 5735 N N . VAL A 1 737 ? 39.461 1.421 1.905 1.00 68.12 737 VAL A N 1
ATOM 5736 C CA . VAL A 1 737 ? 39.705 0.079 1.390 1.00 68.12 737 VAL A CA 1
ATOM 5737 C C . VAL A 1 737 ? 40.902 0.210 0.464 1.00 68.12 737 VAL A C 1
ATOM 5739 O O . VAL A 1 737 ? 40.899 1.093 -0.398 1.00 68.12 737 VAL A O 1
ATOM 5742 N N . ASP A 1 738 ? 41.914 -0.635 0.655 1.00 78.00 738 ASP A N 1
ATOM 5743 C CA . ASP A 1 738 ? 43.104 -0.690 -0.197 1.00 78.00 738 ASP A CA 1
ATOM 5744 C C . ASP A 1 738 ? 42.709 -1.166 -1.600 1.00 78.00 738 ASP A C 1
ATOM 5746 O O . ASP A 1 738 ? 42.776 -2.344 -1.945 1.00 78.00 738 ASP A O 1
ATOM 5750 N N . LEU A 1 739 ? 42.210 -0.227 -2.400 1.00 84.75 739 LEU A N 1
ATOM 5751 C CA . LEU A 1 739 ? 41.823 -0.439 -3.783 1.00 84.75 739 LEU A CA 1
ATOM 5752 C C . LEU A 1 739 ? 42.967 -0.038 -4.705 1.00 84.75 739 LEU A C 1
ATOM 5754 O O . LEU A 1 739 ? 43.541 1.046 -4.558 1.00 84.75 739 LEU A O 1
ATOM 5758 N N . THR A 1 740 ? 43.232 -0.859 -5.720 1.00 86.81 740 THR A N 1
ATOM 5759 C CA . THR A 1 740 ? 44.122 -0.479 -6.820 1.00 86.81 740 THR A CA 1
ATOM 5760 C C . THR A 1 740 ? 43.548 0.711 -7.590 1.00 86.81 740 THR A C 1
ATOM 5762 O O . THR A 1 740 ? 42.348 1.004 -7.536 1.00 86.81 740 THR A O 1
ATOM 5765 N N . ARG A 1 741 ? 44.391 1.398 -8.364 1.00 84.94 741 ARG A N 1
ATOM 5766 C CA . ARG A 1 741 ? 43.962 2.535 -9.190 1.00 84.94 741 ARG A CA 1
ATOM 5767 C C . ARG A 1 741 ? 42.832 2.154 -10.156 1.00 84.94 741 ARG A C 1
ATOM 5769 O O . ARG A 1 741 ? 41.906 2.933 -10.370 1.00 84.94 741 ARG A O 1
ATOM 5776 N N . GLU A 1 742 ? 42.881 0.951 -10.716 1.00 84.06 742 GLU A N 1
ATOM 5777 C CA . GLU A 1 742 ? 41.866 0.410 -11.623 1.00 84.06 742 GLU A CA 1
ATOM 5778 C C . GLU A 1 742 ? 40.530 0.199 -10.900 1.00 84.06 742 GLU A C 1
ATOM 5780 O O . GLU A 1 742 ? 39.484 0.625 -11.393 1.00 84.06 742 GLU A O 1
ATOM 5785 N N . GLN A 1 743 ? 40.563 -0.386 -9.699 1.00 87.44 743 GLN A N 1
ATOM 5786 C CA . GLN A 1 743 ? 39.376 -0.576 -8.864 1.00 87.44 743 GLN A CA 1
ATOM 5787 C C . GLN A 1 743 ? 38.744 0.763 -8.457 1.00 87.44 743 GLN A C 1
ATOM 5789 O O . GLN A 1 743 ? 37.522 0.912 -8.512 1.00 87.44 743 GLN A O 1
ATOM 5794 N N . GLN A 1 744 ? 39.565 1.759 -8.107 1.00 88.50 744 GLN A N 1
ATOM 5795 C CA . GLN A 1 744 ? 39.102 3.115 -7.795 1.00 88.50 744 GLN A CA 1
ATOM 5796 C C . GLN A 1 744 ? 38.405 3.767 -8.996 1.00 88.50 744 GLN A C 1
ATOM 5798 O O . GLN A 1 744 ? 37.322 4.335 -8.845 1.00 88.50 744 GLN A O 1
ATOM 5803 N N . ASN A 1 745 ? 38.975 3.643 -10.199 1.00 88.94 745 ASN A N 1
ATOM 5804 C CA . ASN A 1 745 ? 38.361 4.171 -11.420 1.00 88.94 745 ASN A CA 1
ATOM 5805 C C . ASN A 1 745 ? 36.988 3.538 -11.681 1.00 88.94 745 ASN A C 1
ATOM 5807 O O . ASN A 1 745 ? 36.026 4.253 -11.957 1.00 88.94 745 ASN A O 1
ATOM 5811 N N . ILE A 1 746 ? 36.863 2.216 -11.527 1.00 89.31 746 ILE A N 1
ATOM 5812 C CA . ILE A 1 746 ? 35.584 1.511 -11.706 1.00 89.31 746 ILE A CA 1
ATOM 5813 C C . ILE A 1 746 ? 34.553 1.947 -10.665 1.00 89.31 746 ILE A C 1
ATOM 5815 O O . ILE A 1 746 ? 33.377 2.122 -11.002 1.00 89.31 746 ILE A O 1
ATOM 5819 N N . LEU A 1 747 ? 34.975 2.154 -9.415 1.00 90.56 747 LEU A N 1
ATOM 5820 C CA . LEU A 1 747 ? 34.106 2.664 -8.358 1.00 90.56 747 LEU A CA 1
ATOM 5821 C C . LEU A 1 747 ? 33.583 4.070 -8.694 1.00 90.56 747 LEU A C 1
ATOM 5823 O O . LEU A 1 747 ? 32.390 4.331 -8.539 1.00 90.56 747 LEU A O 1
ATOM 5827 N N . ILE A 1 748 ? 34.441 4.958 -9.202 1.00 90.25 748 ILE A N 1
ATOM 5828 C CA . ILE A 1 748 ? 34.068 6.318 -9.621 1.00 90.25 748 ILE A CA 1
ATOM 5829 C C . ILE A 1 748 ? 33.130 6.279 -10.836 1.00 90.25 748 ILE A C 1
ATOM 5831 O O . ILE A 1 748 ? 32.066 6.905 -10.821 1.00 90.25 748 ILE A O 1
ATOM 5835 N N . ASP A 1 749 ? 33.453 5.493 -11.863 1.00 89.75 749 ASP A N 1
ATOM 5836 C CA . ASP A 1 749 ? 32.603 5.328 -13.049 1.00 89.75 749 ASP A CA 1
ATOM 5837 C C . ASP A 1 749 ? 31.225 4.768 -12.678 1.00 89.75 749 ASP A C 1
ATOM 5839 O O . ASP A 1 749 ? 30.187 5.182 -13.211 1.00 89.75 749 ASP A O 1
ATOM 5843 N N . SER A 1 750 ? 31.195 3.890 -11.680 1.00 92.38 750 SER A N 1
ATOM 5844 C CA . SER A 1 750 ? 29.992 3.326 -11.081 1.00 92.38 750 SER A CA 1
ATOM 5845 C C . SER A 1 750 ? 29.088 4.373 -10.407 1.00 92.38 750 SER A C 1
ATOM 5847 O O . SER A 1 750 ? 27.865 4.191 -10.350 1.00 92.38 750 SER A O 1
ATOM 5849 N N . GLN A 1 751 ? 29.624 5.504 -9.951 1.00 92.94 751 GLN A N 1
ATOM 5850 C CA . GLN A 1 751 ? 28.829 6.604 -9.383 1.00 92.94 751 GLN A CA 1
ATOM 5851 C C . GLN A 1 751 ? 28.114 7.433 -10.458 1.00 92.94 751 GLN A C 1
ATOM 5853 O O . GLN A 1 751 ? 27.106 8.102 -10.181 1.00 92.94 751 GLN A O 1
ATOM 5858 N N . SER A 1 752 ? 28.611 7.379 -11.698 1.00 92.12 752 SER A N 1
ATOM 5859 C CA . SER A 1 752 ? 28.075 8.155 -12.810 1.00 92.12 752 SER A CA 1
ATOM 5860 C C . SER A 1 752 ? 26.608 7.821 -13.102 1.00 92.12 752 SER A C 1
ATOM 5862 O O . SER A 1 752 ? 26.074 6.763 -12.756 1.00 92.12 752 SER A O 1
ATOM 5864 N N . LYS A 1 753 ? 25.925 8.737 -13.800 1.00 88.06 753 LYS A N 1
ATOM 5865 C CA . LYS A 1 753 ? 24.538 8.527 -14.244 1.00 88.06 753 LYS A CA 1
ATOM 5866 C C . LYS A 1 753 ? 24.382 7.238 -15.057 1.00 88.06 753 LYS A C 1
ATOM 5868 O O . LYS A 1 753 ? 23.383 6.544 -14.890 1.00 88.06 753 LYS A O 1
ATOM 5873 N N . PHE A 1 754 ? 25.357 6.931 -15.908 1.00 85.38 754 PHE A N 1
ATOM 5874 C CA . PHE A 1 754 ? 25.332 5.752 -16.767 1.00 85.38 754 PHE A CA 1
ATOM 5875 C C . PHE A 1 754 ? 25.691 4.482 -15.994 1.00 85.38 754 PHE A C 1
ATOM 5877 O O . PHE A 1 754 ? 24.961 3.497 -16.098 1.00 85.38 754 PHE A O 1
ATOM 5884 N N . GLY A 1 755 ? 26.713 4.546 -15.133 1.00 87.06 755 GLY A N 1
ATOM 5885 C CA . GLY A 1 755 ? 27.171 3.422 -14.313 1.00 87.06 755 GLY A CA 1
ATOM 5886 C C . GLY A 1 755 ? 26.094 2.842 -13.393 1.00 87.06 755 GLY A C 1
ATOM 5887 O O . GLY A 1 755 ? 26.114 1.649 -13.110 1.00 87.06 755 GLY A O 1
ATOM 5888 N N . LYS A 1 756 ? 25.106 3.651 -12.983 1.00 90.19 756 LYS A N 1
ATOM 5889 C CA . LYS A 1 756 ? 23.969 3.201 -12.157 1.00 90.19 756 LYS A CA 1
ATOM 5890 C C . LYS A 1 756 ? 22.667 2.912 -12.909 1.00 90.19 756 LYS A C 1
ATOM 5892 O O . LYS A 1 756 ? 21.734 2.382 -12.311 1.00 90.19 756 LYS A O 1
ATOM 5897 N N . SER A 1 757 ? 22.545 3.291 -14.184 1.00 88.81 757 SER A N 1
ATOM 5898 C CA . SER A 1 757 ? 21.250 3.245 -14.887 1.00 88.81 757 SER A CA 1
ATOM 5899 C C . SER A 1 757 ? 20.745 1.813 -15.074 1.00 88.81 757 SER A C 1
ATOM 5901 O O . SER A 1 757 ? 19.559 1.541 -14.874 1.00 88.81 757 SER A O 1
ATOM 5903 N N . TRP A 1 758 ? 21.636 0.890 -15.436 1.00 91.25 758 TRP A N 1
ATOM 5904 C CA . TRP A 1 758 ? 21.279 -0.492 -15.761 1.00 91.25 758 TRP A CA 1
ATOM 5905 C C . TRP A 1 758 ? 20.689 -1.254 -14.561 1.00 91.25 758 TRP A C 1
ATOM 5907 O O . TRP A 1 758 ? 19.736 -2.003 -14.749 1.00 91.25 758 TRP A O 1
ATOM 5917 N N . LEU A 1 759 ? 21.137 -0.957 -13.330 1.00 91.62 759 LEU A N 1
ATOM 5918 C CA . LEU A 1 759 ? 20.624 -1.548 -12.080 1.00 91.62 759 LEU A CA 1
ATOM 5919 C C . LEU A 1 759 ? 19.120 -1.321 -11.858 1.00 91.62 759 LEU A C 1
ATOM 5921 O O . LEU A 1 759 ? 18.476 -2.064 -11.127 1.00 91.62 759 LEU A O 1
ATOM 5925 N N . THR A 1 760 ? 18.560 -0.264 -12.451 1.00 89.69 760 THR A N 1
ATOM 5926 C CA . THR A 1 760 ? 17.163 0.153 -12.228 1.00 89.69 760 THR A CA 1
ATOM 5927 C C . THR A 1 760 ? 16.312 0.120 -13.495 1.00 89.69 760 THR A C 1
ATOM 5929 O O . THR A 1 760 ? 15.122 0.438 -13.448 1.00 89.69 760 THR A O 1
ATOM 5932 N N . THR A 1 761 ? 16.902 -0.261 -14.632 1.00 91.75 761 THR A N 1
ATOM 5933 C CA . THR A 1 761 ? 16.223 -0.231 -15.931 1.00 91.75 761 THR A CA 1
ATOM 5934 C C . THR A 1 761 ? 15.269 -1.413 -16.061 1.00 91.75 761 THR A C 1
ATOM 5936 O O . THR A 1 761 ? 15.692 -2.566 -16.053 1.00 91.75 761 THR A O 1
ATOM 5939 N N . ILE A 1 762 ? 13.980 -1.109 -16.223 1.00 91.62 762 ILE A N 1
ATOM 5940 C CA . ILE A 1 762 ? 12.939 -2.101 -16.491 1.00 91.62 762 ILE A CA 1
ATOM 5941 C C . ILE A 1 762 ? 12.974 -2.525 -17.970 1.00 91.62 762 ILE A C 1
ATOM 5943 O O . ILE A 1 762 ? 12.932 -1.650 -18.845 1.00 91.62 762 ILE A O 1
ATOM 5947 N N . PRO A 1 763 ? 12.963 -3.834 -18.279 1.00 92.62 763 PRO A N 1
ATOM 5948 C CA . PRO A 1 763 ? 12.957 -4.340 -19.648 1.00 92.62 763 PRO A CA 1
ATOM 5949 C C . PRO A 1 763 ? 11.556 -4.269 -20.284 1.00 92.62 763 PRO A C 1
ATOM 5951 O O . PRO A 1 763 ? 10.952 -5.281 -20.624 1.00 92.62 763 PRO A O 1
ATOM 5954 N N . TYR A 1 764 ? 11.013 -3.060 -20.483 1.00 87.00 764 TYR A N 1
ATOM 5955 C CA . TYR A 1 764 ? 9.691 -2.886 -21.115 1.00 87.00 764 TYR A CA 1
ATOM 5956 C C . TYR A 1 764 ? 9.630 -3.469 -22.539 1.00 87.00 764 TYR A C 1
ATOM 5958 O O . TYR A 1 764 ? 8.560 -3.842 -23.026 1.00 87.00 764 TYR A O 1
ATOM 5966 N N . ASN A 1 765 ? 10.778 -3.524 -23.217 1.00 83.94 765 ASN A N 1
ATOM 5967 C CA . ASN A 1 765 ? 10.953 -4.052 -24.565 1.00 83.94 765 ASN A CA 1
ATOM 5968 C C . ASN A 1 765 ? 12.383 -4.596 -24.752 1.00 83.94 765 ASN A C 1
ATOM 5970 O O . ASN A 1 765 ? 13.264 -4.332 -23.935 1.00 83.94 765 ASN A O 1
ATOM 5974 N N . ASN A 1 766 ? 12.629 -5.283 -25.871 1.00 84.38 766 ASN A N 1
ATOM 5975 C CA . ASN A 1 766 ? 13.913 -5.935 -26.168 1.00 84.38 766 ASN A CA 1
ATOM 5976 C C . ASN A 1 766 ? 15.112 -4.975 -26.240 1.00 84.38 766 ASN A C 1
ATOM 5978 O O . ASN A 1 766 ? 16.248 -5.402 -26.076 1.00 84.38 766 ASN A O 1
ATOM 5982 N N . SER A 1 767 ? 14.888 -3.678 -26.482 1.00 85.62 767 SER A N 1
ATOM 5983 C CA . SER A 1 767 ? 15.965 -2.679 -26.469 1.00 85.62 767 SER A CA 1
ATOM 5984 C C . SER A 1 767 ? 16.345 -2.212 -25.066 1.00 85.62 767 SER A C 1
ATOM 5986 O O . SER A 1 767 ? 17.274 -1.435 -24.950 1.00 85.62 767 SER A O 1
ATOM 5988 N N . LEU A 1 768 ? 15.635 -2.642 -24.022 1.00 89.56 768 LEU A N 1
ATOM 5989 C CA . LEU A 1 768 ? 15.956 -2.390 -22.611 1.00 89.56 768 LEU A CA 1
ATOM 5990 C C . LEU A 1 768 ? 16.304 -3.683 -21.855 1.00 89.56 768 LEU A C 1
ATOM 5992 O O . LEU A 1 768 ? 16.495 -3.657 -20.638 1.00 89.56 768 LEU A O 1
ATOM 5996 N N . ALA A 1 769 ? 16.332 -4.811 -22.565 1.00 92.19 769 ALA A N 1
ATOM 5997 C CA . ALA A 1 769 ? 16.632 -6.115 -22.007 1.00 92.19 769 ALA A CA 1
ATOM 5998 C C . ALA A 1 769 ? 18.139 -6.388 -22.078 1.00 92.19 769 ALA A C 1
ATOM 6000 O O . ALA A 1 769 ? 18.755 -6.191 -23.126 1.00 92.19 769 ALA A O 1
ATOM 6001 N N . LEU A 1 770 ? 18.700 -6.850 -20.964 1.00 93.50 770 LEU A N 1
ATOM 6002 C CA . LEU A 1 770 ? 20.063 -7.356 -20.854 1.00 93.50 770 LEU A CA 1
ATOM 6003 C C . LEU A 1 770 ? 20.023 -8.882 -20.793 1.00 93.50 770 LEU A C 1
ATOM 6005 O O . LEU A 1 770 ? 19.166 -9.468 -20.125 1.00 93.50 770 LEU A O 1
ATOM 6009 N N . SER A 1 771 ? 20.956 -9.519 -21.488 1.00 94.38 771 SER A N 1
ATOM 6010 C CA . SER A 1 771 ? 21.209 -10.953 -21.374 1.00 94.38 771 SER A CA 1
ATOM 6011 C C . SER A 1 771 ? 21.808 -11.307 -20.009 1.00 94.38 771 SER A C 1
ATOM 6013 O O . SER A 1 771 ? 22.324 -10.450 -19.287 1.00 94.38 771 SER A O 1
ATOM 6015 N N . ASN A 1 772 ? 21.757 -12.592 -19.650 1.00 94.56 772 ASN A N 1
ATOM 6016 C CA . ASN A 1 772 ? 22.332 -13.065 -18.391 1.00 94.56 772 ASN A CA 1
ATOM 6017 C C . ASN A 1 772 ? 23.843 -12.791 -18.317 1.00 94.56 772 ASN A C 1
ATOM 6019 O O . ASN A 1 772 ? 24.315 -12.369 -17.266 1.00 94.56 772 ASN A O 1
ATOM 6023 N N . SER A 1 773 ? 24.578 -12.950 -19.427 1.00 91.88 773 SER A N 1
ATOM 6024 C CA . SER A 1 773 ? 26.016 -12.658 -19.483 1.00 91.88 773 SER A CA 1
ATOM 6025 C C . SER A 1 773 ? 26.308 -11.167 -19.322 1.00 91.88 773 SER A C 1
ATOM 6027 O O . SER A 1 773 ? 27.164 -10.809 -18.524 1.00 91.88 773 SER A O 1
ATOM 6029 N N . GLU A 1 774 ? 25.557 -10.281 -19.986 1.00 93.00 774 GLU A N 1
ATOM 6030 C CA . GLU A 1 774 ? 25.722 -8.828 -19.822 1.00 93.00 774 GLU A CA 1
ATOM 6031 C C . GLU A 1 774 ? 25.510 -8.391 -18.363 1.00 93.00 774 GLU A C 1
ATOM 6033 O O . GLU A 1 774 ? 26.251 -7.548 -17.857 1.00 93.00 774 GLU A O 1
ATOM 6038 N N . VAL A 1 775 ? 24.534 -8.984 -17.662 1.00 94.31 775 VAL A N 1
ATOM 6039 C CA . VAL A 1 775 ? 24.326 -8.740 -16.224 1.00 94.31 775 VAL A CA 1
ATOM 6040 C C . VAL A 1 775 ? 25.486 -9.292 -15.392 1.00 94.31 775 VAL A C 1
ATOM 6042 O O . VAL A 1 775 ? 25.968 -8.592 -14.505 1.00 94.31 775 VAL A O 1
ATOM 6045 N N . SER A 1 776 ? 25.958 -10.504 -15.694 1.00 92.88 776 SER A N 1
ATOM 6046 C CA . SER A 1 776 ? 27.100 -11.153 -15.031 1.00 92.88 776 SER A CA 1
ATOM 6047 C C . SER A 1 776 ? 28.360 -10.285 -15.105 1.00 92.88 776 SER A C 1
ATOM 6049 O O . SER A 1 776 ? 28.938 -9.935 -14.077 1.00 92.88 776 SER A O 1
ATOM 6051 N N . VAL A 1 777 ? 28.735 -9.857 -16.315 1.00 90.25 777 VAL A N 1
ATOM 6052 C CA . VAL A 1 777 ? 29.904 -9.004 -16.583 1.00 90.25 777 VAL A CA 1
ATOM 6053 C C . VAL A 1 777 ? 29.767 -7.662 -15.865 1.00 90.25 777 VAL A C 1
ATOM 6055 O O . VAL A 1 777 ? 30.698 -7.199 -15.207 1.00 90.25 777 VAL A O 1
ATOM 6058 N N . ALA A 1 778 ? 28.585 -7.042 -15.924 1.00 91.75 778 ALA A N 1
ATOM 6059 C CA . ALA A 1 778 ? 28.336 -5.790 -15.218 1.00 91.75 778 ALA A CA 1
ATOM 6060 C C . ALA A 1 778 ? 28.477 -5.943 -13.692 1.00 91.75 778 ALA A C 1
ATOM 6062 O O . ALA A 1 778 ? 28.999 -5.039 -13.036 1.00 91.75 778 ALA A O 1
ATOM 6063 N N . LEU A 1 779 ? 28.057 -7.079 -13.123 1.00 93.19 779 LEU A N 1
ATOM 6064 C CA . LEU A 1 779 ? 28.230 -7.386 -11.701 1.00 93.19 779 LEU A CA 1
ATOM 6065 C C . LEU A 1 779 ? 29.690 -7.654 -11.333 1.00 93.19 779 LEU A C 1
ATOM 6067 O O . LEU A 1 779 ? 30.111 -7.200 -10.270 1.00 93.19 779 LEU A O 1
ATOM 6071 N N . HIS A 1 780 ? 30.473 -8.311 -12.189 1.00 91.25 780 HIS A N 1
ATOM 6072 C CA . HIS A 1 780 ? 31.916 -8.471 -11.993 1.00 91.25 780 HIS A CA 1
ATOM 6073 C C . HIS A 1 780 ? 32.614 -7.115 -11.837 1.00 91.25 780 HIS A C 1
ATOM 6075 O O . HIS A 1 780 ? 33.226 -6.858 -10.800 1.00 91.25 780 HIS A O 1
ATOM 6081 N N . TYR A 1 781 ? 32.405 -6.189 -12.779 1.00 89.50 781 TYR A N 1
ATOM 6082 C CA . TYR A 1 781 ? 32.948 -4.833 -12.658 1.00 89.50 781 TYR A CA 1
ATOM 6083 C C . TYR A 1 781 ? 32.412 -4.104 -11.422 1.00 89.50 781 TYR A C 1
ATOM 6085 O O . TYR A 1 781 ? 33.180 -3.553 -10.638 1.00 89.50 781 TYR A O 1
ATOM 6093 N N . ARG A 1 782 ? 31.092 -4.118 -11.204 1.00 91.06 782 ARG A N 1
ATOM 6094 C CA . ARG A 1 782 ? 30.457 -3.354 -10.120 1.00 91.06 782 ARG A CA 1
ATOM 6095 C C . ARG A 1 782 ? 30.865 -3.824 -8.725 1.00 91.06 782 ARG A C 1
ATOM 6097 O O . ARG A 1 782 ? 30.956 -3.002 -7.820 1.00 91.06 782 ARG A O 1
ATOM 6104 N N . THR A 1 783 ? 31.084 -5.125 -8.553 1.00 92.06 783 THR A N 1
ATOM 6105 C CA . THR A 1 783 ? 31.509 -5.729 -7.279 1.00 92.06 783 THR A CA 1
ATOM 6106 C C . THR A 1 783 ? 33.023 -5.862 -7.160 1.00 92.06 783 THR A C 1
ATOM 6108 O O . THR A 1 783 ? 33.498 -6.441 -6.190 1.00 92.06 783 THR A O 1
ATOM 6111 N N . LEU A 1 784 ? 33.784 -5.303 -8.111 1.00 90.69 784 LEU A N 1
ATOM 6112 C CA . LEU A 1 784 ? 35.244 -5.387 -8.136 1.00 90.69 784 LEU A CA 1
ATOM 6113 C C . LEU A 1 784 ? 35.717 -6.849 -8.059 1.00 90.69 784 LEU A C 1
ATOM 6115 O O . LEU A 1 784 ? 36.644 -7.179 -7.325 1.00 90.69 784 LEU A O 1
ATOM 6119 N N . CYS A 1 785 ? 35.050 -7.733 -8.799 1.00 88.62 785 CYS A N 1
ATOM 6120 C CA . CYS A 1 785 ? 35.371 -9.149 -8.863 1.00 88.62 785 CYS A CA 1
ATOM 6121 C C . CYS A 1 785 ? 36.029 -9.466 -10.205 1.00 88.62 785 CYS A C 1
ATOM 6123 O O . CYS A 1 785 ? 35.349 -9.358 -11.227 1.00 88.62 785 CYS A O 1
ATOM 6125 N N . PRO A 1 786 ? 37.308 -9.882 -10.226 1.00 84.31 786 PRO A N 1
ATOM 6126 C CA . PRO A 1 786 ? 37.939 -10.306 -11.467 1.00 84.31 786 PRO A CA 1
ATOM 6127 C C . PRO A 1 786 ? 37.272 -11.575 -12.011 1.00 84.31 786 PRO A C 1
ATOM 6129 O O . PRO A 1 786 ? 36.688 -12.350 -11.241 1.00 84.31 786 PRO A O 1
ATOM 6132 N N . GLY A 1 787 ? 37.393 -11.795 -13.320 1.00 77.25 787 GLY A N 1
ATOM 6133 C CA . GLY A 1 787 ? 36.927 -13.002 -14.009 1.00 77.25 787 GLY A CA 1
ATOM 6134 C C . GLY A 1 787 ? 37.358 -14.321 -13.356 1.00 77.25 787 GLY A C 1
ATOM 6135 O O . GLY A 1 787 ? 38.304 -14.379 -12.563 1.00 77.25 787 GLY A O 1
ATOM 6136 N N . GLN A 1 788 ? 36.611 -15.391 -13.656 1.00 69.75 788 GLN A N 1
ATOM 6137 C CA . GLN A 1 788 ? 36.768 -16.691 -12.992 1.00 69.75 788 GLN A CA 1
ATOM 6138 C C . GLN A 1 788 ? 38.155 -17.310 -13.201 1.00 69.75 788 GLN A C 1
ATOM 6140 O O . GLN A 1 788 ? 38.716 -17.861 -12.254 1.00 69.75 788 GLN A O 1
ATOM 6145 N N . ALA A 1 789 ? 38.713 -17.214 -14.411 1.00 72.88 789 ALA A N 1
ATOM 6146 C CA . ALA A 1 789 ? 40.032 -17.761 -14.703 1.00 72.88 789 ALA A CA 1
ATOM 6147 C C . ALA A 1 789 ? 41.101 -17.060 -13.850 1.00 72.88 789 ALA A C 1
ATOM 6149 O O . ALA A 1 789 ? 41.047 -15.849 -13.645 1.00 72.88 789 ALA A O 1
ATOM 6150 N N . GLU A 1 790 ? 42.065 -17.812 -13.323 1.00 72.75 790 GLU A N 1
ATOM 6151 C CA . GLU A 1 790 ? 43.150 -17.239 -12.518 1.00 72.75 790 GLU A CA 1
ATOM 6152 C C . GLU A 1 790 ? 44.161 -16.473 -13.381 1.00 72.75 790 GLU A C 1
ATOM 6154 O O . GLU A 1 790 ? 44.701 -15.452 -12.954 1.00 72.75 790 GLU A O 1
ATOM 6159 N N . PHE A 1 791 ? 44.342 -16.919 -14.622 1.00 78.44 791 PHE A N 1
ATOM 6160 C CA . PHE A 1 791 ? 45.212 -16.314 -15.619 1.00 78.44 791 PHE A CA 1
ATOM 6161 C C . PHE A 1 791 ? 44.421 -16.028 -16.893 1.00 78.44 791 PHE A C 1
ATOM 6163 O O . PHE A 1 791 ? 43.510 -16.777 -17.249 1.00 78.44 791 PHE A O 1
ATOM 6170 N N . CYS A 1 792 ? 44.781 -14.949 -17.578 1.00 76.38 792 CYS A N 1
ATOM 6171 C CA . CYS A 1 792 ? 44.226 -14.595 -18.873 1.00 76.38 792 CYS A CA 1
ATOM 6172 C C . CYS A 1 792 ? 44.623 -15.663 -19.898 1.00 76.38 792 CYS A C 1
ATOM 6174 O O . CYS A 1 792 ? 45.810 -15.912 -20.117 1.00 76.38 792 CYS A O 1
ATOM 6176 N N . LEU A 1 793 ? 43.640 -16.261 -20.563 1.00 73.81 793 LEU A N 1
ATOM 6177 C CA . LEU A 1 793 ? 43.808 -17.294 -21.584 1.00 73.81 793 LEU A CA 1
ATOM 6178 C C . LEU A 1 793 ? 44.582 -16.783 -22.808 1.00 73.81 793 LEU A C 1
ATOM 6180 O O . LEU A 1 793 ? 45.147 -17.581 -23.551 1.00 73.81 793 LEU A O 1
ATOM 6184 N N . ALA A 1 794 ? 44.620 -15.464 -23.020 1.00 73.38 794 ALA A N 1
ATOM 6185 C CA . ALA A 1 794 ? 45.312 -14.850 -24.149 1.00 73.38 794 ALA A CA 1
ATOM 6186 C C . ALA A 1 794 ? 46.788 -14.511 -23.875 1.00 73.38 794 ALA A C 1
ATOM 6188 O O . ALA A 1 794 ? 47.593 -14.559 -24.802 1.00 73.38 794 ALA A O 1
ATOM 6189 N N . CYS A 1 795 ? 47.160 -14.135 -22.646 1.00 80.25 795 CYS A N 1
ATOM 6190 C CA . CYS A 1 795 ? 48.522 -13.658 -22.348 1.00 80.25 795 CYS A CA 1
ATOM 6191 C C . CYS A 1 795 ? 49.201 -14.321 -21.142 1.00 80.25 795 CYS A C 1
ATOM 6193 O O . CYS A 1 795 ? 50.357 -14.019 -20.860 1.00 80.25 795 CYS A O 1
ATOM 6195 N N . GLY A 1 796 ? 48.504 -15.194 -20.412 1.00 76.81 796 GLY A N 1
ATOM 6196 C CA . GLY A 1 796 ? 49.043 -15.916 -19.258 1.00 76.81 796 GLY A CA 1
ATOM 6197 C C . GLY A 1 796 ? 49.297 -15.061 -18.012 1.00 76.81 796 GLY A C 1
ATOM 6198 O O . GLY A 1 796 ? 49.698 -15.605 -16.987 1.00 76.81 796 GLY A O 1
ATOM 6199 N N . LEU A 1 797 ? 49.062 -13.743 -18.052 1.00 78.88 797 LEU A N 1
ATOM 6200 C CA . LEU A 1 797 ? 49.135 -12.890 -16.862 1.00 78.88 797 LEU A CA 1
ATOM 6201 C C . LEU A 1 797 ? 47.957 -13.170 -15.929 1.00 78.88 797 LEU A C 1
ATOM 6203 O O . LEU A 1 797 ? 46.874 -13.543 -16.377 1.00 78.88 797 LEU A O 1
ATOM 6207 N N . ARG A 1 798 ? 48.155 -12.947 -14.627 1.00 75.12 798 ARG A N 1
ATOM 6208 C CA . ARG A 1 798 ? 47.094 -13.115 -13.629 1.00 75.12 798 ARG A CA 1
ATOM 6209 C C . ARG A 1 798 ? 45.902 -12.223 -13.976 1.00 75.12 798 ARG A C 1
ATOM 6211 O O . ARG A 1 798 ? 46.080 -11.031 -14.231 1.00 75.12 798 ARG A O 1
ATOM 6218 N N . ASN A 1 799 ? 44.701 -12.789 -13.949 1.00 74.69 799 ASN A N 1
ATOM 6219 C CA . ASN A 1 799 ? 43.486 -12.019 -14.162 1.00 74.69 799 ASN A CA 1
ATOM 6220 C C . ASN A 1 799 ? 43.285 -11.053 -12.999 1.00 74.69 799 ASN A C 1
ATOM 6222 O O . ASN A 1 799 ? 43.161 -11.442 -11.834 1.00 74.69 799 ASN A O 1
ATOM 6226 N N . THR A 1 800 ? 43.249 -9.774 -13.338 1.00 73.88 800 THR A N 1
ATOM 6227 C CA . THR A 1 800 ? 42.942 -8.681 -12.424 1.00 73.88 800 THR A CA 1
ATOM 6228 C C . THR A 1 800 ? 41.820 -7.858 -13.029 1.00 73.88 800 THR A C 1
ATOM 6230 O O . THR A 1 800 ? 41.512 -7.957 -14.212 1.00 73.88 800 THR A O 1
ATOM 6233 N N . ILE A 1 801 ? 41.150 -7.063 -12.208 1.00 72.88 801 ILE A N 1
ATOM 6234 C CA . ILE A 1 801 ? 40.015 -6.267 -12.667 1.00 72.88 801 ILE A CA 1
ATOM 6235 C C . ILE A 1 801 ? 40.499 -5.259 -13.717 1.00 72.88 801 ILE A C 1
ATOM 6237 O O . ILE A 1 801 ? 41.361 -4.431 -13.425 1.00 72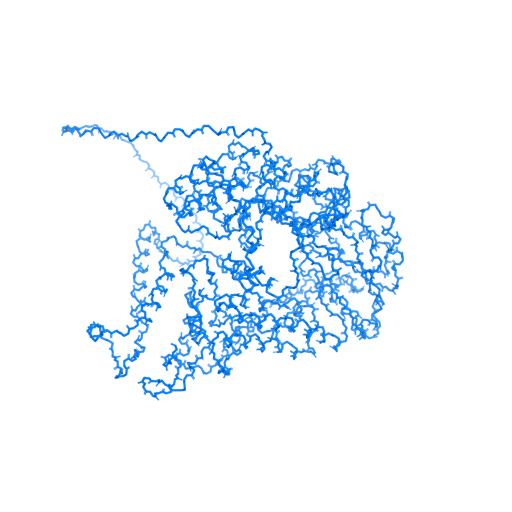.88 801 ILE A O 1
ATOM 6241 N N . GLY A 1 802 ? 39.927 -5.318 -14.924 1.00 64.75 802 GLY A N 1
ATOM 6242 C CA . GLY A 1 802 ? 40.367 -4.505 -16.066 1.00 64.75 802 GLY A CA 1
ATOM 6243 C C . GLY A 1 802 ? 41.389 -5.203 -16.972 1.00 64.75 802 GLY A C 1
ATOM 6244 O O . GLY A 1 802 ? 41.742 -4.657 -18.018 1.00 64.75 802 GLY A O 1
ATOM 6245 N N . HIS A 1 803 ? 41.817 -6.406 -16.594 1.00 68.75 803 HIS A N 1
ATOM 6246 C CA . HIS A 1 803 ? 42.649 -7.334 -17.352 1.00 68.75 803 HIS A CA 1
ATOM 6247 C C . HIS A 1 803 ? 42.167 -8.772 -17.071 1.00 68.75 803 HIS A C 1
ATOM 6249 O O . HIS A 1 803 ? 42.910 -9.631 -16.594 1.00 68.75 803 HIS A O 1
ATOM 6255 N N . ASP A 1 804 ? 40.871 -8.999 -17.266 1.00 68.31 804 ASP A N 1
ATOM 6256 C CA . ASP A 1 804 ? 40.197 -10.260 -17.001 1.00 68.31 804 ASP A CA 1
ATOM 6257 C C . ASP A 1 804 ? 39.354 -10.722 -18.191 1.00 68.31 804 ASP A C 1
ATOM 6259 O O . ASP A 1 804 ? 38.719 -9.923 -18.882 1.00 68.31 804 ASP A O 1
ATOM 6263 N N . ASP A 1 805 ? 39.355 -12.036 -18.419 1.00 65.31 805 ASP A N 1
ATOM 6264 C CA . ASP A 1 805 ? 38.544 -12.680 -19.450 1.00 65.31 805 ASP A CA 1
ATOM 6265 C C . ASP A 1 805 ? 37.117 -12.885 -18.913 1.00 65.31 805 ASP A C 1
ATOM 6267 O O . ASP A 1 805 ? 36.835 -13.873 -18.226 1.00 65.31 805 ASP A O 1
ATOM 6271 N N . LEU A 1 806 ? 36.245 -11.905 -19.172 1.00 61.97 806 LEU A N 1
ATOM 6272 C CA . LEU A 1 806 ? 34.834 -11.868 -18.758 1.00 61.97 806 LEU A CA 1
ATOM 6273 C C . LEU A 1 806 ? 33.852 -12.115 -19.906 1.00 61.97 806 LEU A C 1
ATOM 6275 O O . LEU A 1 806 ? 34.043 -11.525 -20.998 1.00 61.97 806 LEU A O 1
#

Foldseek 3Di:
DDPDPDDDDDPPPPDPLLVVVVVVVVVPPDDDDPVVVVVPPQDDDPLPARDPPDPDPVVVVVVVVVVVVVVVVVVVDDDDDDDDDDDDDDDDDDDDDDDDDDDDDDDDDDDDDDDDDDDDDDDPDQPDPPCPPVPPLLVVLLCLLFFDFDLAFDDPLQLVLLLLQLLVLLVVCLVPVASVSVSQNLQCRFQQPVQLVVVCVVPSVLSSVLSSSPVRSPTDTHGDPPPPPPDDLQNVLLVCLLSVQLQVSLCSLLDPKDFDDPDPVLVVLVLVLQDAADAQLQPVDDFDADPDAFDLCLLLVCLVPPDDQNQAAFSSNDGSNSVNSNVVRVSSSVSLSVQLSCLLNLRRYPLQSQLEWAWTWIADPVRGTDTATRGHPSSQSSVVRLCVPQPDPVLQDDAEQQPPNDVQQQLVLVLLQVLLVDPPDRLFFKKKKWAWDSLQNQFHVNLLSVLCVPRGRSCNSSCSSNQSFWHWHWYDPNPDIDTRTNNGGADHNRNCSQVSQSSSCRVLQVVVCVVCPPAWDWHDNRRIIMIRGNDDCVVVVQVSVVPDPRRIHTPPVPMDMDTSPCCQDPWDQGPNAIHYHPVNNLVVLLVQLVSLLSSLVCLVVHFLLSSLQSLLPPSLCPPVVCLANPPCPPPLVSLVVSLVSSLVSLCVLLVHPDDDPCSSLQQQACLLQLHVVSHRSSVLSVLNNVLNSLVSCVSCCVPRPPDDDPDDPPDDRRDHSVRVVVVVSVVSSVPDDPDDPLLVVLSVVSNDPVVRPLSNQRCNDPSNDDGSVRSSVSSCSSSQNWEHDQADPSPRHGTGRSRHDD

Nearest PDB structures (foldseek):
  1xr6-assembly1_A  TM=5.680E-01  e=2.644E-04  rhinovirus A1B
  5cqg-assembly1_A  TM=4.438E-01  e=6.558E-05  Tribolium castaneum
  6usr-assembly1_A  TM=4.393E-01  e=9.293E-05  Tribolium castaneum
  6usq-assembly1_A  TM=3.830E-01  e=5.308E-04  Tribolium castaneum
  6duh-assembly1_A  TM=4.748E-01  e=4.517E-02  Human immunodeficiency virus type 1 BH10

Secondary structure (DSSP, 8-state):
----------TT-TTHHHHHHHHHHHHTSS---HHHHGGGT----TT-------TTHHHHHHHHHHHHHHHHHHTTS----------------------------------PPPP--PPPPPPPPPP------S--HHHHHHHGGGB----SPPPTTTHHHHHHHHHHHHHHHHHS--HHHHHHHHHIIIIIIIHHHHHGGG-HHHHHHHHHTTT---PPPPB-----S---HHHHHHHHHTTT-HHHHHHHTT--PPBPP--HHHHHHHHTTS----SSTTTT---PPPSSPPPTTHHHHHHHHHS-TTPPP-SS---HHHHHHHTTSHHHHHHHHHHHHHHHTT--S-HHHHH-EEEEEEEPTTS-EEEEEEE-HHHHHHHHHHHHHH--GGGTTTTB-SSS-TTTTHHHHHHHHHHHH-SS--S-SEEEEE-BTTHHHHS-HHHHHHHHHHH-GGGHHHHHHHHSSPEEEEEE-SS-EEEEEE-SSPPTT-TTHHHHHHHHTHHHHHHHHHHTTTTEEEEEETTEEEEEESS--HHHHHHHHHH-SSS--B-TTT-EEEEHHHHHHH-EEETTEEES-HHHHHHHHHHHHHHHHHHHHGGGGS-HHHHHHHHHHTGGGTTTTHHHHS--TT-HHHHHHHHHHHHHHHHHHHT-----TTHHHHHHS-GGGTS-----HHHHHHHHHHHHHHHHHHHHHHHH-S---TT----PPPPPHHHHHHHHHHHHHHS-----HHHHHHHHHHHSTTTTTGGG---SSGGGPPPHHHHHHHHHHHTT---SSSB-TTT-SBPBTTB---

Organism: Wallemia ichthyophaga (NCBI:txid245174)